Protein 7KMW (pdb70)

Nearest PDB structures (foldseek):
  7kmw-assembly2_B  TM=9.856E-01  e=1.569E-41  Mycobacterium avium subsp. paratuberculosis K-10
  7kmw-assembly4_D  TM=9.836E-01  e=2.776E-41  Mycobacterium avium subsp. paratuberculosis K-10
  7kmw-assembly3_C  TM=9.946E-01  e=1.606E-39  Mycobacterium avium subsp. paratuberculosis K-10
  2xwn-assembly1_A  TM=9.337E-01  e=5.860E-34  Mycobacterium tuberculosis H37Rv
  2xwm-assembly1_A  TM=9.159E-01  e=1.020E-29  Mycolicibacterium smegmatis MC2 155

Sequence (856 aa):
LAPETGSSGTVAAVVPAAIPKAFCEIDGASMLARAVAGLLDSKVVDHVVVAVPADRVDEAKRLLPGQATVVAGGADRTASVRLALAAVPGNPAFVLVHDAARALTPPALIARVVQALRDGHRAVVPALPLHDTVKAVDANGVVLGTPERDGLRAVQTPQGFATDLLLRAYAAGAGTAGFTDDASLVEHVGGQVQVVDGDPLAFKITTQLDLLLAETIVRRSSGTVAAVVPAAIPKAFCEIDGASMLARAVAGLLDSKVVDHVVVAVPADRVDEAKRLLPGQATVVAGGADRTASVRLALAAVPGNPAFV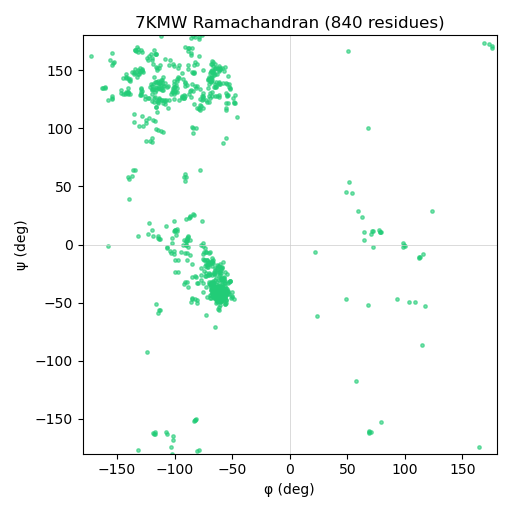LVHDAARALTPPALIARVVQALRDGHRAVVPALPLHDTVKAVDANGVVLGTPERDGLRAVQTPQGFATDLLLRAYAAGAGTAGFTDDASLVEHVGGQVQVVDGDPLAFKITTQLDLLLAETIVRRGTVAAVVPAAKAFCEIDGASMLARAVAGLLDSKKVVVVDHVVVAVPADRVDEAKRLLPGQATVVAGGADRTASVRLALAAVPGNPAFVLVHDAARALTPPALIARVVQALRDGHRAVVPALPLHDTVKAVDANGVVLGTPERDGLRAVQTPQGFATDLLLRAYAAGAGTFTDDASLVEHVGGQVQVVDGDPLAFKITTQLDLLLAETIVRRGSSGTVAAVVPAAGKAFCEIDGASMLARAVAGLLDSKVVDHVVVAVPADRVDEAKRLLPGQATVVAGGADRTASVRLALAAVPGNPAFVLVHDAARALTPPALIARVVQALRDGHRAVVPALPLHDTVKAVDANGVVLGTPERDGLRAVQTPQGFATDLLLRAYAAGAGTAGFTDDASLVEHVGGQQVQVVDGDPLAFKITTQLDLLLAETIVRR

Radius of gyration: 31.2 Å; Cα contacts (8 Å, |Δi|>4): 2086; chains: 4; bounding box: 100×60×70 Å

Organism: Mycolicibacterium paratuberculosis (strain ATCC BAA-968 / K-10) (NCBI:txid262316)

Secondary structure (DSSP, 8-state):
--TTTTTT--EEEEEE----GGG-EETTEEHHHHHHHHHHHTS--SEEEEEE-GGGHHHHHHHS-TT-EEEE--SSSHHHHHHHHHTSSS--SEEEE--TT-TT--HHHHHHHHHHHHTT-SEEEEEEE-SSEEEEE-TTSBEEE---GGGEEEE-S-EEEEHHHHHHHHHHHGGGTTTS-HHHHHHHTT---EEEE--GGG----SHHHHHHHHHHH--/----EEEEEE----GGG-EETTEEHHHHHHHHHHHTT--SEEEEEE-GGGHHHHHHTS-TT-EEEE--SSHHHHHHHHHHTSSS--SEEEE--TT-TT--HHHHHHHHHHHHTT-SEEEEEEE-SSEEEEE-TTSBEEE---GGGEEEE-S-EEEEHHHHHHHHHHTTT-S---SHHHHHHHTT---EEEE--GGG----SHHHHHHHHHHH--/--EEEEEE---TT-EETTEEHHHHHHHHHHHTT--SEEEEEE-GGGHHHHHHHS-TT-EEEE--SSHHHHHHHHHHTSSS--SEEEE--TT-TT--HHHHHHHHHHHHTT-SEEEEEE--SSEEEEE-TTSBEEE---GGGEEEE-S-EEEEHHHHHHHHHHTTT---SHHHHHHHHTPPPEEEE--GGG----SHHHHHHHHHHHH-/-TT--EEEEEE----TT-EETTEEHHHHHHHHHHHTS--SEEEEEE-GGGHHHHHHHS-TTEEEEE--SSHHHHHHHHHHTSSS--SEEEE--TT-TT--HHHHHHHHHHHHTT-SEEEEEEE-SS-EEEE-TTSBEEE---GGGEEEE-S-EEEEHHHHHHHHHHHTT--S---HHHHHHHTT---EEEE--GGG----SHHHHHHHHHHHH-

Solvent-accessible surface area: 33360 Å² total; per-residue (Å²): 133,64,138,120,44,21,76,55,31,35,0,0,0,0,0,26,12,70,63,99,44,15,31,63,68,2,63,75,36,25,6,4,12,50,2,0,30,10,0,44,97,9,93,55,17,77,52,2,1,0,0,0,35,80,122,55,36,102,71,7,105,173,124,16,47,55,155,2,61,27,27,52,24,22,112,25,66,0,28,2,0,85,85,0,26,90,47,8,87,51,58,9,18,28,0,0,3,1,38,3,9,10,6,26,6,22,56,61,0,0,29,82,0,5,100,10,2,118,97,54,70,100,0,0,0,0,4,40,88,28,88,24,8,4,0,0,5,37,111,120,13,30,16,39,11,32,14,132,70,102,17,5,64,14,3,4,20,0,4,0,0,7,8,39,8,0,65,110,0,0,26,4,5,6,18,32,4,82,97,34,28,4,0,2,2,0,22,24,28,30,13,122,1,25,22,25,102,7,38,56,56,0,34,75,3,79,62,139,45,27,57,35,13,0,37,38,36,48,149,124,121,64,31,39,0,0,0,0,0,24,11,92,105,29,77,10,30,83,61,5,73,70,39,11,11,0,13,53,1,0,34,9,0,32,97,12,89,58,15,76,61,2,2,0,0,1,39,75,122,71,35,95,72,0,95,191,61,19,39,72,130,1,61,24,29,42,22,23,109,68,78,24,30,1,0,95,84,0,21,93,46,8,88,58,105,11,33,28,0,0,4,1,38,8,13,7,4,22,6,24,54,62,0,0,34,86,0,4,99,8,2,115,98,56,76,118,0,0,0,0,3,28,88,13,120,23,21,6,0,8,11,54,113,125,15,31,15,71,5,15,4,63,96,124,4,1,62,11,4,7,12,0,4,0,0,10,16,92,12,0,49,129,0,2,64,64,7,69,83,86,104,59,40,41,13,6,0,18,9,0,43,135,56,68,18,127,1,24,21,22,101,8,35,60,55,0,34,63,14,82,42,151,32,20,31,67,21,0,44,42,42,43,130,147,72,53,0,0,0,0,0,22,22,71,112,17,63,67,51,0,86,69,40,6,6,0,13,51,1,0,32,9,0,29,100,13,93,49,16,75,58,4,2,0,0,0,55,78,141,16,32,108,81,0,100,178,84,18,46,68,145,1,59,24,24,44,22,23,116,72,92,24,29,2,0,98,86,0,22,90,47,8,85,65,140,12,37,26,0,0,5,0,40,4,11,10,5,24,6,24,56,60,0,0,34,83,0,0,97,9,3,107,103,56,74,116,0,0,0,0,4,41,90,22,84,27,14,4,0,9,7,50,114,119,14,39,6,76,6,13,2,66,75,111,3,1,65,18,4,5,21,0,4,0,0,6,18,83,4,0,56,131,1,3,68,64,16,91,88,74,117,49,18,8,0,4,10,0,40,117,26,63,15,127,1,25,19,26,102,8,32,56,59,0,34,69,10,82,56,149,37,25,36,51,14,0,60,39,43,38,66,128,62,101,56,30,28,0,0,0,0,0,17,13,19,94,114,9,56,60,109,0,72,52,36,8,6,0,20,48,1,0,44,10,0,39,101,10,92,61,18,77,56,2,1,0,0,0,62,80,109,18,24,118,94,0,119,97,80,16,60,82,141,13,55,16,28,46,22,23,93,53,46,2,23,1,0,82,81,0,24,88,34,10,69,56,86,10,21,27,0,0,0,1,14,8,17,7,6,22,6,23,53,63,0,0,29,85,0,7,102,7,3,122,97,58,72,100,0,0,0,0,6,46,98,24,100,28,11,3,0,0,9,30,112,121,14,28,16,14,10,33,16,79,84,130,28,7,66,15,3,5,10,0,5,0,0,7,16,80,2,0,84,110,1,0,22,4,8,5,15,29,91,71,77,30,24,3,0,16,10,0,22,20,15,21,8,127,2,25,22,24,103,8,36,71,56,0,29,68,10,88,37,93,32,18,54,71,21,0,32,26,18,48,156,196

Foldseek 3Di:
DDPQAQVVAAEEEEAEAAPDQLQDDQPRAGLQQLQQVLQVVLVRHDAYEYAYAPVCQVVCCVRHDPRYHYDHADDLSVRRVVVRCVVPPGRRQKYWYAYSQLSQFHSVQSNQQVVVVVVPAFKEWEWDQDPDFDFDADPVRHTDGTPDSRVDIDTFDRIMGGPVLLVVLCVVPSVCCVVPPSVVSSVVVPHDYYYDHGDPSSDGQDDPVSSVVVSVVVVD/DAQAEEEEEEFAVGQQQPDQPHGGLQQLQQVLQVVLVRHQAYEYEYAPVCQVVSCVRHDVRYHYDHADPDDLRRQVVRCVVDPDQHQKYWYAYSLLSQFHSVQVNQQVVVVVVPAFKEWEWAQDPDFDFPADPVGHTPGGDDSVVDIHTFDRIMGRVVLLVVLCVVCPPPPDPPDSVVSSVVVPGDYYYDHGDPSRDRQDDPVSSVVSSVVVDD/DAEAEEAEALLQQVDQVRAGLQALQQVLQVVLVGHDAYEYEHAPVCQVVSVVRHDPRYHYDHADDDRVRRVVVRVVVDPDQHQKYWYAHSLLSQFHSVQVVQQVVVVVVPAFKEWEWAQDPDFDFDADPVRHTPGGDDRVPDTHTFDRIMGRPVLLVVLCVVQVPHDDDSVRSSVVVPGDYYYDHGDPSRDRQDDVVSSVVSNVVVPD/DVVQAEEEEEEEAQQQQDDFPHAGLQALQVVLQVVLVRHQAYEYEYAPVCQVVVCVRHDPRYHYDHADDHRLRRRVRRVVPDPDDHQKYWYAYSQLSQFHSVQSVQQVVVVVVPAFKEWEWAQDDDFDFDADPVRHTPGTPDSVVDTHTFDRIMGGPVLLVVLCVPPVPDPDDDDSVVSSVVVPRDYYYDHGDPSSDRQDDPVSSVVSSVVVVD

InterPro domains:
  IPR001228 2-C-methyl-D-erythritol 4-phosphate cytidylyltransferase [MF_00108] (16-233)
  IPR001228 2-C-methyl-D-erythritol 4-phosphate cytidylyltransferase [TIGR00453] (19-232)
  IPR018294 4-diphosphocytidyl-2C-methyl-D-erythritol synthase, conserved site [PS01295] (110-117)
  IPR029044 Nucleotide-diphospho-sugar transferases [G3DSA:3.90.550.10] (12-235)
  IPR029044 Nucleotide-diphospho-sugar transferases [SSF53448] (17-233)
  IPR034683 Cytidylyltransferase IspD/TarI [PF01128] (17-235)
  IPR034683 Cytidylyltransferase IspD/TarI [cd02516] (17-229)
  IPR050088 IspD/TarI cytidylyltransferase, baterial-type [PTHR32125] (15-233)

B-factor: mean 50.29, std 16.53, range [22.35, 136.45]

Structure (mmCIF, N/CA/C/O backbone):
data_7KMW
#
_entry.id   7KMW
#
_cell.length_a   194.130
_cell.length_b   45.620
_cell.length_c   121.560
_cell.angle_alpha   90.000
_cell.angle_beta   126.750
_cell.angle_gamma   90.000
#
_symmetry.space_group_name_H-M   'C 1 2 1'
#
loop_
_entity.id
_entity.type
_entity.pdbx_description
1 polymer '2-C-methyl-D-erythritol 4-phosphate cytidylyltransferase'
2 non-polymer 1,2-ETHANEDIOL
3 water water
#
loop_
_atom_site.group_PDB
_atom_site.id
_atom_site.type_symbol
_atom_site.label_atom_id
_atom_site.label_alt_id
_atom_site.label_comp_id
_atom_site.label_asym_id
_atom_site.label_entity_id
_atom_site.label_seq_id
_atom_site.pdbx_PDB_ins_code
_atom_site.Cartn_x
_atom_site.Cartn_y
_atom_site.Cartn_z
_atom_site.occupancy
_atom_site.B_iso_or_equiv
_atom_site.auth_seq_id
_atom_site.auth_comp_id
_atom_site.auth_asym_id
_atom_site.auth_atom_id
_atom_site.pdbx_PDB_model_num
ATOM 1 N N . LEU A 1 29 ? -42.325 1.694 25.715 1.00 66.78 21 LEU A N 1
ATOM 2 C CA . LEU A 1 29 ? -42.070 2.130 27.085 1.00 65.97 21 LEU A CA 1
ATOM 3 C C . LEU A 1 29 ? -42.840 3.407 27.447 1.00 68.50 21 LEU A C 1
ATOM 4 O O . LEU A 1 29 ? -43.245 4.172 26.565 1.00 72.06 21 LEU A O 1
ATOM 6 N N . ALA A 1 30 ? -43.009 3.634 28.754 1.00 68.29 22 ALA A N 1
ATOM 7 C CA . ALA A 1 30 ? -43.944 4.651 29.247 1.00 70.69 22 ALA A CA 1
ATOM 8 C C . ALA A 1 30 ? -43.474 6.060 28.900 1.00 65.99 22 ALA A C 1
ATOM 9 O O . ALA A 1 30 ? -42.309 6.400 29.147 1.00 59.90 22 ALA A O 1
ATOM 11 N N . PRO A 1 31 ? -44.345 6.910 28.347 1.00 67.22 23 PRO A N 1
ATOM 12 C CA . PRO A 1 31 ? -43.944 8.304 28.093 1.00 65.93 23 PRO A CA 1
ATOM 13 C C . PRO A 1 31 ? -43.517 9.057 29.346 1.00 62.50 23 PRO A C 1
ATOM 14 O O . PRO A 1 31 ? -42.808 10.064 29.227 1.00 63.29 23 PRO A O 1
ATOM 18 N N . GLU A 1 32 ? -43.901 8.592 30.540 1.00 63.40 24 GLU A N 1
ATOM 19 C CA . GLU A 1 32 ? -43.517 9.269 31.777 1.00 58.14 24 GLU A CA 1
ATOM 20 C C . GLU A 1 32 ? -42.056 9.036 32.156 1.00 54.05 24 GLU A C 1
ATOM 21 O O . GLU A 1 32 ? -41.568 9.684 33.089 1.00 46.87 24 GLU A O 1
ATOM 27 N N . THR A 1 33 ? -41.349 8.145 31.457 1.00 55.04 25 THR A N 1
ATOM 28 C CA . THR A 1 33 ? -39.972 7.821 31.823 1.00 55.29 25 THR A CA 1
ATOM 29 C C . THR A 1 33 ? -39.079 9.053 31.668 1.00 48.52 25 THR A C 1
ATOM 30 O O . THR A 1 33 ? -39.189 9.805 30.691 1.00 46.63 25 THR A O 1
ATOM 34 N N . GLY A 1 34 ? -38.226 9.283 32.667 1.00 44.27 26 GLY A N 1
ATOM 35 C CA . GLY A 1 34 ? -37.375 10.461 32.676 1.00 42.93 26 GLY A CA 1
ATOM 36 C C . GLY A 1 34 ? -38.074 11.786 32.912 1.00 42.82 26 GLY A C 1
ATOM 37 O O . GLY A 1 34 ? -37.436 12.835 32.780 1.00 42.74 26 GLY A O 1
ATOM 38 N N . SER A 1 35 ? -39.357 11.781 33.281 1.00 42.67 27 SER A N 1
ATOM 39 C CA . SER A 1 35 ? -40.132 13.017 33.247 1.00 45.63 27 SER A CA 1
ATOM 40 C C . SER A 1 35 ? -39.712 14.005 34.332 1.00 45.29 27 SER A C 1
ATOM 41 O O . SER A 1 35 ? -39.875 15.222 34.148 1.00 48.00 27 SER A O 1
ATOM 44 N N . SER A 1 36 ? -39.148 13.520 35.447 1.00 42.58 28 SER A N 1
ATOM 45 C CA . SER A 1 36 ? -38.802 14.404 36.560 1.00 49.34 28 SER A CA 1
ATOM 46 C C . SER A 1 36 ? -37.531 15.231 36.333 1.00 49.58 28 SER A C 1
ATOM 47 O O . SER A 1 36 ? -37.335 16.236 37.029 1.00 48.83 28 SER A O 1
ATOM 50 N N . GLY A 1 37 ? -36.655 14.817 35.411 1.00 48.89 29 GLY A N 1
ATOM 51 C CA . GLY A 1 37 ? -35.399 15.496 35.127 1.00 45.02 29 GLY A CA 1
ATOM 52 C C . GLY A 1 37 ? -34.307 15.364 36.168 1.00 44.78 29 GLY A C 1
ATOM 53 O O . GLY A 1 37 ? -33.317 16.104 36.094 1.00 41.88 29 GLY A O 1
ATOM 54 N N . THR A 1 38 ? -34.456 14.469 37.143 1.00 38.24 30 THR A N 1
ATOM 55 C CA . THR A 1 38 ? -33.499 14.319 38.232 1.00 40.91 30 THR A CA 1
ATOM 56 C C . THR A 1 38 ? -32.412 13.288 37.904 1.00 40.17 30 THR A C 1
ATOM 57 O O . THR A 1 38 ? -32.506 12.522 36.942 1.00 39.76 30 THR A O 1
ATOM 61 N N . VAL A 1 39 ? -31.384 13.240 38.751 1.00 41.44 31 VAL A N 1
ATOM 62 C CA . VAL A 1 39 ? -30.263 12.317 38.575 1.00 39.25 31 VAL A CA 1
ATOM 63 C C . VAL A 1 39 ? -30.254 11.320 39.720 1.00 36.65 31 VAL A C 1
ATOM 64 O O . VAL A 1 39 ? -30.178 11.705 40.891 1.00 39.79 31 VAL A O 1
ATOM 68 N N . ALA A 1 40 ? -30.291 10.043 39.382 1.00 36.04 32 ALA A N 1
ATOM 69 C CA . ALA A 1 40 ? -30.233 8.977 40.369 1.00 34.72 32 ALA A CA 1
ATOM 70 C C . ALA A 1 40 ? -28.942 8.196 40.197 1.00 34.31 32 ALA A C 1
ATOM 71 O O . ALA A 1 40 ? -28.550 7.860 39.074 1.00 33.28 32 ALA A O 1
ATOM 73 N N . ALA A 1 41 ? -28.308 7.863 41.312 1.00 35.96 33 ALA A N 1
ATOM 74 C CA . ALA A 1 41 ? -27.121 7.023 41.292 1.00 36.03 33 ALA A CA 1
ATOM 75 C C . ALA A 1 41 ? -27.421 5.758 42.075 1.00 35.59 33 ALA A C 1
ATOM 76 O O . ALA A 1 41 ? -28.018 5.819 43.154 1.00 37.97 33 ALA A O 1
ATOM 78 N N . VAL A 1 42 ? -27.049 4.619 41.508 1.00 32.88 34 VAL A N 1
ATOM 79 C CA . VAL A 1 42 ? -27.249 3.321 42.134 1.00 38.02 34 VAL A CA 1
ATOM 80 C C . VAL A 1 42 ? -25.881 2.702 42.400 1.00 40.03 34 VAL A C 1
ATOM 81 O O . VAL A 1 42 ? -25.010 2.693 41.519 1.00 35.16 34 VAL A O 1
ATOM 85 N N . VAL A 1 43 ? -25.691 2.191 43.608 1.00 38.72 35 VAL A N 1
ATOM 86 C CA . VAL A 1 43 ? -24.491 1.421 43.880 1.00 39.95 35 VAL A CA 1
ATOM 87 C C . VAL A 1 43 ? -24.930 -0.018 44.088 1.00 45.36 35 VAL A C 1
ATOM 88 O O . VAL A 1 43 ? -25.402 -0.377 45.175 1.00 46.60 35 VAL A O 1
ATOM 92 N N . PRO A 1 44 ? -24.831 -0.861 43.061 1.00 43.32 36 PRO A N 1
ATOM 93 C CA . PRO A 1 44 ? -25.174 -2.277 43.235 1.00 47.33 36 PRO A CA 1
ATOM 94 C C . PRO A 1 44 ? -24.016 -2.990 43.914 1.00 43.19 36 PRO A C 1
ATOM 95 O O . PRO A 1 44 ? -22.900 -3.043 43.394 1.00 46.26 36 PRO A O 1
ATOM 99 N N . ALA A 1 45 ? -24.275 -3.491 45.106 1.00 49.68 37 ALA A N 1
ATOM 100 C CA . ALA A 1 45 ? -23.265 -4.141 45.918 1.00 54.17 37 ALA A CA 1
ATOM 101 C C . ALA A 1 45 ? -23.914 -5.344 46.593 1.00 55.41 37 ALA A C 1
ATOM 102 O O . ALA A 1 45 ? -23.916 -5.466 47.810 1.00 62.58 37 ALA A O 1
ATOM 104 N N . ALA A 1 46 ? -24.459 -6.252 45.789 1.00 52.95 38 ALA A N 1
ATOM 105 C CA . ALA A 1 46 ? -25.260 -7.340 46.344 1.00 62.39 38 ALA A CA 1
ATOM 106 C C . ALA A 1 46 ? -24.959 -8.725 45.753 1.00 63.24 38 ALA A C 1
ATOM 107 O O . ALA A 1 46 ? -23.801 -9.101 45.570 1.00 60.65 38 ALA A O 1
ATOM 109 N N . ILE A 1 56 ? -21.602 -10.101 51.909 1.00 90.18 48 ILE A N 1
ATOM 110 C CA . ILE A 1 56 ? -20.759 -9.810 50.749 1.00 107.90 48 ILE A CA 1
ATOM 111 C C . ILE A 1 56 ? -19.329 -9.498 51.230 1.00 118.60 48 ILE A C 1
ATOM 112 O O . ILE A 1 56 ? -19.024 -9.692 52.414 1.00 114.64 48 ILE A O 1
ATOM 114 N N . PRO A 1 57 ? -18.420 -9.081 50.314 1.00 134.34 49 PRO A N 1
ATOM 115 C CA . PRO A 1 57 ? -17.108 -8.614 50.777 1.00 132.49 49 PRO A CA 1
ATOM 116 C C . PRO A 1 57 ? -16.734 -7.201 50.338 1.00 126.88 49 PRO A C 1
ATOM 117 O O . PRO A 1 57 ? -17.106 -6.224 50.998 1.00 127.13 49 PRO A O 1
ATOM 121 N N . LYS A 1 58 ? -16.037 -7.101 49.195 1.00 114.04 50 LYS A N 1
ATOM 122 C CA . LYS A 1 58 ? -15.148 -5.970 48.910 1.00 100.07 50 LYS A CA 1
ATOM 123 C C . LYS A 1 58 ? -15.809 -4.616 49.145 1.00 89.93 50 LYS A C 1
ATOM 124 O O . LYS A 1 58 ? -15.184 -3.704 49.701 1.00 81.42 50 LYS A O 1
ATOM 126 N N . ALA A 1 59 ? -17.080 -4.471 48.763 1.00 89.19 51 ALA A N 1
ATOM 127 C CA . ALA A 1 59 ? -17.741 -3.185 48.948 1.00 81.38 51 ALA A CA 1
ATOM 128 C C . ALA A 1 59 ? -17.796 -2.787 50.419 1.00 76.11 51 ALA A C 1
ATOM 129 O O . ALA A 1 59 ? -17.828 -1.592 50.741 1.00 69.81 51 ALA A O 1
ATOM 131 N N . PHE A 1 60 ? -17.772 -3.766 51.323 1.00 81.36 52 PHE A N 1
ATOM 132 C CA . PHE A 1 60 ? -17.899 -3.505 52.749 1.00 77.43 52 PHE A CA 1
ATOM 133 C C . PHE A 1 60 ? -16.570 -3.433 53.486 1.00 73.61 52 PHE A C 1
ATOM 134 O O . PHE A 1 60 ? -16.546 -2.960 54.625 1.00 72.30 52 PHE A O 1
ATOM 142 N N . CYS A 1 61 ? -15.475 -3.865 52.860 1.00 74.00 53 CYS A N 1
ATOM 143 C CA . CYS A 1 61 ? -14.158 -3.758 53.467 1.00 75.32 53 CYS A CA 1
ATOM 144 C C . CYS A 1 61 ? -13.867 -2.320 53.861 1.00 79.11 53 CYS A C 1
ATOM 145 O O . CYS A 1 61 ? -14.196 -1.378 53.138 1.00 74.58 53 CYS A O 1
ATOM 148 N N . GLU A 1 62 ? -13.262 -2.154 55.029 1.00 82.57 54 GLU A N 1
ATOM 149 C CA . GLU A 1 62 ? -13.026 -0.828 55.568 1.00 80.16 54 GLU A CA 1
ATOM 150 C C . GLU A 1 62 ? -11.685 -0.285 55.095 1.00 81.23 54 GLU A C 1
ATOM 151 O O . GLU A 1 62 ? -10.681 -0.999 55.070 1.00 85.30 54 GLU A O 1
ATOM 153 N N . ILE A 1 63 ? -11.685 0.990 54.725 1.00 76.73 55 ILE A N 1
ATOM 154 C CA . ILE A 1 63 ? -10.487 1.731 54.369 1.00 79.12 55 ILE A CA 1
ATOM 155 C C . ILE A 1 63 ? -10.375 2.841 55.391 1.00 77.27 55 ILE A C 1
ATOM 156 O O . ILE A 1 63 ? -11.135 3.817 55.337 1.00 80.52 55 ILE A O 1
ATOM 161 N N . ASP A 1 64 ? -9.434 2.707 56.312 1.00 81.80 56 ASP A N 1
ATOM 162 C CA . ASP A 1 64 ? -9.241 3.698 57.358 1.00 85.67 56 ASP A CA 1
ATOM 163 C C . ASP A 1 64 ? -10.551 4.013 58.076 1.00 76.86 56 ASP A C 1
ATOM 164 O O . ASP A 1 64 ? -10.976 5.166 58.175 1.00 79.26 56 ASP A O 1
ATOM 169 N N . GLY A 1 65 ? -11.201 2.959 58.566 1.00 75.92 57 GLY A N 1
ATOM 170 C CA . GLY A 1 65 ? -12.439 3.122 59.311 1.00 76.33 57 GLY A CA 1
ATOM 171 C C . GLY A 1 65 ? -13.703 3.013 58.477 1.00 75.88 57 GLY A C 1
ATOM 172 O O . GLY A 1 65 ? -14.669 2.362 58.889 1.00 74.29 57 GLY A O 1
ATOM 173 N N . ALA A 1 66 ? -13.738 3.689 57.333 1.00 66.60 58 ALA A N 1
ATOM 174 C CA . ALA A 1 66 ? -14.958 3.761 56.543 1.00 69.98 58 ALA A CA 1
ATOM 175 C C . ALA A 1 66 ? -14.945 2.696 55.453 1.00 72.35 58 ALA A C 1
ATOM 176 O O . ALA A 1 66 ? -13.900 2.398 54.868 1.00 76.62 58 ALA A O 1
ATOM 178 N N . SER A 1 67 ? -16.115 2.126 55.183 1.00 67.09 59 SER A N 1
ATOM 179 C CA . SER A 1 67 ? -16.243 1.131 54.127 1.00 67.69 59 SER A CA 1
ATOM 180 C C . SER A 1 67 ? -16.034 1.763 52.755 1.00 61.64 59 SER A C 1
ATOM 181 O O . SER A 1 67 ? -16.130 2.981 52.572 1.00 61.33 59 SER A O 1
ATOM 184 N N . MET A 1 68 ? -15.684 0.916 51.790 1.00 62.71 60 MET A N 1
ATOM 185 C CA . MET A 1 68 ? -15.642 1.382 50.413 1.00 59.93 60 MET A CA 1
ATOM 186 C C . MET A 1 68 ? -17.010 1.900 49.989 1.00 56.34 60 MET A C 1
ATOM 187 O O . MET A 1 68 ? -17.125 2.986 49.412 1.00 58.29 60 MET A O 1
ATOM 192 N N . LEU A 1 69 ? -18.064 1.164 50.330 1.00 57.75 61 LEU A N 1
ATOM 193 C CA . LEU A 1 69 ? -19.412 1.599 49.994 1.00 55.33 61 LEU A CA 1
ATOM 194 C C . LEU A 1 69 ? -19.693 2.993 50.531 1.00 58.00 61 LEU A C 1
ATOM 195 O O . LEU A 1 69 ? -20.189 3.864 49.805 1.00 54.68 61 LEU A O 1
ATOM 200 N N . ALA A 1 70 ? -19.364 3.228 51.805 1.00 56.52 62 ALA A N 1
ATOM 201 C CA . ALA A 1 70 ? -19.640 4.528 52.411 1.00 57.72 62 ALA A CA 1
ATOM 202 C C . ALA A 1 70 ? -18.886 5.640 51.692 1.00 59.98 62 ALA A C 1
ATOM 203 O O . ALA A 1 70 ? -19.445 6.715 51.444 1.00 49.26 62 ALA A O 1
ATOM 205 N N . ARG A 1 71 ? -17.600 5.413 51.380 1.00 60.52 63 ARG A N 1
ATOM 206 C CA . ARG A 1 71 ? -16.826 6.435 50.684 1.00 53.97 63 ARG A CA 1
ATOM 207 C C . ARG A 1 71 ? -17.364 6.650 49.278 1.00 55.04 63 ARG A C 1
ATOM 208 O O . ARG A 1 71 ? -17.433 7.786 48.797 1.00 52.02 63 ARG A O 1
ATOM 216 N N . ALA A 1 72 ? -17.773 5.567 48.615 1.00 60.03 64 ALA A N 1
ATOM 217 C CA . ALA A 1 72 ? -18.334 5.685 47.271 1.00 59.84 64 ALA A CA 1
ATOM 218 C C . ALA A 1 72 ? -19.634 6.486 47.280 1.00 58.99 64 ALA A C 1
ATOM 219 O O . ALA A 1 72 ? -19.875 7.311 46.388 1.00 57.82 64 ALA A O 1
ATOM 221 N N . VAL A 1 73 ? -20.493 6.246 48.272 1.00 54.38 65 VAL A N 1
ATOM 222 C CA . VAL A 1 73 ? -21.729 7.012 48.373 1.00 50.64 65 VAL A CA 1
ATOM 223 C C . VAL A 1 73 ? -21.432 8.470 48.688 1.00 50.42 65 VAL A C 1
ATOM 224 O O . VAL A 1 73 ? -22.062 9.383 48.140 1.00 49.94 65 VAL A O 1
ATOM 228 N N . ALA A 1 74 ? -20.494 8.710 49.603 1.00 53.79 66 ALA A N 1
ATOM 229 C CA . ALA A 1 74 ? -20.114 10.078 49.944 1.00 51.91 66 ALA A CA 1
ATOM 230 C C . ALA A 1 74 ? -19.601 10.835 48.719 1.00 50.34 66 ALA A C 1
ATOM 231 O O . ALA A 1 74 ? -19.932 12.009 48.522 1.00 49.31 66 ALA A O 1
ATOM 233 N N . GLY A 1 75 ? -18.801 10.180 47.878 1.00 47.27 67 GLY A N 1
ATOM 234 C CA . GLY A 1 75 ? -18.371 10.825 46.648 1.00 46.66 67 GLY A CA 1
ATOM 235 C C . GLY A 1 75 ? -19.546 11.233 45.776 1.00 49.71 67 GLY A C 1
ATOM 236 O O . GLY A 1 75 ? -19.590 12.351 45.256 1.00 50.51 67 GLY A O 1
ATOM 237 N N . LEU A 1 76 ? -20.523 10.332 45.613 1.00 47.72 68 LEU A N 1
ATOM 238 C CA . LEU A 1 76 ? -21.708 10.664 44.825 1.00 49.80 68 LEU A CA 1
ATOM 239 C C . LEU A 1 76 ? -22.459 11.854 45.414 1.00 48.37 68 LEU A C 1
ATOM 240 O O . LEU A 1 76 ? -22.897 12.749 44.683 1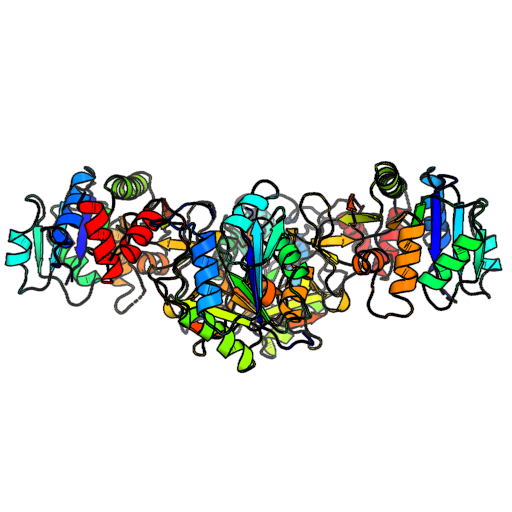.00 50.20 68 LEU A O 1
ATOM 245 N N . LEU A 1 77 ? -22.623 11.878 46.734 1.00 47.15 69 LEU A N 1
ATOM 246 C CA . LEU A 1 77 ? -23.329 12.982 47.375 1.00 52.11 69 LEU A CA 1
ATOM 247 C C . LEU A 1 77 ? -22.539 14.272 47.246 1.00 53.15 69 LEU A C 1
ATOM 248 O O . LEU A 1 77 ? -23.089 15.316 46.876 1.00 51.58 69 LEU A O 1
ATOM 253 N N . ASP A 1 78 ? -21.234 14.198 47.506 1.00 50.80 70 ASP A N 1
ATOM 254 C CA . ASP A 1 78 ? -20.342 15.343 47.469 1.00 49.47 70 ASP A CA 1
ATOM 255 C C . ASP A 1 78 ? -20.146 15.917 46.074 1.00 50.24 70 ASP A C 1
ATOM 256 O O . ASP A 1 78 ? -19.652 17.042 45.960 1.00 50.40 70 ASP A O 1
ATOM 261 N N . SER A 1 79 ? -20.527 15.197 45.017 1.00 50.50 71 SER A N 1
ATOM 262 C CA . SER A 1 79 ? -20.52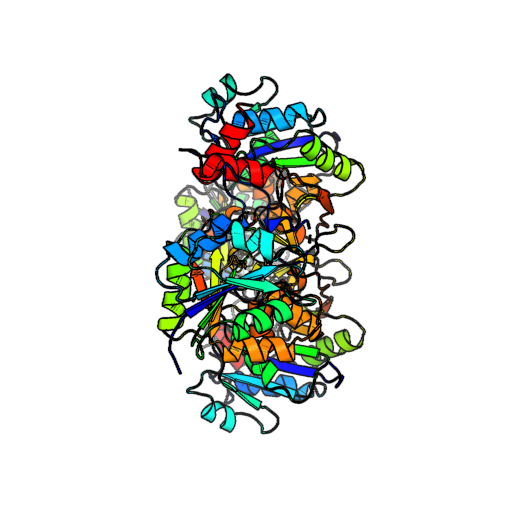2 15.809 43.693 1.00 50.55 71 SER A CA 1
ATOM 263 C C . SER A 1 79 ? -21.497 16.970 43.611 1.00 49.42 71 SER A C 1
ATOM 264 O O . SER A 1 79 ? -21.415 17.766 42.672 1.00 48.87 71 SER A O 1
ATOM 267 N N . LYS A 1 80 ? -22.437 17.049 44.552 1.00 45.86 72 LYS A N 1
ATOM 268 C CA . LYS A 1 80 ? -23.486 18.058 44.629 1.00 49.15 72 LYS A CA 1
ATOM 269 C C . LYS A 1 80 ? -24.464 18.001 43.453 1.00 50.23 72 LYS A C 1
ATOM 270 O O . LYS A 1 80 ? -25.362 18.850 43.373 1.00 54.82 72 LYS A O 1
ATOM 272 N N . VAL A 1 81 ? -24.334 17.034 42.533 1.00 46.49 73 VAL A N 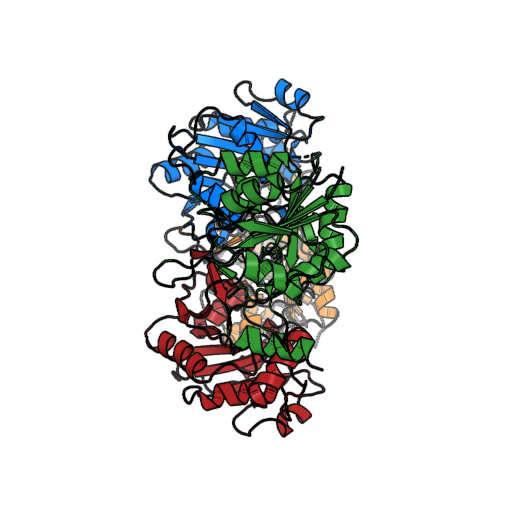1
ATOM 273 C CA . VAL A 1 81 ? -25.184 17.015 41.344 1.00 46.09 73 VAL A CA 1
ATOM 274 C C . VAL A 1 81 ? -25.979 15.715 41.203 1.00 42.65 73 VAL A C 1
ATOM 275 O O . VAL A 1 81 ? -26.485 15.426 40.121 1.00 42.20 73 VAL A O 1
ATOM 279 N N . VAL A 1 82 ? -26.132 14.938 42.275 1.00 43.58 74 VAL A N 1
ATOM 280 C CA . VAL A 1 82 ? -26.909 13.695 42.247 1.00 37.69 74 VAL A CA 1
ATOM 281 C C . VAL A 1 82 ? -28.077 13.829 43.215 1.00 39.31 74 VAL A C 1
ATOM 282 O O . VAL A 1 82 ? -27.874 14.054 44.412 1.00 44.99 74 VAL A O 1
ATOM 286 N N . ASP A 1 83 ? -29.299 13.664 42.712 1.00 39.87 75 ASP A N 1
ATOM 287 C CA . ASP A 1 83 ? -30.465 13.950 43.543 1.00 36.73 75 ASP A CA 1
ATOM 288 C C . ASP A 1 83 ? -30.813 12.791 44.474 1.00 37.88 75 ASP A C 1
ATOM 289 O O . ASP A 1 83 ? -31.379 13.012 45.545 1.00 37.78 75 ASP A O 1
ATOM 294 N N . HIS A 1 84 ? -30.494 11.559 44.090 1.00 39.73 76 HIS A N 1
ATOM 295 C CA . HIS A 1 84 ? -30.849 10.388 44.881 1.00 37.92 76 HIS A CA 1
ATOM 296 C C . HIS A 1 84 ? -29.728 9.368 44.754 1.00 38.51 76 HIS A C 1
ATOM 297 O O . HIS A 1 84 ? -29.282 9.070 43.640 1.00 39.47 76 HIS A O 1
ATOM 304 N N . VAL A 1 85 ? -29.248 8.864 45.889 1.00 39.32 77 VAL A N 1
ATOM 305 C CA . VAL A 1 85 ? -28.255 7.802 45.919 1.00 39.31 77 VAL A CA 1
ATOM 306 C C . VAL A 1 85 ? -28.914 6.610 46.571 1.00 37.63 77 VAL A C 1
ATOM 307 O O . VAL A 1 85 ? -29.300 6.680 47.743 1.00 41.92 77 VAL A O 1
ATOM 311 N N . VAL A 1 86 ? -29.030 5.513 45.830 1.00 36.53 78 VAL A N 1
ATOM 312 C CA . VAL A 1 86 ? -29.552 4.268 46.373 1.00 41.04 78 VAL A CA 1
ATOM 313 C C . VAL A 1 86 ? -28.494 3.190 46.248 1.00 40.98 78 VAL A C 1
ATOM 314 O O . VAL A 1 86 ? -27.845 3.035 45.205 1.00 38.75 78 VAL A O 1
ATOM 318 N N . VAL A 1 87 ? -28.362 2.423 47.319 1.00 41.61 79 VAL A N 1
ATOM 319 C CA . VAL A 1 87 ? -27.429 1.320 47.424 1.00 43.74 79 VAL A CA 1
ATOM 320 C C . VAL A 1 87 ? -28.251 0.045 47.495 1.00 46.56 79 VAL A C 1
ATOM 321 O O . VAL A 1 87 ? -29.242 -0.019 48.232 1.00 45.26 79 VAL A O 1
ATOM 325 N N . ALA A 1 88 ? -27.870 -0.957 46.719 1.00 49.26 80 ALA A N 1
ATOM 326 C CA . ALA A 1 88 ? -28.490 -2.269 46.826 1.00 58.23 80 ALA A CA 1
ATOM 327 C C . ALA A 1 88 ? -27.451 -3.168 47.469 1.00 57.97 80 ALA A C 1
ATOM 328 O O . ALA A 1 88 ? -26.345 -3.313 46.937 1.00 59.12 80 ALA A O 1
ATOM 330 N N . VAL A 1 89 ? -27.794 -3.739 48.620 1.00 60.11 81 VAL A N 1
ATOM 331 C CA . VAL A 1 89 ? -26.883 -4.608 49.363 1.00 62.60 81 VAL A CA 1
ATOM 332 C C . VAL A 1 89 ? -27.603 -5.904 49.696 1.00 63.77 81 VAL A C 1
ATOM 333 O O . VAL A 1 89 ? -28.833 -5.989 49.537 1.00 63.94 81 VAL A O 1
ATOM 337 N N . PRO A 1 90 ? -26.878 -6.934 50.139 1.00 63.36 82 PRO A N 1
ATOM 338 C CA . PRO A 1 90 ? -27.546 -8.140 50.632 1.00 69.15 82 PRO A CA 1
ATOM 339 C C . PRO A 1 90 ? -28.427 -7.822 51.834 1.00 70.85 82 PRO A C 1
ATOM 340 O O . PRO A 1 90 ? -28.190 -6.861 52.572 1.00 67.14 82 PRO A O 1
ATOM 344 N N . ALA A 1 91 ? -29.460 -8.648 52.014 1.00 74.00 83 ALA A N 1
ATOM 345 C CA . ALA A 1 91 ? -30.434 -8.429 53.078 1.00 75.92 83 ALA A CA 1
ATOM 346 C C . ALA A 1 91 ? -29.764 -8.156 54.420 1.00 73.81 83 ALA A C 1
ATOM 347 O O . ALA A 1 91 ? -30.113 -7.187 55.108 1.00 72.67 83 ALA A O 1
ATOM 349 N N . ASP A 1 92 ? -28.756 -8.969 54.780 1.00 78.01 84 ASP A N 1
ATOM 350 C CA . ASP A 1 92 ? -28.130 -8.926 56.104 1.00 81.43 84 ASP A CA 1
ATOM 351 C C . ASP A 1 92 ? -27.195 -7.736 56.304 1.00 78.39 84 ASP A C 1
ATOM 352 O O . ASP A 1 92 ? -26.598 -7.614 57.383 1.00 81.29 84 ASP A O 1
ATOM 357 N N . ARG A 1 93 ? -27.009 -6.888 55.299 1.00 73.24 85 ARG A N 1
ATOM 358 C CA . ARG A 1 93 ? -26.244 -5.662 55.472 1.00 73.58 85 ARG A CA 1
ATOM 359 C C . ARG A 1 93 ? -27.121 -4.430 55.320 1.00 65.82 85 ARG A C 1
ATOM 360 O O . ARG A 1 93 ? -26.616 -3.304 55.386 1.00 63.39 85 ARG A O 1
ATOM 368 N N . VAL A 1 94 ? -28.432 -4.625 55.153 1.00 65.09 86 VAL A N 1
ATOM 369 C CA . VAL A 1 94 ? -29.335 -3.506 54.906 1.00 62.35 86 VAL A CA 1
ATOM 370 C C . VAL A 1 94 ? -29.308 -2.535 56.075 1.00 64.98 86 VAL A C 1
ATOM 371 O O . VAL A 1 94 ? -29.016 -1.342 55.915 1.00 59.44 86 VAL A O 1
ATOM 375 N N . ASP A 1 95 ? -29.603 -3.038 57.276 1.00 65.55 87 ASP A N 1
ATOM 376 C CA . ASP A 1 95 ? -29.643 -2.164 58.443 1.00 68.24 87 ASP A CA 1
ATOM 377 C C . ASP A 1 95 ? -28.274 -1.560 58.707 1.00 66.51 87 ASP A C 1
ATOM 378 O O . ASP A 1 95 ? -28.149 -0.356 58.966 1.00 64.76 87 ASP A O 1
ATOM 383 N N . GLU A 1 96 ? -27.225 -2.368 58.582 1.00 69.63 88 GLU A N 1
ATOM 384 C CA . GLU A 1 96 ? -25.898 -1.849 58.861 1.00 70.25 88 GLU A CA 1
ATOM 385 C C . GLU A 1 96 ? -25.553 -0.755 57.861 1.00 65.19 88 GLU A C 1
ATOM 386 O O . GLU A 1 96 ? -25.119 0.340 58.242 1.00 64.00 88 GLU A O 1
ATOM 392 N N . ALA A 1 97 ? -25.818 -1.009 56.576 1.00 61.73 89 ALA A N 1
ATOM 393 C CA . ALA A 1 97 ? -25.590 0.009 55.561 1.00 57.36 89 ALA A CA 1
ATOM 394 C C . ALA A 1 97 ? -26.288 1.313 55.917 1.00 70.28 89 ALA A C 1
ATOM 395 O O . ALA A 1 97 ? -25.697 2.390 55.810 1.00 64.81 89 ALA A O 1
ATOM 397 N N . LYS A 1 98 ? -27.529 1.230 56.402 1.00 60.17 90 LYS A N 1
ATOM 398 C CA . LYS A 1 98 ? -28.279 2.445 56.676 1.00 59.38 90 LYS A CA 1
ATOM 399 C C . LYS A 1 98 ? -27.669 3.220 57.842 1.00 63.52 90 LYS A C 1
ATOM 400 O O . LYS A 1 98 ? -27.627 4.455 57.815 1.00 63.88 90 LYS A O 1
ATOM 406 N N . ARG A 1 99 ? -27.188 2.523 58.875 1.00 62.45 91 ARG A N 1
ATOM 407 C CA . ARG A 1 99 ? -26.632 3.249 60.016 1.00 71.59 91 ARG A CA 1
ATOM 408 C C . ARG A 1 99 ? -25.259 3.856 59.737 1.00 73.31 91 ARG A C 1
ATOM 409 O O . ARG A 1 99 ? -24.884 4.823 60.409 1.00 76.30 91 ARG A O 1
ATOM 417 N N . LEU A 1 100 ? -24.505 3.340 58.765 1.00 69.01 92 LEU A N 1
ATOM 418 C CA . LEU A 1 100 ? -23.158 3.842 58.527 1.00 72.78 92 LEU A CA 1
ATOM 419 C C . LEU A 1 100 ? -23.011 4.698 57.277 1.00 76.32 92 LEU A C 1
ATOM 420 O O . LEU A 1 100 ? -21.923 5.241 57.052 1.00 76.06 92 LEU A O 1
ATOM 425 N N . LEU A 1 101 ? -24.062 4.892 56.501 1.00 69.04 93 LEU A N 1
ATOM 426 C CA . LEU A 1 101 ? -23.892 5.641 55.270 1.00 67.08 93 LEU A CA 1
ATOM 427 C C . LEU A 1 101 ? -24.280 7.089 55.504 1.00 71.32 93 LEU A C 1
ATOM 428 O O . LEU A 1 101 ? -25.039 7.396 56.432 1.00 67.19 93 LEU A O 1
ATOM 433 N N . PRO A 1 102 ? -23.736 8.020 54.716 1.00 71.74 94 PRO A N 1
ATOM 434 C CA . PRO A 1 102 ? -24.178 9.412 54.837 1.00 67.81 94 PRO A CA 1
ATOM 435 C C . PRO A 1 102 ? -25.696 9.472 54.732 1.00 71.51 94 PRO A C 1
ATOM 436 O O . PRO A 1 102 ? -26.310 8.793 53.903 1.00 68.10 94 PRO A O 1
ATOM 440 N N . GLY A 1 103 ? -26.294 10.306 55.590 1.00 75.83 95 GLY A N 1
ATOM 441 C CA . GLY A 1 103 ? -27.712 10.166 55.893 1.00 74.93 95 GLY A CA 1
ATOM 442 C C . GLY A 1 103 ? -28.658 10.294 54.716 1.00 75.11 95 GLY A C 1
ATOM 443 O O . GLY A 1 103 ? -29.717 9.655 54.695 1.00 66.46 95 GLY A O 1
ATOM 444 N N . GLN A 1 104 ? -28.299 11.090 53.715 1.00 66.89 96 GLN A N 1
ATOM 445 C CA . GLN A 1 104 ? -29.251 11.316 52.637 1.00 61.78 96 GLN A CA 1
ATOM 446 C C . GLN A 1 104 ? -29.396 10.137 51.680 1.00 55.18 96 GLN A C 1
ATOM 447 O O . GLN A 1 104 ? -30.358 10.118 50.911 1.00 66.13 96 GLN A O 1
ATOM 453 N N . ALA A 1 105 ? -28.512 9.143 51.726 1.00 58.32 97 ALA A N 1
ATOM 454 C CA . ALA A 1 105 ? -28.615 8.015 50.805 1.00 55.40 97 ALA A CA 1
ATOM 455 C C . ALA A 1 105 ? -29.636 6.993 51.312 1.00 53.56 97 ALA A C 1
ATOM 456 O O . ALA A 1 105 ? -29.962 6.942 52.496 1.00 49.81 97 ALA A O 1
ATOM 458 N N . THR A 1 106 ? -30.175 6.196 50.388 1.00 46.88 98 THR A N 1
ATOM 459 C CA . THR A 1 106 ? -31.164 5.186 50.741 1.00 44.24 98 THR A CA 1
ATOM 460 C C . THR A 1 106 ? -30.672 3.788 50.391 1.00 43.63 98 THR A C 1
ATOM 461 O O . THR A 1 106 ? -29.743 3.603 49.598 1.00 42.28 98 THR A O 1
ATOM 465 N N . VAL A 1 107 ? -31.289 2.797 51.024 1.00 43.35 99 VAL A N 1
ATOM 466 C CA . VAL A 1 107 ? -30.851 1.410 50.935 1.00 42.54 99 VAL A CA 1
ATOM 467 C C . VAL A 1 107 ? -32.038 0.526 50.583 1.00 44.13 99 VAL A C 1
ATOM 468 O O . VAL A 1 107 ? -33.098 0.636 51.200 1.00 43.73 99 VAL A O 1
ATOM 472 N N . VAL A 1 108 ? -31.867 -0.345 49.596 1.00 46.04 100 VAL A N 1
ATOM 473 C CA . VAL A 1 108 ? -32.835 -1.398 49.340 1.00 41.25 100 VAL A CA 1
ATOM 474 C C . VAL A 1 108 ? -32.082 -2.708 49.412 1.00 51.05 100 VAL A C 1
ATOM 475 O O . VAL A 1 108 ? -30.855 -2.745 49.302 1.00 53.08 100 VAL A O 1
ATOM 479 N N . ALA A 1 109 ? -32.824 -3.788 49.646 1.00 57.01 101 ALA A N 1
ATOM 480 C CA . ALA A 1 109 ? -32.257 -5.116 49.453 1.00 64.91 101 ALA A CA 1
ATOM 481 C C . ALA A 1 109 ? -32.258 -5.410 47.956 1.00 63.23 101 ALA A C 1
ATOM 482 O O . ALA A 1 109 ? -33.310 -5.362 47.306 1.00 57.54 101 ALA A O 1
ATOM 484 N N . GLY A 1 110 ? -31.084 -5.744 47.418 1.00 71.13 102 GLY A N 1
ATOM 485 C CA . GLY A 1 110 ? -30.916 -5.907 45.989 1.00 72.26 102 GLY A CA 1
ATOM 486 C C . GLY A 1 110 ? -31.323 -7.275 45.504 1.00 75.93 102 GLY A C 1
ATOM 487 O O . GLY A 1 110 ? -31.757 -8.140 46.265 1.00 77.84 102 GLY A O 1
ATOM 488 N N . GLY A 1 111 ? -31.201 -7.472 44.191 1.00 65.78 103 GLY A N 1
ATOM 489 C CA . GLY A 1 111 ? -31.529 -8.739 43.582 1.00 66.10 103 GLY A CA 1
ATOM 490 C C . GLY A 1 111 ? -30.293 -9.551 43.235 1.00 66.52 103 GLY A C 1
ATOM 491 O O . GLY A 1 111 ? -29.161 -9.211 43.584 1.00 64.39 103 GLY A O 1
ATOM 492 N N . ALA A 1 112 ? -30.535 -10.674 42.563 1.00 61.76 104 ALA A N 1
ATOM 493 C CA . ALA A 1 112 ? -29.470 -11.567 42.122 1.00 75.22 104 ALA A CA 1
ATOM 494 C C . ALA A 1 112 ? -28.871 -11.142 40.789 1.00 74.11 104 ALA A C 1
ATOM 495 O O . ALA A 1 112 ? -27.644 -11.049 40.660 1.00 75.11 104 ALA A O 1
ATOM 497 N N . ASP A 1 113 ? -29.741 -10.837 39.817 1.00 79.71 105 ASP A N 1
ATOM 498 C CA . ASP A 1 113 ? -29.401 -10.499 38.441 1.00 79.62 105 ASP A CA 1
ATOM 499 C C . ASP A 1 113 ? -28.858 -9.085 38.266 1.00 78.21 105 ASP A C 1
ATOM 500 O O . ASP A 1 113 ? -28.908 -8.571 37.138 1.00 72.76 105 ASP A O 1
ATOM 502 N N . ARG A 1 114 ? -28.363 -8.453 39.333 1.00 68.22 106 ARG A N 1
ATOM 503 C CA . ARG A 1 114 ? -27.756 -7.125 39.277 1.00 62.87 106 ARG A CA 1
ATOM 504 C C . ARG A 1 114 ? -28.575 -6.077 38.530 1.00 63.15 106 ARG A C 1
ATOM 505 O O . ARG A 1 114 ? -28.709 -4.941 39.002 1.00 60.33 106 ARG A O 1
ATOM 513 N N . THR A 1 115 ? -29.076 -6.411 37.338 1.00 65.67 107 THR A N 1
ATOM 514 C CA . THR A 1 115 ? -30.018 -5.511 36.683 1.00 60.28 107 THR A CA 1
ATOM 515 C C . THR A 1 115 ? -31.279 -5.425 37.526 1.00 60.64 107 THR A C 1
ATOM 516 O O . THR A 1 115 ? -31.897 -4.356 37.640 1.00 54.21 107 THR A O 1
ATOM 520 N N . ALA A 1 116 ? -31.650 -6.556 38.145 1.00 61.42 108 ALA A N 1
ATOM 521 C CA . ALA A 1 116 ? -32.724 -6.571 39.128 1.00 57.66 108 ALA A CA 1
ATOM 522 C C . ALA A 1 116 ? -32.416 -5.613 40.269 1.00 53.46 108 ALA A C 1
ATOM 523 O O . ALA A 1 116 ? -33.286 -4.842 40.686 1.00 52.59 108 ALA A O 1
ATOM 525 N N . SER A 1 117 ? -31.161 -5.597 40.742 1.00 55.20 109 SER A N 1
ATOM 526 C CA . SER A 1 117 ? -30.788 -4.650 41.790 1.00 51.85 109 SER A CA 1
ATOM 527 C C . SER A 1 117 ? -30.980 -3.213 41.327 1.00 50.97 109 SER A C 1
ATOM 528 O O . SER A 1 117 ? -31.477 -2.372 42.091 1.00 48.18 109 SER A O 1
ATOM 531 N N . VAL A 1 118 ? -30.602 -2.910 40.077 1.00 52.83 110 VAL A N 1
ATOM 532 C CA . VAL A 1 118 ? -30.766 -1.551 39.562 1.00 46.74 110 VAL A CA 1
ATOM 533 C C . VAL A 1 118 ? -32.242 -1.208 39.425 1.00 47.62 110 VAL A C 1
ATOM 534 O O . VAL A 1 118 ? -32.669 -0.090 39.742 1.00 44.92 110 VAL A O 1
ATOM 538 N N . ARG A 1 119 ? -33.036 -2.153 38.916 1.00 44.02 111 ARG A N 1
ATOM 539 C CA . ARG A 1 119 ? -34.473 -1.935 38.802 1.00 44.98 111 ARG A CA 1
ATOM 540 C C . ARG A 1 119 ? -35.109 -1.717 40.168 1.00 44.01 111 ARG A C 1
ATOM 541 O O . ARG A 1 119 ? -35.963 -0.834 40.324 1.00 40.28 111 ARG A O 1
ATOM 549 N N . LEU A 1 120 ? -34.739 -2.538 41.164 1.00 45.58 112 LEU A N 1
ATOM 550 C CA . LEU A 1 120 ? -35.280 -2.343 42.506 1.00 44.82 112 LEU A CA 1
ATOM 551 C C . LEU A 1 120 ? -34.862 -0.995 43.074 1.00 42.45 112 LEU A C 1
ATOM 552 O O . LEU A 1 120 ? -35.682 -0.279 43.657 1.00 43.57 112 LEU A O 1
ATOM 557 N N . ALA A 1 121 ? -33.596 -0.615 42.894 1.00 38.67 113 ALA A N 1
ATOM 558 C CA . ALA A 1 121 ? -33.152 0.675 43.415 1.00 43.20 113 ALA A CA 1
ATOM 559 C C . ALA A 1 121 ? -33.978 1.810 42.826 1.00 41.45 113 ALA A C 1
ATOM 560 O O . ALA A 1 121 ? -34.282 2.793 43.516 1.00 39.26 113 ALA A O 1
ATOM 562 N N . LEU A 1 122 ? -34.360 1.684 41.554 1.00 38.82 114 LEU A N 1
ATOM 563 C CA . LEU A 1 122 ? -35.112 2.741 40.901 1.00 38.80 114 LEU A CA 1
ATOM 564 C C . LEU A 1 122 ? -36.546 2.809 41.414 1.00 38.82 114 LEU A C 1
ATOM 565 O O . LEU A 1 122 ? -37.108 3.903 41.561 1.00 42.75 114 LEU A O 1
ATOM 570 N N . ALA A 1 123 ? -37.151 1.662 41.711 1.00 36.71 115 ALA A N 1
ATOM 571 C CA . ALA A 1 123 ? -38.498 1.694 42.275 1.00 44.66 115 ALA A CA 1
ATOM 572 C C . ALA A 1 123 ? -38.518 2.395 43.622 1.00 41.20 115 ALA A C 1
ATOM 573 O O . ALA A 1 123 ? -39.566 2.892 44.035 1.00 47.72 115 ALA A O 1
ATOM 575 N N . ALA A 1 124 ? -37.380 2.467 44.302 1.00 41.65 116 ALA A N 1
ATOM 576 C CA . ALA A 1 124 ? -37.262 3.197 45.558 1.00 41.00 116 ALA A CA 1
ATOM 577 C C . ALA A 1 124 ? -36.898 4.659 45.353 1.00 41.08 116 ALA A C 1
ATOM 578 O O . ALA A 1 124 ? -36.776 5.396 46.335 1.00 39.78 116 ALA A O 1
ATOM 580 N N . VAL A 1 125 ? -36.687 5.090 44.113 1.00 41.11 117 VAL A N 1
ATOM 581 C CA . VAL A 1 125 ? -36.383 6.493 43.845 1.00 40.56 117 VAL A CA 1
ATOM 582 C C . VAL A 1 125 ? -37.677 7.242 43.556 1.00 40.71 117 VAL A C 1
ATOM 583 O O . VAL A 1 125 ? -38.430 6.839 42.659 1.00 40.77 117 VAL A O 1
ATOM 587 N N . PRO A 1 126 ? -37.973 8.335 44.255 1.00 40.38 118 PRO A N 1
ATOM 588 C CA . PRO A 1 126 ? -39.196 9.079 43.943 1.00 43.63 118 PRO A CA 1
ATOM 589 C C . PRO A 1 126 ? -39.149 9.676 42.539 1.00 48.03 118 PRO A C 1
ATOM 590 O O . PRO A 1 126 ? -38.083 9.977 41.987 1.00 44.72 118 PRO A O 1
ATOM 594 N N . GLY A 1 127 ? -40.330 9.837 41.958 1.00 46.11 119 GLY A N 1
ATOM 595 C CA . GLY A 1 127 ? -40.422 10.433 40.656 1.00 42.49 119 GLY A CA 1
ATOM 596 C C . GLY A 1 127 ? -39.890 9.544 39.544 1.00 49.13 119 GLY A C 1
ATOM 597 O O . GLY A 1 127 ? -39.779 8.318 39.655 1.00 44.65 119 GLY A O 1
ATOM 598 N N . ASN A 1 128 ? -39.593 10.189 38.425 1.00 40.19 120 ASN A N 1
ATOM 599 C CA . ASN A 1 128 ? -39.089 9.483 37.262 1.00 40.77 120 ASN A CA 1
ATOM 600 C C . ASN A 1 128 ? -37.766 10.138 36.881 1.00 39.41 120 ASN A C 1
ATOM 601 O O . ASN A 1 128 ? -37.734 11.062 36.056 1.00 40.43 120 ASN A O 1
ATOM 606 N N . PRO A 1 129 ? -36.647 9.689 37.434 1.00 37.19 121 PRO A N 1
ATOM 607 C CA . PRO A 1 129 ? -35.370 10.351 37.122 1.00 42.49 121 PRO A CA 1
ATOM 608 C C . PRO A 1 129 ? -35.035 10.281 35.636 1.00 37.08 121 PRO A C 1
ATOM 609 O O . PRO A 1 129 ? -35.252 9.263 34.976 1.00 38.99 121 PRO A O 1
ATOM 613 N N . ALA A 1 130 ? -34.535 11.398 35.102 1.00 36.37 122 ALA A N 1
ATOM 614 C CA . ALA A 1 130 ? -34.083 11.415 33.715 1.00 36.21 122 ALA A CA 1
ATOM 615 C C . ALA A 1 130 ? -32.774 10.656 33.514 1.00 35.19 122 ALA A C 1
ATOM 616 O O . ALA A 1 130 ? -32.496 10.221 32.388 1.00 35.22 122 ALA A O 1
ATOM 618 N N . PHE A 1 131 ? -31.951 10.509 34.558 1.00 30.89 123 PHE A N 1
ATOM 619 C CA . PHE A 1 131 ? -30.627 9.929 34.403 1.00 30.68 123 PHE A CA 1
ATOM 620 C C . PHE A 1 131 ? -30.323 8.982 35.545 1.00 32.00 123 PHE A C 1
ATOM 621 O O . PHE A 1 131 ? -30.618 9.283 36.705 1.00 34.05 123 PHE A O 1
ATOM 629 N N . VAL A 1 132 ? -29.674 7.870 35.204 1.00 32.03 124 VAL A N 1
ATOM 630 C CA . VAL A 1 132 ? -29.231 6.854 36.152 1.00 31.90 124 VAL A CA 1
ATOM 631 C C . VAL A 1 132 ? -27.717 6.774 36.023 1.00 32.16 124 VAL A C 1
ATOM 632 O O . VAL A 1 132 ? -27.185 6.587 34.917 1.00 31.93 124 VAL A O 1
ATOM 636 N N . LEU A 1 133 ? -27.027 6.968 37.135 1.00 29.31 125 LEU A N 1
ATOM 637 C CA . LEU A 1 133 ? -25.598 6.719 37.220 1.00 34.56 125 LEU A CA 1
ATOM 638 C C . LEU A 1 133 ? -25.413 5.401 37.948 1.00 35.03 125 LEU A C 1
ATOM 639 O O . LEU A 1 133 ? -25.987 5.212 39.023 1.00 35.17 125 LEU A O 1
ATOM 644 N N . VAL A 1 134 ? -24.622 4.499 37.369 1.00 33.62 126 VAL A N 1
ATOM 645 C CA . VAL A 1 134 ? -24.314 3.216 37.991 1.00 35.28 126 VAL A CA 1
ATOM 646 C C . VAL A 1 134 ? -22.831 3.212 38.368 1.00 38.67 126 VAL A C 1
ATOM 647 O O . VAL A 1 134 ? -21.954 3.443 37.523 1.00 37.88 126 VAL A O 1
ATOM 651 N N . HIS A 1 135 ? -22.557 2.959 39.646 1.00 40.59 127 HIS A N 1
ATOM 652 C CA . HIS A 1 135 ? -21.255 3.229 40.246 1.00 42.59 127 HIS A CA 1
ATOM 653 C C . HIS A 1 135 ? -20.775 2.002 40.999 1.00 39.90 127 HIS A C 1
ATOM 654 O O . HIS A 1 135 ? -21.504 1.466 41.840 1.00 42.55 127 HIS A O 1
ATOM 661 N N . ASP A 1 136 ? -19.549 1.575 40.708 1.00 38.46 128 ASP A N 1
ATOM 662 C CA . ASP A 1 136 ? -18.928 0.452 41.408 1.00 47.26 128 ASP A CA 1
ATOM 663 C C . ASP A 1 136 ? -18.480 0.903 42.795 1.00 43.84 128 ASP A C 1
ATOM 664 O O . ASP A 1 136 ? -17.734 1.879 42.926 1.00 47.23 128 ASP A O 1
ATOM 669 N N . ALA A 1 137 ? -18.937 0.194 43.829 1.00 45.51 129 ALA A N 1
ATOM 670 C CA . ALA A 1 137 ? -18.522 0.522 45.190 1.00 48.26 129 ALA A CA 1
ATOM 671 C C . ALA A 1 137 ? -17.010 0.461 45.348 1.00 52.74 129 ALA A C 1
ATOM 672 O O . ALA A 1 137 ? -16.443 1.177 46.182 1.00 50.61 129 ALA A O 1
ATOM 674 N N . ALA A 1 138 ? -16.338 -0.373 44.557 1.00 47.18 130 ALA A N 1
ATOM 675 C CA . ALA A 1 138 ? -14.899 -0.522 44.709 1.00 50.06 130 ALA A CA 1
ATOM 676 C C . ALA A 1 138 ? -14.107 0.681 44.217 1.00 51.16 130 ALA A C 1
ATOM 677 O O . ALA A 1 138 ? -12.906 0.742 44.488 1.00 60.90 130 ALA A O 1
ATOM 679 N N . ARG A 1 139 ? -14.711 1.611 43.477 1.00 48.99 131 ARG A N 1
ATOM 680 C CA . ARG A 1 139 ? -14.009 2.841 43.092 1.00 51.27 131 ARG A CA 1
ATOM 681 C C . ARG A 1 139 ? -14.258 3.928 44.145 1.00 50.95 131 ARG A C 1
ATOM 682 O O . ARG A 1 139 ? -14.833 4.992 43.890 1.00 50.43 131 ARG A O 1
ATOM 690 N N . ALA A 1 140 ? -13.813 3.599 45.370 1.00 49.26 132 ALA A N 1
ATOM 691 C CA . ALA A 1 140 ? -14.198 4.334 46.576 1.00 51.70 132 ALA A CA 1
ATOM 692 C C . ALA A 1 140 ? -13.618 5.740 46.636 1.00 55.77 132 ALA A C 1
ATOM 693 O O . ALA A 1 140 ? -14.177 6.602 47.328 1.00 53.42 132 ALA A O 1
ATOM 695 N N . LEU A 1 141 ? -12.497 5.990 45.960 1.00 50.78 133 LEU A N 1
ATOM 696 C CA . LEU A 1 141 ? -11.844 7.291 46.016 1.00 50.77 133 LEU A CA 1
ATOM 697 C C . LEU A 1 141 ? -12.158 8.145 44.807 1.00 49.12 133 LEU A C 1
ATOM 698 O O . LEU A 1 141 ? -11.501 9.171 44.603 1.00 56.99 133 LEU A O 1
ATOM 703 N N . THR A 1 142 ? -13.143 7.745 44.012 1.00 45.92 134 THR A N 1
ATOM 704 C CA . THR A 1 142 ? -13.582 8.500 42.854 1.00 49.07 134 THR A CA 1
ATOM 705 C C . THR A 1 142 ? -13.767 9.967 43.227 1.00 50.94 134 THR A C 1
ATOM 706 O O . THR A 1 142 ? -14.567 10.274 44.123 1.00 50.67 134 THR A O 1
ATOM 710 N N . PRO A 1 143 ? -13.079 10.888 42.565 1.00 47.40 135 PRO A N 1
ATOM 711 C CA . PRO A 1 143 ? -13.185 12.292 42.937 1.00 45.19 135 PRO A CA 1
ATOM 712 C C . PRO A 1 143 ? -14.567 12.831 42.616 1.00 51.47 135 PRO A C 1
ATOM 713 O O . PRO A 1 143 ? -15.185 12.447 41.610 1.00 47.03 135 PRO A O 1
ATOM 717 N N . PRO A 1 144 ? -15.118 13.664 43.502 1.00 52.19 136 PRO A N 1
ATOM 718 C CA . PRO A 1 144 ? -16.448 14.238 43.249 1.00 47.16 136 PRO A CA 1
ATOM 719 C C . PRO A 1 144 ? -16.529 15.013 41.943 1.00 47.77 136 PRO A C 1
ATOM 720 O O . PRO A 1 144 ? -17.608 15.086 41.343 1.00 44.53 136 PRO A O 1
ATOM 724 N N . ALA A 1 145 ? -15.428 15.633 41.500 1.00 47.95 137 ALA A N 1
ATOM 725 C CA . ALA A 1 145 ? -15.462 16.372 40.239 1.00 48.09 137 ALA A CA 1
ATOM 726 C C . ALA A 1 145 ? -15.625 15.435 39.050 1.00 46.13 137 ALA A C 1
ATOM 727 O O . ALA A 1 145 ? -16.306 15.781 38.082 1.00 48.15 137 ALA A O 1
ATOM 729 N N . LEU A 1 146 ? -15.049 14.235 39.123 1.00 46.17 138 LEU A N 1
ATOM 730 C CA . LEU A 1 146 ? -15.251 13.249 38.068 1.00 44.53 138 LEU A CA 1
ATOM 731 C C . LEU A 1 146 ? -16.727 12.911 37.935 1.00 49.86 138 LEU A C 1
ATOM 732 O O . LEU A 1 146 ? -17.284 12.912 36.826 1.00 49.85 138 LEU A O 1
ATOM 737 N N . ILE A 1 147 ? -17.382 12.621 39.063 1.00 46.63 139 ILE A N 1
ATOM 738 C CA . ILE A 1 147 ? -18.809 12.329 39.021 1.00 46.01 139 ILE A CA 1
ATOM 739 C C . ILE A 1 147 ? -19.571 13.488 38.394 1.00 45.09 139 ILE A C 1
ATOM 740 O O . ILE A 1 147 ? -20.463 13.285 37.561 1.00 40.35 139 ILE A O 1
ATOM 745 N N . ALA A 1 148 ? -19.193 14.720 38.739 1.00 43.21 140 ALA A N 1
ATOM 746 C CA . ALA A 1 148 ? -19.865 15.881 38.170 1.00 44.38 140 ALA A CA 1
ATOM 747 C C . ALA A 1 148 ? -19.626 15.989 36.670 1.00 44.62 140 ALA A C 1
ATOM 748 O O . ALA A 1 148 ? -20.519 16.412 35.926 1.00 44.35 140 ALA A O 1
ATOM 750 N N . ARG A 1 149 ? -18.432 15.615 36.201 1.00 40.64 141 ARG A N 1
ATOM 751 C CA . ARG A 1 149 ? -18.183 15.647 34.764 1.00 44.10 141 ARG A CA 1
ATOM 752 C C . ARG A 1 149 ? -19.138 14.718 34.030 1.00 41.70 141 ARG A C 1
ATOM 753 O O . ARG A 1 149 ? -19.682 15.077 32.979 1.00 43.86 141 ARG A O 1
ATOM 761 N N . VAL A 1 150 ? -19.375 13.530 34.587 1.00 42.58 142 VAL A N 1
ATOM 762 C CA . VAL A 1 150 ? -20.302 12.579 33.977 1.00 42.69 142 VAL A CA 1
ATOM 763 C C . VAL A 1 150 ? -21.696 13.188 33.870 1.00 39.71 142 VAL A C 1
ATOM 764 O O . VAL A 1 150 ? -22.333 13.145 32.811 1.00 40.44 142 VAL A O 1
ATOM 768 N N . VAL A 1 151 ? -22.168 13.801 34.956 1.00 40.41 143 VAL A N 1
ATOM 769 C CA . VAL A 1 151 ? -23.490 14.413 34.970 1.00 39.76 143 VAL A CA 1
ATOM 770 C C . VAL A 1 151 ? -23.529 15.633 34.056 1.00 40.35 143 VAL A C 1
ATOM 771 O O . VAL A 1 151 ? -24.544 15.911 33.409 1.00 42.63 143 VAL A O 1
ATOM 775 N N . GLN A 1 152 ? -22.446 16.401 33.999 1.00 40.81 144 GLN A N 1
ATOM 776 C CA . GLN A 1 152 ? -22.466 17.563 33.120 1.00 43.40 144 GLN A CA 1
ATOM 777 C C . GLN A 1 152 ? -22.603 17.138 31.662 1.00 42.92 144 GLN A C 1
ATOM 778 O O . GLN A 1 152 ? -23.309 17.790 30.880 1.00 42.16 144 GLN A O 1
ATOM 784 N N . ALA A 1 153 ? -21.957 16.032 31.280 1.00 41.92 145 ALA A N 1
ATOM 785 C CA . ALA A 1 153 ? -22.039 15.605 29.887 1.00 40.92 145 ALA A CA 1
ATOM 786 C C . ALA A 1 153 ? -23.435 15.096 29.559 1.00 39.99 145 ALA A C 1
ATOM 787 O O . ALA A 1 153 ? -23.908 15.277 28.431 1.00 44.55 145 ALA A O 1
ATOM 789 N N . LEU A 1 154 ? -24.120 14.486 30.530 1.00 39.24 146 LEU A N 1
ATOM 790 C CA . LEU A 1 154 ? -25.524 14.133 30.326 1.00 39.13 146 LEU A CA 1
ATOM 791 C C . LEU A 1 154 ? -26.387 15.379 30.140 1.00 47.79 146 LEU A C 1
ATOM 792 O O . LEU A 1 154 ? -27.193 15.454 29.200 1.00 45.75 146 LEU A O 1
ATOM 797 N N . ARG A 1 155 ? -26.218 16.380 31.019 1.00 42.04 147 ARG A N 1
ATOM 798 C CA . ARG A 1 155 ? -26.966 17.632 30.880 1.00 47.24 147 ARG A CA 1
ATOM 799 C C . ARG A 1 155 ? -26.727 18.288 29.529 1.00 45.31 147 ARG A C 1
ATOM 800 O O . ARG A 1 155 ? -27.627 18.933 28.980 1.00 42.37 147 ARG A O 1
ATOM 808 N N . ASP A 1 156 ? -25.524 18.140 28.988 1.00 49.76 148 ASP A N 1
ATOM 809 C CA . ASP A 1 156 ? -25.189 18.693 27.687 1.00 50.97 148 ASP A CA 1
ATOM 810 C C . ASP A 1 156 ? -25.815 17.930 26.520 1.00 47.84 148 ASP A C 1
ATOM 811 O O . ASP A 1 156 ? -25.605 18.328 25.367 1.00 50.80 148 ASP A O 1
ATOM 816 N N . GLY A 1 157 ? -26.532 16.833 26.769 1.00 44.02 149 GLY A N 1
ATOM 817 C CA . GLY A 1 157 ? -27.230 16.121 25.716 1.00 41.37 149 GLY A CA 1
ATOM 818 C C . GLY A 1 157 ? -26.689 14.738 25.407 1.00 45.65 149 GLY A C 1
ATOM 819 O O . GLY A 1 157 ? -27.352 13.984 24.683 1.00 46.13 149 GLY A O 1
ATOM 820 N N . HIS A 1 158 ? -25.530 14.357 25.935 1.00 41.33 150 HIS A N 1
ATOM 821 C CA . HIS A 1 158 ? -25.093 12.981 25.757 1.00 40.65 150 HIS A CA 1
ATOM 822 C C . HIS A 1 158 ? -26.024 12.053 26.527 1.00 43.07 150 HIS A C 1
ATOM 823 O O . HIS A 1 158 ? -26.510 12.385 27.610 1.00 41.88 150 HIS A O 1
ATOM 830 N N . ARG A 1 159 ? -26.319 10.904 25.933 1.00 37.74 151 ARG A N 1
ATOM 831 C CA . ARG A 1 159 ? -27.304 10.008 2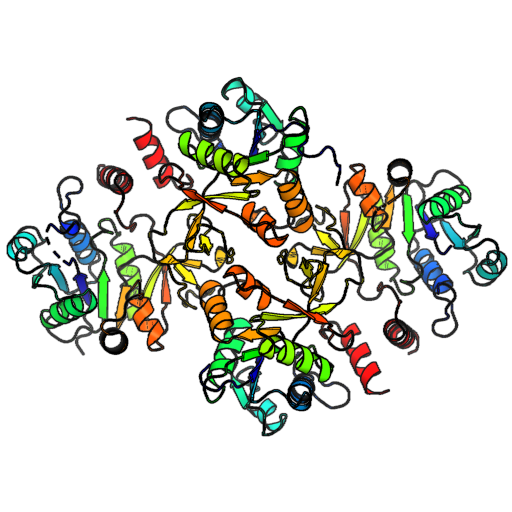6.506 1.00 39.09 151 ARG A CA 1
ATOM 832 C C . ARG A 1 159 ? -26.673 8.820 27.218 1.00 38.38 151 ARG A C 1
ATOM 833 O O . ARG A 1 159 ? -27.388 8.061 27.890 1.00 35.98 151 ARG A O 1
ATOM 841 N N . ALA A 1 160 ? -25.355 8.674 27.103 1.00 39.28 152 ALA A N 1
ATOM 842 C CA . ALA A 1 160 ? -24.568 7.629 27.742 1.00 36.73 152 ALA A CA 1
ATOM 843 C C . ALA A 1 160 ? -23.151 8.162 27.887 1.00 34.37 152 ALA A C 1
ATOM 844 O O . ALA A 1 160 ? -22.556 8.609 26.904 1.00 36.14 152 ALA A O 1
ATOM 846 N N . VAL A 1 161 ? -22.624 8.143 29.105 1.00 38.42 153 VAL A N 1
ATOM 847 C CA . VAL A 1 161 ? -21.358 8.796 29.422 1.00 32.02 153 VAL A CA 1
ATOM 848 C C . VAL A 1 161 ? -20.594 7.898 30.375 1.00 29.90 153 VAL A C 1
ATOM 849 O O . VAL A 1 161 ? -21.144 7.468 31.392 1.00 30.57 153 VAL A O 1
ATOM 853 N N . VAL A 1 162 ? -19.325 7.645 30.075 1.00 31.68 154 VAL A N 1
ATOM 854 C CA . VAL A 1 162 ? -18.459 6.898 30.985 1.00 33.40 154 VAL A CA 1
ATOM 855 C C . VAL A 1 162 ? -17.191 7.714 31.199 1.00 35.58 154 VAL A C 1
ATOM 856 O O . VAL A 1 162 ? -16.783 8.469 30.298 1.00 36.10 154 VAL A O 1
ATOM 860 N N . PRO A 1 163 ? -16.556 7.621 32.367 1.00 37.84 155 PRO A N 1
ATOM 861 C CA . PRO A 1 163 ? -15.223 8.216 32.552 1.00 39.93 155 PRO A CA 1
ATOM 862 C C . PRO A 1 163 ? -14.122 7.283 32.083 1.00 41.01 155 PRO A C 1
ATOM 863 O O . PRO A 1 163 ? -14.220 6.058 32.199 1.00 42.49 155 PRO A O 1
ATOM 867 N N . ALA A 1 164 ? -13.035 7.877 31.588 1.00 42.38 156 ALA A N 1
ATOM 868 C CA . ALA A 1 164 ? -12.018 7.048 30.957 1.00 42.23 156 ALA A CA 1
ATOM 869 C C . ALA A 1 164 ? -10.632 7.670 31.031 1.00 44.75 156 ALA A C 1
ATOM 870 O O . ALA A 1 164 ? -10.472 8.886 31.174 1.00 45.94 156 ALA A O 1
ATOM 872 N N . LEU A 1 165 ? -9.625 6.798 30.922 1.00 45.36 157 LEU A N 1
ATOM 873 C CA . LEU A 1 165 ? -8.212 7.136 30.974 1.00 47.91 157 LEU A CA 1
ATOM 874 C C . LEU A 1 165 ? -7.456 6.481 29.832 1.00 40.84 157 LEU A C 1
ATOM 875 O O . LEU A 1 165 ? -7.863 5.420 29.350 1.00 43.03 157 LEU A O 1
ATOM 880 N N . PRO A 1 166 ? -6.370 7.110 29.363 1.00 41.85 158 PRO A N 1
ATOM 881 C CA . PRO A 1 166 ? -5.458 6.432 28.431 1.00 48.78 158 PRO A CA 1
ATOM 882 C C . PRO A 1 166 ? -4.835 5.196 29.060 1.00 49.64 158 PRO A C 1
ATOM 883 O O . PRO A 1 166 ? -4.625 5.122 30.268 1.00 53.45 158 PRO A O 1
ATOM 887 N N . LEU A 1 167 ? -4.532 4.213 28.227 1.00 49.32 159 LEU A N 1
ATOM 888 C CA . LEU A 1 167 ? -3.925 2.999 28.744 1.00 49.02 159 LEU A CA 1
ATOM 889 C C . LEU A 1 167 ? -2.509 3.270 29.242 1.00 49.03 159 LEU A C 1
ATOM 890 O O . LEU A 1 167 ? -1.818 4.165 28.750 1.00 52.20 159 LEU A O 1
ATOM 895 N N . HIS A 1 168 ? -2.097 2.526 30.271 1.00 47.83 160 HIS A N 1
ATOM 896 C CA . HIS A 1 168 ? -0.686 2.525 30.667 1.00 53.94 160 HIS A CA 1
ATOM 897 C C . HIS A 1 168 ? 0.140 1.538 29.848 1.00 50.38 160 HIS A C 1
ATOM 898 O O . HIS A 1 168 ? 1.228 1.872 29.363 1.00 50.33 160 HIS A O 1
ATOM 905 N N . ASP A 1 169 ? -0.381 0.334 29.684 1.00 42.19 161 ASP A N 1
ATOM 906 C CA . ASP A 1 169 ? 0.272 -0.777 29.019 1.00 43.86 161 ASP A CA 1
ATOM 907 C C . ASP A 1 169 ? -0.263 -0.959 27.603 1.00 46.05 161 ASP A C 1
ATOM 908 O O . ASP A 1 169 ? -1.366 -0.529 27.260 1.00 47.11 161 ASP A O 1
ATOM 913 N N . THR A 1 170 ? 0.567 -1.564 26.764 1.00 44.81 162 THR A N 1
ATOM 914 C CA . THR A 1 170 ? 0.080 -2.075 25.500 1.00 43.01 162 THR A CA 1
ATOM 915 C C . THR A 1 170 ? -0.902 -3.192 25.797 1.00 40.28 162 THR A C 1
ATOM 916 O O . THR A 1 170 ? -0.691 -3.989 26.713 1.00 43.55 162 THR A O 1
ATOM 920 N N . VAL A 1 171 ? -2.005 -3.224 25.067 1.00 39.59 163 VAL A N 1
ATOM 921 C CA . VAL A 1 171 ? -3.019 -4.256 25.236 1.00 37.96 163 VAL A CA 1
ATOM 922 C C . VAL A 1 171 ? -2.958 -5.145 24.007 1.00 37.25 163 VAL A C 1
ATOM 923 O O . VAL A 1 171 ? -2.788 -4.644 22.893 1.00 41.66 163 VAL A O 1
ATOM 927 N N . LYS A 1 172 ? -3.028 -6.462 24.209 1.00 36.71 164 LYS A N 1
ATOM 928 C CA . LYS A 1 172 ? -2.946 -7.410 23.102 1.00 38.31 164 LYS A CA 1
ATOM 929 C C . LYS A 1 172 ? -4.080 -8.422 23.181 1.00 36.89 164 LYS A C 1
ATOM 930 O O . LYS A 1 172 ? -4.500 -8.822 24.269 1.00 40.25 164 LYS A O 1
ATOM 936 N N . ALA A 1 173 ? -4.549 -8.862 22.013 1.00 38.11 165 ALA A N 1
ATOM 937 C CA . ALA A 1 173 ? -5.470 -9.990 21.954 1.00 38.34 165 ALA A CA 1
ATOM 938 C C . ALA A 1 173 ? -4.665 -11.269 22.138 1.00 38.39 165 ALA A C 1
ATOM 939 O O . ALA A 1 173 ? -3.587 -11.425 21.551 1.00 36.37 165 ALA A O 1
ATOM 941 N N . VAL A 1 174 ? -5.158 -12.156 22.994 1.00 39.02 166 VAL A N 1
ATOM 942 C CA . VAL A 1 174 ? -4.404 -13.317 23.456 1.00 40.71 166 VAL A CA 1
ATOM 943 C C . VAL A 1 174 ? -5.353 -14.502 23.578 1.00 48.68 166 VAL A C 1
ATOM 944 O O . VAL A 1 174 ? -6.415 -14.386 24.201 1.00 50.48 166 VAL A O 1
ATOM 948 N N . ASP A 1 175 ? -4.975 -15.642 22.997 1.00 43.07 167 ASP A N 1
ATOM 949 C CA . ASP A 1 175 ? -5.821 -16.823 23.079 1.00 50.41 167 ASP A CA 1
ATOM 950 C C . ASP A 1 175 ? -5.639 -17.523 24.431 1.00 53.96 167 ASP A C 1
ATOM 951 O O . ASP A 1 175 ? -4.931 -17.038 25.317 1.00 54.86 167 ASP A O 1
ATOM 956 N N . ALA A 1 176 ? -6.329 -18.659 24.613 1.00 54.71 168 ALA A N 1
ATOM 957 C CA . ALA A 1 176 ? -6.303 -19.357 25.898 1.00 62.10 168 ALA A CA 1
ATOM 958 C C . ALA A 1 176 ? -4.977 -20.046 26.163 1.00 57.31 168 ALA A C 1
ATOM 959 O O . ALA A 1 176 ? -4.696 -20.399 27.308 1.00 61.53 168 ALA A O 1
ATOM 961 N N . ASN A 1 177 ? -4.160 -20.249 25.144 1.00 58.06 169 ASN A N 1
ATOM 962 C CA . ASN A 1 177 ? -2.844 -20.838 25.313 1.00 55.95 169 ASN A CA 1
ATOM 963 C C . ASN A 1 177 ? -1.744 -19.813 25.576 1.00 55.50 169 ASN A C 1
ATOM 964 O O . ASN A 1 177 ? -0.573 -20.194 25.625 1.00 50.24 169 ASN A O 1
ATOM 969 N N . GLY A 1 178 ? -2.084 -18.532 25.732 1.00 54.77 170 GLY A N 1
ATOM 970 C CA . GLY A 1 178 ? -1.072 -17.498 25.868 1.00 58.11 170 GLY A CA 1
ATOM 971 C C . GLY A 1 178 ? -0.411 -17.069 24.573 1.00 55.39 170 GLY A C 1
ATOM 972 O O . GLY A 1 178 ? 0.598 -16.347 24.621 1.00 47.57 170 GLY A O 1
ATOM 973 N N . VAL A 1 179 ? -0.939 -17.494 23.422 1.00 49.37 171 VAL A N 1
ATOM 974 C CA . VAL A 1 179 ? -0.405 -17.060 22.138 1.00 49.43 171 VAL A CA 1
ATOM 975 C C . VAL A 1 179 ? -1.052 -15.734 21.763 1.00 44.06 171 VAL A C 1
ATOM 976 O O . VAL A 1 179 ? -2.283 -15.616 21.726 1.00 42.30 171 VAL A O 1
ATOM 980 N N . VAL A 1 180 ? -0.209 -14.746 21.454 1.00 43.27 172 VAL A N 1
ATOM 981 C CA . VAL A 1 180 ? -0.661 -13.417 21.068 1.00 36.19 172 VAL A CA 1
ATOM 982 C C . VAL A 1 180 ? -1.315 -13.482 19.698 1.00 37.57 172 VAL A C 1
ATOM 983 O O . VAL A 1 180 ? -0.730 -13.988 18.736 1.00 34.16 172 VAL A O 1
ATOM 987 N N . LEU A 1 181 ? -2.541 -12.979 19.609 1.00 38.69 173 LEU A N 1
ATOM 988 C CA . LEU A 1 181 ? -3.283 -12.970 18.361 1.00 36.16 173 LEU A CA 1
ATOM 989 C C . LEU A 1 181 ? -3.246 -11.634 17.632 1.00 41.73 173 LEU A C 1
ATOM 990 O O . LEU A 1 181 ? -3.484 -11.607 16.421 1.00 39.87 173 LEU A O 1
ATOM 995 N N . GLY A 1 182 ? -3.006 -10.536 18.335 1.00 39.41 174 GLY A N 1
ATOM 996 C CA . GLY A 1 182 ? -2.907 -9.246 17.682 1.00 32.67 174 GLY A CA 1
ATOM 997 C C . GLY A 1 182 ? -2.728 -8.162 18.716 1.00 34.75 174 GLY A C 1
ATOM 998 O O . GLY A 1 182 ? -2.844 -8.395 19.925 1.00 33.65 174 GLY A O 1
ATOM 999 N N . THR A 1 183 ? -2.406 -6.971 18.218 1.00 34.32 175 THR A N 1
ATOM 1000 C CA . THR A 1 183 ? -2.184 -5.798 19.056 1.00 31.83 175 THR A CA 1
ATOM 1001 C C . THR A 1 183 ? -2.991 -4.649 18.475 1.00 33.39 175 THR A C 1
ATOM 1002 O O . THR A 1 183 ? -2.553 -4.016 17.500 1.00 33.30 175 THR A O 1
ATOM 1006 N N . PRO A 1 184 ? -4.137 -4.318 19.056 1.00 38.76 176 PRO A N 1
ATOM 1007 C CA . PRO A 1 184 ? -4.865 -3.128 18.602 1.00 36.59 176 PRO A CA 1
ATOM 1008 C C . PRO A 1 184 ? -4.074 -1.870 18.934 1.00 36.30 176 PRO A C 1
ATOM 1009 O O . PRO A 1 184 ? -3.201 -1.873 19.803 1.00 37.03 176 PRO A O 1
ATOM 1013 N N . GLU A 1 185 ? -4.304 -0.821 18.152 1.00 39.89 177 GLU A N 1
ATOM 1014 C CA . GLU A 1 185 ? -3.649 0.457 18.403 1.00 40.03 177 GLU A CA 1
ATOM 1015 C C . GLU A 1 185 ? -3.933 0.925 19.830 1.00 43.74 177 GLU A C 1
ATOM 1016 O O . GLU A 1 185 ? -5.089 1.178 20.188 1.00 37.77 177 GLU A O 1
ATOM 1022 N N . ARG A 1 186 ? -2.873 1.018 20.651 1.00 43.95 178 ARG A N 1
ATOM 1023 C CA . ARG A 1 186 ? -3.041 1.423 22.045 1.00 43.97 178 ARG A CA 1
ATOM 1024 C C . ARG A 1 186 ? -3.687 2.795 22.134 1.00 41.45 178 ARG A C 1
ATOM 1025 O O . ARG A 1 186 ? -4.557 3.030 22.974 1.00 44.57 178 ARG A O 1
ATOM 1033 N N . ASP A 1 187 ? -3.232 3.722 21.305 1.00 46.69 179 ASP A N 1
ATOM 1034 C CA . ASP A 1 187 ? -3.752 5.078 21.318 1.00 46.07 179 ASP A CA 1
ATOM 1035 C C . ASP A 1 187 ? -5.233 5.126 20.990 1.00 48.24 179 ASP A C 1
ATOM 1036 O O . ASP A 1 187 ? -5.873 6.146 21.259 1.00 48.18 179 ASP A O 1
ATOM 1041 N N . GLY A 1 188 ? -5.782 4.073 20.377 1.00 40.26 180 GLY A N 1
ATOM 1042 C CA . GLY A 1 188 ? -7.194 4.024 20.083 1.00 39.34 180 GLY A CA 1
ATOM 1043 C C . GLY A 1 188 ? -8.045 3.429 21.176 1.00 39.73 180 GLY A C 1
ATOM 1044 O O . GLY A 1 188 ? -9.264 3.351 21.023 1.00 40.82 180 GLY A O 1
ATOM 1045 N N . LEU A 1 189 ? -7.449 3.064 22.305 1.00 40.80 181 LEU A N 1
ATOM 1046 C CA . LEU A 1 189 ? -8.130 2.396 23.396 1.00 36.21 181 LEU A CA 1
ATOM 1047 C C . LEU A 1 189 ? -8.198 3.301 24.620 1.00 41.86 181 LEU A C 1
ATOM 1048 O O . LEU A 1 189 ? -7.428 4.253 24.762 1.00 38.36 181 LEU A O 1
ATOM 1053 N N . ARG A 1 190 ? -9.199 3.049 25.464 1.00 39.44 182 ARG A N 1
ATOM 1054 C CA . ARG A 1 190 ? -9.318 3.737 26.740 1.00 37.77 182 ARG A CA 1
ATOM 1055 C C . ARG A 1 190 ? -9.706 2.748 27.821 1.00 34.92 182 ARG A C 1
ATOM 1056 O O . ARG A 1 190 ? -10.433 1.787 27.571 1.00 40.98 182 ARG A O 1
ATOM 1064 N N . ALA A 1 191 ? -9.233 3.022 29.029 1.00 38.50 183 ALA A N 1
ATOM 1065 C CA . ALA A 1 191 ? -9.642 2.300 30.220 1.00 41.38 183 ALA A CA 1
ATOM 1066 C C . ALA A 1 191 ? -10.822 3.027 30.841 1.00 40.30 183 ALA A C 1
ATOM 1067 O O . ALA A 1 191 ? -10.739 4.230 31.100 1.00 46.60 183 ALA A O 1
ATOM 1069 N N . VAL A 1 192 ? -11.917 2.307 31.067 1.00 40.63 184 VAL A N 1
ATOM 1070 C CA . VAL A 1 192 ? -13.194 2.900 31.464 1.00 42.28 184 VAL A CA 1
ATOM 1071 C C . VAL A 1 192 ? -13.383 2.730 32.963 1.00 44.76 184 VAL A C 1
ATOM 1072 O O . VAL A 1 192 ? -13.035 1.687 33.528 1.00 47.85 184 VAL A O 1
ATOM 1076 N N . GLN A 1 193 ? -13.926 3.758 33.616 1.00 42.57 185 GLN A N 1
ATOM 1077 C CA . GLN A 1 193 ? -14.197 3.677 35.045 1.00 40.99 185 GLN A CA 1
ATOM 1078 C C . GLN A 1 193 ? -15.694 3.846 35.292 1.00 40.30 185 GLN A C 1
ATOM 1079 O O . GLN A 1 193 ? -16.493 3.671 34.374 1.00 38.47 185 GLN A O 1
ATOM 1085 N N . THR A 1 194 ? -16.093 4.165 36.513 1.00 38.38 186 THR A N 1
ATOM 1086 C CA . THR A 1 194 ? -17.465 4.516 36.847 1.00 45.18 186 THR A CA 1
ATOM 1087 C C . THR A 1 194 ? -17.428 5.766 37.715 1.00 45.29 186 THR A C 1
ATOM 1088 O O . THR A 1 194 ? -16.365 6.167 38.199 1.00 43.88 186 THR A O 1
ATOM 1092 N N . PRO A 1 195 ? -18.576 6.429 37.925 1.00 39.66 187 PRO A N 1
ATOM 1093 C CA . PRO A 1 195 ? -19.930 6.116 37.488 1.00 35.73 187 PRO A CA 1
ATOM 1094 C C . PRO A 1 195 ? -20.120 6.260 35.998 1.00 39.92 187 PRO A C 1
ATOM 1095 O O . PRO A 1 195 ? -19.584 7.180 35.366 1.00 37.93 187 PRO A O 1
ATOM 1099 N N . GLN A 1 196 ? -20.900 5.334 35.456 1.00 38.67 188 GLN A N 1
ATOM 1100 C CA . GLN A 1 196 ? -21.402 5.413 34.097 1.00 35.66 188 GLN A CA 1
ATOM 1101 C C . GLN A 1 196 ? -22.829 5.962 34.135 1.00 37.23 188 GLN A C 1
ATOM 1102 O O . GLN A 1 196 ? -23.652 5.519 34.948 1.00 35.77 188 GLN A O 1
ATOM 1108 N N . GLY A 1 197 ? -23.100 6.954 33.296 1.00 34.25 189 GLY A N 1
ATOM 1109 C CA . GLY A 1 197 ? -24.366 7.676 33.326 1.00 30.84 189 GLY A CA 1
ATOM 1110 C C . GLY A 1 197 ? -25.170 7.492 32.052 1.00 35.89 189 GLY A C 1
ATOM 1111 O O . GLY A 1 197 ? -24.615 7.515 30.941 1.00 37.03 189 GLY A O 1
ATOM 1112 N N . PHE A 1 198 ? -26.487 7.340 32.212 1.00 33.47 190 PHE A N 1
ATOM 1113 C CA . PHE A 1 198 ? -27.359 7.044 31.087 1.00 31.67 190 PHE A CA 1
ATOM 1114 C C . PHE A 1 198 ? -28.682 7.783 31.218 1.00 35.93 190 PHE A C 1
ATOM 1115 O O . PHE A 1 198 ? -29.212 7.945 32.323 1.00 36.26 190 PHE A O 1
ATOM 1123 N N . ALA A 1 199 ? -29.221 8.226 30.091 1.00 37.45 191 ALA A N 1
ATOM 1124 C CA . ALA A 1 199 ? -30.653 8.492 30.045 1.00 39.11 191 ALA A CA 1
ATOM 1125 C C . ALA A 1 199 ? -31.402 7.229 30.458 1.00 37.88 191 ALA A C 1
ATOM 1126 O O . ALA A 1 199 ? -31.120 6.128 29.967 1.00 36.49 191 ALA A O 1
ATOM 1128 N N . THR A 1 200 ? -32.338 7.390 31.391 1.00 35.40 192 THR A N 1
ATOM 1129 C CA . THR A 1 200 ? -32.981 6.243 32.026 1.00 37.18 192 THR A CA 1
ATOM 1130 C C . THR A 1 200 ? -33.607 5.299 31.000 1.00 38.28 192 THR A C 1
ATOM 1131 O O . THR A 1 200 ? -33.438 4.080 31.091 1.00 35.55 192 THR A O 1
ATOM 1135 N N . ASP A 1 201 ? -34.365 5.837 30.035 1.00 34.09 193 ASP A N 1
ATOM 1136 C CA . ASP A 1 201 ? -34.980 4.959 29.041 1.00 43.55 193 ASP A CA 1
ATOM 1137 C C . ASP A 1 201 ? -33.917 4.182 28.261 1.00 41.83 193 ASP A C 1
ATOM 1138 O O . ASP A 1 201 ? -34.081 2.977 28.008 1.00 41.03 193 ASP A O 1
ATOM 1143 N N . LEU A 1 202 ? -32.799 4.834 27.906 1.00 43.89 194 LEU A N 1
ATOM 1144 C CA . LEU A 1 202 ? -31.752 4.117 27.177 1.00 43.08 194 LEU A CA 1
ATOM 1145 C C . LEU A 1 202 ? -31.193 2.976 28.019 1.00 35.95 194 LEU A C 1
ATOM 1146 O O . LEU A 1 202 ? -31.112 1.835 27.555 1.00 36.78 194 LEU A O 1
ATOM 1151 N N . LEU A 1 203 ? -30.876 3.245 29.286 1.00 37.61 195 LEU A N 1
ATOM 1152 C CA . LEU A 1 203 ? -30.406 2.171 30.157 1.00 31.11 195 LEU A CA 1
ATOM 1153 C C . LEU A 1 203 ? -31.435 1.065 30.255 1.00 36.12 195 LEU A C 1
ATOM 1154 O O . LEU A 1 203 ? -31.082 -0.120 30.194 1.00 39.25 195 LEU A O 1
ATOM 1159 N N . LEU A 1 204 ? -32.719 1.412 30.388 1.00 32.94 196 LEU A N 1
ATOM 1160 C CA . LEU A 1 204 ? -33.704 0.337 30.496 1.00 36.12 196 LEU A CA 1
ATOM 1161 C C . LEU A 1 204 ? -33.790 -0.485 29.208 1.00 40.63 196 LEU A C 1
ATOM 1162 O O . LEU A 1 204 ? -33.891 -1.716 29.275 1.00 43.46 196 LEU A O 1
ATOM 1167 N N . ARG A 1 205 ? -33.755 0.156 28.030 1.00 37.54 197 ARG A N 1
ATOM 1168 C CA . ARG A 1 205 ? -33.750 -0.619 26.784 1.00 35.83 197 ARG A CA 1
ATOM 1169 C C . ARG A 1 205 ? -32.548 -1.554 26.714 1.00 38.75 197 ARG A C 1
ATOM 1170 O O . ARG A 1 205 ? -32.668 -2.691 26.239 1.00 41.72 197 ARG A O 1
ATOM 1178 N N . ALA A 1 206 ? -31.380 -1.098 27.174 1.00 31.07 198 ALA A N 1
ATOM 1179 C CA . ALA A 1 206 ? -30.201 -1.954 27.140 1.00 33.67 198 ALA A CA 1
ATOM 1180 C C . ALA A 1 206 ? -30.367 -3.132 28.074 1.00 41.47 198 ALA A C 1
ATOM 1181 O O . ALA A 1 206 ? -29.975 -4.251 27.735 1.00 42.67 198 ALA A O 1
ATOM 1183 N N . TYR A 1 207 ? -30.991 -2.916 29.236 1.00 40.22 199 TYR A N 1
ATOM 1184 C CA . TYR A 1 207 ? -31.203 -4.030 30.163 1.00 43.60 199 TYR A CA 1
ATOM 1185 C C . TYR A 1 207 ? -32.181 -5.056 29.603 1.00 41.68 199 TYR A C 1
ATOM 1186 O O . TYR A 1 207 ? -31.982 -6.256 29.781 1.00 53.51 199 TYR A O 1
ATOM 1195 N N . ALA A 1 208 ? -33.233 -4.625 28.910 1.00 38.54 200 ALA A N 1
ATOM 1196 C CA . ALA A 1 208 ? -34.183 -5.603 28.381 1.00 38.57 200 ALA A CA 1
ATOM 1197 C C . ALA A 1 208 ? -33.545 -6.504 27.338 1.00 39.44 200 ALA A C 1
ATOM 1198 O O . ALA A 1 208 ? -34.001 -7.638 27.145 1.00 45.88 200 ALA A O 1
ATOM 1200 N N . ALA A 1 209 ? -32.563 -5.997 26.592 1.00 38.52 201 ALA A N 1
ATOM 1201 C CA . ALA A 1 209 ? -31.921 -6.819 25.570 1.00 46.36 201 ALA A CA 1
ATOM 1202 C C . ALA A 1 209 ? -30.738 -7.630 26.082 1.00 44.44 201 ALA A C 1
ATOM 1203 O O . ALA A 1 209 ? -30.527 -8.755 25.618 1.00 40.63 201 ALA A O 1
ATOM 1205 N N . GLY A 1 210 ? -29.942 -7.078 26.995 1.00 48.15 202 GLY A N 1
ATOM 1206 C CA . GLY A 1 210 ? -28.701 -7.737 27.360 1.00 60.04 202 GLY A CA 1
ATOM 1207 C C . GLY A 1 210 ? -28.471 -8.090 28.811 1.00 71.55 202 GLY A C 1
ATOM 1208 O O . GLY A 1 210 ? -27.364 -8.487 29.175 1.00 80.81 202 GLY A O 1
ATOM 1209 N N . ALA A 1 211 ? -29.488 -7.942 29.655 1.00 102.32 203 ALA A N 1
ATOM 1210 C CA . ALA A 1 211 ? -29.288 -8.187 31.079 1.00 105.19 203 ALA A CA 1
ATOM 1211 C C . ALA A 1 211 ? -28.846 -9.615 31.377 1.00 108.71 203 ALA A C 1
ATOM 1212 O O . ALA A 1 211 ? -28.331 -9.870 32.472 1.00 110.11 203 ALA A O 1
ATOM 1214 N N . GLY A 1 212 ? -29.008 -10.546 30.432 1.00 93.24 204 GLY A N 1
ATOM 1215 C CA . GLY A 1 212 ? -28.690 -11.939 30.697 1.00 85.40 204 GLY A CA 1
ATOM 1216 C C . GLY A 1 212 ? -27.218 -12.252 30.530 1.00 98.54 204 GLY A C 1
ATOM 1217 O O . GLY A 1 212 ? -26.835 -13.394 30.257 1.00 92.38 204 GLY A O 1
ATOM 1218 N N . THR A 1 213 ? -26.384 -11.220 30.691 1.00 118.79 205 THR A N 1
ATOM 1219 C CA . THR A 1 213 ? -24.934 -11.326 30.576 1.00 120.05 205 THR A CA 1
ATOM 1220 C C . THR A 1 213 ? -24.252 -10.188 31.329 1.00 118.64 205 THR A C 1
ATOM 1221 O O . THR A 1 213 ? -23.020 -10.142 31.397 1.00 119.58 205 THR A O 1
ATOM 1225 N N . ALA A 1 214 ? -25.047 -9.292 31.930 1.00 100.17 206 ALA A N 1
ATOM 1226 C CA . ALA A 1 214 ? -24.538 -8.043 32.503 1.00 98.66 206 ALA A CA 1
ATOM 1227 C C . ALA A 1 214 ? -23.465 -8.235 33.581 1.00 102.24 206 ALA A C 1
ATOM 1228 O O . ALA A 1 214 ? -22.791 -7.264 33.950 1.00 96.06 206 ALA A O 1
ATOM 1230 N N . GLY A 1 215 ? -23.302 -9.451 34.114 1.00 105.33 207 GLY A N 1
ATOM 1231 C CA . GLY A 1 215 ? -22.290 -9.676 35.134 1.00 98.91 207 GLY A CA 1
ATOM 1232 C C . GLY A 1 215 ? -20.881 -9.662 34.582 1.00 95.01 207 GLY A C 1
ATOM 1233 O O . GLY A 1 215 ? -19.930 -9.351 35.306 1.00 88.31 207 GLY A O 1
ATOM 1234 N N . PHE A 1 216 ? -20.727 -10.007 33.301 1.00 101.28 208 PHE A N 1
ATOM 1235 C CA . PHE A 1 216 ? -19.456 -9.950 32.593 1.00 99.23 208 PHE A CA 1
ATOM 1236 C C . PHE A 1 216 ? -19.313 -8.703 31.721 1.00 97.67 208 PHE A C 1
ATOM 1237 O O . PHE A 1 216 ? -18.215 -8.442 31.219 1.00 96.77 208 PHE A O 1
ATOM 1239 N N . THR A 1 217 ? -20.400 -7.967 31.481 1.00 100.28 209 THR A N 1
ATOM 1240 C CA . THR A 1 217 ? -20.390 -6.754 30.670 1.00 98.32 209 THR A CA 1
ATOM 1241 C C . THR A 1 217 ? -20.610 -5.529 31.562 1.00 98.53 209 THR A C 1
ATOM 1242 O O . THR A 1 217 ? -21.364 -5.589 32.542 1.00 99.42 209 THR A O 1
ATOM 1246 N N . ASP A 1 218 ? -19.955 -4.414 31.228 1.00 72.60 210 ASP A N 1
ATOM 1247 C CA . ASP A 1 218 ? -20.250 -3.161 31.908 1.00 47.97 210 ASP A CA 1
ATOM 1248 C C . ASP A 1 218 ? -21.462 -2.519 31.254 1.00 42.25 210 ASP A C 1
ATOM 1249 O O . ASP A 1 218 ? -21.807 -2.823 30.110 1.00 43.30 210 ASP A O 1
ATOM 1254 N N . ASP A 1 219 ? -22.163 -1.693 32.033 1.00 40.40 211 ASP A N 1
ATOM 1255 C CA . ASP A 1 219 ? -23.450 -1.149 31.598 1.00 36.99 211 ASP A CA 1
ATOM 1256 C C . ASP A 1 219 ? -23.343 -0.447 30.256 1.00 36.13 211 ASP A C 1
ATOM 1257 O O . ASP A 1 219 ? -24.233 -0.587 29.402 1.00 32.16 211 ASP A O 1
ATOM 1262 N N . ALA A 1 220 ? -22.252 0.292 30.036 1.00 34.74 212 ALA A N 1
ATOM 1263 C CA . ALA A 1 220 ? -22.105 0.998 28.772 1.00 32.74 212 ALA A CA 1
ATOM 1264 C C . ALA A 1 220 ? -22.061 0.027 27.598 1.00 32.54 212 ALA A C 1
ATOM 1265 O O . ALA A 1 220 ? -22.573 0.339 26.523 1.00 34.01 212 ALA A O 1
ATOM 1267 N N . SER A 1 221 ? -21.443 -1.153 27.777 1.00 35.75 213 SER A N 1
ATOM 1268 C CA . SER A 1 221 ? -21.454 -2.162 26.711 1.00 37.92 213 SER A CA 1
ATOM 1269 C C . SER A 1 221 ? -22.864 -2.582 26.345 1.00 37.01 213 SER A C 1
ATOM 1270 O O . SER A 1 221 ? -23.167 -2.769 25.163 1.00 33.87 213 SER A O 1
ATOM 1273 N N . LEU A 1 222 ? -23.723 -2.788 27.353 1.00 37.75 214 LEU A N 1
ATOM 1274 C CA . LEU A 1 222 ? -25.106 -3.179 27.083 1.00 35.86 214 LEU A CA 1
ATOM 1275 C C . LEU A 1 222 ? -25.819 -2.097 26.292 1.00 34.99 214 LEU A C 1
ATOM 1276 O O . LEU A 1 222 ? -26.579 -2.393 25.356 1.00 33.98 214 LEU A O 1
ATOM 1281 N N . VAL A 1 223 ? -25.538 -0.830 26.625 1.00 33.98 215 VAL A N 1
ATOM 1282 C CA . VAL A 1 223 ? -26.133 0.284 25.907 1.00 27.52 215 VAL A CA 1
ATOM 1283 C C . VAL A 1 223 ? -25.617 0.333 24.475 1.00 34.90 215 VAL A C 1
ATOM 1284 O O . VAL A 1 223 ? -26.398 0.532 23.538 1.00 34.23 215 VAL A O 1
ATOM 1288 N N . GLU A 1 224 ? -24.302 0.155 24.270 1.00 29.00 216 GLU A N 1
ATOM 1289 C CA . GLU A 1 224 ? -23.786 0.131 22.905 1.00 32.46 216 GLU A CA 1
ATOM 1290 C C . GLU A 1 224 ? -24.508 -0.925 22.081 1.00 31.46 216 GLU A C 1
ATOM 1291 O O . GLU A 1 224 ? -24.809 -0.707 20.907 1.00 33.23 216 GLU A O 1
ATOM 1297 N N . HIS A 1 225 ? -24.819 -2.064 22.691 1.00 33.12 217 HIS A N 1
ATOM 1298 C CA . HIS A 1 225 ? -25.414 -3.167 21.946 1.00 34.30 217 HIS A CA 1
ATOM 1299 C C . HIS A 1 225 ? -26.802 -2.830 21.418 1.00 34.96 217 HIS A C 1
ATOM 1300 O O . HIS A 1 225 ? -27.244 -3.439 20.447 1.00 36.41 217 HIS A O 1
ATOM 1307 N N . VAL A 1 226 ? -27.521 -1.901 22.050 1.00 32.64 218 VAL A N 1
ATOM 1308 C CA . VAL A 1 226 ? -28.832 -1.483 21.550 1.00 34.65 218 VAL A CA 1
ATOM 1309 C C . VAL A 1 226 ? -28.749 -0.201 20.725 1.00 35.64 218 VAL A C 1
ATOM 1310 O O . VAL A 1 226 ? -29.781 0.429 20.463 1.00 35.71 218 VAL A O 1
ATOM 1314 N N . GLY A 1 227 ? -27.545 0.235 20.354 1.00 37.77 219 GLY A N 1
ATOM 1315 C CA . GLY A 1 227 ? -27.409 1.419 19.531 1.00 31.95 219 GLY A CA 1
ATOM 1316 C C . GLY A 1 227 ? -27.097 2.690 20.272 1.00 33.17 219 GLY A C 1
ATOM 1317 O O . GLY A 1 227 ? -26.985 3.753 19.634 1.00 36.78 219 GLY A O 1
ATOM 1318 N N . GLY A 1 228 ? -26.947 2.638 21.590 1.00 30.70 220 GLY A N 1
ATOM 1319 C CA . GLY A 1 228 ? -26.647 3.861 22.314 1.00 32.82 220 GLY A CA 1
ATOM 1320 C C . GLY A 1 228 ? -25.289 4.418 21.917 1.00 36.26 220 GLY A C 1
ATOM 1321 O O . GLY A 1 228 ? -24.310 3.687 21.775 1.00 37.19 220 GLY A O 1
ATOM 1322 N N . GLN A 1 229 ? -25.235 5.726 21.705 1.00 33.80 221 GLN A N 1
ATOM 1323 C CA . GLN A 1 229 ? -23.958 6.382 21.497 1.00 37.41 221 GLN A CA 1
ATOM 1324 C C . GLN A 1 229 ? -23.377 6.783 22.855 1.00 41.74 221 GLN A C 1
ATOM 1325 O O . GLN A 1 229 ? -24.064 7.401 23.678 1.00 42.08 221 GLN A O 1
ATOM 1331 N N . VAL A 1 230 ? -22.121 6.423 23.097 1.00 39.50 222 VAL A N 1
ATOM 1332 C CA . VAL A 1 230 ? -21.497 6.658 24.393 1.00 37.51 222 VAL A CA 1
ATOM 1333 C C . VAL A 1 230 ? -20.383 7.683 24.242 1.00 38.19 222 VAL A C 1
ATOM 1334 O O . VAL A 1 230 ? -19.549 7.596 23.336 1.00 40.77 222 VAL A O 1
ATOM 1338 N N . GLN A 1 231 ? -20.354 8.631 25.162 1.00 38.95 223 GLN A N 1
ATOM 1339 C CA . GLN A 1 231 ? -19.383 9.705 25.178 1.00 38.61 223 GLN A CA 1
ATOM 1340 C C . GLN A 1 231 ? -18.435 9.509 26.354 1.00 43.52 223 GLN A C 1
ATOM 1341 O O . GLN A 1 231 ? -18.847 9.068 27.434 1.00 40.07 223 GLN A O 1
ATOM 1347 N N . VAL A 1 232 ? -17.165 9.800 26.130 1.00 40.55 224 VAL A N 1
ATOM 1348 C CA . VAL A 1 232 ? -16.148 9.670 27.157 1.00 41.93 224 VAL A CA 1
ATOM 1349 C C . VAL A 1 232 ? -15.875 11.046 27.736 1.00 43.46 224 VAL A C 1
ATOM 1350 O O . VAL A 1 232 ? -15.823 12.034 26.997 1.00 44.92 224 VAL A O 1
ATOM 1354 N N . VAL A 1 233 ? -15.782 11.124 29.066 1.00 43.73 225 VAL A N 1
ATOM 1355 C CA . VAL A 1 233 ? -15.221 12.280 29.752 1.00 42.57 225 VAL A CA 1
ATOM 1356 C C . VAL A 1 233 ? -13.976 11.817 30.495 1.00 38.71 225 VAL A C 1
ATOM 1357 O O . VAL A 1 233 ? -13.743 10.621 30.699 1.00 42.11 225 VAL A O 1
ATOM 1361 N N . ASP A 1 234 ? -13.168 12.784 30.896 1.00 40.44 226 ASP A N 1
ATOM 1362 C CA . ASP A 1 234 ? -11.934 12.458 31.596 1.00 46.95 226 ASP A CA 1
ATOM 1363 C C . ASP A 1 234 ? -12.227 11.776 32.920 1.00 45.78 226 ASP A C 1
ATOM 1364 O O . ASP A 1 234 ? -13.033 12.260 33.723 1.00 41.23 226 ASP A O 1
ATOM 1369 N N . GLY A 1 235 ? -11.601 10.622 33.124 1.00 46.53 227 GLY A N 1
ATOM 1370 C CA . GLY A 1 235 ? -11.642 9.947 34.403 1.00 46.04 227 GLY A CA 1
ATOM 1371 C C . GLY A 1 235 ? -10.605 10.532 35.331 1.00 54.51 227 GLY A C 1
ATOM 1372 O O . GLY A 1 235 ? -10.194 11.694 35.197 1.00 55.44 227 GLY A O 1
ATOM 1373 N N . ASP A 1 236 ? -10.135 9.711 36.253 1.00 52.72 228 ASP A N 1
ATOM 1374 C CA . ASP A 1 236 ? -9.143 10.197 37.201 1.00 56.88 228 ASP A CA 1
ATOM 1375 C C . ASP A 1 236 ? -8.458 8.971 37.779 1.00 57.24 228 ASP A C 1
ATOM 1376 O O . ASP A 1 236 ? -9.146 8.001 38.137 1.00 53.25 228 ASP A O 1
ATOM 1381 N N . PRO A 1 237 ? -7.120 8.969 37.875 1.00 55.65 229 PRO A N 1
ATOM 1382 C CA . PRO A 1 237 ? -6.429 7.827 38.496 1.00 58.51 229 PRO A CA 1
ATOM 1383 C C . PRO A 1 237 ? -6.978 7.462 39.864 1.00 58.40 229 PRO A C 1
ATOM 1384 O O . PRO A 1 237 ? -6.995 6.273 40.219 1.00 51.74 229 PRO A O 1
ATOM 1388 N N . LEU A 1 238 ? -7.485 8.440 40.623 1.00 57.22 230 LEU A N 1
ATOM 1389 C CA . LEU A 1 238 ? -7.993 8.150 41.958 1.00 55.87 230 LEU A CA 1
ATOM 1390 C C . LEU A 1 238 ? -9.235 7.270 41.935 1.00 57.96 230 LEU A C 1
ATOM 1391 O O . LEU A 1 238 ? -9.578 6.692 42.972 1.00 57.50 230 LEU A O 1
ATOM 1396 N N . ALA A 1 239 ? -9.895 7.130 40.780 1.00 53.78 231 ALA A N 1
ATOM 1397 C CA . ALA A 1 239 ? -11.097 6.316 40.654 1.00 50.02 231 ALA A CA 1
ATOM 1398 C C . ALA A 1 239 ? -10.788 4.853 40.356 1.00 50.61 231 ALA A C 1
ATOM 1399 O O . ALA A 1 239 ? -11.640 4.149 39.802 1.00 50.45 231 ALA A O 1
ATOM 1401 N N . PHE A 1 240 ? -9.594 4.388 40.701 1.00 54.65 232 PHE A N 1
ATOM 1402 C CA . PHE A 1 240 ? -9.214 3.011 40.429 1.00 54.04 232 PHE A CA 1
ATOM 1403 C C . PHE A 1 240 ? -10.060 2.043 41.254 1.00 50.31 232 PHE A C 1
ATOM 1404 O O . PHE A 1 240 ? -10.505 2.350 42.360 1.00 49.88 232 PHE A O 1
ATOM 1412 N N . LYS A 1 241 ? -10.314 0.877 40.667 1.00 53.90 233 LYS A N 1
ATOM 1413 C CA . LYS A 1 241 ? -11.087 -0.188 41.294 1.00 50.19 233 LYS A CA 1
ATOM 1414 C C . LYS A 1 241 ? -10.212 -0.929 42.297 1.00 53.53 233 LYS A C 1
ATOM 1415 O O . LYS A 1 241 ? -9.145 -1.441 41.943 1.00 60.69 233 LYS A O 1
ATOM 1421 N N . ILE A 1 242 ? -10.627 -0.920 43.562 1.00 56.77 234 ILE A N 1
ATOM 1422 C CA . ILE A 1 242 ? -9.857 -1.504 44.660 1.00 62.19 234 ILE A CA 1
ATOM 1423 C C . ILE A 1 242 ? -10.172 -2.995 44.728 1.00 60.87 234 ILE A C 1
ATOM 1424 O O . ILE A 1 242 ? -11.209 -3.403 45.254 1.00 63.26 234 ILE A O 1
ATOM 1429 N N . THR A 1 243 ? -9.272 -3.816 44.196 1.00 64.07 235 THR A N 1
ATOM 1430 C CA . THR A 1 243 ? -9.467 -5.259 44.149 1.00 68.74 235 THR A CA 1
ATOM 1431 C C . THR A 1 243 ? -8.469 -6.009 45.026 1.00 67.95 235 THR A C 1
ATOM 1432 O O . THR A 1 243 ? -8.879 -6.793 45.886 1.00 69.52 235 THR A O 1
ATOM 1436 N N . THR A 1 244 ? -7.169 -5.818 44.815 1.00 69.64 236 THR A N 1
ATOM 1437 C CA . THR A 1 244 ? -6.134 -6.562 45.531 1.00 78.62 236 THR A CA 1
ATOM 1438 C C . THR A 1 244 ? -5.716 -5.889 46.844 1.00 78.58 236 THR A C 1
ATOM 1439 O O . THR A 1 244 ? -6.020 -4.721 47.105 1.00 79.25 236 THR A O 1
ATOM 1443 N N . GLN A 1 245 ? -4.985 -6.657 47.672 1.00 82.27 237 GLN A N 1
ATOM 1444 C CA . GLN A 1 245 ? -4.367 -6.118 48.888 1.00 85.08 237 GLN A CA 1
ATOM 1445 C C . GLN A 1 245 ? -3.438 -4.946 48.585 1.00 82.60 237 GLN A C 1
ATOM 1446 O O . GLN A 1 245 ? -3.203 -4.100 49.457 1.00 79.62 237 GLN A O 1
ATOM 1452 N N . LEU A 1 246 ? -2.840 -4.921 47.390 1.00 77.72 238 LEU A N 1
ATOM 1453 C CA . LEU A 1 246 ? -2.035 -3.768 46.999 1.00 78.65 238 LEU A CA 1
ATOM 1454 C C . LEU A 1 246 ? -2.893 -2.532 46.779 1.00 78.69 238 LEU A C 1
ATOM 1455 O O . LEU A 1 246 ? -2.534 -1.431 47.215 1.00 80.05 238 LEU A O 1
ATOM 1460 N N . ASP A 1 247 ? -4.031 -2.696 46.106 1.00 79.05 239 ASP A N 1
ATOM 1461 C CA . ASP A 1 247 ? -4.909 -1.559 45.854 1.00 78.00 239 ASP A CA 1
ATOM 1462 C C . ASP A 1 247 ? -5.369 -0.908 47.156 1.00 73.91 239 ASP A C 1
ATOM 1463 O O . ASP A 1 247 ? -5.340 0.321 47.288 1.00 74.01 239 ASP A O 1
ATOM 1468 N N . LEU A 1 248 ? -5.779 -1.712 48.141 1.00 73.62 240 LEU A N 1
ATOM 1469 C CA . LEU A 1 248 ? -6.258 -1.119 49.389 1.00 79.99 240 LEU A CA 1
ATOM 1470 C C . LEU A 1 248 ? -5.150 -0.367 50.106 1.00 79.38 240 LEU A C 1
ATOM 1471 O O . LEU A 1 248 ? -5.401 0.683 50.712 1.00 76.92 240 LEU A O 1
ATOM 1476 N N . LEU A 1 249 ? -3.927 -0.907 50.085 1.00 80.20 241 LEU A N 1
ATOM 1477 C CA . LEU A 1 249 ? -2.815 -0.202 50.712 1.00 81.91 241 LEU A CA 1
ATOM 1478 C C . LEU A 1 249 ? -2.640 1.181 50.098 1.00 78.93 241 LEU A C 1
ATOM 1479 O O . LEU A 1 249 ? -2.467 2.171 50.825 1.00 78.88 241 LEU A O 1
ATOM 1481 N N . LEU A 1 250 ? -2.712 1.275 48.764 1.00 69.96 242 LEU A N 1
ATOM 1482 C CA . LEU A 1 250 ? -2.639 2.582 48.115 1.00 73.34 242 LEU A CA 1
ATOM 1483 C C . LEU A 1 250 ? -3.787 3.478 48.569 1.00 75.24 242 LEU A C 1
ATOM 1484 O O . LEU A 1 250 ? -3.573 4.636 48.952 1.00 72.80 242 LEU A O 1
ATOM 1489 N N . ALA A 1 251 ? -5.014 2.951 48.546 1.00 71.33 243 ALA A N 1
ATOM 1490 C CA . ALA A 1 251 ? -6.166 3.722 49.006 1.00 74.49 243 ALA A CA 1
ATOM 1491 C C . ALA A 1 251 ? -5.993 4.150 50.464 1.00 74.41 243 ALA A C 1
ATOM 1492 O O . ALA A 1 251 ? -6.237 5.311 50.814 1.00 74.32 243 ALA A O 1
ATOM 1494 N N . GLU A 1 252 ? -5.567 3.227 51.333 1.00 73.64 244 GLU A N 1
ATOM 1495 C CA . GLU A 1 252 ? -5.301 3.614 52.714 1.00 77.63 244 GLU A CA 1
ATOM 1496 C C . GLU A 1 252 ? -4.214 4.675 52.782 1.00 80.11 244 GLU A C 1
ATOM 1497 O O . GLU A 1 252 ? -4.274 5.582 53.622 1.00 82.50 244 GLU A O 1
ATOM 1503 N N . THR A 1 253 ? -3.208 4.573 51.908 1.00 78.21 245 THR A N 1
ATOM 1504 C CA . THR A 1 253 ? -2.148 5.577 51.886 1.00 76.39 245 THR A CA 1
ATOM 1505 C C . THR A 1 253 ? -2.687 6.920 51.408 1.00 82.54 245 THR A C 1
ATOM 1506 O O . THR A 1 253 ? -2.321 7.971 51.948 1.00 79.32 245 THR A O 1
ATOM 1510 N N . ILE A 1 254 ? -3.538 6.905 50.375 1.00 75.39 246 ILE A N 1
ATOM 1511 C CA . ILE A 1 254 ? -4.111 8.150 49.872 1.00 74.29 246 ILE A CA 1
ATOM 1512 C C . ILE A 1 254 ? -4.929 8.836 50.958 1.00 79.25 246 ILE A C 1
ATOM 1513 O O . ILE A 1 254 ? -4.855 10.058 51.133 1.00 84.59 246 ILE A O 1
ATOM 1518 N N . VAL A 1 255 ? -5.721 8.067 51.706 1.00 79.95 247 VAL A N 1
ATOM 1519 C CA . VAL A 1 255 ? -6.657 8.684 52.639 1.00 84.13 247 VAL A CA 1
ATOM 1520 C C . VAL A 1 255 ? -5.934 9.207 53.878 1.00 94.07 247 VAL A C 1
ATOM 1521 O O . VAL A 1 255 ? -6.237 10.302 54.367 1.00 97.13 247 VAL A O 1
ATOM 1525 N N . ARG A 1 256 ? -4.966 8.451 54.403 1.00 98.76 248 ARG A N 1
ATOM 1526 C CA . ARG A 1 256 ? -4.191 8.880 55.571 1.00 100.37 248 ARG A CA 1
ATOM 1527 C C . ARG A 1 256 ? -3.136 9.907 55.146 1.00 108.46 248 ARG A C 1
ATOM 1528 O O . ARG A 1 256 ? -1.930 9.695 55.277 1.00 119.19 248 ARG A O 1
ATOM 1536 N N . ARG A 1 257 ? -3.601 11.053 54.657 1.00 106.26 249 ARG A N 1
ATOM 1537 C CA . ARG A 1 257 ? -2.668 12.032 54.096 1.00 109.50 249 ARG A CA 1
ATOM 1538 C C . ARG A 1 257 ? -3.219 13.454 54.030 1.00 104.22 249 ARG A C 1
ATOM 1539 O O . ARG A 1 257 ? -2.452 14.417 53.919 1.00 99.02 249 ARG A O 1
ATOM 1541 N N . SER B 1 35 ? 27.429 -18.847 19.190 1.00 93.82 27 SER B N 1
ATOM 1542 C CA . SER B 1 35 ? 26.187 -19.318 19.801 1.00 97.99 27 SER B CA 1
ATOM 1543 C C . SER B 1 35 ? 25.964 -18.687 21.181 1.00 91.37 27 SER B C 1
ATOM 1544 O O . SER B 1 35 ? 24.949 -18.011 21.405 1.00 86.49 27 SER B O 1
ATOM 1546 N N . SER B 1 36 ? 26.917 -18.933 22.091 1.00 92.28 28 SER B N 1
ATOM 1547 C CA . SER B 1 36 ? 26.993 -18.370 23.445 1.00 90.37 28 SER B CA 1
ATOM 1548 C C . SER B 1 36 ? 25.897 -18.861 24.390 1.00 84.28 28 SER B C 1
ATOM 1549 O O . SER B 1 36 ? 26.203 -19.310 25.501 1.00 85.07 28 SER B O 1
ATOM 1552 N N . GLY B 1 37 ? 24.628 -18.766 23.987 1.00 74.13 29 GLY B N 1
ATOM 1553 C CA . GLY B 1 37 ? 23.556 -19.223 24.857 1.00 62.78 29 GLY B CA 1
ATOM 1554 C C . GLY B 1 37 ? 23.303 -18.355 26.069 1.00 51.59 29 GLY B C 1
ATOM 1555 O O . GLY B 1 37 ? 22.579 -18.774 26.975 1.00 50.45 29 GLY B O 1
ATOM 1556 N N . THR B 1 38 ? 23.888 -17.165 26.122 1.00 52.70 30 THR B N 1
ATOM 1557 C CA . THR B 1 38 ? 23.744 -16.273 27.259 1.00 48.51 30 THR B CA 1
ATOM 1558 C C . THR B 1 38 ? 22.520 -15.379 27.074 1.00 41.58 30 THR B C 1
ATOM 1559 O O . THR B 1 38 ? 21.902 -15.335 26.009 1.00 39.00 30 THR B O 1
ATOM 1563 N N . VAL B 1 39 ? 22.157 -14.677 28.138 1.00 38.04 31 VAL B N 1
ATOM 1564 C CA . VAL B 1 39 ? 21.017 -13.767 28.139 1.00 39.89 31 VAL B CA 1
ATOM 1565 C C . VAL B 1 39 ? 21.498 -12.347 28.419 1.00 41.43 31 VAL B C 1
ATOM 1566 O O . VAL B 1 39 ? 22.150 -12.099 29.444 1.00 41.69 31 VAL B O 1
ATOM 1570 N N . ALA B 1 40 ? 21.146 -11.416 27.534 1.00 32.87 32 ALA B N 1
ATOM 1571 C CA . ALA B 1 40 ? 21.434 -10.003 27.724 1.00 37.74 32 ALA B CA 1
ATOM 1572 C C . ALA B 1 40 ? 20.141 -9.216 27.960 1.00 37.66 32 ALA B C 1
ATOM 1573 O O . ALA B 1 40 ? 19.092 -9.529 27.388 1.00 35.91 32 ALA B O 1
ATOM 1575 N N . ALA B 1 41 ? 20.198 -8.233 28.851 1.00 33.60 33 ALA B N 1
ATOM 1576 C CA . ALA B 1 41 ? 19.087 -7.320 29.082 1.00 34.24 33 ALA B CA 1
ATOM 1577 C C . ALA B 1 41 ? 19.528 -5.884 28.822 1.00 39.35 33 ALA B C 1
ATOM 1578 O O . ALA B 1 41 ? 20.608 -5.460 29.261 1.00 38.13 33 ALA B O 1
ATOM 1580 N N . VAL B 1 42 ? 18.685 -5.141 28.113 1.00 29.79 34 VAL B N 1
ATOM 1581 C CA . VAL B 1 42 ? 18.940 -3.755 27.747 1.00 38.92 34 VAL B CA 1
ATOM 1582 C C . VAL B 1 42 ? 17.881 -2.888 28.421 1.00 38.30 34 VAL B C 1
ATOM 1583 O O . VAL B 1 42 ? 16.700 -3.251 28.428 1.00 35.68 34 VAL B O 1
ATOM 1587 N N . VAL B 1 43 ? 18.302 -1.770 29.017 1.00 37.93 35 VAL B N 1
ATOM 1588 C CA . VAL B 1 43 ? 17.359 -0.763 29.512 1.00 36.35 35 VAL B CA 1
ATOM 1589 C C . VAL B 1 43 ? 17.533 0.515 28.696 1.00 42.17 35 VAL B C 1
ATOM 1590 O O . VAL B 1 43 ? 18.470 1.285 28.938 1.00 40.93 35 VAL B O 1
ATOM 1594 N N . PRO B 1 44 ? 16.687 0.755 27.689 1.00 40.67 36 PRO B N 1
ATOM 1595 C CA . PRO B 1 44 ? 16.770 1.977 26.867 1.00 44.57 36 PRO B CA 1
ATOM 1596 C C . PRO B 1 44 ? 16.068 3.141 27.550 1.00 42.22 36 PRO B C 1
ATOM 1597 O O . PRO B 1 44 ? 14.863 3.083 27.798 1.00 45.82 36 PRO B O 1
ATOM 1601 N N . ALA B 1 45 ? 16.812 4.225 27.815 1.00 51.12 37 ALA B N 1
ATOM 1602 C CA . ALA B 1 45 ? 16.290 5.363 28.567 1.00 51.19 37 ALA B CA 1
ATOM 1603 C C . ALA B 1 45 ? 16.702 6.673 27.895 1.00 67.45 37 ALA B C 1
ATOM 1604 O O . ALA B 1 45 ? 17.470 7.467 28.432 1.00 70.51 37 ALA B O 1
ATOM 1606 N N . ALA B 1 46 ? 16.215 6.890 26.676 1.00 96.67 38 ALA B N 1
ATOM 1607 C CA . ALA B 1 46 ? 16.567 8.094 25.918 1.00 98.46 38 ALA B CA 1
ATOM 1608 C C . ALA B 1 46 ? 15.324 8.714 25.273 1.00 98.31 38 ALA B C 1
ATOM 1609 O O . ALA B 1 46 ? 15.367 9.831 24.753 1.00 97.33 38 ALA B O 1
ATOM 1611 N N . ILE B 1 56 ? 16.547 16.092 31.244 1.00 90.66 48 ILE B N 1
ATOM 1612 C CA . ILE B 1 56 ? 16.970 14.927 32.017 1.00 97.11 48 ILE B CA 1
ATOM 1613 C C . ILE B 1 56 ? 15.948 13.801 31.897 1.00 105.71 48 ILE B C 1
ATOM 1614 O O . ILE B 1 56 ? 14.757 14.031 32.115 1.00 107.11 48 ILE B O 1
ATOM 1616 N N . PRO B 1 57 ? 16.407 12.593 31.549 1.00 114.81 49 PRO B N 1
ATOM 1617 C CA . PRO B 1 57 ? 15.490 11.443 31.489 1.00 113.07 49 PRO B CA 1
ATOM 1618 C C . PRO B 1 57 ? 14.796 11.187 32.825 1.00 108.05 49 PRO B C 1
ATOM 1619 O O . PRO B 1 57 ? 15.407 11.274 33.894 1.00 107.65 49 PRO B O 1
ATOM 1623 N N . LYS B 1 58 ? 13.495 10.869 32.746 1.00 92.08 50 LYS B N 1
ATOM 1624 C CA . LYS B 1 58 ? 12.713 10.510 33.928 1.00 81.18 50 LYS B CA 1
ATOM 1625 C C . LYS B 1 58 ? 13.237 9.243 34.600 1.00 78.58 50 LYS B C 1
ATOM 1626 O O . LYS B 1 58 ? 12.904 8.987 35.765 1.00 73.24 50 LYS B O 1
ATOM 1628 N N . ALA B 1 59 ? 14.022 8.435 33.879 1.00 72.40 51 ALA B N 1
ATOM 1629 C CA . ALA B 1 59 ? 14.593 7.219 34.439 1.00 68.01 51 ALA B CA 1
ATOM 1630 C C . ALA B 1 59 ? 15.469 7.505 35.652 1.00 72.62 51 ALA B C 1
ATOM 1631 O O . ALA B 1 59 ? 15.706 6.602 36.461 1.00 69.85 51 ALA B O 1
ATOM 1633 N N . PHE B 1 60 ? 15.949 8.735 35.809 1.00 68.21 52 PHE B N 1
ATOM 1634 C CA . PHE B 1 60 ? 16.779 9.073 36.954 1.00 73.17 52 PHE B CA 1
ATOM 1635 C C . PHE B 1 60 ? 15.972 9.483 38.171 1.00 75.64 52 PHE B C 1
ATOM 1636 O O . PHE B 1 60 ? 16.553 9.617 39.253 1.00 74.58 52 PHE B O 1
ATOM 1644 N N . CYS B 1 61 ? 14.660 9.675 38.031 1.00 79.26 53 CYS B N 1
ATOM 1645 C CA . CYS B 1 61 ? 13.835 10.034 39.179 1.00 79.68 53 CYS B CA 1
ATOM 1646 C C . CYS B 1 61 ? 14.049 9.038 40.313 1.00 73.60 53 CYS B C 1
ATOM 1647 O O . CYS B 1 61 ? 14.105 7.824 40.095 1.00 74.51 53 CYS B O 1
ATOM 1650 N N . GLU B 1 62 ? 14.193 9.556 41.527 1.00 74.65 54 GLU B N 1
ATOM 1651 C CA . GLU B 1 62 ? 14.514 8.711 42.663 1.00 75.63 54 GLU B CA 1
ATOM 1652 C C . GLU B 1 62 ? 13.241 8.220 43.344 1.00 77.84 54 GLU B C 1
ATOM 1653 O O . GLU B 1 62 ? 12.309 8.988 43.599 1.00 82.71 54 GLU B O 1
ATOM 1655 N N . ILE B 1 63 ? 13.240 6.935 43.676 1.00 76.49 55 ILE B N 1
ATOM 1656 C CA . ILE B 1 63 ? 12.192 6.280 44.443 1.00 69.37 55 ILE B CA 1
ATOM 1657 C C . ILE B 1 63 ? 12.858 5.847 45.728 1.00 77.63 55 ILE B C 1
ATOM 1658 O O . ILE B 1 63 ? 13.754 4.990 45.707 1.00 77.91 55 ILE B O 1
ATOM 1663 N N . ASP B 1 64 ? 12.438 6.449 46.837 1.00 82.69 56 ASP B N 1
ATOM 1664 C CA . ASP B 1 64 ? 13.082 6.271 48.139 1.00 84.47 56 ASP B CA 1
ATOM 1665 C C . ASP B 1 64 ? 14.533 6.696 47.924 1.00 78.85 56 ASP B C 1
ATOM 1666 O O . ASP B 1 64 ? 14.758 7.856 47.534 1.00 80.68 56 ASP B O 1
ATOM 1671 N N . GLY B 1 65 ? 15.522 5.829 48.087 1.00 77.21 57 GLY B N 1
ATOM 1672 C CA . GLY B 1 65 ? 16.890 6.254 47.839 1.00 77.73 57 GLY B CA 1
ATOM 1673 C C . GLY B 1 65 ? 17.336 6.234 46.384 1.00 81.49 57 GLY B C 1
ATOM 1674 O O . GLY B 1 65 ? 17.915 7.201 45.875 1.00 77.52 57 GLY B O 1
ATOM 1675 N N . ALA B 1 66 ? 17.039 5.138 45.696 1.00 79.60 58 ALA B N 1
ATOM 1676 C CA . ALA B 1 66 ? 17.604 4.838 44.390 1.00 70.44 58 ALA B CA 1
ATOM 1677 C C . ALA B 1 66 ? 16.724 5.311 43.237 1.00 71.81 58 ALA B C 1
ATOM 1678 O O . ALA B 1 66 ? 15.492 5.337 43.331 1.00 71.34 58 ALA B O 1
ATOM 1680 N N . SER B 1 67 ? 17.385 5.691 42.142 1.00 67.65 59 SER B N 1
ATOM 1681 C CA . SER B 1 67 ? 16.703 6.056 40.907 1.00 67.41 59 SER B CA 1
ATOM 1682 C C . SER B 1 67 ? 15.981 4.845 40.326 1.00 66.83 59 SER B C 1
ATOM 1683 O O . SER B 1 67 ? 16.376 3.693 40.548 1.00 60.94 59 SER B O 1
ATOM 1686 N N . MET B 1 68 ? 14.944 5.118 39.526 1.00 63.05 60 MET B N 1
ATOM 1687 C CA . MET B 1 68 ? 14.234 4.033 38.857 1.00 61.50 60 MET B CA 1
ATOM 1688 C C . MET B 1 68 ? 15.203 3.190 38.036 1.00 53.11 60 MET B C 1
ATOM 1689 O O . MET B 1 68 ? 15.145 1.956 38.059 1.00 52.84 60 MET B O 1
ATOM 1694 N N . LEU B 1 69 ? 16.123 3.847 37.330 1.00 56.34 61 LEU B N 1
ATOM 1695 C CA . LEU B 1 69 ? 17.082 3.127 36.504 1.00 53.01 61 LEU B CA 1
ATOM 1696 C C . LEU B 1 69 ? 17.857 2.114 37.339 1.00 56.11 61 LEU B C 1
ATOM 1697 O O . LEU B 1 69 ? 18.004 0.948 36.950 1.00 47.75 61 LEU B O 1
ATOM 1702 N N . ALA B 1 70 ? 18.329 2.536 38.518 1.00 56.51 62 ALA B N 1
ATOM 1703 C CA . ALA B 1 70 ? 19.076 1.631 39.387 1.00 53.86 62 ALA B CA 1
ATOM 1704 C C . ALA B 1 70 ? 18.220 0.436 39.802 1.00 55.57 62 ALA B C 1
ATOM 1705 O O . ALA B 1 70 ? 18.652 -0.715 39.678 1.00 49.82 62 ALA B O 1
ATOM 1707 N N . ARG B 1 71 ? 16.974 0.687 40.237 1.00 54.34 63 ARG B N 1
ATOM 1708 C CA . ARG B 1 71 ? 16.114 -0.407 40.699 1.00 50.96 63 ARG B CA 1
ATOM 1709 C C . ARG B 1 71 ? 15.776 -1.381 39.577 1.00 49.38 63 ARG B C 1
ATOM 1710 O O . ARG B 1 71 ? 15.752 -2.599 39.795 1.00 46.34 63 ARG B O 1
ATOM 1718 N N . ALA B 1 72 ? 15.524 -0.876 38.366 1.00 47.43 64 ALA B N 1
ATOM 1719 C CA . ALA B 1 72 ? 15.236 -1.789 37.262 1.00 47.18 64 ALA B CA 1
ATOM 1720 C C . ALA B 1 72 ? 16.439 -2.672 36.974 1.00 48.59 64 ALA B C 1
ATOM 1721 O O . ALA B 1 72 ? 16.297 -3.888 36.798 1.00 45.94 64 ALA B O 1
ATOM 1723 N N . VAL B 1 73 ? 17.641 -2.084 36.988 1.00 47.71 65 VAL B N 1
ATOM 1724 C CA . VAL B 1 73 ? 18.851 -2.871 36.775 1.00 46.89 65 VAL B CA 1
ATOM 1725 C C . VAL B 1 73 ? 19.021 -3.888 37.888 1.00 46.78 65 VAL B C 1
ATOM 1726 O O . VAL B 1 73 ? 19.310 -5.063 37.636 1.00 49.36 65 VAL B O 1
ATOM 1730 N N . ALA B 1 74 ? 18.819 -3.465 39.132 1.00 45.42 66 ALA B N 1
ATOM 1731 C CA . ALA B 1 74 ? 18.925 -4.403 40.238 1.00 51.78 66 ALA B CA 1
ATOM 1732 C C . ALA B 1 74 ? 17.957 -5.564 40.059 1.00 51.75 66 ALA B C 1
ATOM 1733 O O . ALA B 1 74 ? 18.332 -6.725 40.268 1.00 50.69 66 ALA B O 1
ATOM 1735 N N . GLY B 1 75 ? 16.731 -5.276 39.606 1.00 45.37 67 GLY B N 1
ATOM 1736 C CA . GLY B 1 75 ? 15.776 -6.345 39.381 1.00 43.23 67 GLY B CA 1
ATOM 1737 C C . GLY B 1 75 ? 16.270 -7.368 38.379 1.00 49.56 67 GLY B C 1
ATOM 1738 O O . GLY B 1 75 ? 16.226 -8.573 38.636 1.00 51.08 67 GLY B O 1
ATOM 1739 N N . LEU B 1 76 ? 16.780 -6.897 37.234 1.00 46.31 68 LEU B N 1
ATOM 1740 C CA . LEU B 1 76 ? 17.326 -7.801 36.226 1.00 46.25 68 LEU B CA 1
ATOM 1741 C C . LEU B 1 76 ? 18.491 -8.612 36.789 1.00 50.98 68 LEU B C 1
ATOM 1742 O O . LEU B 1 76 ? 18.556 -9.835 36.612 1.00 49.15 68 LEU B O 1
ATOM 1747 N N . LEU B 1 77 ? 19.392 -7.955 37.520 1.00 47.58 69 LEU B N 1
ATOM 1748 C CA . LEU B 1 77 ? 20.524 -8.662 38.104 1.00 50.37 69 LEU B CA 1
ATOM 1749 C C . LEU B 1 77 ? 20.052 -9.669 39.141 1.00 53.12 69 LEU B C 1
ATOM 1750 O O . LEU B 1 77 ? 20.516 -10.814 39.164 1.00 54.73 69 LEU B O 1
ATOM 1755 N N . ASP B 1 78 ? 19.126 -9.261 40.004 1.00 51.36 70 ASP B N 1
ATOM 1756 C CA . ASP B 1 78 ? 18.652 -10.158 41.043 1.00 53.44 70 ASP B CA 1
ATOM 1757 C C . ASP B 1 78 ? 17.856 -11.339 40.483 1.00 52.40 70 ASP B C 1
ATOM 1758 O O . ASP B 1 78 ? 17.667 -12.330 41.194 1.00 52.34 70 ASP B O 1
ATOM 1763 N N . SER B 1 79 ? 17.420 -11.294 39.223 1.00 49.91 71 SER B N 1
ATOM 1764 C CA . SER B 1 79 ? 16.815 -12.490 38.648 1.00 51.74 71 SER B CA 1
ATOM 1765 C C . SER B 1 79 ? 17.804 -13.646 38.621 1.00 51.49 71 SER B C 1
ATOM 1766 O O . SER B 1 79 ? 17.398 -14.811 38.672 1.00 49.08 71 SER B O 1
ATOM 1769 N N . LYS B 1 80 ? 19.096 -13.342 38.560 1.00 47.32 72 LYS B N 1
ATOM 1770 C CA . LYS B 1 80 ? 20.153 -14.339 38.506 1.00 50.91 72 LYS B CA 1
ATOM 1771 C C . LYS B 1 80 ? 20.060 -15.207 37.251 1.00 53.90 72 LYS B C 1
ATOM 1772 O O . LYS B 1 80 ? 20.571 -16.331 37.240 1.00 54.87 72 LYS B O 1
ATOM 1774 N N . VAL B 1 81 ? 19.417 -14.710 36.185 1.00 50.60 73 VAL B N 1
ATOM 1775 C CA . VAL B 1 81 ? 19.387 -15.418 34.906 1.00 45.07 73 VAL B CA 1
ATOM 1776 C C . VAL B 1 81 ? 19.728 -14.484 33.747 1.00 46.77 73 VAL B C 1
ATOM 1777 O O . VAL B 1 81 ? 19.648 -14.884 32.582 1.00 45.74 73 VAL B O 1
ATOM 1781 N N . VAL B 1 82 ? 20.138 -13.253 34.048 1.00 47.01 74 VAL B N 1
ATOM 1782 C CA . VAL B 1 82 ? 20.632 -12.314 33.040 1.00 44.04 74 VAL B CA 1
ATOM 1783 C C . VAL B 1 82 ? 22.147 -12.220 33.154 1.00 44.38 74 VAL B C 1
ATOM 1784 O O . VAL B 1 82 ? 22.672 -11.872 34.213 1.00 42.20 74 VAL B O 1
ATOM 1788 N N . ASP B 1 83 ? 22.851 -12.477 32.056 1.00 42.05 75 ASP B N 1
ATOM 1789 C CA . ASP B 1 83 ? 24.308 -12.463 32.116 1.00 43.09 75 ASP B CA 1
ATOM 1790 C C . ASP B 1 83 ? 24.888 -11.060 31.945 1.00 43.73 75 ASP B C 1
ATOM 1791 O O . ASP B 1 83 ? 25.985 -10.792 32.443 1.00 45.89 75 ASP B O 1
ATOM 1796 N N . HIS B 1 84 ? 24.202 -10.165 31.232 1.00 38.18 76 HIS B N 1
ATOM 1797 C CA . HIS B 1 84 ? 24.727 -8.818 31.012 1.00 43.59 76 HIS B CA 1
ATOM 1798 C C . HIS B 1 84 ? 23.579 -7.817 30.958 1.00 41.08 76 HIS B C 1
ATOM 1799 O O . HIS B 1 84 ? 22.624 -8.014 30.201 1.00 43.80 76 HIS B O 1
ATOM 1806 N N . VAL B 1 85 ? 23.691 -6.729 31.714 1.00 40.67 77 VAL B N 1
ATOM 1807 C CA . VAL B 1 85 ? 22.719 -5.638 31.679 1.00 40.31 77 VAL B CA 1
ATOM 1808 C C . VAL B 1 85 ? 23.426 -4.404 31.136 1.00 41.31 77 VAL B C 1
ATOM 1809 O O . VAL B 1 85 ? 24.459 -3.978 31.670 1.00 41.55 77 VAL B O 1
ATOM 1813 N N . VAL B 1 86 ? 22.901 -3.857 30.047 1.00 40.54 78 VAL B N 1
ATOM 1814 C CA . VAL B 1 86 ? 23.418 -2.625 29.469 1.00 38.95 78 VAL B CA 1
ATOM 1815 C C . VAL B 1 86 ? 22.314 -1.577 29.489 1.00 38.42 78 VAL B C 1
ATOM 1816 O O . VAL B 1 86 ? 21.155 -1.865 29.168 1.00 39.49 78 VAL B O 1
ATOM 1820 N N . VAL B 1 87 ? 22.688 -0.354 29.845 1.00 37.46 79 VAL B N 1
ATOM 1821 C CA . VAL B 1 87 ? 21.777 0.774 29.923 1.00 38.69 79 VAL B CA 1
ATOM 1822 C C . VAL B 1 87 ? 22.149 1.730 28.805 1.00 37.81 79 VAL B C 1
ATOM 1823 O O . VAL B 1 87 ? 23.327 2.037 28.617 1.00 41.73 79 VAL B O 1
ATOM 1827 N N . ALA B 1 88 ? 21.159 2.195 28.064 1.00 33.88 80 ALA B N 1
ATOM 1828 C CA . ALA B 1 88 ? 21.369 3.204 27.038 1.00 38.44 80 ALA B CA 1
ATOM 1829 C C . ALA B 1 88 ? 20.749 4.502 27.525 1.00 42.14 80 ALA B C 1
ATOM 1830 O O . ALA B 1 88 ? 19.580 4.525 27.921 1.00 43.96 80 ALA B O 1
ATOM 1832 N N . VAL B 1 89 ? 21.551 5.554 27.573 1.00 41.25 81 VAL B N 1
ATOM 1833 C CA . VAL B 1 89 ? 21.079 6.863 28.010 1.00 45.34 81 VAL B CA 1
ATOM 1834 C C . VAL B 1 89 ? 21.580 7.889 27.006 1.00 50.36 81 VAL B C 1
ATOM 1835 O O . VAL B 1 89 ? 22.388 7.539 26.133 1.00 48.20 81 VAL B O 1
ATOM 1839 N N . PRO B 1 90 ? 21.123 9.142 27.058 1.00 55.08 82 PRO B N 1
ATOM 1840 C CA . PRO B 1 90 ? 21.733 10.169 26.205 1.00 50.39 82 PRO B CA 1
ATOM 1841 C C . PRO B 1 90 ? 23.209 10.349 26.548 1.00 51.52 82 PRO B C 1
ATOM 1842 O O . PRO B 1 90 ? 23.626 10.196 27.700 1.00 50.70 82 PRO B O 1
ATOM 1846 N N . ALA B 1 91 ? 23.992 10.722 25.530 1.00 49.30 83 ALA B N 1
ATOM 1847 C CA . ALA B 1 91 ? 25.450 10.783 25.661 1.00 55.58 83 ALA B CA 1
ATOM 1848 C C . ALA B 1 91 ? 25.897 11.579 26.886 1.00 63.00 83 ALA B C 1
ATOM 1849 O O . ALA B 1 91 ? 26.780 11.143 27.632 1.00 60.23 83 ALA B O 1
ATOM 1851 N N . ASP B 1 92 ? 25.299 12.747 27.110 1.00 61.89 84 ASP B N 1
ATOM 1852 C CA . ASP B 1 92 ? 25.719 13.632 28.194 1.00 64.35 84 ASP B CA 1
ATOM 1853 C C . ASP B 1 92 ? 25.262 13.163 29.576 1.00 67.25 84 ASP B C 1
ATOM 1854 O O . ASP B 1 92 ? 25.478 13.882 30.559 1.00 69.25 84 ASP B O 1
ATOM 1859 N N . ARG B 1 93 ? 24.577 12.025 29.671 1.00 63.20 85 ARG B N 1
ATOM 1860 C CA . ARG B 1 93 ? 24.208 11.443 30.952 1.00 64.21 85 ARG B CA 1
ATOM 1861 C C . ARG B 1 93 ? 24.934 10.135 31.219 1.00 54.70 85 ARG B C 1
ATOM 1862 O O . ARG B 1 93 ? 24.663 9.484 32.229 1.00 55.03 85 ARG B O 1
ATOM 1870 N N . VAL B 1 94 ? 25.855 9.742 30.344 1.00 55.06 86 VAL B N 1
ATOM 1871 C CA . VAL B 1 94 ? 26.487 8.427 30.445 1.00 54.81 86 VAL B CA 1
ATOM 1872 C C . VAL B 1 94 ? 27.242 8.278 31.767 1.00 59.97 86 VAL B C 1
ATOM 1873 O O . VAL B 1 94 ? 27.026 7.315 32.512 1.00 59.58 86 VAL B O 1
ATOM 1877 N N . ASP B 1 95 ? 28.145 9.213 32.082 1.00 58.25 87 ASP B N 1
ATOM 1878 C CA . ASP B 1 95 ? 28.918 9.065 33.315 1.00 63.46 87 ASP B CA 1
ATOM 1879 C C . ASP B 1 95 ? 28.028 9.068 34.545 1.00 66.55 87 ASP B C 1
ATOM 1880 O O . ASP B 1 95 ? 28.270 8.308 35.489 1.00 66.27 87 ASP B O 1
ATOM 1885 N N . GLU B 1 96 ? 26.998 9.912 34.558 1.00 67.75 88 GLU B N 1
ATOM 1886 C CA . GLU B 1 96 ? 26.097 9.948 35.704 1.00 65.79 88 GLU B CA 1
ATOM 1887 C C . GLU B 1 96 ? 25.367 8.615 35.859 1.00 63.54 88 GLU B C 1
ATOM 1888 O O . GLU B 1 96 ? 25.330 8.031 36.950 1.00 62.48 88 GLU B O 1
ATOM 1894 N N . ALA B 1 97 ? 24.789 8.109 34.766 1.00 65.40 89 ALA B N 1
ATOM 1895 C CA . ALA B 1 97 ? 24.158 6.794 34.805 1.00 61.47 89 ALA B CA 1
ATOM 1896 C C . ALA B 1 97 ? 25.142 5.725 35.266 1.00 57.83 89 ALA B C 1
ATOM 1897 O O . ALA B 1 97 ? 24.793 4.854 36.067 1.00 62.11 89 ALA B O 1
ATOM 1899 N N . LYS B 1 98 ? 26.387 5.796 34.795 1.00 58.85 90 LYS B N 1
ATOM 1900 C CA . LYS B 1 98 ? 27.360 4.765 35.134 1.00 59.47 90 LYS B CA 1
ATOM 1901 C C . LYS B 1 98 ? 27.720 4.783 36.610 1.00 62.02 90 LYS B C 1
ATOM 1902 O O . LYS B 1 98 ? 27.826 3.721 37.231 1.00 64.59 90 LYS B O 1
ATOM 1908 N N . ARG B 1 99 ? 27.911 5.963 37.199 1.00 65.52 91 ARG B N 1
ATOM 1909 C CA . ARG B 1 99 ? 28.309 5.972 38.602 1.00 64.98 91 ARG B CA 1
ATOM 1910 C C . ARG B 1 99 ? 27.162 5.634 39.548 1.00 66.75 91 ARG B C 1
ATOM 1911 O O . ARG B 1 99 ? 27.418 5.395 40.734 1.00 72.27 91 ARG B O 1
ATOM 1919 N N . LEU B 1 100 ? 25.914 5.627 39.082 1.00 64.53 92 LEU B N 1
ATOM 1920 C CA . LEU B 1 100 ? 24.796 5.307 39.956 1.00 63.38 92 LEU B CA 1
ATOM 1921 C C . LEU B 1 100 ? 24.262 3.887 39.769 1.00 63.59 92 LEU B C 1
ATOM 1922 O O . LEU B 1 100 ? 23.233 3.549 40.357 1.00 66.50 92 LEU B O 1
ATOM 1927 N N . LEU B 1 101 ? 24.891 3.078 38.956 1.00 61.59 93 LEU B N 1
ATOM 1928 C CA . LEU B 1 101 ? 24.393 1.733 38.666 1.00 64.26 93 LEU B CA 1
ATOM 1929 C C . LEU B 1 101 ? 25.119 0.653 39.465 1.00 65.04 93 LEU B C 1
ATOM 1930 O O . LEU B 1 101 ? 26.286 0.823 39.833 1.00 72.15 93 LEU B O 1
ATOM 1935 N N . PRO B 1 102 ? 24.448 -0.481 39.721 1.00 63.48 94 PRO B N 1
ATOM 1936 C CA . PRO B 1 102 ? 25.143 -1.640 40.305 1.00 68.05 94 PRO B CA 1
ATOM 1937 C C . PRO B 1 102 ? 26.366 -1.999 39.471 1.00 71.53 94 PRO B C 1
ATOM 1938 O O . PRO B 1 102 ? 26.349 -1.900 38.245 1.00 72.05 94 PRO B O 1
ATOM 1942 N N . GLY B 1 103 ? 27.423 -2.450 40.150 1.00 70.28 95 GLY B N 1
ATOM 1943 C CA . GLY B 1 103 ? 28.715 -2.598 39.500 1.00 68.96 95 GLY B CA 1
ATOM 1944 C C . GLY B 1 103 ? 28.721 -3.503 38.283 1.00 73.86 95 GLY B C 1
ATOM 1945 O O . GLY B 1 103 ? 29.529 -3.307 37.364 1.00 78.06 95 GLY B O 1
ATOM 1946 N N . GLN B 1 104 ? 27.811 -4.479 38.233 1.00 65.76 96 GLN B N 1
ATOM 1947 C CA . GLN B 1 104 ? 27.811 -5.414 37.116 1.00 58.39 96 GLN B CA 1
ATOM 1948 C C . GLN B 1 104 ? 27.320 -4.771 35.808 1.00 55.93 96 GLN B C 1
ATOM 1949 O O . GLN B 1 104 ? 27.636 -5.275 34.727 1.00 50.51 96 GLN B O 1
ATOM 1955 N N . ALA B 1 105 ? 26.608 -3.649 35.869 1.00 54.33 97 ALA B N 1
ATOM 1956 C CA . ALA B 1 105 ? 26.004 -3.060 34.678 1.00 53.22 97 ALA B CA 1
ATOM 1957 C C . ALA B 1 105 ? 26.935 -2.100 33.939 1.00 49.11 97 ALA B C 1
ATOM 1958 O O . ALA B 1 105 ? 27.789 -1.437 34.537 1.00 52.43 97 ALA B O 1
ATOM 1960 N N . THR B 1 106 ? 26.728 -2.006 32.624 1.00 41.85 98 THR B N 1
ATOM 1961 C CA . THR B 1 106 ? 27.481 -1.118 31.748 1.00 48.21 98 THR B CA 1
ATOM 1962 C C . THR B 1 106 ? 26.534 -0.166 31.032 1.00 40.70 98 THR B C 1
ATOM 1963 O O . THR B 1 106 ? 25.326 -0.384 30.992 1.00 40.41 98 THR B O 1
ATOM 1967 N N . VAL B 1 107 ? 27.097 0.918 30.497 1.00 41.13 99 VAL B N 1
ATOM 1968 C CA . VAL B 1 107 ? 26.336 2.019 29.917 1.00 39.27 99 VAL B CA 1
ATOM 1969 C C . VAL B 1 107 ? 26.850 2.360 28.518 1.00 43.58 99 VAL B C 1
ATOM 1970 O O . VAL B 1 107 ? 28.061 2.517 28.315 1.00 41.67 99 VAL B O 1
ATOM 1974 N N . VAL B 1 108 ? 25.930 2.519 27.566 1.00 37.55 100 VAL B N 1
ATOM 1975 C CA . VAL B 1 108 ? 26.250 3.099 26.268 1.00 39.27 100 VAL B CA 1
ATOM 1976 C C . VAL B 1 108 ? 25.423 4.356 26.070 1.00 38.45 100 VAL B C 1
ATOM 1977 O O . VAL B 1 108 ? 24.400 4.573 26.719 1.00 42.84 100 VAL B O 1
ATOM 1981 N N . ALA B 1 109 ? 25.900 5.208 25.178 1.00 37.94 101 ALA B N 1
ATOM 1982 C CA . ALA B 1 109 ? 25.092 6.320 24.705 1.00 43.51 101 ALA B CA 1
ATOM 1983 C C . ALA B 1 109 ? 24.061 5.775 23.731 1.00 40.92 101 ALA B C 1
ATOM 1984 O O . ALA B 1 109 ? 24.410 5.064 22.783 1.00 39.89 101 ALA B O 1
ATOM 1986 N N . GLY B 1 110 ? 22.794 6.140 23.936 1.00 40.08 102 GLY B N 1
ATOM 1987 C CA . GLY B 1 110 ? 21.735 5.563 23.145 1.00 42.47 102 GLY B CA 1
ATOM 1988 C C . GLY B 1 110 ? 21.652 6.199 21.770 1.00 45.44 102 GLY B C 1
ATOM 1989 O O . GLY B 1 110 ? 22.370 7.142 21.427 1.00 40.93 102 GLY B O 1
ATOM 1990 N N . GLY B 1 111 ? 20.735 5.663 20.967 1.00 45.57 103 GLY B N 1
ATOM 1991 C CA . GLY B 1 111 ? 20.532 6.114 19.611 1.00 44.53 103 GLY B CA 1
ATOM 1992 C C . GLY B 1 111 ? 19.327 7.023 19.502 1.00 48.03 103 GLY B C 1
ATOM 1993 O O . GLY B 1 111 ? 18.773 7.492 20.499 1.00 48.58 103 GLY B O 1
ATOM 1994 N N . ALA B 1 112 ? 18.888 7.228 18.252 1.00 50.47 104 ALA B N 1
ATOM 1995 C CA . ALA B 1 112 ? 17.784 8.147 17.989 1.00 48.83 104 ALA B CA 1
ATOM 1996 C C . ALA B 1 112 ? 16.463 7.623 18.541 1.00 53.08 104 ALA B C 1
ATOM 1997 O O . ALA B 1 112 ? 15.610 8.420 18.954 1.00 48.04 104 ALA B O 1
ATOM 1999 N N . ASP B 1 113 ? 16.234 6.312 18.481 1.00 50.00 105 ASP B N 1
ATOM 2000 C CA . ASP B 1 113 ? 15.010 5.722 19.004 1.00 49.58 105 ASP B CA 1
ATOM 2001 C C . ASP B 1 113 ? 15.354 4.527 19.885 1.00 46.83 105 ASP B C 1
ATOM 2002 O O . ASP B 1 113 ? 16.526 4.184 20.078 1.00 49.28 105 ASP B O 1
ATOM 2007 N N . ARG B 1 114 ? 14.308 3.861 20.380 1.00 43.84 106 ARG B N 1
ATOM 2008 C CA . ARG B 1 114 ? 14.497 2.719 21.266 1.00 42.73 106 ARG B CA 1
ATOM 2009 C C . ARG B 1 114 ? 15.263 1.590 20.580 1.00 41.57 106 ARG B C 1
ATOM 2010 O O . ARG B 1 114 ? 16.205 1.032 21.156 1.00 36.20 106 ARG B O 1
ATOM 2018 N N . THR B 1 115 ? 14.894 1.254 19.337 1.00 39.09 107 THR B N 1
ATOM 2019 C CA . THR B 1 115 ? 15.539 0.114 18.673 1.00 46.09 107 THR B CA 1
ATOM 2020 C C . THR B 1 115 ? 17.014 0.390 18.375 1.00 41.72 107 THR B C 1
ATOM 2021 O O . THR B 1 115 ? 17.851 -0.519 18.469 1.00 35.13 107 THR B O 1
ATOM 2025 N N . ALA B 1 116 ? 17.341 1.632 17.994 1.00 42.97 108 ALA B N 1
ATOM 2026 C CA . ALA B 1 116 ? 18.736 2.018 17.792 1.00 40.27 108 ALA B CA 1
ATOM 2027 C C . ALA B 1 116 ? 19.542 1.903 19.082 1.00 37.76 108 ALA B C 1
ATOM 2028 O O . ALA B 1 116 ? 20.708 1.494 19.057 1.00 38.69 108 ALA B O 1
ATOM 2030 N N . SER B 1 117 ? 18.961 2.319 20.211 1.00 37.80 109 SER B N 1
ATOM 2031 C CA . SER B 1 117 ? 19.648 2.179 21.493 1.00 38.08 109 SER B CA 1
ATOM 2032 C C . SER B 1 117 ? 19.866 0.707 21.851 1.00 36.21 109 SER B C 1
ATOM 2033 O O . SER B 1 117 ? 20.928 0.341 22.370 1.00 37.97 109 SER B O 1
ATOM 2036 N N . VAL B 1 118 ? 18.880 -0.152 21.578 1.00 35.19 110 VAL B N 1
ATOM 2037 C CA . VAL B 1 118 ? 19.039 -1.573 21.886 1.00 37.06 110 VAL B CA 1
ATOM 2038 C C . VAL B 1 118 ? 20.158 -2.182 21.036 1.00 36.08 110 VAL B C 1
ATOM 2039 O O . VAL B 1 118 ? 20.975 -2.959 21.544 1.00 33.72 110 VAL B O 1
ATOM 2043 N N . ARG B 1 119 ? 20.238 -1.823 19.740 1.00 36.51 111 ARG B N 1
ATOM 2044 C CA . ARG B 1 119 ? 21.317 -2.351 18.898 1.00 37.29 111 ARG B CA 1
ATOM 2045 C C . ARG B 1 119 ? 22.681 -1.935 19.432 1.00 36.47 111 ARG B C 1
ATOM 2046 O O . ARG B 1 119 ? 23.597 -2.758 19.531 1.00 32.17 111 ARG B O 1
ATOM 2054 N N . LEU B 1 120 ? 22.834 -0.647 19.766 1.00 33.05 112 LEU B N 1
ATOM 2055 C CA . LEU B 1 120 ? 24.096 -0.165 20.301 1.00 31.45 112 LEU B CA 1
ATOM 2056 C C . LEU B 1 120 ? 24.439 -0.891 21.587 1.00 35.91 112 LEU B C 1
ATOM 2057 O O . LEU B 1 120 ? 25.583 -1.324 21.789 1.00 38.09 112 LEU B O 1
ATOM 2062 N N . ALA B 1 121 ? 23.445 -1.079 22.448 1.00 32.43 113 ALA B N 1
ATOM 2063 C CA . ALA B 1 121 ? 23.702 -1.786 23.691 1.00 31.68 113 ALA B CA 1
ATOM 2064 C C . ALA B 1 121 ? 24.180 -3.205 23.413 1.00 37.74 113 ALA B C 1
ATOM 2065 O O . ALA B 1 121 ? 25.037 -3.734 24.146 1.00 34.20 113 ALA B O 1
ATOM 2067 N N . LEU B 1 122 ? 23.644 -3.838 22.349 1.00 32.08 114 LEU B N 1
ATOM 2068 C CA . LEU B 1 122 ? 24.016 -5.223 22.042 1.00 35.85 114 LEU B CA 1
ATOM 2069 C C . LEU B 1 122 ? 25.446 -5.332 21.535 1.00 33.70 114 LEU B C 1
ATOM 2070 O O . LEU B 1 122 ? 26.110 -6.337 21.785 1.00 37.34 114 LEU B O 1
ATOM 2075 N N . ALA B 1 123 ? 25.928 -4.332 20.808 1.00 33.06 115 ALA B N 1
ATOM 2076 C CA . ALA B 1 123 ? 27.322 -4.318 20.396 1.00 35.15 115 ALA B CA 1
ATOM 2077 C C . ALA B 1 123 ? 28.267 -4.203 21.592 1.00 38.82 115 ALA B C 1
ATOM 2078 O O . ALA B 1 123 ? 29.460 -4.502 21.457 1.00 38.22 115 ALA B O 1
ATOM 2080 N N . ALA B 1 124 ? 27.775 -3.729 22.741 1.00 38.59 116 ALA B N 1
ATOM 2081 C CA . ALA B 1 124 ? 28.559 -3.669 23.972 1.00 34.13 116 ALA B CA 1
ATOM 2082 C C . ALA B 1 124 ? 28.442 -4.933 24.822 1.00 36.19 116 ALA B C 1
ATOM 2083 O O . ALA B 1 124 ? 29.010 -4.979 25.913 1.00 36.14 116 ALA B O 1
ATOM 2085 N N . VAL B 1 125 ? 27.666 -5.925 24.394 1.00 38.89 117 VAL B N 1
ATOM 2086 C CA . VAL B 1 125 ? 27.580 -7.202 25.099 1.00 37.63 117 VAL B CA 1
ATOM 2087 C C . VAL B 1 125 ? 28.587 -8.175 24.493 1.00 38.26 117 VAL B C 1
ATOM 2088 O O . VAL B 1 125 ? 28.569 -8.392 23.272 1.00 41.98 117 VAL B O 1
ATOM 2092 N N . PRO B 1 126 ? 29.460 -8.793 25.286 1.00 39.49 118 PRO B N 1
ATOM 2093 C CA . PRO B 1 126 ? 30.403 -9.774 24.720 1.00 45.28 118 PRO B CA 1
ATOM 2094 C C . PRO B 1 126 ? 29.700 -11.006 24.167 1.00 44.45 118 PRO B C 1
ATOM 2095 O O . PRO B 1 126 ? 28.645 -11.416 24.647 1.00 44.84 118 PRO B O 1
ATOM 2099 N N . GLY B 1 127 ? 30.325 -11.616 23.159 1.00 45.98 119 GLY B N 1
ATOM 2100 C CA . GLY B 1 127 ? 29.793 -12.798 22.520 1.00 47.24 119 GLY B CA 1
ATOM 2101 C C . GLY B 1 127 ? 28.528 -12.487 21.724 1.00 51.82 119 GLY B C 1
ATOM 2102 O O . GLY B 1 127 ? 28.230 -11.339 21.384 1.00 46.48 119 GLY B O 1
ATOM 2103 N N . ASN B 1 128 ? 27.776 -13.552 21.433 1.00 49.20 120 ASN B N 1
ATOM 2104 C CA . ASN B 1 128 ? 26.483 -13.471 20.753 1.00 53.00 120 ASN B CA 1
ATOM 2105 C C . ASN B 1 128 ? 25.432 -14.049 21.696 1.00 49.95 120 ASN B C 1
ATOM 2106 O O . ASN B 1 128 ? 25.188 -15.265 21.693 1.00 55.28 120 ASN B O 1
ATOM 2111 N N . PRO B 1 129 ? 24.788 -13.225 22.522 1.00 46.80 121 PRO B N 1
ATOM 2112 C CA . PRO B 1 129 ? 23.775 -13.762 23.444 1.00 44.16 121 PRO B CA 1
ATOM 2113 C C . PRO B 1 129 ? 22.641 -14.430 22.675 1.00 44.25 121 PRO B C 1
ATOM 2114 O O . PRO B 1 129 ? 22.167 -13.922 21.656 1.00 44.23 121 PRO B O 1
ATOM 2118 N N . ALA B 1 130 ? 22.192 -15.576 23.175 1.00 42.66 122 ALA B N 1
ATOM 2119 C CA . ALA B 1 130 ? 21.074 -16.233 22.517 1.00 36.68 122 ALA B CA 1
ATOM 2120 C C . ALA B 1 130 ? 19.776 -15.472 22.709 1.00 35.77 122 ALA B C 1
ATOM 2121 O O . ALA B 1 130 ? 18.877 -15.601 21.875 1.00 39.18 122 ALA B O 1
ATOM 2123 N N . PHE B 1 131 ? 19.661 -14.677 23.774 1.00 35.66 123 PHE B N 1
ATOM 2124 C CA . PHE B 1 131 ? 18.407 -14.023 24.111 1.00 36.37 123 PHE B CA 1
ATOM 2125 C C . PHE B 1 131 ? 18.668 -12.608 24.596 1.00 36.34 123 PHE B C 1
ATOM 2126 O O . PHE B 1 131 ? 19.676 -12.348 25.256 1.00 36.57 123 PHE B O 1
ATOM 2134 N N . VAL B 1 132 ? 17.767 -11.699 24.232 1.00 33.00 124 VAL B N 1
ATOM 2135 C CA . VAL B 1 132 ? 17.797 -10.303 24.646 1.00 29.67 124 VAL B CA 1
ATOM 2136 C C . VAL B 1 132 ? 16.473 -9.978 25.331 1.00 36.50 124 VAL B C 1
ATOM 2137 O O . VAL B 1 132 ? 15.398 -10.185 24.746 1.00 30.89 124 VAL B O 1
ATOM 2141 N N . LEU B 1 133 ? 16.549 -9.445 26.551 1.00 31.50 125 LEU B N 1
ATOM 2142 C CA . LEU B 1 133 ? 15.390 -8.886 27.241 1.00 33.57 125 LEU B CA 1
ATOM 2143 C C . LEU B 1 133 ? 15.449 -7.365 27.126 1.00 35.12 125 LEU B C 1
ATOM 2144 O O . LEU B 1 133 ? 16.521 -6.779 27.309 1.00 35.03 125 LEU B O 1
ATOM 2149 N N . VAL B 1 134 ? 14.328 -6.729 26.767 1.00 34.13 126 VAL B N 1
ATOM 2150 C CA . VAL B 1 134 ? 14.236 -5.265 26.696 1.00 34.95 126 VAL B CA 1
ATOM 2151 C C . VAL B 1 134 ? 13.265 -4.778 27.768 1.00 37.51 126 VAL B C 1
ATOM 2152 O O . VAL B 1 134 ? 12.098 -5.189 27.797 1.00 32.85 126 VAL B O 1
ATOM 2156 N N . HIS B 1 135 ? 13.724 -3.861 28.619 1.00 39.63 127 HIS B N 1
ATOM 2157 C CA . HIS B 1 135 ? 13.038 -3.581 29.878 1.00 37.42 127 HIS B CA 1
ATOM 2158 C C . HIS B 1 135 ? 12.794 -2.089 30.065 1.00 38.41 127 HIS B C 1
ATOM 2159 O O . HIS B 1 135 ? 13.678 -1.270 29.796 1.00 40.23 127 HIS B O 1
ATOM 2166 N N . ASP B 1 136 ? 11.577 -1.743 30.486 1.00 42.37 128 ASP B N 1
ATOM 2167 C CA . ASP B 1 136 ? 11.233 -0.364 30.814 1.00 43.27 128 ASP B CA 1
ATOM 2168 C C . ASP B 1 136 ? 11.900 0.043 32.126 1.00 42.90 128 ASP B C 1
ATOM 2169 O O . ASP B 1 136 ? 11.730 -0.630 33.155 1.00 39.22 128 ASP B O 1
ATOM 2174 N N . ALA B 1 137 ? 12.669 1.133 32.097 1.00 42.28 129 ALA B N 1
ATOM 2175 C CA . ALA B 1 137 ? 13.187 1.671 33.351 1.00 44.40 129 ALA B CA 1
ATOM 2176 C C . ALA B 1 137 ? 12.049 2.108 34.275 1.00 44.83 129 ALA B C 1
ATOM 2177 O O . ALA B 1 137 ? 12.178 2.024 35.502 1.00 43.28 129 ALA B O 1
ATOM 2179 N N . ALA B 1 138 ? 10.916 2.540 33.711 1.00 41.12 130 ALA B N 1
ATOM 2180 C CA . ALA B 1 138 ? 9.809 2.998 34.542 1.00 48.23 130 ALA B CA 1
ATOM 2181 C C . ALA B 1 138 ? 9.102 1.860 35.271 1.00 47.62 130 ALA B C 1
ATOM 2182 O O . ALA B 1 138 ? 8.317 2.134 36.185 1.00 48.54 130 ALA B O 1
ATOM 2184 N N . ARG B 1 139 ? 9.348 0.604 34.892 1.00 41.25 131 ARG B N 1
ATOM 2185 C CA . ARG B 1 139 ? 8.844 -0.540 35.652 1.00 41.47 131 ARG B CA 1
ATOM 2186 C C . ARG B 1 139 ? 9.882 -0.978 36.695 1.00 46.88 131 ARG B C 1
ATOM 2187 O O . ARG B 1 139 ? 10.349 -2.117 36.736 1.00 47.53 131 ARG B O 1
ATOM 2195 N N . ALA B 1 140 ? 10.233 -0.030 37.569 1.00 44.61 132 ALA B N 1
ATOM 2196 C CA . ALA B 1 140 ? 11.405 -0.193 38.427 1.00 46.71 132 ALA B CA 1
ATOM 2197 C C . ALA B 1 140 ? 11.230 -1.299 39.459 1.00 49.44 132 ALA B C 1
ATOM 2198 O O . ALA B 1 140 ? 12.220 -1.907 39.883 1.00 52.98 132 ALA B O 1
ATOM 2200 N N . LEU B 1 141 ? 9.998 -1.602 39.851 1.00 48.52 133 LEU B N 1
ATOM 2201 C CA . LEU B 1 141 ? 9.736 -2.569 40.905 1.00 46.93 133 LEU B CA 1
ATOM 2202 C C . LEU B 1 141 ? 9.384 -3.948 40.360 1.00 47.61 133 LEU B C 1
ATOM 2203 O O . LEU B 1 141 ? 8.868 -4.780 41.108 1.00 50.48 133 LEU B O 1
ATOM 2208 N N . THR B 1 142 ? 9.609 -4.195 39.076 1.00 46.88 134 THR B N 1
ATOM 2209 C CA . THR B 1 142 ? 9.401 -5.512 38.497 1.00 47.53 134 THR B CA 1
ATOM 2210 C C . THR B 1 142 ? 10.063 -6.593 39.353 1.00 48.73 134 THR B C 1
ATOM 2211 O O . THR B 1 142 ? 11.280 -6.528 39.592 1.00 51.03 134 THR B O 1
ATOM 2215 N N . PRO B 1 143 ? 9.316 -7.584 39.827 1.00 44.88 135 PRO B N 1
ATOM 2216 C CA . PRO B 1 143 ? 9.905 -8.617 40.695 1.00 49.17 135 PRO B CA 1
ATOM 2217 C C . PRO B 1 143 ? 10.833 -9.536 39.916 1.00 50.94 135 PRO B C 1
ATOM 2218 O O . PRO B 1 143 ? 10.579 -9.860 38.745 1.00 49.64 135 PRO B O 1
ATOM 2222 N N . PRO B 1 144 ? 11.946 -9.945 40.530 1.00 52.96 136 PRO B N 1
ATOM 2223 C CA . PRO B 1 144 ? 12.901 -10.832 39.840 1.00 48.82 136 PRO B CA 1
ATOM 2224 C C . PRO B 1 144 ? 12.294 -12.127 39.335 1.00 46.06 136 PRO B C 1
ATOM 2225 O O . PRO B 1 144 ? 12.763 -12.665 38.323 1.00 48.81 136 PRO B O 1
ATOM 2229 N N . ALA B 1 145 ? 11.279 -12.654 40.018 1.00 47.32 137 ALA B N 1
ATOM 2230 C CA . ALA B 1 145 ? 10.669 -13.906 39.592 1.00 47.61 137 ALA B CA 1
ATOM 2231 C C . ALA B 1 145 ? 9.945 -13.752 38.267 1.00 51.11 137 ALA B C 1
ATOM 2232 O O . ALA B 1 145 ? 9.890 -14.708 37.485 1.00 51.99 137 ALA B O 1
ATOM 2234 N N . LEU B 1 146 ? 9.372 -12.568 38.011 1.00 50.18 138 LEU B N 1
ATOM 2235 C CA . LEU B 1 146 ? 8.766 -12.286 36.713 1.00 45.70 138 LEU B CA 1
ATOM 2236 C C . LEU B 1 146 ? 9.813 -12.317 35.608 1.00 48.08 138 LEU B C 1
ATOM 2237 O O . LEU B 1 146 ? 9.601 -12.913 34.545 1.00 45.99 138 LEU B O 1
ATOM 2242 N N . ILE B 1 147 ? 10.931 -11.628 35.817 1.00 47.00 139 ILE B N 1
ATOM 2243 C CA . ILE B 1 147 ? 12.002 -11.672 34.833 1.00 42.89 139 ILE B CA 1
ATOM 2244 C C . ILE B 1 147 ? 12.432 -13.116 34.612 1.00 46.00 139 ILE B C 1
ATOM 2245 O O . ILE B 1 147 ? 12.699 -13.538 33.479 1.00 41.31 139 ILE B O 1
ATOM 2250 N N . ALA B 1 148 ? 12.448 -13.910 35.689 1.00 46.04 140 ALA B N 1
ATOM 2251 C CA . ALA B 1 148 ? 12.850 -15.309 35.590 1.00 45.72 140 ALA B CA 1
ATOM 2252 C C . ALA B 1 148 ? 11.872 -16.121 34.746 1.00 44.80 140 ALA B C 1
ATOM 2253 O O . ALA B 1 148 ? 12.290 -17.020 34.009 1.00 45.57 140 ALA B O 1
ATOM 2255 N N . ARG B 1 149 ? 10.570 -15.826 34.834 1.00 44.23 141 ARG B N 1
ATOM 2256 C CA . ARG B 1 149 ? 9.596 -16.519 33.990 1.00 45.81 141 ARG B CA 1
ATOM 2257 C C . ARG B 1 149 ? 9.829 -16.248 32.500 1.00 44.21 141 ARG B C 1
ATOM 2258 O O . ARG B 1 149 ? 9.760 -17.171 31.675 1.00 41.92 141 ARG B O 1
ATOM 2266 N N . VAL B 1 150 ? 10.117 -14.990 32.140 1.00 41.89 142 VAL B N 1
ATOM 2267 C CA . VAL B 1 150 ? 10.374 -14.639 30.743 1.00 38.49 142 VAL B CA 1
ATOM 2268 C C . VAL B 1 150 ? 11.557 -15.431 30.204 1.00 41.72 142 VAL B C 1
ATOM 2269 O O . VAL B 1 150 ? 11.501 -16.001 29.107 1.00 41.27 142 VAL B O 1
ATOM 2273 N N . VAL B 1 151 ? 12.642 -15.490 30.971 1.00 36.69 143 VAL B N 1
ATOM 2274 C CA . VAL B 1 151 ? 13.813 -16.209 30.495 1.00 39.23 143 VAL B CA 1
ATOM 2275 C C . VAL B 1 151 ? 13.513 -17.698 30.394 1.00 42.58 143 VAL B C 1
ATOM 2276 O O . VAL B 1 151 ? 13.905 -18.359 29.424 1.00 40.45 143 VAL B O 1
ATOM 2280 N N . GLN B 1 152 ? 12.747 -18.234 31.349 1.00 42.91 144 GLN B N 1
ATOM 2281 C CA . GLN B 1 152 ? 12.435 -19.661 31.318 1.00 42.71 144 GLN B CA 1
ATOM 2282 C C . GLN B 1 152 ? 11.658 -20.027 30.068 1.00 41.87 144 GLN B C 1
ATOM 2283 O O . GLN B 1 152 ? 11.950 -21.040 29.433 1.00 43.94 144 GLN B O 1
ATOM 2289 N N . ALA B 1 153 ? 10.728 -19.169 29.650 1.00 44.76 145 ALA B N 1
ATOM 2290 C CA . ALA B 1 153 ? 9.932 -19.476 28.468 1.00 44.53 145 ALA B CA 1
ATOM 2291 C C . ALA B 1 153 ? 10.781 -19.447 27.210 1.00 39.95 145 ALA B C 1
ATOM 2292 O O . ALA B 1 153 ? 10.518 -20.200 26.269 1.00 45.24 145 ALA B O 1
ATOM 2294 N N . LEU B 1 154 ? 11.788 -18.577 27.163 1.00 43.68 146 LEU B N 1
ATOM 2295 C CA . LEU B 1 154 ? 12.727 -18.606 26.046 1.00 42.91 146 LEU B CA 1
ATOM 2296 C C . LEU B 1 154 ? 13.532 -19.901 26.058 1.00 41.23 146 LEU B C 1
ATOM 2297 O O . LEU B 1 154 ? 13.701 -20.551 25.019 1.00 38.37 146 LEU B O 1
ATOM 2302 N N . ARG B 1 155 ? 14.039 -20.290 27.230 1.00 38.49 147 ARG B N 1
ATOM 2303 C CA . ARG B 1 155 ? 14.749 -21.557 27.329 1.00 44.14 147 ARG B CA 1
ATOM 2304 C C . ARG B 1 155 ? 13.866 -22.703 26.862 1.00 43.62 147 ARG B C 1
ATOM 2305 O O . ARG B 1 155 ? 14.332 -23.611 26.165 1.00 45.44 147 ARG B O 1
ATOM 2313 N N . ASP B 1 156 ? 12.567 -22.620 27.149 1.00 43.15 148 ASP B N 1
ATOM 2314 C CA . ASP B 1 156 ? 11.622 -23.667 26.781 1.00 49.10 148 ASP B CA 1
ATOM 2315 C C . ASP B 1 156 ? 11.381 -23.752 25.286 1.00 46.40 148 ASP B C 1
ATOM 2316 O O . ASP B 1 156 ? 10.694 -24.683 24.847 1.00 47.15 148 ASP B O 1
ATOM 2321 N N . GLY B 1 157 ? 11.914 -22.816 24.499 1.00 46.56 149 GLY B N 1
ATOM 2322 C CA . GLY B 1 157 ? 11.788 -22.870 23.055 1.00 43.64 149 GLY B CA 1
ATOM 2323 C C . GLY B 1 157 ? 10.949 -21.779 22.440 1.00 42.53 149 GLY B C 1
ATOM 2324 O O . GLY B 1 157 ? 10.983 -21.628 21.215 1.00 44.00 149 GLY B O 1
ATOM 2325 N N . HIS B 1 158 ? 10.212 -20.998 23.230 1.00 41.26 150 HIS B N 1
ATOM 2326 C CA . HIS B 1 158 ? 9.535 -19.831 22.671 1.00 42.74 150 HIS B CA 1
ATOM 2327 C C . HIS B 1 158 ? 10.572 -18.794 22.253 1.00 44.27 150 HIS B C 1
ATOM 2328 O O . HIS B 1 158 ? 11.580 -18.589 22.937 1.00 44.38 150 HIS B O 1
ATOM 2335 N N . ARG B 1 159 ? 10.330 -18.140 21.122 1.00 49.17 151 ARG B N 1
ATOM 2336 C CA . ARG B 1 159 ? 11.305 -17.210 20.575 1.00 47.94 151 ARG B CA 1
ATOM 2337 C C . ARG B 1 159 ? 10.958 -15.763 20.874 1.00 44.74 151 ARG B C 1
ATOM 2338 O O . ARG B 1 159 ? 11.789 -14.880 20.635 1.00 42.00 151 ARG B O 1
ATOM 2346 N N . ALA B 1 160 ? 9.777 -15.506 21.428 1.00 39.74 152 ALA B N 1
ATOM 2347 C CA . ALA B 1 160 ? 9.392 -14.148 21.783 1.00 37.89 152 ALA B CA 1
ATOM 2348 C C . ALA B 1 160 ? 8.367 -14.246 22.906 1.00 42.93 152 ALA B C 1
ATOM 2349 O O . ALA B 1 160 ? 7.369 -14.969 22.777 1.00 40.48 152 ALA B O 1
ATOM 2351 N N . VAL B 1 161 ? 8.633 -13.551 24.017 1.00 39.44 153 VAL B N 1
ATOM 2352 C CA . VAL B 1 161 ? 7.898 -13.747 25.257 1.00 34.81 153 VAL B CA 1
ATOM 2353 C C . VAL B 1 161 ? 7.673 -12.401 25.918 1.00 33.60 153 VAL B C 1
ATOM 2354 O O . VAL B 1 161 ? 8.625 -11.635 26.094 1.00 32.35 153 VAL B O 1
ATOM 2358 N N . VAL B 1 162 ? 6.435 -12.137 26.331 1.00 32.36 154 VAL B N 1
ATOM 2359 C CA . VAL B 1 162 ? 6.123 -10.948 27.124 1.00 37.08 154 VAL B CA 1
ATOM 2360 C C . VAL B 1 162 ? 5.357 -11.369 28.371 1.00 37.42 154 VAL B C 1
ATOM 2361 O O . VAL B 1 162 ? 4.655 -12.392 28.363 1.00 40.72 154 VAL B O 1
ATOM 2365 N N . PRO B 1 163 ? 5.492 -10.633 29.463 1.00 34.47 155 PRO B N 1
ATOM 2366 C CA . PRO B 1 163 ? 4.618 -10.846 30.616 1.00 41.11 155 PRO B CA 1
ATOM 2367 C C . PRO B 1 163 ? 3.314 -10.098 30.422 1.00 39.88 155 PRO B C 1
ATOM 2368 O O . PRO B 1 163 ? 3.270 -9.042 29.792 1.00 41.12 155 PRO B O 1
ATOM 2372 N N . ALA B 1 164 ? 2.237 -10.657 30.965 1.00 39.28 156 ALA B N 1
ATOM 2373 C CA . ALA B 1 164 ? 0.931 -10.055 30.730 1.00 43.91 156 ALA B CA 1
ATOM 2374 C C . ALA B 1 164 ? -0.020 -10.394 31.859 1.00 44.53 156 ALA B C 1
ATOM 2375 O O . ALA B 1 164 ? 0.137 -11.414 32.540 1.00 45.99 156 ALA B O 1
ATOM 2377 N N . LEU B 1 165 ? -1.008 -9.521 32.039 1.00 39.42 157 LEU B N 1
ATOM 2378 C CA . LEU B 1 165 ? -2.035 -9.629 33.055 1.00 43.56 157 LEU B CA 1
ATOM 2379 C C . LEU B 1 165 ? -3.397 -9.346 32.444 1.00 47.54 157 LEU B C 1
ATOM 2380 O O . LEU B 1 165 ? -3.512 -8.574 31.479 1.00 41.92 157 LEU B O 1
ATOM 2385 N N . PRO B 1 166 ? -4.449 -9.941 33.005 1.00 48.10 158 PRO B N 1
ATOM 2386 C CA . PRO B 1 166 ? -5.809 -9.548 32.628 1.00 48.53 158 PRO B CA 1
ATOM 2387 C C . PRO B 1 166 ? -6.020 -8.058 32.850 1.00 50.28 158 PRO B C 1
ATOM 2388 O O . PRO B 1 166 ? -5.401 -7.443 33.718 1.00 52.67 158 PRO B O 1
ATOM 2392 N N . LEU B 1 167 ? -6.923 -7.483 32.066 1.00 53.52 159 LEU B N 1
ATOM 2393 C CA . LEU B 1 167 ? -7.151 -6.047 32.114 1.00 59.11 159 LEU B CA 1
ATOM 2394 C C . LEU B 1 167 ? -7.662 -5.649 33.491 1.00 61.28 159 LEU B C 1
ATOM 2395 O O . LEU B 1 167 ? -8.418 -6.391 34.113 1.00 62.32 159 LEU B O 1
ATOM 2400 N N . HIS B 1 168 ? -7.289 -4.451 33.952 1.00 90.59 160 HIS B N 1
ATOM 2401 C CA . HIS B 1 168 ? -7.804 -3.978 35.237 1.00 97.45 160 HIS B CA 1
ATOM 2402 C C . HIS B 1 168 ? -9.208 -3.415 35.069 1.00 94.45 160 HIS B C 1
ATOM 2403 O O . HIS B 1 168 ? -10.131 -3.774 35.805 1.00 96.86 160 HIS B O 1
ATOM 2410 N N . ASP B 1 169 ? -9.367 -2.529 34.098 1.00 69.48 161 ASP B N 1
ATOM 2411 C CA . ASP B 1 169 ? -10.602 -1.861 33.741 1.00 58.22 161 ASP B CA 1
ATOM 2412 C C . ASP B 1 169 ? -11.120 -2.407 32.412 1.00 60.24 161 ASP B C 1
ATOM 2413 O O . ASP B 1 169 ? -10.371 -2.989 31.618 1.00 58.13 161 ASP B O 1
ATOM 2418 N N . THR B 1 170 ? -12.415 -2.220 32.165 1.00 56.53 162 THR B N 1
ATOM 2419 C CA . THR B 1 170 ? -12.926 -2.454 30.822 1.00 47.57 162 THR B CA 1
ATOM 2420 C C . THR B 1 170 ? -12.229 -1.493 29.883 1.00 42.04 162 THR B C 1
ATOM 2421 O O . THR B 1 170 ? -11.919 -0.361 30.253 1.00 47.27 162 THR B O 1
ATOM 2425 N N . VAL B 1 171 ? -11.883 -1.992 28.710 1.00 35.98 163 VAL B N 1
ATOM 2426 C CA . VAL B 1 171 ? -11.198 -1.232 27.681 1.00 39.18 163 VAL B CA 1
ATOM 2427 C C . VAL B 1 171 ? -12.151 -1.035 26.506 1.00 39.34 163 VAL B C 1
ATOM 2428 O O . VAL B 1 171 ? -12.897 -1.954 26.142 1.00 38.24 163 VAL B O 1
ATOM 2432 N N . LYS B 1 172 ? -12.164 0.177 25.946 1.00 34.26 164 LYS B N 1
ATOM 2433 C CA . LYS B 1 172 ? -13.029 0.511 24.823 1.00 32.35 164 LYS B CA 1
ATOM 2434 C C . LYS B 1 172 ? -12.235 1.217 23.722 1.00 36.24 164 LYS B C 1
ATOM 2435 O O . LYS B 1 172 ? -11.291 1.963 23.998 1.00 38.35 164 LYS B O 1
ATOM 2441 N N . ALA B 1 173 ? -12.624 0.983 22.465 1.00 36.26 165 ALA B N 1
ATOM 2442 C CA . ALA B 1 173 ? -12.135 1.789 21.353 1.00 30.87 165 ALA B CA 1
ATOM 2443 C C . ALA B 1 173 ? -12.923 3.086 21.296 1.00 34.13 165 ALA B C 1
ATOM 2444 O O . ALA B 1 173 ? -14.147 3.094 21.468 1.00 31.32 165 ALA B O 1
ATOM 2446 N N . VAL B 1 174 ? -12.207 4.188 21.087 1.00 32.22 166 VAL B N 1
ATOM 2447 C CA . VAL B 1 174 ? -12.727 5.544 21.258 1.00 37.58 166 VAL B CA 1
ATOM 2448 C C . VAL B 1 174 ? -12.169 6.405 20.133 1.00 42.80 166 VAL B C 1
ATOM 2449 O O . VAL B 1 174 ? -10.966 6.371 19.864 1.00 38.75 166 VAL B O 1
ATOM 2453 N N . ASP B 1 175 ? -13.028 7.147 19.441 1.00 47.16 167 ASP B N 1
ATOM 2454 C CA . ASP B 1 175 ? -12.448 7.986 18.405 1.00 44.28 167 ASP B CA 1
ATOM 2455 C C . ASP B 1 175 ? -11.833 9.238 19.042 1.00 49.01 167 ASP B C 1
ATOM 2456 O O . ASP B 1 175 ? -11.920 9.463 20.252 1.00 47.75 167 ASP B O 1
ATOM 2461 N N . ALA B 1 176 ? -11.228 10.087 18.211 1.00 53.89 168 ALA B N 1
ATOM 2462 C CA . ALA B 1 176 ? -10.502 11.242 18.720 1.00 52.60 168 ALA B CA 1
ATOM 2463 C C . ALA B 1 176 ? -11.421 12.303 19.301 1.00 53.88 168 ALA B C 1
ATOM 2464 O O . ALA B 1 176 ? -10.927 13.204 19.982 1.00 68.64 168 ALA B O 1
ATOM 2466 N N . ASN B 1 177 ? -12.724 12.246 19.031 1.00 49.35 169 ASN B N 1
ATOM 2467 C CA . ASN B 1 177 ? -13.682 13.141 19.663 1.00 52.50 169 ASN B CA 1
ATOM 2468 C C . ASN B 1 177 ? -14.231 12.600 20.983 1.00 49.16 169 ASN B C 1
ATOM 2469 O O . ASN B 1 177 ? -15.168 13.180 21.538 1.00 45.85 169 ASN B O 1
ATOM 2474 N N . GLY B 1 178 ? -13.696 11.493 21.476 1.00 46.43 170 GLY B N 1
ATOM 2475 C CA . GLY B 1 178 ? -14.190 10.888 22.693 1.00 49.23 170 GLY B CA 1
ATOM 2476 C C . GLY B 1 178 ? -15.449 10.060 22.569 1.00 45.04 170 GLY B C 1
ATOM 2477 O O . GLY B 1 178 ? -16.032 9.695 23.594 1.00 52.15 170 GLY B O 1
ATOM 2478 N N . VAL B 1 179 ? -15.899 9.760 21.371 1.00 42.49 171 VAL B N 1
ATOM 2479 C CA . VAL B 1 179 ? -17.051 8.895 21.192 1.00 40.51 171 VAL B CA 1
ATOM 2480 C C . VAL B 1 179 ? -16.569 7.447 21.197 1.00 44.11 171 VAL B C 1
ATOM 2481 O O . VAL B 1 179 ? -15.560 7.114 20.558 1.00 40.00 171 VAL B O 1
ATOM 2485 N N . VAL B 1 180 ? -17.262 6.595 21.957 1.00 34.74 172 VAL B N 1
ATOM 2486 C CA . VAL B 1 180 ? -16.942 5.175 21.996 1.00 33.37 172 VAL B CA 1
ATOM 2487 C C . VAL B 1 180 ? -17.300 4.530 20.663 1.00 37.48 172 VAL B C 1
ATOM 2488 O O . VAL B 1 180 ? -18.418 4.680 20.152 1.00 39.12 172 VAL B O 1
ATOM 2492 N N . LEU B 1 181 ? -16.358 3.783 20.108 1.00 34.66 173 LEU B N 1
ATOM 2493 C CA . LEU B 1 181 ? -16.598 3.024 18.895 1.00 36.45 173 LEU B CA 1
ATOM 2494 C C . LEU B 1 181 ? -17.086 1.604 19.195 1.00 33.79 173 LEU B C 1
ATOM 2495 O O . LEU B 1 181 ? -17.882 1.055 18.432 1.00 29.44 173 LEU B O 1
ATOM 2500 N N . GLY B 1 182 ? -16.648 1.013 20.304 1.00 31.99 174 GLY B N 1
ATOM 2501 C CA . GLY B 1 182 ? -17.092 -0.314 20.685 1.00 32.94 174 GLY B CA 1
ATOM 2502 C C . GLY B 1 182 ? -16.247 -0.841 21.822 1.00 33.66 174 GLY B C 1
ATOM 2503 O O . GLY B 1 182 ? -15.219 -0.262 22.189 1.00 32.17 174 GLY B O 1
ATOM 2504 N N . THR B 1 183 ? -16.666 -1.996 22.331 1.00 32.89 175 THR B N 1
ATOM 2505 C CA . THR B 1 183 ? -16.016 -2.655 23.466 1.00 36.44 175 THR B CA 1
ATOM 2506 C C . THR B 1 183 ? -15.625 -4.079 23.105 1.00 37.31 175 THR B C 1
ATOM 2507 O O . THR B 1 183 ? -16.485 -4.976 23.075 1.00 36.74 175 THR B O 1
ATOM 2511 N N . PRO B 1 184 ? -14.355 -4.354 22.857 1.00 36.83 176 PRO B N 1
ATOM 2512 C CA . PRO B 1 184 ? -13.946 -5.747 22.650 1.00 37.04 176 PRO B CA 1
ATOM 2513 C C . PRO B 1 184 ? -14.101 -6.539 23.940 1.00 41.47 176 PRO B C 1
ATOM 2514 O O . PRO B 1 184 ? -13.996 -5.982 25.036 1.00 40.64 176 PRO B O 1
ATOM 2518 N N . GLU B 1 185 ? -14.389 -7.844 23.801 1.00 39.37 177 GLU B N 1
ATOM 2519 C CA . GLU B 1 185 ? -14.536 -8.726 24.959 1.00 40.64 177 GLU B CA 1
ATOM 2520 C C . GLU B 1 185 ? -13.295 -8.631 25.837 1.00 47.28 177 GLU B C 1
ATOM 2521 O O . GLU B 1 185 ? -12.170 -8.816 25.369 1.00 41.70 177 GLU B O 1
ATOM 2527 N N . ARG B 1 186 ? -13.500 -8.253 27.097 1.00 52.62 178 ARG B N 1
ATOM 2528 C CA . ARG B 1 186 ? -12.382 -8.026 28.010 1.00 45.49 178 ARG B CA 1
ATOM 2529 C C . ARG B 1 186 ? -11.508 -9.275 28.176 1.00 42.58 178 ARG B C 1
ATOM 2530 O O . ARG B 1 186 ? -10.277 -9.180 28.180 1.00 49.95 178 ARG B O 1
ATOM 2538 N N . ASP B 1 187 ? -12.124 -10.450 28.297 1.00 40.86 179 ASP B N 1
ATOM 2539 C CA . ASP B 1 187 ? -11.393 -11.692 28.529 1.00 45.96 179 ASP B CA 1
ATOM 2540 C C . ASP B 1 187 ? -10.396 -12.030 27.429 1.00 49.72 179 ASP B C 1
ATOM 2541 O O . ASP B 1 187 ? -9.476 -12.822 27.665 1.00 47.91 179 ASP B O 1
ATOM 2546 N N . GLY B 1 188 ? -10.569 -11.493 26.232 1.00 51.14 180 GLY B N 1
ATOM 2547 C CA . GLY B 1 188 ? -9.650 -11.797 25.165 1.00 46.64 180 GLY B CA 1
ATOM 2548 C C . GLY B 1 188 ? -8.469 -10.865 25.107 1.00 42.78 180 GLY B C 1
ATOM 2549 O O . GLY B 1 188 ? -7.679 -10.928 24.162 1.00 40.61 180 GLY B O 1
ATOM 2550 N N . LEU B 1 189 ? -8.351 -9.964 26.071 1.00 43.64 181 LEU B N 1
ATOM 2551 C CA . LEU B 1 189 ? -7.284 -8.982 26.099 1.00 39.56 181 LEU B CA 1
ATOM 2552 C C . LEU B 1 189 ? -6.390 -9.207 27.307 1.00 45.14 181 LEU B C 1
ATOM 2553 O O . LEU B 1 189 ? -6.829 -9.731 28.339 1.00 43.85 181 LEU B O 1
ATOM 2558 N N . ARG B 1 190 ? -5.127 -8.804 27.160 1.00 41.40 182 ARG B N 1
ATOM 2559 C CA . ARG B 1 190 ? -4.172 -8.784 28.251 1.00 37.22 182 ARG B CA 1
ATOM 2560 C C . ARG B 1 190 ? -3.418 -7.467 28.218 1.00 37.49 182 ARG B C 1
ATOM 2561 O O . ARG B 1 190 ? -3.179 -6.897 27.149 1.00 37.60 182 ARG B O 1
ATOM 2569 N N . ALA B 1 191 ? -3.039 -6.998 29.403 1.00 35.95 183 ALA B N 1
ATOM 2570 C CA . ALA B 1 191 ? -2.153 -5.854 29.528 1.00 42.59 183 ALA B CA 1
ATOM 2571 C C . ALA B 1 191 ? -0.706 -6.343 29.641 1.00 43.92 183 ALA B C 1
ATOM 2572 O O . ALA B 1 191 ? -0.391 -7.198 30.476 1.00 42.35 183 ALA B O 1
ATOM 2574 N N . VAL B 1 192 ? 0.161 -5.823 28.776 1.00 39.17 184 VAL B N 1
ATOM 2575 C CA . VAL B 1 192 ? 1.508 -6.349 28.583 1.00 36.87 184 VAL B CA 1
ATOM 2576 C C . VAL B 1 192 ? 2.500 -5.481 29.345 1.00 40.16 184 VAL B C 1
ATOM 2577 O O . VAL B 1 192 ? 2.428 -4.245 29.308 1.00 41.18 184 VAL B O 1
ATOM 2581 N N . GLN B 1 193 ? 3.463 -6.120 29.998 1.00 38.28 185 GLN B N 1
ATOM 2582 C CA . GLN B 1 193 ? 4.483 -5.375 30.727 1.00 41.21 185 GLN B CA 1
ATOM 2583 C C . GLN B 1 193 ? 5.842 -5.670 30.102 1.00 36.72 185 GLN B C 1
ATOM 2584 O O . GLN B 1 193 ? 5.888 -6.146 28.967 1.00 40.38 185 GLN B O 1
ATOM 2590 N N . THR B 1 194 ? 6.934 -5.387 30.799 1.00 39.73 186 THR B N 1
ATOM 2591 C CA . THR B 1 194 ? 8.287 -5.753 30.386 1.00 39.88 186 THR B CA 1
ATOM 2592 C C . THR B 1 194 ? 8.961 -6.399 31.586 1.00 43.70 186 THR B C 1
ATOM 2593 O O . THR B 1 194 ? 8.477 -6.281 32.717 1.00 40.02 186 THR B O 1
ATOM 2597 N N . PRO B 1 195 ? 10.115 -7.092 31.385 1.00 39.06 187 PRO B N 1
ATOM 2598 C CA . PRO B 1 195 ? 10.952 -7.289 30.193 1.00 38.63 187 PRO B CA 1
ATOM 2599 C C . PRO B 1 195 ? 10.274 -8.139 29.153 1.00 36.17 187 PRO B C 1
ATOM 2600 O O . PRO B 1 195 ? 9.596 -9.109 29.516 1.00 36.32 187 PRO B O 1
ATOM 2604 N N . GLN B 1 196 ? 10.447 -7.774 27.886 1.00 32.58 188 GLN B N 1
ATOM 2605 C CA . GLN B 1 196 ? 10.049 -8.617 26.769 1.00 38.16 188 GLN B CA 1
ATOM 2606 C C . GLN B 1 196 ? 11.305 -9.328 26.260 1.00 33.24 188 GLN B C 1
ATOM 2607 O O . GLN B 1 196 ? 12.355 -8.699 26.095 1.00 31.56 188 GLN B O 1
ATOM 2613 N N . GLY B 1 197 ? 11.205 -10.636 26.058 1.00 31.99 189 GLY B N 1
ATOM 2614 C CA . GLY B 1 197 ? 12.356 -11.476 25.771 1.00 31.42 189 GLY B CA 1
ATOM 2615 C C . GLY B 1 197 ? 12.259 -12.049 24.367 1.00 35.76 189 GLY B C 1
ATOM 2616 O O . GLY B 1 197 ? 11.161 -12.391 23.906 1.00 36.17 189 GLY B O 1
ATOM 2617 N N . PHE B 1 198 ? 13.412 -12.109 23.691 1.00 34.70 190 PHE B N 1
ATOM 2618 C CA . PHE B 1 198 ? 13.480 -12.528 22.299 1.00 33.74 190 PHE B CA 1
ATOM 2619 C C . PHE B 1 198 ? 14.755 -13.304 22.017 1.00 32.71 190 PHE B C 1
ATOM 2620 O O . PHE B 1 198 ? 15.819 -12.997 22.570 1.00 32.95 190 PHE B O 1
ATOM 2628 N N . ALA B 1 199 ? 14.642 -14.313 21.155 1.00 37.10 191 ALA B N 1
ATOM 2629 C CA . ALA B 1 199 ? 15.810 -14.772 20.428 1.00 37.39 191 ALA B CA 1
ATOM 2630 C C . ALA B 1 199 ? 16.385 -13.554 19.725 1.00 31.56 191 ALA B C 1
ATOM 2631 O O . ALA B 1 199 ? 15.660 -12.812 19.056 1.00 31.91 191 ALA B O 1
ATOM 2633 N N . THR B 1 200 ? 17.682 -13.341 19.916 1.00 31.95 192 THR B N 1
ATOM 2634 C CA . THR B 1 200 ? 18.332 -12.094 19.515 1.00 32.59 192 THR B CA 1
ATOM 2635 C C . THR B 1 200 ? 18.123 -11.791 18.026 1.00 34.98 192 THR B C 1
ATOM 2636 O O . THR B 1 200 ? 17.649 -10.709 17.660 1.00 36.79 192 THR B O 1
ATOM 2640 N N . ASP B 1 201 ? 18.416 -12.757 17.155 1.00 33.30 193 ASP B N 1
ATOM 2641 C CA . ASP B 1 201 ? 18.271 -12.536 15.715 1.00 37.02 193 ASP B CA 1
ATOM 2642 C C . ASP B 1 201 ? 16.838 -12.164 15.314 1.00 34.01 193 ASP B C 1
ATOM 2643 O O . ASP B 1 201 ? 16.628 -11.359 14.396 1.00 31.19 193 ASP B O 1
ATOM 2648 N N . LEU B 1 202 ? 15.842 -12.772 15.947 1.00 34.98 194 LEU B N 1
ATOM 2649 C CA . LEU B 1 202 ? 14.464 -12.450 15.599 1.00 36.73 194 LEU B CA 1
ATOM 2650 C C . LEU B 1 202 ? 14.167 -10.986 15.889 1.00 29.60 194 LEU B C 1
ATOM 2651 O O . LEU B 1 202 ? 13.630 -10.270 15.039 1.00 28.42 194 LEU B O 1
ATOM 2656 N N . LEU B 1 203 ? 14.560 -10.514 17.074 1.00 32.11 195 LEU B N 1
ATOM 2657 C CA . LEU B 1 203 ? 14.350 -9.110 17.417 1.00 29.87 195 LEU B CA 1
ATOM 2658 C C . LEU B 1 203 ? 15.074 -8.202 16.442 1.00 30.57 195 LEU B C 1
ATOM 2659 O O . LEU B 1 203 ? 14.525 -7.188 16.006 1.00 33.41 195 LEU B O 1
ATOM 2664 N N . LEU B 1 204 ? 16.312 -8.553 16.082 1.00 28.92 196 LEU B N 1
ATOM 2665 C CA . LEU B 1 204 ? 17.073 -7.700 15.182 1.00 29.68 196 LEU B CA 1
ATOM 2666 C C . LEU B 1 204 ? 16.445 -7.619 13.804 1.00 31.97 196 LEU B C 1
ATOM 2667 O O . LEU B 1 204 ? 16.445 -6.539 13.190 1.00 34.77 196 LEU B O 1
ATOM 2672 N N . ARG B 1 205 ? 15.963 -8.759 13.280 1.00 25.71 197 ARG B N 1
ATOM 2673 C CA . ARG B 1 205 ? 15.200 -8.753 12.031 1.00 32.83 197 ARG B CA 1
ATOM 2674 C C . ARG B 1 205 ? 13.937 -7.902 12.171 1.00 33.63 197 ARG B C 1
ATOM 2675 O O . ARG B 1 205 ? 13.563 -7.167 11.247 1.00 28.77 197 ARG B O 1
ATOM 2683 N N . ALA B 1 206 ? 13.259 -7.999 13.321 1.00 29.27 198 ALA B N 1
ATOM 2684 C CA . ALA B 1 206 ? 12.064 -7.191 13.529 1.00 28.93 198 ALA B CA 1
ATOM 2685 C C . ALA B 1 206 ? 12.402 -5.703 13.557 1.00 32.17 198 ALA B C 1
ATOM 2686 O O . ALA B 1 206 ? 11.646 -4.880 13.032 1.00 36.77 198 ALA B O 1
ATOM 2688 N N . TYR B 1 207 ? 13.552 -5.338 14.138 1.00 29.66 199 TYR B N 1
ATOM 2689 C CA . TYR B 1 207 ? 13.930 -3.931 14.168 1.00 34.46 199 TYR B CA 1
ATOM 2690 C C . TYR B 1 207 ? 14.258 -3.416 12.780 1.00 35.11 199 TYR B C 1
ATOM 2691 O O . TYR B 1 207 ? 13.998 -2.253 12.468 1.00 35.39 199 TYR B O 1
ATOM 2700 N N . ALA B 1 208 ? 14.919 -4.234 11.967 1.00 35.56 200 ALA B N 1
ATOM 2701 C CA . ALA B 1 208 ? 15.276 -3.777 10.636 1.00 35.31 200 ALA B CA 1
ATOM 2702 C C . ALA B 1 208 ? 14.037 -3.610 9.771 1.00 40.67 200 ALA B C 1
ATOM 2703 O O . ALA B 1 208 ? 13.939 -2.635 9.016 1.00 36.35 200 ALA B O 1
ATOM 2705 N N . ALA B 1 209 ? 13.032 -4.470 9.972 1.00 36.71 201 ALA B N 1
ATOM 2706 C CA . ALA B 1 209 ? 11.834 -4.413 9.147 1.00 41.18 201 ALA B CA 1
ATOM 2707 C C . ALA B 1 209 ? 10.916 -3.274 9.564 1.00 41.17 201 ALA B C 1
ATOM 2708 O O . ALA B 1 209 ? 10.155 -2.766 8.731 1.00 43.98 201 ALA B O 1
ATOM 2710 N N . GLY B 1 210 ? 10.969 -2.858 10.822 1.00 39.85 202 GLY B N 1
ATOM 2711 C CA . GLY B 1 210 ? 10.040 -1.843 11.282 1.00 50.47 202 GLY B CA 1
ATOM 2712 C C . GLY B 1 210 ? 10.722 -0.506 11.493 1.00 49.19 202 GLY B C 1
ATOM 2713 O O . GLY B 1 210 ? 10.158 0.405 12.102 1.00 58.01 202 GLY B O 1
ATOM 2714 N N . ALA B 1 211 ? 11.919 -0.380 10.925 1.00 53.39 203 ALA B N 1
ATOM 2715 C CA . ALA B 1 211 ? 12.809 0.744 11.185 1.00 53.49 203 ALA B CA 1
ATOM 2716 C C . ALA B 1 211 ? 12.150 2.097 10.957 1.00 70.56 203 ALA B C 1
ATOM 2717 O O . ALA B 1 211 ? 11.553 2.350 9.906 1.00 63.75 203 ALA B O 1
ATOM 2719 N N . GLY B 1 212 ? 12.274 2.960 11.969 1.00 92.27 204 GLY B N 1
ATOM 2720 C CA . GLY B 1 212 ? 11.730 4.303 11.913 1.00 94.94 204 GLY B CA 1
ATOM 2721 C C . GLY B 1 212 ? 10.240 4.378 11.699 1.00 99.45 204 GLY B C 1
ATOM 2722 O O . GLY B 1 212 ? 9.757 5.353 11.116 1.00 103.68 204 GLY B O 1
ATOM 2723 N N . THR B 1 213 ? 9.492 3.375 12.141 1.00 94.11 205 THR B N 1
ATOM 2724 C CA . THR B 1 213 ? 8.054 3.326 11.910 1.00 91.88 205 THR B CA 1
ATOM 2725 C C . THR B 1 213 ? 7.329 3.654 13.205 1.00 92.26 205 THR B C 1
ATOM 2726 O O . THR B 1 213 ? 7.474 2.943 14.212 1.00 90.48 205 THR B O 1
ATOM 2730 N N . ALA B 1 214 ? 6.570 4.746 13.169 1.00 86.79 206 ALA B N 1
ATOM 2731 C CA . ALA B 1 214 ? 5.809 5.194 14.321 1.00 80.71 206 ALA B CA 1
ATOM 2732 C C . ALA B 1 214 ? 4.584 4.314 14.520 1.00 66.00 206 ALA B C 1
ATOM 2733 O O . ALA B 1 214 ? 4.013 3.778 13.567 1.00 65.27 206 ALA B O 1
ATOM 2735 N N . GLY B 1 215 ? 4.176 4.181 15.774 1.00 56.05 207 GLY B N 1
ATOM 2736 C CA . GLY B 1 215 ? 2.972 3.447 16.073 1.00 52.97 207 GLY B CA 1
ATOM 2737 C C . GLY B 1 215 ? 3.278 2.240 16.924 1.00 60.15 207 GLY B C 1
ATOM 2738 O O . GLY B 1 215 ? 2.667 2.064 17.987 1.00 61.66 207 GLY B O 1
ATOM 2739 N N . PHE B 1 216 ? 4.224 1.409 16.470 1.00 57.54 208 PHE B N 1
ATOM 2740 C CA . PHE B 1 216 ? 4.665 0.252 17.241 1.00 53.69 208 PHE B CA 1
ATOM 2741 C C . PHE B 1 216 ? 4.889 0.675 18.694 1.00 54.05 208 PHE B C 1
ATOM 2742 O O . PHE B 1 216 ? 5.778 1.478 18.995 1.00 55.21 208 PHE B O 1
ATOM 2744 N N . THR B 1 217 ? 4.015 0.210 19.587 1.00 56.47 209 THR B N 1
ATOM 2745 C CA . THR B 1 217 ? 4.055 0.596 20.991 1.00 51.60 209 THR B CA 1
ATOM 2746 C C . THR B 1 217 ? 4.932 -0.323 21.830 1.00 50.38 209 THR B C 1
ATOM 2747 O O . THR B 1 217 ? 5.256 0.030 22.973 1.00 52.40 209 THR B O 1
ATOM 2751 N N . ASP B 1 218 ? 5.325 -1.482 21.308 1.00 47.47 210 ASP B N 1
ATOM 2752 C CA . ASP B 1 218 ? 6.283 -2.294 22.040 1.00 42.80 210 ASP B CA 1
ATOM 2753 C C . ASP B 1 218 ? 7.061 -3.197 21.095 1.00 36.67 210 ASP B C 1
ATOM 2754 O O . ASP B 1 218 ? 6.744 -3.327 19.909 1.00 36.54 210 ASP B O 1
ATOM 2759 N N . ASP B 1 219 ? 8.160 -3.723 21.628 1.00 37.75 211 ASP B N 1
ATOM 2760 C CA . ASP B 1 219 ? 9.047 -4.581 20.856 1.00 37.65 211 ASP B CA 1
ATOM 2761 C C . ASP B 1 219 ? 8.326 -5.794 20.290 1.00 35.98 211 ASP B C 1
ATOM 2762 O O . ASP B 1 219 ? 8.597 -6.212 19.152 1.00 32.99 211 ASP B O 1
ATOM 2767 N N . ALA B 1 220 ? 7.419 -6.387 21.079 1.00 36.60 212 ALA B N 1
ATOM 2768 C CA . ALA B 1 220 ? 6.698 -7.573 20.622 1.00 35.02 212 ALA B CA 1
ATOM 2769 C C . ALA B 1 220 ? 5.875 -7.268 19.380 1.00 32.04 212 ALA B C 1
ATOM 2770 O O . ALA B 1 220 ? 5.778 -8.103 18.477 1.00 32.12 212 ALA B O 1
ATOM 2772 N N . SER B 1 221 ? 5.297 -6.064 19.306 1.00 32.35 213 SER B N 1
ATOM 2773 C CA . SER B 1 221 ? 4.579 -5.664 18.102 1.00 35.42 213 SER B CA 1
ATOM 2774 C C . SER B 1 221 ? 5.484 -5.748 16.879 1.00 33.69 213 SER B C 1
ATOM 2775 O O . SER B 1 221 ? 5.061 -6.217 15.821 1.00 33.63 213 SER B O 1
ATOM 2778 N N . LEU B 1 222 ? 6.732 -5.300 17.004 1.00 33.28 214 LEU B N 1
ATOM 2779 C CA . LEU B 1 222 ? 7.651 -5.403 15.876 1.00 35.19 214 LEU B CA 1
ATOM 2780 C C . LEU B 1 222 ? 7.859 -6.859 15.482 1.00 34.40 214 LEU B C 1
ATOM 2781 O O . LEU B 1 222 ? 7.871 -7.199 14.298 1.00 31.78 214 LEU B O 1
ATOM 2786 N N . VAL B 1 223 ? 7.968 -7.743 16.464 1.00 34.74 215 VAL B N 1
ATOM 2787 C CA . VAL B 1 223 ? 8.140 -9.152 16.141 1.00 33.93 215 VAL B CA 1
ATOM 2788 C C . VAL B 1 223 ? 6.881 -9.695 15.464 1.00 37.68 215 VAL B C 1
ATOM 2789 O O . VAL B 1 223 ? 6.959 -10.411 14.456 1.00 36.07 215 VAL B O 1
ATOM 2793 N N . GLU B 1 224 ? 5.701 -9.337 15.986 1.00 34.74 216 GLU B N 1
ATOM 2794 C CA . GLU B 1 224 ? 4.457 -9.736 15.338 1.00 34.69 216 GLU B CA 1
ATOM 2795 C C . GLU B 1 224 ? 4.420 -9.261 13.889 1.00 38.60 216 GLU B C 1
ATOM 2796 O O . GLU B 1 224 ? 3.958 -9.983 13.001 1.00 33.18 216 GLU B O 1
ATOM 2802 N N . HIS B 1 225 ? 4.924 -8.051 13.637 1.00 38.96 217 HIS B N 1
ATOM 2803 C CA . HIS B 1 225 ? 4.849 -7.449 12.310 1.00 36.92 217 HIS B CA 1
ATOM 2804 C C . HIS B 1 225 ? 5.667 -8.232 11.274 1.00 40.09 217 HIS B C 1
ATOM 2805 O O . HIS B 1 225 ? 5.336 -8.184 10.078 1.00 40.52 217 HIS B O 1
ATOM 2812 N N . VAL B 1 226 ? 6.711 -8.968 11.695 1.00 37.99 218 VAL B N 1
ATOM 2813 C CA . VAL B 1 226 ? 7.520 -9.775 10.766 1.00 31.86 218 VAL B CA 1
ATOM 2814 C C . VAL B 1 226 ? 7.110 -11.248 10.764 1.00 38.29 218 VAL B C 1
ATOM 2815 O O . VAL B 1 226 ? 7.822 -12.080 10.193 1.00 41.49 218 VAL B O 1
ATOM 2819 N N . GLY B 1 227 ? 6.014 -11.603 11.430 1.00 35.73 219 GLY B N 1
ATOM 2820 C CA . GLY B 1 227 ? 5.529 -12.966 11.417 1.00 30.11 219 GLY B CA 1
ATOM 2821 C C . GLY B 1 227 ? 5.919 -13.804 12.619 1.00 40.66 219 GLY B C 1
ATOM 2822 O O . GLY B 1 227 ? 5.523 -14.978 12.687 1.00 41.78 219 GLY B O 1
ATOM 2823 N N . GLY B 1 228 ? 6.689 -13.253 13.555 1.00 34.50 220 GLY B N 1
ATOM 2824 C CA . GLY B 1 228 ? 7.072 -14.010 14.740 1.00 37.54 220 GLY B CA 1
ATOM 2825 C C . GLY B 1 228 ? 5.899 -14.247 15.677 1.00 38.66 220 GLY B C 1
ATOM 2826 O O . GLY B 1 228 ? 5.036 -13.387 15.854 1.00 40.05 220 GLY B O 1
ATOM 2827 N N . GLN B 1 229 ? 5.888 -15.423 16.301 1.00 35.57 221 GLN B N 1
ATOM 2828 C CA . GLN B 1 229 ? 4.846 -15.808 17.239 1.00 35.47 221 GLN B CA 1
ATOM 2829 C C . GLN B 1 229 ? 5.254 -15.409 18.649 1.00 39.82 221 GLN B C 1
ATOM 2830 O O . GLN B 1 229 ? 6.352 -15.763 19.099 1.00 38.00 221 GLN B O 1
ATOM 2836 N N . VAL B 1 230 ? 4.377 -14.679 19.347 1.00 36.35 222 VAL B N 1
ATOM 2837 C CA . VAL B 1 230 ? 4.666 -14.177 20.689 1.00 38.01 222 VAL B CA 1
ATOM 2838 C C . VAL B 1 230 ? 3.892 -14.987 21.723 1.00 37.88 222 VAL B C 1
ATOM 2839 O O . VAL B 1 230 ? 2.706 -15.302 21.536 1.00 41.28 222 VAL B O 1
ATOM 2843 N N . GLN B 1 231 ? 4.580 -15.340 22.806 1.00 35.83 223 GLN B N 1
ATOM 2844 C CA . GLN B 1 231 ? 4.030 -16.118 23.914 1.00 39.70 223 GLN B CA 1
ATOM 2845 C C . GLN B 1 231 ? 3.935 -15.263 25.176 1.00 44.46 223 GLN B C 1
ATOM 2846 O O . GLN B 1 231 ? 4.861 -14.510 25.511 1.00 38.21 223 GLN B O 1
ATOM 2852 N N . VAL B 1 232 ? 2.853 -15.436 25.907 1.00 41.99 224 VAL B N 1
ATOM 2853 C CA . VAL B 1 232 ? 2.604 -14.694 27.133 1.00 42.10 224 VAL B CA 1
ATOM 2854 C C . VAL B 1 232 ? 2.990 -15.551 28.325 1.00 44.51 224 VAL B C 1
ATOM 2855 O O . VAL B 1 232 ? 2.720 -16.758 28.347 1.00 44.80 224 VAL B O 1
ATOM 2859 N N . VAL B 1 233 ? 3.660 -14.933 29.302 1.00 39.79 225 VAL B N 1
ATOM 2860 C CA . VAL B 1 233 ? 3.795 -15.489 30.645 1.00 43.44 225 VAL B CA 1
ATOM 2861 C C . VAL B 1 233 ? 3.097 -14.537 31.611 1.00 43.04 225 VAL B C 1
ATOM 2862 O O . VAL B 1 233 ? 2.808 -13.381 31.288 1.00 43.29 225 VAL B O 1
ATOM 2866 N N . ASP B 1 234 ? 2.828 -15.033 32.811 1.00 42.74 226 ASP B N 1
ATOM 2867 C CA . ASP B 1 234 ? 2.149 -14.225 33.815 1.00 45.48 226 ASP B CA 1
ATOM 2868 C C . ASP B 1 234 ? 2.996 -13.039 34.253 1.00 45.17 226 ASP B C 1
ATOM 2869 O O . ASP B 1 234 ? 4.145 -13.208 34.661 1.00 50.54 226 ASP B O 1
ATOM 2874 N N . GLY B 1 235 ? 2.421 -11.843 34.207 1.00 45.80 227 GLY B N 1
ATOM 2875 C CA . GLY B 1 235 ? 3.072 -10.664 34.746 1.00 42.18 227 GLY B CA 1
ATOM 2876 C C . GLY B 1 235 ? 2.905 -10.535 36.247 1.00 48.60 227 GLY B C 1
ATOM 2877 O O . GLY B 1 235 ? 2.773 -11.527 36.980 1.00 44.19 227 GLY B O 1
ATOM 2878 N N . ASP B 1 236 ? 2.894 -9.286 36.718 1.00 43.10 228 ASP B N 1
ATOM 2879 C CA . ASP B 1 236 ? 2.766 -9.024 38.146 1.00 49.41 228 ASP B CA 1
ATOM 2880 C C . ASP B 1 236 ? 2.338 -7.579 38.341 1.00 43.38 228 ASP B C 1
ATOM 2881 O O . ASP B 1 236 ? 2.903 -6.695 37.681 1.00 43.93 228 ASP B O 1
ATOM 2886 N N . PRO B 1 237 ? 1.364 -7.296 39.214 1.00 45.40 229 PRO B N 1
ATOM 2887 C CA . PRO B 1 237 ? 1.024 -5.889 39.495 1.00 51.12 229 PRO B CA 1
ATOM 2888 C C . PRO B 1 237 ? 2.240 -5.042 39.884 1.00 52.38 229 PRO B C 1
ATOM 2889 O O . PRO B 1 237 ? 2.289 -3.843 39.575 1.00 52.71 229 PRO B O 1
ATOM 2893 N N . LEU B 1 238 ? 3.241 -5.636 40.528 1.00 49.11 230 LEU B N 1
ATOM 2894 C CA . LEU B 1 238 ? 4.405 -4.867 40.934 1.00 50.89 230 LEU B CA 1
ATOM 2895 C C . LEU B 1 238 ? 5.218 -4.351 39.755 1.00 50.46 230 LEU B C 1
ATOM 2896 O O . LEU B 1 238 ? 6.093 -3.506 39.959 1.00 52.93 230 LEU B O 1
ATOM 2901 N N . ALA B 1 239 ? 4.984 -4.849 38.541 1.00 51.08 231 ALA B N 1
ATOM 2902 C CA . ALA B 1 239 ? 5.723 -4.399 37.370 1.00 47.02 231 ALA B CA 1
ATOM 2903 C C . ALA B 1 239 ? 5.062 -3.209 36.664 1.00 46.59 231 ALA B C 1
ATOM 2904 O O . ALA B 1 239 ? 5.361 -2.958 35.488 1.00 43.52 231 ALA B O 1
ATOM 2906 N N . PHE B 1 240 ? 4.217 -2.448 37.362 1.00 45.41 232 PHE B N 1
ATOM 2907 C CA . PHE B 1 240 ? 3.533 -1.327 36.727 1.00 45.68 232 PHE B CA 1
ATOM 2908 C C . PHE B 1 240 ? 4.530 -0.249 36.297 1.00 49.59 232 PHE B C 1
ATOM 2909 O O . PHE B 1 240 ? 5.587 -0.057 36.910 1.00 48.88 232 PHE B O 1
ATOM 2917 N N . LYS B 1 241 ? 4.206 0.417 35.190 1.00 45.95 233 LYS B N 1
ATOM 2918 C CA . LYS B 1 241 ? 5.034 1.493 34.663 1.00 45.48 233 LYS B CA 1
ATOM 2919 C C . LYS B 1 241 ? 4.757 2.742 35.489 1.00 54.97 233 LYS B C 1
ATOM 2920 O O . LYS B 1 241 ? 3.627 3.240 35.504 1.00 59.28 233 LYS B O 1
ATOM 2926 N N . ILE B 1 242 ? 5.779 3.251 36.169 1.00 52.86 234 ILE B N 1
ATOM 2927 C CA . ILE B 1 242 ? 5.596 4.365 37.091 1.00 55.02 234 ILE B CA 1
ATOM 2928 C C . ILE B 1 242 ? 5.630 5.679 36.319 1.00 59.08 234 ILE B C 1
ATOM 2929 O O . ILE B 1 242 ? 6.702 6.241 36.065 1.00 58.66 234 ILE B O 1
ATOM 2934 N N . THR B 1 243 ? 4.452 6.187 35.961 1.00 62.80 235 THR B N 1
ATOM 2935 C CA . THR B 1 243 ? 4.322 7.406 35.173 1.00 64.96 235 THR B CA 1
ATOM 2936 C C . THR B 1 243 ? 3.630 8.522 35.937 1.00 71.39 235 THR B C 1
ATOM 2937 O O . THR B 1 243 ? 4.163 9.637 36.005 1.00 75.51 235 THR B O 1
ATOM 2941 N N . THR B 1 244 ? 2.466 8.258 36.530 1.00 72.36 236 THR B N 1
ATOM 2942 C CA . THR B 1 244 ? 1.737 9.339 37.169 1.00 76.53 236 THR B CA 1
ATOM 2943 C C . THR B 1 244 ? 2.347 9.648 38.527 1.00 79.55 236 THR B C 1
ATOM 2944 O O . THR B 1 244 ? 3.108 8.858 39.096 1.00 75.54 236 THR B O 1
ATOM 2948 N N . GLN B 1 245 ? 2.014 10.834 39.036 1.00 90.96 237 GLN B N 1
ATOM 2949 C CA . GLN B 1 245 ? 2.404 11.188 40.394 1.00 95.64 237 GLN B CA 1
ATOM 2950 C C . GLN B 1 245 ? 1.837 10.207 41.411 1.00 96.66 237 GLN B C 1
ATOM 2951 O O . GLN B 1 245 ? 2.502 9.889 42.402 1.00 98.69 237 GLN B O 1
ATOM 2957 N N . LEU B 1 246 ? 0.639 9.677 41.157 1.00 83.22 238 LEU B N 1
ATOM 2958 C CA . LEU B 1 246 ? 0.086 8.660 42.044 1.00 79.20 238 LEU B CA 1
ATOM 2959 C C . LEU B 1 246 ? 0.920 7.389 41.988 1.00 75.71 238 LEU B C 1
ATOM 2960 O O . LEU B 1 246 ? 1.115 6.724 43.014 1.00 72.84 238 LEU B O 1
ATOM 2965 N N . ASP B 1 247 ? 1.412 7.034 40.793 1.00 72.59 239 ASP B N 1
ATOM 2966 C CA . ASP B 1 247 ? 2.292 5.878 40.666 1.00 70.57 239 ASP B CA 1
ATOM 2967 C C . ASP B 1 247 ? 3.502 6.012 41.580 1.00 72.21 239 ASP B C 1
ATOM 2968 O O . ASP B 1 247 ? 3.901 5.044 42.241 1.00 68.45 239 ASP B O 1
ATOM 2973 N N . LEU B 1 248 ? 4.104 7.205 41.627 1.00 69.40 240 LEU B N 1
ATOM 2974 C CA . LEU B 1 248 ? 5.260 7.390 42.490 1.00 66.09 240 LEU B CA 1
ATOM 2975 C C . LEU B 1 248 ? 4.865 7.152 43.936 1.00 71.26 240 LEU B C 1
ATOM 2976 O O . LEU B 1 248 ? 5.573 6.460 44.674 1.00 74.60 240 LEU B O 1
ATOM 2978 N N . LEU B 1 249 ? 3.699 7.664 44.335 1.00 72.70 241 LEU B N 1
ATOM 2979 C CA . LEU B 1 249 ? 3.205 7.452 45.689 1.00 70.29 241 LEU B CA 1
ATOM 2980 C C . LEU B 1 249 ? 3.035 5.973 45.994 1.00 67.93 241 LEU B C 1
ATOM 2981 O O . LEU B 1 249 ? 3.441 5.494 47.058 1.00 70.47 241 LEU B O 1
ATOM 2986 N N . LEU B 1 250 ? 2.428 5.229 45.077 1.00 66.28 242 LEU B N 1
ATOM 2987 C CA . LEU B 1 250 ? 2.319 3.794 45.284 1.00 66.33 242 LEU B CA 1
ATOM 2988 C C . LEU B 1 250 ? 3.701 3.162 45.391 1.00 69.37 242 LEU B C 1
ATOM 2989 O O . LEU B 1 250 ? 3.986 2.430 46.346 1.00 67.22 242 LEU B O 1
ATOM 2994 N N . ALA B 1 251 ? 4.588 3.478 44.441 1.00 63.57 243 ALA B N 1
ATOM 2995 C CA . ALA B 1 251 ? 5.932 2.908 44.447 1.00 69.30 243 ALA B CA 1
ATOM 2996 C C . ALA B 1 251 ? 6.676 3.252 45.732 1.00 74.46 243 ALA B C 1
ATOM 2997 O O . ALA B 1 251 ? 7.274 2.374 46.366 1.00 70.61 243 ALA B O 1
ATOM 2999 N N . GLU B 1 252 ? 6.616 4.524 46.153 1.00 72.31 244 GLU B N 1
ATOM 3000 C CA . GLU B 1 252 ? 7.309 4.932 47.372 1.00 72.68 244 GLU B CA 1
ATOM 3001 C C . GLU B 1 252 ? 6.796 4.136 48.561 1.00 74.93 244 GLU B C 1
ATOM 3002 O O . GLU B 1 252 ? 7.565 3.766 49.453 1.00 79.73 244 GLU B O 1
ATOM 3008 N N . THR B 1 253 ? 5.499 3.841 48.569 1.00 74.73 245 THR B N 1
ATOM 3009 C CA . THR B 1 253 ? 4.903 3.046 49.635 1.00 73.57 245 THR B CA 1
ATOM 3010 C C . THR B 1 253 ? 5.361 1.590 49.584 1.00 74.76 245 THR B C 1
ATOM 3011 O O . THR B 1 253 ? 5.701 1.007 50.622 1.00 80.42 245 THR B O 1
ATOM 3015 N N . ILE B 1 254 ? 5.407 1.001 48.383 1.00 73.63 246 ILE B N 1
ATOM 3016 C CA . ILE B 1 254 ? 5.739 -0.418 48.236 1.00 72.82 246 ILE B CA 1
ATOM 3017 C C . ILE B 1 254 ? 7.112 -0.737 48.820 1.00 80.55 246 ILE B C 1
ATOM 3018 O O . ILE B 1 254 ? 7.282 -1.735 49.531 1.00 85.28 246 ILE B O 1
ATOM 3023 N N . VAL B 1 255 ? 8.116 0.088 48.526 1.00 80.43 247 VAL B N 1
ATOM 3024 C CA . VAL B 1 255 ? 9.471 -0.315 48.897 1.00 79.39 247 VAL B CA 1
ATOM 3025 C C . VAL B 1 255 ? 9.702 -0.150 50.394 1.00 82.99 247 VAL B C 1
ATOM 3026 O O . VAL B 1 255 ? 10.441 -0.934 50.998 1.00 85.53 247 VAL B O 1
ATOM 3030 N N . ARG B 1 256 ? 9.080 0.846 51.020 1.00 87.46 248 ARG B N 1
ATOM 3031 C CA . ARG B 1 256 ? 9.266 1.079 52.449 1.00 89.08 248 ARG B CA 1
ATOM 3032 C C . ARG B 1 256 ? 8.558 -0.000 53.260 1.00 92.98 248 ARG B C 1
ATOM 3033 O O . ARG B 1 256 ? 7.343 -0.190 53.124 1.00 94.27 248 ARG B O 1
ATOM 3041 N N . ARG B 1 257 ? 9.324 -0.691 54.108 1.00 98.44 249 ARG B N 1
ATOM 3042 C CA . ARG B 1 257 ? 8.857 -1.814 54.924 1.00 99.30 249 ARG B CA 1
ATOM 3043 C C . ARG B 1 257 ? 8.307 -2.954 54.055 1.00 98.99 249 ARG B C 1
ATOM 3044 O O . ARG B 1 257 ? 7.199 -2.883 53.516 1.00 101.27 249 ARG B O 1
ATOM 3046 N N . GLY C 1 37 ? -57.316 -26.864 40.764 1.00 81.61 29 GLY C N 1
ATOM 3047 C CA . GLY C 1 37 ? -55.943 -27.326 40.577 1.00 74.42 29 GLY C CA 1
ATOM 3048 C C . GLY C 1 37 ? -55.658 -27.922 39.205 1.00 69.99 29 GLY C C 1
ATOM 3049 O O . GLY C 1 37 ? -54.620 -28.542 38.965 1.00 72.95 29 GLY C O 1
ATOM 3050 N N . THR C 1 38 ? -56.596 -27.725 38.292 1.00 55.16 30 THR C N 1
ATOM 3051 C CA . THR C 1 38 ? -56.530 -28.302 36.962 1.00 53.38 30 THR C CA 1
ATOM 3052 C C . THR C 1 38 ? -55.757 -27.396 36.001 1.00 48.26 30 THR C C 1
ATOM 3053 O O . THR C 1 38 ? -55.450 -26.240 36.303 1.00 46.61 30 THR C O 1
ATOM 3057 N N . VAL C 1 39 ? -55.454 -27.943 34.821 1.00 46.26 31 VAL C N 1
ATOM 3058 C CA . VAL C 1 39 ? -54.715 -27.257 33.766 1.00 39.08 31 VAL C CA 1
ATOM 3059 C C . VAL C 1 39 ? -55.613 -27.118 32.542 1.00 45.73 31 VAL C C 1
ATOM 3060 O O . VAL C 1 39 ? -56.167 -28.109 32.049 1.00 41.25 31 VAL C O 1
ATOM 3064 N N . ALA C 1 40 ? -55.748 -25.901 32.042 1.00 38.04 32 ALA C N 1
ATOM 3065 C CA . ALA C 1 40 ? -56.482 -25.656 30.810 1.00 39.98 32 ALA C CA 1
ATOM 3066 C C . ALA C 1 40 ? -55.540 -25.168 29.709 1.00 42.63 32 ALA C C 1
ATOM 3067 O O . ALA C 1 40 ? -54.646 -24.348 29.962 1.00 42.32 32 ALA C O 1
ATOM 3069 N N . ALA C 1 41 ? -55.741 -25.654 28.482 1.00 33.81 33 ALA C N 1
ATOM 3070 C CA . ALA C 1 41 ? -54.996 -25.151 27.335 1.00 36.54 33 ALA C CA 1
ATOM 3071 C C . ALA C 1 41 ? -55.960 -24.569 26.305 1.00 38.86 33 ALA C C 1
ATOM 3072 O O . ALA C 1 41 ? -56.983 -25.182 25.975 1.00 36.48 33 ALA C O 1
ATOM 3074 N N . VAL C 1 42 ? -55.626 -23.378 25.815 1.00 37.23 34 VAL C N 1
ATOM 3075 C CA . VAL C 1 42 ? -56.430 -22.640 24.856 1.00 30.08 34 VAL C CA 1
ATOM 3076 C C . VAL C 1 42 ? -55.621 -22.482 23.579 1.00 35.86 34 VAL C C 1
ATOM 3077 O O . VAL C 1 42 ? -54.466 -22.033 23.622 1.00 35.11 34 VAL C O 1
ATOM 3081 N N . VAL C 1 43 ? -56.244 -22.798 22.446 1.00 34.65 35 VAL C N 1
ATOM 3082 C CA . VAL C 1 43 ? -55.670 -22.561 21.125 1.00 34.24 35 VAL C CA 1
ATOM 3083 C C . VAL C 1 43 ? -56.484 -21.450 20.482 1.00 38.04 35 VAL C C 1
ATOM 3084 O O . VAL C 1 43 ? -57.557 -21.710 19.924 1.00 39.89 35 VAL C O 1
ATOM 3088 N N . PRO C 1 44 ? -56.031 -20.197 20.556 1.00 39.23 36 PRO C N 1
ATOM 3089 C CA . PRO C 1 44 ? -56.762 -19.097 19.917 1.00 41.46 36 PRO C CA 1
ATOM 3090 C C . PRO C 1 44 ? -56.449 -19.050 18.430 1.00 41.27 36 PRO C C 1
ATOM 3091 O O . PRO C 1 44 ? -55.299 -18.873 18.029 1.00 44.87 36 PRO C O 1
ATOM 3095 N N . ALA C 1 45 ? -57.471 -19.252 17.611 1.00 46.00 37 ALA C N 1
ATOM 3096 C CA . ALA C 1 45 ? -57.311 -19.257 16.168 1.00 48.52 37 ALA C CA 1
ATOM 3097 C C . ALA C 1 45 ? -58.509 -18.529 15.553 1.00 52.91 37 ALA C C 1
ATOM 3098 O O . ALA C 1 45 ? -59.206 -19.047 14.692 1.00 53.77 37 ALA C O 1
ATOM 3100 N N . ALA C 1 46 ? -58.731 -17.282 15.975 1.00 60.65 38 ALA C N 1
ATOM 3101 C CA . ALA C 1 46 ? -59.929 -16.533 15.575 1.00 60.24 38 ALA C CA 1
ATOM 3102 C C . ALA C 1 46 ? -59.590 -15.104 15.150 1.00 60.28 38 ALA C C 1
ATOM 3103 O O . ALA C 1 46 ? -58.965 -14.894 14.108 1.00 65.21 38 ALA C O 1
ATOM 3105 N N . LYS C 1 58 ? -55.020 -19.864 8.460 1.00 79.76 50 LYS C N 1
ATOM 3106 C CA . LYS C 1 58 ? -54.203 -20.997 8.047 1.00 68.92 50 LYS C CA 1
ATOM 3107 C C . LYS C 1 58 ? -54.343 -22.148 9.037 1.00 66.15 50 LYS C C 1
ATOM 3108 O O . LYS C 1 58 ? -53.843 -23.242 8.789 1.00 65.00 50 LYS C O 1
ATOM 3110 N N . ALA C 1 59 ? -55.042 -21.913 10.151 1.00 67.49 51 ALA C N 1
ATOM 3111 C CA . ALA C 1 59 ? -55.161 -22.953 11.174 1.00 64.61 51 ALA C CA 1
ATOM 3112 C C . ALA C 1 59 ? -55.826 -24.228 10.652 1.00 60.95 51 ALA C C 1
ATOM 3113 O O . ALA C 1 59 ? -55.592 -25.310 11.202 1.00 56.15 51 ALA C O 1
ATOM 3115 N N . PHE C 1 60 ? -56.630 -24.134 9.599 1.00 58.20 52 PHE C N 1
ATOM 3116 C CA . PHE C 1 60 ? -57.289 -25.308 9.043 1.00 61.75 52 PHE C CA 1
ATOM 3117 C C . PHE C 1 60 ? -56.475 -25.971 7.949 1.00 68.19 52 PHE C C 1
ATOM 3118 O O . PHE C 1 60 ? -56.858 -27.053 7.480 1.00 69.32 52 PHE C O 1
ATOM 3126 N N . CYS C 1 61 ? -55.374 -25.349 7.537 1.00 63.86 53 CYS C N 1
ATOM 3127 C CA . CYS C 1 61 ? -54.502 -25.968 6.562 1.00 71.13 53 CYS C CA 1
ATOM 3128 C C . CYS C 1 61 ? -54.159 -27.372 7.029 1.00 73.44 53 CYS C C 1
ATOM 3129 O O . CYS C 1 61 ? -53.864 -27.593 8.208 1.00 65.57 53 CYS C O 1
ATOM 3132 N N . GLU C 1 62 ? -54.233 -28.322 6.096 1.00 76.20 54 GLU C N 1
ATOM 3133 C CA . GLU C 1 62 ? -54.029 -29.736 6.389 1.00 76.70 54 GLU C CA 1
ATOM 3134 C C . GLU C 1 62 ? -52.562 -30.117 6.214 1.00 87.16 54 GLU C C 1
ATOM 3135 O O . GLU C 1 62 ? -51.895 -29.667 5.277 1.00 92.17 54 GLU C O 1
ATOM 3137 N N . ILE C 1 63 ? -52.062 -30.945 7.125 1.00 80.39 55 ILE C N 1
ATOM 3138 C CA . ILE C 1 63 ? -50.716 -31.500 7.037 1.00 80.24 55 ILE C CA 1
ATOM 3139 C C . ILE C 1 63 ? -50.843 -33.014 6.958 1.00 79.67 55 ILE C C 1
ATOM 3140 O O . ILE C 1 63 ? -51.137 -33.670 7.966 1.00 78.78 55 ILE C O 1
ATOM 3145 N N . ASP C 1 64 ? -50.594 -33.577 5.775 1.00 85.68 56 ASP C N 1
ATOM 3146 C CA . ASP C 1 64 ? -50.747 -35.016 5.566 1.00 88.77 56 ASP C CA 1
ATOM 3147 C C . ASP C 1 64 ? -52.147 -35.466 5.986 1.00 87.70 56 ASP C C 1
ATOM 3148 O O . ASP C 1 64 ? -52.330 -36.472 6.678 1.00 89.29 56 ASP C O 1
ATOM 3153 N N . GLY C 1 65 ? -53.148 -34.687 5.576 1.00 79.50 57 GLY C N 1
ATOM 3154 C CA . GLY C 1 65 ? -54.541 -34.985 5.853 1.00 81.59 57 GLY C CA 1
ATOM 3155 C C . GLY C 1 65 ? -55.142 -34.139 6.955 1.00 77.74 57 GLY C C 1
ATOM 3156 O O . GLY C 1 65 ? -56.180 -33.503 6.752 1.00 78.05 57 GLY C O 1
ATOM 3157 N N . ALA C 1 66 ? -54.452 -34.064 8.093 1.00 75.81 58 ALA C N 1
ATOM 3158 C CA . ALA C 1 66 ? -54.999 -33.462 9.297 1.00 70.25 58 ALA C CA 1
ATOM 3159 C C . ALA C 1 66 ? -54.619 -31.994 9.378 1.00 70.55 58 ALA C C 1
ATOM 3160 O O . ALA C 1 66 ? -53.495 -31.604 9.044 1.00 71.71 58 ALA C O 1
ATOM 3162 N N . SER C 1 67 ? -55.562 -31.193 9.858 1.00 64.60 59 SER C N 1
ATOM 3163 C CA . SER C 1 67 ? -55.348 -29.769 10.004 1.00 61.07 59 SER C CA 1
ATOM 3164 C C . SER C 1 67 ? -54.330 -29.484 11.099 1.00 59.98 59 SER C C 1
ATOM 3165 O O . SER C 1 67 ? -54.115 -30.289 12.011 1.00 55.29 59 SER C O 1
ATOM 3168 N N . MET C 1 68 ? -53.691 -28.313 10.986 1.00 60.01 60 MET C N 1
ATOM 3169 C CA . MET C 1 68 ? -52.782 -27.857 12.029 1.00 54.05 60 MET C CA 1
ATOM 3170 C C . MET C 1 68 ? -53.509 -27.773 13.361 1.00 51.32 60 MET C C 1
ATOM 3171 O O . MET C 1 68 ? -52.963 -28.145 14.408 1.00 47.53 60 MET C O 1
ATOM 3176 N N . LEU C 1 69 ? -54.745 -27.270 13.334 1.00 53.77 61 LEU C N 1
ATOM 3177 C CA . LEU C 1 69 ? -55.547 -27.178 14.546 1.00 49.26 61 LEU C CA 1
ATOM 3178 C C . LEU C 1 69 ? -55.703 -28.546 15.199 1.00 49.07 61 LEU C C 1
ATOM 3179 O O . LEU C 1 69 ? -55.513 -28.696 16.417 1.00 45.41 61 LEU C O 1
ATOM 3184 N N . ALA C 1 70 ? -56.019 -29.562 14.395 1.00 46.25 62 ALA C N 1
ATOM 3185 C CA . ALA C 1 70 ? -56.205 -30.905 14.933 1.00 44.98 62 ALA C CA 1
ATOM 3186 C C . ALA C 1 70 ? -54.926 -31.435 15.570 1.00 49.36 62 ALA C C 1
ATOM 3187 O O . ALA C 1 70 ? -54.943 -31.941 16.699 1.00 47.63 62 ALA C O 1
ATOM 3189 N N . ARG C 1 71 ? -53.797 -31.292 14.870 1.00 46.39 63 ARG C N 1
ATOM 3190 C CA . ARG C 1 71 ? -52.538 -31.849 15.350 1.00 41.39 63 ARG C CA 1
ATOM 3191 C C . ARG C 1 71 ? -52.083 -31.173 16.632 1.00 45.51 63 ARG C C 1
ATOM 3192 O O . ARG C 1 71 ? -51.494 -31.821 17.507 1.00 42.55 63 ARG C O 1
ATOM 3200 N N . ALA C 1 72 ? -52.300 -29.855 16.726 1.00 44.73 64 ALA C N 1
ATOM 3201 C CA . ALA C 1 72 ? -51.925 -29.106 17.919 1.00 41.55 64 ALA C CA 1
ATOM 3202 C C . ALA C 1 72 ? -52.739 -29.547 19.130 1.00 41.00 64 ALA C C 1
ATOM 3203 O O . ALA C 1 72 ? -52.204 -29.659 20.241 1.00 40.64 64 ALA C O 1
ATOM 3205 N N . VAL C 1 73 ? -54.040 -29.785 18.938 1.00 43.54 65 VAL C N 1
ATOM 3206 C CA . VAL C 1 73 ? -54.884 -30.278 20.024 1.00 43.14 65 VAL C CA 1
ATOM 3207 C C . VAL C 1 73 ? -54.431 -31.673 20.451 1.00 41.01 65 VAL C C 1
ATOM 3208 O O . VAL C 1 73 ? -54.329 -31.979 21.648 1.00 38.05 65 VAL C O 1
ATOM 3212 N N . ALA C 1 74 ? -54.148 -32.537 19.477 1.00 42.11 66 ALA C N 1
ATOM 3213 C CA . ALA C 1 74 ? -53.644 -33.872 19.790 1.00 42.59 66 ALA C CA 1
ATOM 3214 C C . ALA C 1 74 ? -52.359 -33.796 20.605 1.00 47.60 66 ALA C C 1
ATOM 3215 O O . ALA C 1 74 ? -52.135 -34.620 21.498 1.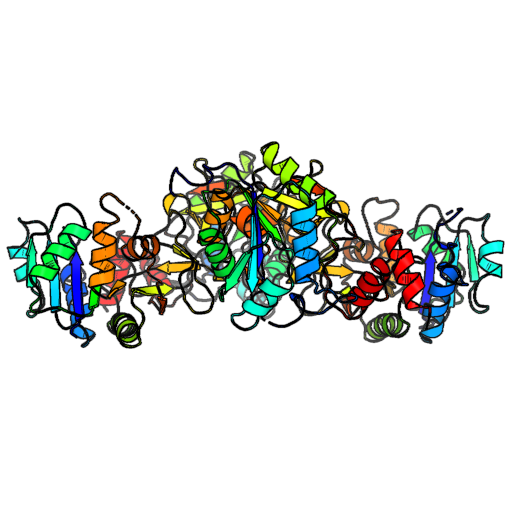00 46.33 66 ALA C O 1
ATOM 3217 N N . GLY C 1 75 ? -51.484 -32.838 20.274 1.00 40.53 67 GLY C N 1
ATOM 3218 C CA . GLY C 1 75 ? -50.271 -32.628 21.051 1.00 39.84 67 GLY C CA 1
ATOM 3219 C C . GLY C 1 75 ? -50.548 -32.251 22.496 1.00 41.66 67 GLY C C 1
ATOM 3220 O O . GLY C 1 75 ? -49.864 -32.707 23.417 1.00 41.98 67 GLY C O 1
ATOM 3221 N N . LEU C 1 76 ? -51.490 -31.331 22.705 1.00 42.67 68 LEU C N 1
ATOM 3222 C CA . LEU C 1 76 ? -51.868 -30.950 24.063 1.00 40.52 68 LEU C CA 1
ATOM 3223 C C . LEU C 1 76 ? -52.475 -32.132 24.821 1.00 43.20 68 LEU C C 1
ATOM 3224 O O . LEU C 1 76 ? -52.207 -32.329 26.015 1.00 42.34 68 LEU C O 1
ATOM 3229 N N . LEU C 1 77 ? -53.326 -32.909 24.158 1.00 39.28 69 LEU C N 1
ATOM 3230 C CA . LEU C 1 77 ? -53.945 -34.033 24.845 1.00 42.87 69 LEU C CA 1
ATOM 3231 C C . LEU C 1 77 ? -52.924 -35.114 25.161 1.00 50.82 69 LEU C C 1
ATOM 3232 O O . LEU C 1 77 ? -52.853 -35.600 26.295 1.00 46.99 69 LEU C O 1
ATOM 3237 N N . ASP C 1 78 ? -52.085 -35.465 24.182 1.00 47.53 70 ASP C N 1
ATOM 3238 C CA . ASP C 1 78 ? -51.149 -36.565 24.350 1.00 41.60 70 ASP C CA 1
ATOM 3239 C C . ASP C 1 78 ? -50.076 -36.270 25.382 1.00 46.35 70 ASP C C 1
ATOM 3240 O O . ASP C 1 78 ? -49.423 -37.213 25.849 1.00 46.76 70 ASP C O 1
ATOM 3245 N N . SER C 1 79 ? -49.906 -35.001 25.775 1.00 43.80 71 SER C N 1
ATOM 3246 C CA . SER C 1 79 ? -49.036 -34.658 26.897 1.00 44.57 71 SER C CA 1
ATOM 3247 C C . SER C 1 79 ? -49.525 -35.266 28.203 1.00 47.19 71 SER C C 1
ATOM 3248 O O . SER C 1 79 ? -48.767 -35.287 29.176 1.00 49.11 71 SER C O 1
ATOM 3251 N N A LYS C 1 80 ? -50.798 -35.666 28.258 0.65 48.25 72 LYS C N 1
ATOM 3252 N N B LYS C 1 80 ? -50.749 -35.801 28.233 0.35 48.06 72 LYS C N 1
ATOM 3253 C CA A LYS C 1 80 ? -51.398 -36.355 29.405 0.65 49.13 72 LYS C CA 1
ATOM 3254 C CA B LYS C 1 80 ? -51.294 -36.560 29.360 0.35 48.66 72 LYS C CA 1
ATOM 3255 C C A LYS C 1 80 ? -51.329 -35.519 30.685 0.65 45.65 72 LYS C C 1
ATOM 3256 C C B LYS C 1 80 ? -51.568 -35.650 30.554 0.35 46.61 72 LYS C C 1
ATOM 3257 O O A LYS C 1 80 ? -51.337 -36.053 31.791 0.65 46.09 72 LYS C O 1
ATOM 3258 O O B LYS C 1 80 ? -52.490 -35.896 31.335 0.35 46.54 72 LYS C O 1
ATOM 3261 N N A VAL C 1 81 ? -51.289 -34.196 30.560 0.62 46.87 73 VAL C N 1
ATOM 3262 N N B VAL C 1 81 ? -50.782 -34.590 30.702 0.38 46.16 73 VAL C N 1
ATOM 3263 C CA A VAL C 1 81 ? -51.091 -33.358 31.735 0.62 44.98 73 VAL C CA 1
ATOM 3264 C CA B VAL C 1 81 ? -51.210 -33.463 31.515 0.38 44.76 73 VAL C CA 1
ATOM 3265 C C A VAL C 1 81 ? -51.930 -32.090 31.602 0.62 43.23 73 VAL C C 1
ATOM 3266 C C B VAL C 1 81 ? -52.202 -32.677 30.666 0.38 44.58 73 VAL C C 1
ATOM 3267 O O A VAL C 1 81 ? -51.859 -31.180 32.439 0.62 42.03 73 VAL C O 1
ATOM 3268 O O B VAL C 1 81 ? -52.604 -33.133 29.586 0.38 43.77 73 VAL C O 1
ATOM 3275 N N A VAL C 1 82 ? -52.750 -32.036 30.554 0.65 45.83 74 VAL C N 1
ATOM 3276 N N B VAL C 1 82 ? -52.603 -31.499 31.147 0.35 44.91 74 VAL C N 1
ATOM 3277 C CA A VAL C 1 82 ? -53.694 -30.947 30.322 0.65 43.20 74 VAL C CA 1
ATOM 3278 C CA B VAL C 1 82 ? -53.629 -30.679 30.505 0.35 43.15 74 VAL C CA 1
ATOM 3279 C C A VAL C 1 82 ? -55.093 -31.490 30.550 0.65 41.76 74 VAL C C 1
ATOM 3280 C C B VAL C 1 82 ? -54.975 -31.388 30.599 0.35 41.86 74 VAL C C 1
ATOM 3281 O O A VAL C 1 82 ? -55.475 -32.503 29.952 0.65 40.79 74 VAL C O 1
ATOM 3282 O O B VAL C 1 82 ? -55.210 -32.416 29.953 0.35 41.20 74 VAL C O 1
ATOM 3289 N N . ASP C 1 83 ? -55.860 -30.821 31.409 1.00 42.10 75 ASP C N 1
ATOM 3290 C CA . ASP C 1 83 ? -57.175 -31.346 31.738 1.00 40.87 75 ASP C CA 1
ATOM 3291 C C . ASP C 1 83 ? -58.254 -30.911 30.747 1.00 38.52 75 ASP C C 1
ATOM 3292 O O . ASP C 1 83 ? -59.202 -31.665 30.502 1.00 37.91 75 ASP C O 1
ATOM 3297 N N . HIS C 1 84 ? -58.113 -29.735 30.141 1.00 36.99 76 HIS C N 1
ATOM 3298 C CA . HIS C 1 84 ? -59.102 -29.211 29.202 1.00 41.95 76 HIS C CA 1
ATOM 3299 C C . HIS C 1 84 ? -58.421 -28.460 28.070 1.00 38.74 76 HIS C C 1
ATOM 3300 O O . HIS C 1 84 ? -57.580 -27.585 28.309 1.00 37.83 76 HIS C O 1
ATOM 3307 N N . VAL C 1 85 ? -58.795 -28.816 26.843 1.00 32.79 77 VAL C N 1
ATOM 3308 C CA . VAL C 1 85 ? -58.323 -28.159 25.637 1.00 40.26 77 VAL C CA 1
ATOM 3309 C C . VAL C 1 85 ? -59.533 -27.513 24.973 1.00 37.45 77 VAL C C 1
ATOM 3310 O O . VAL C 1 85 ? -60.481 -28.207 24.593 1.00 35.42 77 VAL C O 1
ATOM 3314 N N . VAL C 1 86 ? -59.505 -26.189 24.850 1.00 32.52 78 VAL C N 1
ATOM 3315 C CA . VAL C 1 86 ? -60.555 -25.426 24.190 1.00 36.68 78 VAL C CA 1
ATOM 3316 C C . VAL C 1 86 ? -59.948 -24.656 23.027 1.00 38.47 78 VAL C C 1
ATOM 3317 O O . VAL C 1 86 ? -58.875 -24.065 23.156 1.00 34.22 78 VAL C O 1
ATOM 3321 N N . VAL C 1 87 ? -60.653 -24.642 21.902 1.00 36.53 79 VAL C N 1
ATOM 3322 C CA . VAL C 1 87 ? -60.224 -23.968 20.687 1.00 34.06 79 VAL C CA 1
ATOM 3323 C C . VAL C 1 87 ? -61.146 -22.776 20.440 1.00 38.80 79 VAL C C 1
ATOM 3324 O O . VAL C 1 87 ? -62.369 -22.895 20.585 1.00 37.17 79 VAL C O 1
ATOM 3328 N N . ALA C 1 88 ? -60.563 -21.622 20.097 1.00 36.24 80 ALA C N 1
ATOM 3329 C CA . ALA C 1 88 ? -61.322 -20.439 19.690 1.00 41.01 80 ALA C CA 1
ATOM 3330 C C . ALA C 1 88 ? -61.137 -20.212 18.195 1.00 45.15 80 ALA C C 1
ATOM 3331 O O . ALA C 1 88 ? -60.006 -20.086 17.718 1.00 44.65 80 ALA C O 1
ATOM 3333 N N . VAL C 1 89 ? -62.242 -20.172 17.464 1.00 44.72 81 VAL C N 1
ATOM 3334 C CA . VAL C 1 89 ? -62.230 -19.969 16.021 1.00 44.09 81 VAL C CA 1
ATOM 3335 C C . VAL C 1 89 ? -63.252 -18.886 15.694 1.00 48.34 81 VAL C C 1
ATOM 3336 O O . VAL C 1 89 ? -64.046 -18.514 16.570 1.00 48.54 81 VAL C O 1
ATOM 3340 N N . PRO C 1 90 ? -63.280 -18.348 14.474 1.00 45.02 82 PRO C N 1
ATOM 3341 C CA . PRO C 1 90 ? -64.344 -17.402 14.123 1.00 47.48 82 PRO C CA 1
ATOM 3342 C C . PRO C 1 90 ? -65.712 -18.061 14.243 1.00 48.27 82 PRO C C 1
ATOM 3343 O O . PRO C 1 90 ? -65.848 -19.274 14.085 1.00 49.86 82 PRO C O 1
ATOM 3347 N N . ALA C 1 91 ? -66.727 -17.238 14.534 1.00 47.54 83 ALA C N 1
ATOM 3348 C CA . ALA C 1 91 ? -68.090 -17.732 14.747 1.00 49.81 83 ALA C CA 1
ATOM 3349 C C . ALA C 1 91 ? -68.549 -18.658 13.623 1.00 53.98 83 ALA C C 1
ATOM 3350 O O . ALA C 1 91 ? -69.175 -19.696 13.880 1.00 49.62 83 ALA C O 1
ATOM 3352 N N . ASP C 1 92 ? -68.286 -18.278 12.368 1.00 51.49 84 ASP C N 1
ATOM 3353 C CA . ASP C 1 92 ? -68.743 -19.047 11.213 1.00 53.55 84 ASP C CA 1
ATOM 3354 C C . ASP C 1 92 ? -67.909 -20.298 10.948 1.00 50.87 84 ASP C C 1
ATOM 3355 O O . ASP C 1 92 ? -68.181 -21.011 9.972 1.00 51.95 84 ASP C O 1
ATOM 3360 N N . ARG C 1 93 ? -66.877 -20.567 11.746 1.00 52.79 85 ARG C N 1
ATOM 3361 C CA . ARG C 1 93 ? -66.095 -21.790 11.602 1.00 54.25 85 ARG C CA 1
ATOM 3362 C C . ARG C 1 93 ? -66.212 -22.729 12.807 1.00 51.26 85 ARG C C 1
ATOM 3363 O O . ARG C 1 93 ? -65.519 -23.748 12.850 1.00 49.79 85 ARG C O 1
ATOM 3365 N N . VAL C 1 94 ? -67.078 -22.413 13.777 1.00 50.39 86 VAL C N 1
ATOM 3366 C CA . VAL C 1 94 ? -67.161 -23.185 15.021 1.00 48.34 86 VAL C CA 1
ATOM 3367 C C . VAL C 1 94 ? -67.571 -24.631 14.752 1.00 55.84 86 VAL C C 1
ATOM 3368 O O . VAL C 1 94 ? -66.885 -25.577 15.164 1.00 50.61 86 VAL C O 1
ATOM 3372 N N . ASP C 1 95 ? -68.710 -24.827 14.080 1.00 53.75 87 ASP C N 1
ATOM 3373 C CA . ASP C 1 95 ? -69.190 -26.191 13.874 1.00 56.03 87 ASP C CA 1
ATOM 3374 C C . ASP C 1 95 ? -68.191 -27.011 13.065 1.00 55.65 87 ASP C C 1
ATOM 3375 O O . ASP C 1 95 ? -67.990 -28.200 13.339 1.00 56.89 87 ASP C O 1
ATOM 3380 N N . GLU C 1 96 ? -67.551 -26.398 12.067 1.00 57.33 88 GLU C N 1
ATOM 3381 C CA . GLU C 1 96 ? -66.556 -27.126 11.282 1.00 59.93 88 GLU C CA 1
ATOM 3382 C C . GLU C 1 96 ? -65.353 -27.513 12.132 1.00 57.30 88 GLU C C 1
ATOM 3383 O O . GLU C 1 96 ? -64.857 -28.646 12.045 1.00 52.63 88 GLU C O 1
ATOM 3389 N N . ALA C 1 97 ? -64.840 -26.560 12.925 1.00 59.10 89 ALA C N 1
ATOM 3390 C CA . ALA C 1 97 ? -63.744 -26.848 13.848 1.00 55.70 89 ALA C CA 1
ATOM 3391 C C . ALA C 1 97 ? -64.090 -28.018 14.746 1.00 55.10 89 ALA C C 1
ATOM 3392 O O . ALA C 1 97 ? -63.238 -28.864 15.043 1.00 49.11 89 ALA C O 1
ATOM 3394 N N . LYS C 1 98 ? -65.344 -28.077 15.193 1.00 50.24 90 LYS C N 1
ATOM 3395 C CA . LYS C 1 98 ? -65.749 -29.145 16.091 1.00 50.61 90 LYS C CA 1
ATOM 3396 C C . LYS C 1 98 ? -65.678 -30.494 15.394 1.00 58.48 90 LYS C C 1
ATOM 3397 O O . LYS C 1 98 ? -65.247 -31.481 16.002 1.00 56.37 90 LYS C O 1
ATOM 3403 N N . ARG C 1 99 ? -66.033 -30.546 14.101 1.00 52.78 91 ARG C N 1
ATOM 3404 C CA . ARG C 1 99 ? -66.005 -31.825 13.401 1.00 60.08 91 ARG C CA 1
ATOM 3405 C C . ARG C 1 99 ? -64.582 -32.345 13.235 1.00 62.23 91 ARG C C 1
ATOM 3406 O O . ARG C 1 99 ? -64.387 -33.549 13.046 1.00 57.76 91 ARG C O 1
ATOM 3414 N N . LEU C 1 100 ? -63.577 -31.493 13.358 1.00 55.27 92 LEU C N 1
ATOM 3415 C CA . LEU C 1 100 ? -62.225 -31.969 13.160 1.00 60.59 92 LEU C CA 1
ATOM 3416 C C . LEU C 1 100 ? -61.480 -32.198 14.463 1.00 61.59 92 LEU C C 1
ATOM 3417 O O . LEU C 1 100 ? -60.342 -32.675 14.418 1.00 62.44 92 LEU C O 1
ATOM 3422 N N . LEU C 1 101 ? -62.147 -31.958 15.674 1.00 56.95 93 LEU C N 1
ATOM 3423 C CA . LEU C 1 101 ? -61.162 -32.041 16.745 1.00 59.66 93 LEU C CA 1
ATOM 3424 C C . LEU C 1 101 ? -61.153 -33.411 17.419 1.00 59.82 93 LEU C C 1
ATOM 3425 O O . LEU C 1 101 ? -62.167 -34.113 17.432 1.00 71.66 93 LEU C O 1
ATOM 3430 N N . PRO C 1 102 ? -59.973 -33.803 17.959 1.00 64.64 94 PRO C N 1
ATOM 3431 C CA . PRO C 1 102 ? -59.853 -35.058 18.725 1.00 69.88 94 PRO C CA 1
ATOM 3432 C C . PRO C 1 102 ? -60.763 -35.204 19.939 1.00 71.21 94 PRO C C 1
ATOM 3433 O O . PRO C 1 102 ? -60.348 -34.899 21.063 1.00 65.57 94 PRO C O 1
ATOM 3437 N N . GLY C 1 103 ? -61.980 -35.710 19.720 1.00 68.64 95 GLY C N 1
ATOM 3438 C CA . GLY C 1 103 ? -63.023 -35.868 20.723 1.00 56.30 95 GLY C CA 1
ATOM 3439 C C . GLY C 1 103 ? -63.086 -35.032 21.993 1.00 56.70 95 GLY C C 1
ATOM 3440 O O . GLY C 1 103 ? -64.067 -34.304 22.186 1.00 52.55 95 GLY C O 1
ATOM 3441 N N . GLN C 1 104 ? -62.081 -35.101 22.874 1.00 55.83 96 GLN C N 1
ATOM 3442 C CA . GLN C 1 104 ? -62.243 -34.414 24.152 1.00 53.00 96 GLN C CA 1
ATOM 3443 C C . GLN C 1 104 ? -62.183 -32.887 24.059 1.00 51.65 96 GLN C C 1
ATOM 3444 O O . GLN C 1 104 ? -62.686 -32.216 24.965 1.00 51.71 96 GLN C O 1
ATOM 3450 N N . ALA C 1 105 ? -61.658 -32.306 22.989 1.00 51.35 97 ALA C N 1
ATOM 3451 C CA . ALA C 1 105 ? -61.548 -30.852 22.987 1.00 45.66 97 ALA C CA 1
ATOM 3452 C C . ALA C 1 105 ? -62.884 -30.224 22.631 1.00 43.75 97 ALA C C 1
ATOM 3453 O O . ALA C 1 105 ? -63.745 -30.855 22.022 1.00 44.02 97 ALA C O 1
ATOM 3455 N N . THR C 1 106 ? -63.069 -28.988 23.082 1.00 41.95 98 THR C N 1
ATOM 3456 C CA . THR C 1 106 ? -64.271 -28.203 22.836 1.00 39.45 98 THR C CA 1
ATOM 3457 C C . THR C 1 106 ? -63.927 -26.914 22.098 1.00 36.09 98 THR C C 1
ATOM 3458 O O . THR C 1 106 ? -62.761 -26.521 22.015 1.00 36.50 98 THR C O 1
ATOM 3462 N N . VAL C 1 107 ? -64.955 -26.275 21.534 1.00 38.20 99 VAL C N 1
ATOM 3463 C CA . VAL C 1 107 ? -64.805 -25.127 20.636 1.00 37.94 99 VAL C CA 1
ATOM 3464 C C . VAL C 1 107 ? -65.685 -23.965 21.101 1.00 35.67 99 VAL C C 1
ATOM 3465 O O . VAL C 1 107 ? -66.886 -24.155 21.335 1.00 35.48 99 VAL C O 1
ATOM 3469 N N . VAL C 1 108 ? -65.108 -22.750 21.168 1.00 29.82 100 VAL C N 1
ATOM 3470 C CA . VAL C 1 108 ? -65.907 -21.541 21.357 1.00 33.28 100 VAL C CA 1
ATOM 3471 C C . VAL C 1 108 ? -65.723 -20.607 20.164 1.00 37.71 100 VAL C C 1
ATOM 3472 O O . VAL C 1 108 ? -64.699 -20.616 19.478 1.00 41.47 100 VAL C O 1
ATOM 3476 N N . ALA C 1 109 ? -66.722 -19.761 19.940 1.00 37.41 101 ALA C N 1
ATOM 3477 C CA . ALA C 1 109 ? -66.546 -18.669 18.998 1.00 37.92 101 ALA C CA 1
ATOM 3478 C C . ALA C 1 109 ? -65.682 -17.619 19.671 1.00 42.11 101 ALA C C 1
ATOM 3479 O O . ALA C 1 109 ? -65.977 -17.188 20.789 1.00 36.25 101 ALA C O 1
ATOM 3481 N N . GLY C 1 110 ? -64.616 -17.211 18.985 1.00 42.84 102 GLY C N 1
ATOM 3482 C CA . GLY C 1 110 ? -63.618 -16.358 19.574 1.00 42.64 102 GLY C CA 1
ATOM 3483 C C . GLY C 1 110 ? -64.002 -14.902 19.550 1.00 47.66 102 GLY C C 1
ATOM 3484 O O . GLY C 1 110 ? -65.040 -14.500 19.024 1.00 48.70 102 GLY C O 1
ATOM 3485 N N . GLY C 1 111 ? -63.117 -14.088 20.123 1.00 48.55 103 GLY C N 1
ATOM 3486 C CA . GLY C 1 111 ? -63.332 -12.662 20.230 1.00 53.73 103 GLY C CA 1
ATOM 3487 C C . GLY C 1 111 ? -62.554 -11.879 19.190 1.00 57.55 103 GLY C C 1
ATOM 3488 O O . GLY C 1 111 ? -61.952 -12.430 18.266 1.00 56.70 103 GLY C O 1
ATOM 3489 N N . ALA C 1 112 ? -62.520 -10.563 19.390 1.00 58.78 104 ALA C N 1
ATOM 3490 C CA . ALA C 1 112 ? -61.887 -9.691 18.408 1.00 58.31 104 ALA C CA 1
ATOM 3491 C C . ALA C 1 112 ? -60.369 -9.838 18.429 1.00 60.84 104 ALA C C 1
ATOM 3492 O O . ALA C 1 112 ? -59.734 -9.904 17.369 1.00 66.18 104 ALA C O 1
ATOM 3494 N N . ASP C 1 113 ? -59.763 -9.854 19.608 1.00 55.99 105 ASP C N 1
ATOM 3495 C CA . ASP C 1 113 ? -58.324 -10.069 19.717 1.00 57.69 105 ASP C CA 1
ATOM 3496 C C . ASP C 1 113 ? -58.050 -11.423 20.364 1.00 48.48 105 ASP C C 1
ATOM 3497 O O . ASP C 1 113 ? -58.968 -12.142 20.761 1.00 45.24 105 ASP C O 1
ATOM 3502 N N . ARG C 1 114 ? -56.752 -11.732 20.498 1.00 51.34 106 ARG C N 1
ATOM 3503 C CA . ARG C 1 114 ? -56.319 -13.012 21.052 1.00 47.60 106 ARG C CA 1
ATOM 3504 C C . ARG C 1 114 ? -56.706 -13.163 22.525 1.00 49.05 106 ARG C C 1
ATOM 3505 O O . ARG C 1 114 ? -57.145 -14.241 22.946 1.00 49.56 106 ARG C O 1
ATOM 3513 N N . THR C 1 115 ? -56.507 -12.115 23.338 1.00 51.04 107 THR C N 1
ATOM 3514 C CA . THR C 1 115 ? -56.838 -12.216 24.764 1.00 51.18 107 THR C CA 1
ATOM 3515 C C . THR C 1 115 ? -58.348 -12.359 24.986 1.00 44.38 107 THR C C 1
ATOM 3516 O O . THR C 1 115 ? -58.784 -13.119 25.856 1.00 42.82 107 THR C O 1
ATOM 3520 N N . ALA C 1 116 ? -59.165 -11.671 24.194 1.00 42.40 108 ALA C N 1
ATOM 3521 C CA . ALA C 1 116 ? -60.606 -11.874 24.305 1.00 46.84 108 ALA C CA 1
ATOM 3522 C C . ALA C 1 116 ? -60.985 -13.326 24.026 1.00 46.70 108 ALA C C 1
ATOM 3523 O O . ALA C 1 116 ? -61.822 -13.902 24.729 1.00 45.00 108 ALA C O 1
ATOM 3525 N N . SER C 1 117 ? -60.373 -13.940 23.009 1.00 42.25 109 SER C N 1
ATOM 3526 C CA . SER C 1 117 ? -60.654 -15.343 22.731 1.00 40.89 109 SER C CA 1
ATOM 3527 C C . SER C 1 117 ? -60.267 -16.234 23.908 1.00 42.79 109 SER C C 1
ATOM 3528 O O . SER C 1 117 ? -60.986 -17.189 24.231 1.00 42.92 109 SER C O 1
ATOM 3531 N N . VAL C 1 118 ? -59.132 -15.949 24.560 1.00 42.55 110 VAL C N 1
ATOM 3532 C CA . VAL C 1 118 ? -58.719 -16.772 25.698 1.00 40.96 110 VAL C CA 1
ATOM 3533 C C . VAL C 1 118 ? -59.704 -16.622 26.853 1.00 40.64 110 VAL C C 1
ATOM 3534 O O . VAL C 1 118 ? -60.116 -17.617 27.468 1.00 36.73 110 VAL C O 1
ATOM 3538 N N . ARG C 1 119 ? -60.117 -15.380 27.148 1.00 40.29 111 ARG C N 1
ATOM 3539 C CA . ARG C 1 119 ? -61.095 -15.160 28.208 1.00 41.06 111 ARG C CA 1
ATOM 3540 C C . ARG C 1 119 ? -62.377 -15.921 27.908 1.00 40.29 111 ARG C C 1
ATOM 3541 O O . ARG C 1 119 ? -62.959 -16.549 28.798 1.00 41.07 111 ARG C O 1
ATOM 3549 N N . LEU C 1 120 ? -62.843 -15.864 26.660 1.00 36.73 112 LEU C N 1
ATOM 3550 C CA . LEU C 1 120 ? -64.033 -16.623 26.297 1.00 37.89 112 LEU C CA 1
ATOM 3551 C C . LEU C 1 120 ? -63.819 -18.122 26.461 1.00 36.04 112 LEU C C 1
ATOM 3552 O O . LEU C 1 120 ? -64.704 -18.822 26.965 1.00 39.24 112 LEU C O 1
ATOM 3557 N N . ALA C 1 121 ? -62.658 -18.631 26.036 1.00 34.35 113 ALA C N 1
ATOM 3558 C CA . ALA C 1 121 ? -62.390 -20.063 26.141 1.00 36.90 113 ALA C CA 1
ATOM 3559 C C . ALA C 1 121 ? -62.386 -20.530 27.592 1.00 41.14 113 ALA C C 1
ATOM 3560 O O . ALA C 1 121 ? -62.837 -21.648 27.890 1.00 35.99 113 ALA C O 1
ATOM 3562 N N . LEU C 1 122 ? -61.878 -19.687 28.509 1.00 35.23 114 LEU C N 1
ATOM 3563 C CA . LEU C 1 122 ? -61.811 -20.070 29.916 1.00 38.40 114 LEU C CA 1
ATOM 3564 C C . LEU C 1 122 ? -63.192 -20.190 30.521 1.00 42.50 114 LEU C C 1
ATOM 3565 O O . LEU C 1 122 ? -63.411 -21.025 31.407 1.00 43.33 114 LEU C O 1
ATOM 3570 N N . ALA C 1 123 ? -64.131 -19.363 30.057 1.00 44.67 115 ALA C N 1
ATOM 3571 C CA . ALA C 1 123 ? -65.515 -19.476 30.494 1.00 43.87 115 ALA C CA 1
ATOM 3572 C C . ALA C 1 123 ? -66.119 -20.814 30.111 1.00 44.95 115 ALA C C 1
ATOM 3573 O O . ALA C 1 123 ? -67.086 -21.256 30.752 1.00 49.51 115 ALA C O 1
ATOM 3575 N N . ALA C 1 124 ? -65.575 -21.470 29.087 1.00 41.15 116 ALA C N 1
ATOM 3576 C CA . ALA C 1 124 ? -66.060 -22.782 28.680 1.00 36.68 116 ALA C CA 1
ATOM 3577 C C . ALA C 1 124 ? -65.343 -23.919 29.385 1.00 42.03 116 ALA C C 1
ATOM 3578 O O . ALA C 1 124 ? -65.625 -25.084 29.090 1.00 41.89 116 ALA C O 1
ATOM 3580 N N . VAL C 1 125 ? -64.379 -23.613 30.249 1.00 39.19 117 VAL C N 1
ATOM 3581 C CA . VAL C 1 125 ? -63.718 -24.620 31.073 1.00 40.08 117 VAL C CA 1
ATOM 3582 C C . VAL C 1 125 ? -64.449 -24.731 32.408 1.00 46.33 117 VAL C C 1
ATOM 3583 O O . VAL C 1 125 ? -64.699 -23.703 33.063 1.00 46.40 117 VAL C O 1
ATOM 3587 N N . PRO C 1 126 ? -64.839 -25.933 32.838 1.00 43.97 118 PRO C N 1
ATOM 3588 C CA . PRO C 1 126 ? -65.486 -26.069 34.148 1.00 46.00 118 PRO C CA 1
ATOM 3589 C C . PRO C 1 126 ? -64.542 -25.717 35.290 1.00 50.21 118 PRO C C 1
ATOM 3590 O O . PRO C 1 126 ? -63.323 -25.863 35.195 1.00 51.44 118 PRO C O 1
ATOM 3594 N N . GLY C 1 127 ? -65.128 -25.249 36.382 1.00 52.46 119 GLY C N 1
ATOM 3595 C CA . GLY C 1 127 ? -64.346 -24.966 37.559 1.00 50.97 119 GLY C CA 1
ATOM 3596 C C . GLY C 1 127 ? -63.411 -23.785 37.386 1.00 53.70 119 GLY C C 1
ATOM 3597 O O . GLY C 1 127 ? -63.569 -22.939 36.498 1.00 55.16 119 GLY C O 1
ATOM 3598 N N . ASN C 1 128 ? -62.412 -23.743 38.271 1.00 55.27 120 ASN C N 1
ATOM 3599 C CA . ASN C 1 128 ? -61.370 -22.717 38.270 1.00 55.10 120 ASN C CA 1
ATOM 3600 C C . ASN C 1 128 ? -60.007 -23.363 38.093 1.00 46.18 120 ASN C C 1
ATOM 3601 O O . ASN C 1 128 ? -59.330 -23.705 39.077 1.00 49.99 120 ASN C O 1
ATOM 3606 N N . PRO C 1 129 ? -59.572 -23.548 36.854 1.00 48.40 121 PRO C N 1
ATOM 3607 C CA . PRO C 1 129 ? -58.261 -24.157 36.624 1.00 48.07 121 PRO C CA 1
ATOM 3608 C C . PRO C 1 129 ? -57.174 -23.293 37.235 1.00 47.02 121 PRO C C 1
ATOM 3609 O O . PRO C 1 129 ? -57.209 -22.066 37.150 1.00 49.59 121 PRO C O 1
ATOM 3613 N N . ALA C 1 130 ? -56.204 -23.949 37.862 1.00 48.34 122 ALA C N 1
ATOM 3614 C CA . ALA C 1 130 ? -55.080 -23.221 38.427 1.00 48.64 122 ALA C CA 1
ATOM 3615 C C . ALA C 1 130 ? -54.170 -22.650 37.344 1.00 46.13 122 ALA C C 1
ATOM 3616 O O . ALA C 1 130 ? -53.527 -21.620 37.566 1.00 45.36 122 ALA C O 1
ATOM 3618 N N . PHE C 1 131 ? -54.137 -23.259 36.161 1.00 43.89 123 PHE C N 1
ATOM 3619 C CA . PHE C 1 131 ? -53.159 -22.878 35.155 1.00 43.02 123 PHE C CA 1
ATOM 3620 C C . PHE C 1 131 ? -53.785 -22.846 33.774 1.00 43.81 123 PHE C C 1
ATOM 3621 O O . PHE C 1 131 ? -54.612 -23.697 33.443 1.00 40.79 123 PHE C O 1
ATOM 3629 N N . VAL C 1 132 ? -53.365 -21.867 32.972 1.00 43.77 124 VAL C N 1
ATOM 3630 C CA . VAL C 1 132 ? -53.797 -21.718 31.588 1.00 40.87 124 VAL C CA 1
ATOM 3631 C C . VAL C 1 132 ? -52.573 -21.744 30.684 1.00 42.56 124 VAL C C 1
ATOM 3632 O O . VAL C 1 132 ? -51.618 -20.983 30.892 1.00 44.32 124 VAL C O 1
ATOM 3636 N N . LEU C 1 133 ? -52.606 -22.632 29.699 1.00 36.96 125 LEU C N 1
ATOM 3637 C CA . LEU C 1 133 ? -51.639 -22.691 28.613 1.00 35.49 125 LEU C CA 1
ATOM 3638 C C . LEU C 1 133 ? -52.266 -22.065 27.373 1.00 40.82 125 LEU C C 1
ATOM 3639 O O . LEU C 1 133 ? -53.412 -22.387 27.023 1.00 43.13 125 LEU C O 1
ATOM 3644 N N . VAL C 1 134 ? -51.544 -21.166 26.719 1.00 32.39 126 VAL C N 1
ATOM 3645 C CA . VAL C 1 134 ? -52.010 -20.582 25.466 1.00 33.47 126 VAL C CA 1
ATOM 3646 C C . VAL C 1 134 ? -51.074 -21.057 24.362 1.00 42.16 126 VAL C C 1
ATOM 3647 O O . VAL C 1 134 ? -49.849 -20.892 24.461 1.00 38.88 126 VAL C O 1
ATOM 3651 N N . HIS C 1 135 ? -51.647 -21.651 23.310 1.00 43.56 127 HIS C N 1
ATOM 3652 C CA . HIS C 1 135 ? -50.878 -22.423 22.341 1.00 37.80 127 HIS C CA 1
ATOM 3653 C C . HIS C 1 135 ? -51.196 -21.965 20.930 1.00 37.85 127 HIS C C 1
ATOM 3654 O O . HIS C 1 135 ? -52.370 -21.901 20.552 1.00 37.08 127 HIS C O 1
ATOM 3661 N N . ASP C 1 136 ? -50.155 -21.664 20.155 1.00 36.41 128 ASP C N 1
ATOM 3662 C CA . ASP C 1 136 ? -50.311 -21.290 18.749 1.00 38.76 128 ASP C CA 1
ATOM 3663 C C . ASP C 1 136 ? -50.591 -22.538 17.923 1.00 36.87 128 ASP C C 1
ATOM 3664 O O . ASP C 1 136 ? -49.799 -23.482 17.939 1.00 40.81 128 ASP C O 1
ATOM 3669 N N . ALA C 1 137 ? -51.702 -22.534 17.179 1.00 43.44 129 ALA C N 1
ATOM 3670 C CA . ALA C 1 137 ? -52.040 -23.683 16.338 1.00 44.24 129 ALA C CA 1
ATOM 3671 C C . ALA C 1 137 ? -50.968 -23.970 15.293 1.00 41.78 129 ALA C C 1
ATOM 3672 O O . ALA C 1 137 ? -50.788 -25.126 14.898 1.00 39.34 129 ALA C O 1
ATOM 3674 N N . ALA C 1 138 ? -50.231 -22.947 14.855 1.00 41.24 130 ALA C N 1
ATOM 3675 C CA . ALA C 1 138 ? -49.260 -23.155 13.793 1.00 45.84 130 ALA C CA 1
ATOM 3676 C C . ALA C 1 138 ? -48.081 -24.000 14.240 1.00 44.93 130 ALA C C 1
ATOM 3677 O O . ALA C 1 138 ? -47.349 -24.511 13.388 1.00 48.05 130 ALA C O 1
ATOM 3679 N N . ARG C 1 139 ? -47.892 -24.179 15.545 1.00 40.15 131 ARG C N 1
ATOM 3680 C CA . ARG C 1 139 ? -46.846 -25.063 16.065 1.00 40.43 131 ARG C CA 1
ATOM 3681 C C . ARG C 1 139 ? -47.397 -26.480 16.228 1.00 44.17 131 ARG C C 1
ATOM 3682 O O . ARG C 1 139 ? -47.379 -27.077 17.310 1.00 42.10 131 ARG C O 1
ATOM 3690 N N . ALA C 1 140 ? -47.876 -27.021 15.099 1.00 39.32 132 ALA C N 1
ATOM 3691 C CA . ALA C 1 140 ? -48.691 -28.226 15.126 1.00 41.59 132 ALA C CA 1
ATOM 3692 C C . ALA C 1 140 ? -47.922 -29.447 15.608 1.00 41.44 132 ALA C C 1
ATOM 3693 O O . ALA C 1 140 ? -48.546 -30.385 16.120 1.00 45.34 132 ALA C O 1
ATOM 3695 N N . LEU C 1 141 ? -46.594 -29.454 15.465 1.00 42.06 133 LEU C N 1
ATOM 3696 C CA . LEU C 1 141 ? -45.771 -30.616 15.788 1.00 42.00 133 LEU C CA 1
ATOM 3697 C C . LEU C 1 141 ? -45.068 -30.514 17.146 1.00 38.49 133 LEU C C 1
ATOM 3698 O O . LEU C 1 141 ? -44.188 -31.329 17.433 1.00 38.57 133 LEU C O 1
ATOM 3703 N N . THR C 1 142 ? -45.439 -29.551 17.986 1.00 39.00 134 THR C N 1
ATOM 3704 C CA . THR C 1 142 ? -44.905 -29.447 19.341 1.00 37.98 134 THR C CA 1
ATOM 3705 C C . THR C 1 142 ? -44.967 -30.810 20.053 1.00 42.01 134 THR C C 1
ATOM 3706 O O . THR C 1 142 ? -46.059 -31.391 20.173 1.00 34.27 134 THR C O 1
ATOM 3710 N N . PRO C 1 143 ? -43.841 -31.346 20.519 1.00 35.32 135 PRO C N 1
ATOM 3711 C CA . PRO C 1 143 ? -43.849 -32.658 21.160 1.00 40.95 135 PRO C CA 1
ATOM 3712 C C . PRO C 1 143 ? -44.514 -32.619 22.526 1.00 38.27 135 PRO C C 1
ATOM 3713 O O . PRO C 1 143 ? -44.362 -31.655 23.291 1.00 34.12 135 PRO C O 1
ATOM 3717 N N . PRO C 1 144 ? -45.253 -33.677 22.868 1.00 36.81 136 PRO C N 1
ATOM 3718 C CA . PRO C 1 144 ? -45.944 -33.734 24.170 1.00 40.59 136 PRO C CA 1
ATOM 3719 C C . PRO C 1 144 ? -45.040 -33.502 25.373 1.00 38.72 136 PRO C C 1
ATOM 3720 O O . PRO C 1 144 ? -45.501 -32.956 26.383 1.00 38.03 136 PRO C O 1
ATOM 3724 N N . ALA C 1 145 ? -43.776 -33.920 25.310 1.00 37.79 137 ALA C N 1
ATOM 3725 C CA . ALA C 1 145 ? -42.884 -33.715 26.441 1.00 40.31 137 ALA C CA 1
ATOM 3726 C C . ALA C 1 145 ? -42.563 -32.241 26.649 1.00 39.96 137 ALA C C 1
ATOM 3727 O O . ALA C 1 145 ? -42.366 -31.818 27.791 1.00 39.96 137 ALA C O 1
ATOM 3729 N N . LEU C 1 146 ? -42.503 -31.443 25.580 1.00 37.92 138 LEU C N 1
ATOM 3730 C CA . LEU C 1 146 ? -42.308 -30.003 25.768 1.00 37.44 138 LEU C CA 1
ATOM 3731 C C . LEU C 1 146 ? -43.464 -29.419 26.563 1.00 39.25 138 LEU C C 1
ATOM 3732 O O . LEU C 1 146 ? -43.257 -28.674 27.531 1.00 37.58 138 LEU C O 1
ATOM 3737 N N . ILE C 1 147 ? -44.694 -29.756 26.169 1.00 36.88 139 ILE C N 1
ATOM 3738 C CA . ILE C 1 147 ? -45.865 -29.293 26.911 1.00 38.36 139 ILE C CA 1
ATOM 3739 C C . ILE C 1 147 ? -45.772 -29.739 28.365 1.00 40.88 139 ILE C C 1
ATOM 3740 O O . ILE C 1 147 ? -46.086 -28.977 29.291 1.00 38.59 139 ILE C O 1
ATOM 3745 N N . ALA C 1 148 ? -45.309 -30.970 28.592 1.00 37.63 140 ALA C N 1
ATOM 3746 C CA . ALA C 1 148 ? -45.198 -31.442 29.964 1.00 40.98 140 ALA C CA 1
ATOM 3747 C C . ALA C 1 148 ? -44.161 -30.632 30.737 1.00 41.74 140 ALA C C 1
ATOM 3748 O O . ALA C 1 148 ? -44.352 -30.349 31.926 1.00 41.47 140 ALA C O 1
ATOM 3750 N N . ARG C 1 149 ? -43.069 -30.229 30.080 1.00 37.57 141 ARG C N 1
ATOM 3751 C CA . ARG C 1 149 ? -42.082 -29.401 30.767 1.00 38.62 141 ARG C CA 1
ATOM 3752 C C . ARG C 1 149 ? -42.699 -28.084 31.223 1.00 36.88 141 ARG C C 1
ATOM 3753 O O . ARG C 1 149 ? -42.425 -27.611 32.330 1.00 35.20 141 ARG C O 1
ATOM 3761 N N . VAL C 1 150 ? -43.532 -27.480 30.378 1.00 36.60 142 VAL C N 1
ATOM 3762 C CA . VAL C 1 150 ? -44.206 -26.238 30.745 1.00 37.46 142 VAL C CA 1
ATOM 3763 C C . VAL C 1 150 ? -45.134 -26.457 31.933 1.00 38.82 142 VAL C C 1
ATOM 3764 O O . VAL C 1 150 ? -45.144 -25.672 32.890 1.00 40.66 142 VAL C O 1
ATOM 3768 N N . VAL C 1 151 ? -45.923 -27.530 31.901 1.00 39.39 143 VAL C N 1
ATOM 3769 C CA . VAL C 1 151 ? -46.878 -27.731 32.986 1.00 41.76 143 VAL C CA 1
ATOM 3770 C C . VAL C 1 151 ? -46.150 -28.061 34.282 1.00 44.15 143 VAL C C 1
ATOM 3771 O O . VAL C 1 151 ? -46.520 -27.575 35.362 1.00 45.05 143 VAL C O 1
ATOM 3775 N N . GLN C 1 152 ? -45.082 -28.861 34.198 1.00 41.35 144 GLN C N 1
ATOM 3776 C CA . GLN C 1 152 ? -44.369 -29.252 35.405 1.00 40.95 144 GLN C CA 1
ATOM 3777 C C . GLN C 1 152 ? -43.739 -28.046 36.086 1.00 43.30 144 GLN C C 1
ATOM 3778 O O . GLN C 1 152 ? -43.625 -28.020 37.315 1.00 48.00 144 GLN C O 1
ATOM 3784 N N . ALA C 1 153 ? -43.290 -27.059 35.308 1.00 42.36 145 ALA C N 1
ATOM 3785 C CA . ALA C 1 153 ? -42.713 -25.857 35.901 1.00 42.46 145 ALA C CA 1
ATOM 3786 C C . ALA C 1 153 ? -43.771 -25.048 36.644 1.00 48.04 145 ALA C C 1
ATOM 3787 O O . ALA C 1 153 ? -43.489 -24.454 37.694 1.00 45.87 145 ALA C O 1
ATOM 3789 N N . LEU C 1 154 ? -45.002 -25.035 36.129 1.00 45.59 146 LEU C N 1
ATOM 3790 C CA . LEU C 1 154 ? -46.102 -24.421 36.860 1.00 48.43 146 LEU C CA 1
ATOM 3791 C C . LEU C 1 154 ? -46.361 -25.159 38.172 1.00 47.74 146 LEU C C 1
ATOM 3792 O O . LEU C 1 154 ? -46.533 -24.533 39.223 1.00 45.56 146 LEU C O 1
ATOM 3797 N N . ARG C 1 155 ? -46.401 -26.498 38.122 1.00 46.15 147 ARG C N 1
ATOM 3798 C CA . ARG C 1 155 ? -46.543 -27.294 39.342 1.00 49.70 147 ARG C CA 1
ATOM 3799 C C . ARG C 1 155 ? -45.403 -27.013 40.319 1.00 54.83 147 ARG C C 1
ATOM 3800 O O . ARG C 1 155 ? -45.607 -27.000 41.539 1.00 54.25 147 ARG C O 1
ATOM 3808 N N . ASP C 1 156 ? -44.192 -26.774 39.805 1.00 53.25 148 ASP C N 1
ATOM 3809 C CA . ASP C 1 156 ? -43.072 -26.502 40.698 1.00 52.50 148 ASP C CA 1
ATOM 3810 C C . ASP C 1 156 ? -43.132 -25.122 41.341 1.00 54.14 148 ASP C C 1
ATOM 3811 O O . ASP C 1 156 ? -42.318 -24.849 42.233 1.00 56.93 148 ASP C O 1
ATOM 3816 N N . GLY C 1 157 ? -44.077 -24.266 40.955 1.00 49.81 149 GLY C N 1
ATOM 3817 C CA . GLY C 1 157 ? -44.246 -22.979 41.608 1.00 44.89 149 GLY C CA 1
ATOM 3818 C C . GLY C 1 157 ? -43.999 -21.754 40.757 1.00 51.58 149 GLY C C 1
ATOM 3819 O O . GLY C 1 157 ? -44.211 -20.639 41.254 1.00 53.28 149 GLY C O 1
ATOM 3820 N N . HIS C 1 158 ? -43.492 -21.879 39.533 1.00 49.44 150 HIS C N 1
ATOM 3821 C CA . HIS C 1 158 ? -43.414 -20.728 38.644 1.00 49.38 150 HIS C CA 1
ATOM 3822 C C . HIS C 1 158 ? -44.811 -20.338 38.190 1.00 47.11 150 HIS C C 1
ATOM 3823 O O . HIS C 1 158 ? -45.670 -21.195 37.980 1.00 51.69 150 HIS C O 1
ATOM 3830 N N . ARG C 1 159 ? -45.047 -19.031 38.069 1.00 46.92 151 ARG C N 1
ATOM 3831 C CA . ARG C 1 159 ? -46.360 -18.516 37.704 1.00 51.01 151 ARG C CA 1
ATOM 3832 C C . ARG C 1 159 ? -46.464 -18.122 36.236 1.00 46.75 151 ARG C C 1
ATOM 3833 O O . ARG C 1 159 ? -47.555 -17.754 35.788 1.00 42.11 151 ARG C O 1
ATOM 3841 N N . ALA C 1 160 ? -45.361 -18.173 35.493 1.00 43.02 152 ALA C N 1
ATOM 3842 C CA . ALA C 1 160 ? -45.362 -17.860 34.069 1.00 42.67 152 ALA C CA 1
ATOM 3843 C C . ALA C 1 160 ? -44.146 -18.539 33.456 1.00 42.27 152 ALA C C 1
ATOM 3844 O O . ALA C 1 160 ? -43.016 -18.302 33.901 1.00 41.73 152 ALA C O 1
ATOM 3846 N N . VAL C 1 161 ? -44.371 -19.360 32.431 1.00 41.43 153 VAL C N 1
ATOM 3847 C CA . VAL C 1 161 ? -43.361 -20.279 31.910 1.00 39.47 153 VAL C CA 1
ATOM 3848 C C . VAL C 1 161 ? -43.462 -20.291 30.393 1.00 39.59 153 VAL C C 1
ATOM 3849 O O . VAL C 1 161 ? -44.573 -20.338 29.855 1.00 36.99 153 VAL C O 1
ATOM 3853 N N . VAL C 1 162 ? -42.319 -20.205 29.704 1.00 35.15 154 VAL C N 1
ATOM 3854 C CA . VAL C 1 162 ? -42.330 -20.343 28.247 1.00 36.73 154 VAL C CA 1
ATOM 3855 C C . VAL C 1 162 ? -41.279 -21.354 27.808 1.00 37.81 154 VAL C C 1
ATOM 3856 O O . VAL C 1 162 ? -40.233 -21.480 28.456 1.00 40.66 154 VAL C O 1
ATOM 3860 N N . PRO C 1 163 ? -41.505 -22.091 26.723 1.00 39.96 155 PRO C N 1
ATOM 3861 C CA . PRO C 1 163 ? -40.433 -22.910 26.159 1.00 37.62 155 PRO C CA 1
ATOM 3862 C C . PRO C 1 163 ? -39.584 -22.051 25.242 1.00 40.30 155 PRO C C 1
ATOM 3863 O O . PRO C 1 163 ? -40.069 -21.104 24.618 1.00 37.62 155 PRO C O 1
ATOM 3867 N N . ALA C 1 164 ? -38.294 -22.368 25.187 1.00 36.93 156 ALA C N 1
ATOM 3868 C CA . ALA C 1 164 ? -37.394 -21.531 24.407 1.00 39.92 156 ALA C CA 1
ATOM 3869 C C . ALA C 1 164 ? -36.168 -22.330 23.990 1.00 41.21 156 ALA C C 1
ATOM 3870 O O . ALA C 1 164 ? -35.814 -23.333 24.614 1.00 40.31 156 ALA C O 1
ATOM 3872 N N . LEU C 1 165 ? -35.513 -21.847 22.935 1.00 38.67 157 LEU C N 1
ATOM 3873 C CA . LEU C 1 165 ? -34.340 -22.448 22.325 1.00 40.39 157 LEU C CA 1
ATOM 3874 C C . LEU C 1 165 ? -33.234 -21.424 22.115 1.00 44.24 157 LEU C C 1
ATOM 3875 O O . LEU C 1 165 ? -33.505 -20.239 21.855 1.00 39.10 157 LEU C O 1
ATOM 3880 N N . PRO C 1 166 ? -31.974 -21.870 22.175 1.00 39.37 158 PRO C N 1
ATOM 3881 C CA . PRO C 1 166 ? -30.862 -21.006 21.768 1.00 41.62 158 PRO C CA 1
ATOM 3882 C C . PRO C 1 166 ? -31.044 -20.570 20.325 1.00 42.48 158 PRO C C 1
ATOM 3883 O O . PRO C 1 166 ? -31.689 -21.247 19.524 1.00 50.61 158 PRO C O 1
ATOM 3887 N N . LEU C 1 167 ? -30.498 -19.404 20.010 1.00 46.08 159 LEU C N 1
ATOM 3888 C CA . LEU C 1 167 ? -30.623 -18.854 18.671 1.00 41.73 159 LEU C CA 1
ATOM 3889 C C . LEU C 1 167 ? -29.848 -19.672 17.650 1.00 49.09 159 LEU C C 1
ATOM 3890 O O . LEU C 1 167 ? -28.752 -20.160 17.927 1.00 47.87 159 LEU C O 1
ATOM 3895 N N . HIS C 1 168 ? -30.406 -19.780 16.443 1.00 55.96 160 HIS C N 1
ATOM 3896 C CA . HIS C 1 168 ? -29.672 -20.358 15.320 1.00 54.92 160 HIS C CA 1
ATOM 3897 C C . HIS C 1 168 ? -28.749 -19.304 14.737 1.00 48.64 160 HIS C C 1
ATOM 3898 O O . HIS C 1 168 ? -27.556 -19.533 14.534 1.00 58.65 160 HIS C O 1
ATOM 3905 N N . ASP C 1 169 ? -29.295 -18.121 14.520 1.00 47.89 161 ASP C N 1
ATOM 3906 C CA . ASP C 1 169 ? -28.616 -16.994 13.923 1.00 41.00 161 ASP C CA 1
ATOM 3907 C C . ASP C 1 169 ? -28.272 -15.967 14.983 1.00 41.69 161 ASP C C 1
ATOM 3908 O O . ASP C 1 169 ? -28.948 -15.846 16.004 1.00 43.63 161 ASP C O 1
ATOM 3913 N N . THR C 1 170 ? -27.233 -15.194 14.699 1.00 40.02 162 THR C N 1
ATOM 3914 C CA . THR C 1 170 ? -26.955 -14.002 15.474 1.00 39.44 162 THR C CA 1
ATOM 3915 C C . THR C 1 170 ? -28.082 -12.995 15.260 1.00 32.52 162 THR C C 1
ATOM 3916 O O . THR C 1 170 ? -28.549 -12.796 14.141 1.00 32.50 162 THR C O 1
ATOM 3920 N N . VAL C 1 171 ? -28.545 -12.386 16.337 1.00 29.45 163 VAL C N 1
ATOM 3921 C CA . VAL C 1 171 ? -29.613 -11.400 16.267 1.00 35.56 163 VAL C CA 1
ATOM 3922 C C . VAL C 1 171 ? -28.999 -10.052 16.584 1.00 28.90 163 VAL C C 1
ATOM 3923 O O . VAL C 1 171 ? -28.294 -9.911 17.586 1.00 29.07 163 VAL C O 1
ATOM 3927 N N . LYS C 1 172 ? -29.313 -9.060 15.772 1.00 32.73 164 LYS C N 1
ATOM 3928 C CA . LYS C 1 172 ? -28.767 -7.721 15.908 1.00 34.00 164 LYS C CA 1
ATOM 3929 C C . LYS C 1 172 ? -29.917 -6.739 15.949 1.00 34.66 164 LYS C C 1
ATOM 3930 O O . LYS C 1 172 ? -30.990 -6.997 15.391 1.00 35.17 164 LYS C O 1
ATOM 3936 N N . ALA C 1 173 ? -29.703 -5.649 16.675 1.00 36.23 165 ALA C N 1
ATOM 3937 C CA . ALA C 1 173 ? -30.593 -4.504 16.607 1.00 38.24 165 ALA C CA 1
ATOM 3938 C C . ALA C 1 173 ? -30.228 -3.675 15.382 1.00 35.80 165 ALA C C 1
ATOM 3939 O O . ALA C 1 173 ? -29.045 -3.418 15.128 1.00 32.09 165 ALA C O 1
ATOM 3941 N N . VAL C 1 174 ? -31.252 -3.264 14.628 1.00 37.68 166 VAL C N 1
ATOM 3942 C CA . VAL C 1 174 ? -31.128 -2.674 13.292 1.00 40.80 166 VAL C CA 1
ATOM 3943 C C . VAL C 1 174 ? -32.141 -1.526 13.177 1.00 42.85 166 VAL C C 1
ATOM 3944 O O . VAL C 1 174 ? -33.330 -1.710 13.456 1.00 40.81 166 VAL C O 1
ATOM 3948 N N . ASP C 1 175 ? -31.680 -0.348 12.749 1.00 47.56 167 ASP C N 1
ATOM 3949 C CA . ASP C 1 175 ? -32.547 0.822 12.612 1.00 40.41 167 ASP C CA 1
ATOM 3950 C C . ASP C 1 175 ? -33.386 0.745 11.333 1.00 44.76 167 ASP C C 1
ATOM 3951 O O . ASP C 1 175 ? -33.345 -0.235 10.582 1.00 43.15 167 ASP C O 1
ATOM 3956 N N . ALA C 1 176 ? -34.164 1.802 11.076 1.00 47.33 168 ALA C N 1
ATOM 3957 C CA . ALA C 1 176 ? -35.093 1.773 9.951 1.00 48.66 168 ALA C CA 1
ATOM 3958 C C . ALA C 1 176 ? -34.386 1.836 8.605 1.00 49.73 168 ALA C C 1
ATOM 3959 O O . ALA C 1 176 ? -34.967 1.423 7.595 1.00 47.74 168 ALA C O 1
ATOM 3961 N N . ASN C 1 177 ? -33.135 2.284 8.573 1.00 47.30 169 ASN C N 1
ATOM 3962 C CA . ASN C 1 177 ? -32.330 2.288 7.362 1.00 42.65 169 ASN C CA 1
ATOM 3963 C C . ASN C 1 177 ? -31.593 0.974 7.134 1.00 44.10 169 ASN C C 1
ATOM 3964 O O . ASN C 1 177 ? -30.822 0.879 6.179 1.00 42.60 169 ASN C O 1
ATOM 3969 N N . GLY C 1 178 ? -31.798 -0.034 7.972 1.00 36.70 170 GLY C N 1
ATOM 3970 C CA . GLY C 1 178 ? -30.986 -1.221 7.840 1.00 46.94 170 GLY C CA 1
ATOM 3971 C C . GLY C 1 178 ? -29.586 -1.101 8.406 1.00 39.85 170 GLY C C 1
ATOM 3972 O O . GLY C 1 178 ? -28.730 -1.919 8.072 1.00 34.50 170 GLY C O 1
ATOM 3973 N N . VAL C 1 179 ? -29.298 -0.063 9.180 1.00 40.27 171 VAL C N 1
ATOM 3974 C CA . VAL C 1 179 ? -27.994 0.077 9.814 1.00 41.54 171 VAL C CA 1
ATOM 3975 C C . VAL C 1 179 ? -27.993 -0.670 11.136 1.00 37.49 171 VAL C C 1
ATOM 3976 O O . VAL C 1 179 ? -28.920 -0.521 11.943 1.00 37.86 171 VAL C O 1
ATOM 3980 N N . VAL C 1 180 ? -26.947 -1.468 11.357 1.00 36.35 172 VAL C N 1
ATOM 3981 C CA . VAL C 1 180 ? -26.813 -2.201 12.606 1.00 36.45 172 VAL C CA 1
ATOM 3982 C C . VAL C 1 180 ? -26.565 -1.223 13.743 1.00 31.98 172 VAL C C 1
ATOM 3983 O O . VAL C 1 180 ? -25.653 -0.389 13.692 1.00 38.68 172 VAL C O 1
ATOM 3987 N N . LEU C 1 181 ? -27.364 -1.337 14.785 1.00 32.17 173 LEU C N 1
ATOM 3988 C CA . LEU C 1 181 ? -27.162 -0.499 15.949 1.00 36.93 173 LEU C CA 1
ATOM 3989 C C . LEU C 1 181 ? -26.269 -1.169 16.972 1.00 32.33 173 LEU C C 1
ATOM 3990 O O . LEU C 1 181 ? -25.436 -0.495 17.584 1.00 40.59 173 LEU C O 1
ATOM 3995 N N . GLY C 1 182 ? -26.348 -2.484 17.082 1.00 31.24 174 GLY C N 1
ATOM 3996 C CA . GLY C 1 182 ? -25.493 -3.232 17.982 1.00 33.90 174 GLY C CA 1
ATOM 3997 C C . GLY C 1 182 ? -25.934 -4.676 18.005 1.00 32.60 174 GLY C C 1
ATOM 3998 O O . GLY C 1 182 ? -26.980 -5.033 17.472 1.00 34.61 174 GLY C O 1
ATOM 3999 N N . THR C 1 183 ? -25.137 -5.502 18.671 1.00 30.75 175 THR C N 1
ATOM 4000 C CA . THR C 1 183 ? -25.410 -6.935 18.784 1.00 32.95 175 THR C CA 1
ATOM 4001 C C . THR C 1 183 ? -25.455 -7.346 20.252 1.00 37.97 175 THR C C 1
ATOM 4002 O O . THR C 1 183 ? -24.400 -7.357 20.923 1.00 31.56 175 THR C O 1
ATOM 4006 N N . PRO C 1 184 ? -26.632 -7.642 20.806 1.00 37.57 176 PRO C N 1
ATOM 4007 C CA . PRO C 1 184 ? -26.666 -8.219 22.146 1.00 30.96 176 PRO C CA 1
ATOM 4008 C C . PRO C 1 184 ? -26.057 -9.602 22.076 1.00 35.38 176 PRO C C 1
ATOM 4009 O O . PRO C 1 184 ? -26.141 -10.284 21.057 1.00 39.82 176 PRO C O 1
ATOM 4013 N N . GLU C 1 185 ? -25.423 -9.995 23.173 1.00 36.94 177 GLU C N 1
ATOM 4014 C CA . GLU C 1 185 ? -24.759 -11.281 23.303 1.00 39.52 177 GLU C CA 1
ATOM 4015 C C . GLU C 1 185 ? -25.719 -12.422 23.000 1.00 44.98 177 GLU C C 1
ATOM 4016 O O . GLU C 1 185 ? -26.770 -12.561 23.636 1.00 44.80 177 GLU C O 1
ATOM 4022 N N . ARG C 1 186 ? -25.376 -13.245 22.021 1.00 53.76 178 ARG C N 1
ATOM 4023 C CA . ARG C 1 186 ? -26.296 -14.308 21.637 1.00 53.11 178 ARG C CA 1
ATOM 4024 C C . ARG C 1 186 ? -26.624 -15.249 22.804 1.00 51.39 178 ARG C C 1
ATOM 4025 O O . ARG C 1 186 ? -27.783 -15.630 22.988 1.00 51.23 178 ARG C O 1
ATOM 4033 N N . ASP C 1 187 ? -25.624 -15.644 23.601 1.00 48.43 179 ASP C N 1
ATOM 4034 C CA . ASP C 1 187 ? -25.856 -16.611 24.679 1.00 50.25 179 ASP C CA 1
ATOM 4035 C C . ASP C 1 187 ? -26.876 -16.138 25.700 1.00 46.81 179 ASP C C 1
ATOM 4036 O O . ASP C 1 187 ? -27.392 -16.960 26.464 1.00 44.13 179 ASP C O 1
ATOM 4041 N N . GLY C 1 188 ? -27.134 -14.835 25.772 1.00 45.01 180 GLY C N 1
ATOM 4042 C CA . GLY C 1 188 ? -28.128 -14.266 26.655 1.00 43.45 180 GLY C CA 1
ATOM 4043 C C . GLY C 1 188 ? -29.509 -14.152 26.046 1.00 45.21 180 GLY C C 1
ATOM 4044 O O . GLY C 1 188 ? -30.423 -13.632 26.695 1.00 43.49 180 GLY C O 1
ATOM 4045 N N . LEU C 1 189 ? -29.697 -14.622 24.815 1.00 39.80 181 LEU C N 1
ATOM 4046 C CA . LEU C 1 189 ? -30.989 -14.546 24.153 1.00 41.24 181 LEU C CA 1
ATOM 4047 C C . LEU C 1 189 ? -31.574 -15.942 23.938 1.00 44.16 181 LEU C C 1
ATOM 4048 O O . LEU C 1 189 ? -30.846 -16.939 23.826 1.00 39.40 181 LEU C O 1
ATOM 4053 N N . ARG C 1 190 ? -32.909 -16.001 23.906 1.00 40.84 182 ARG C N 1
ATOM 4054 C CA . ARG C 1 190 ? -33.630 -17.222 23.589 1.00 37.40 182 ARG C CA 1
ATOM 4055 C C . ARG C 1 190 ? -34.751 -16.904 22.616 1.00 39.53 182 ARG C C 1
ATOM 4056 O O . ARG C 1 190 ? -35.319 -15.807 22.638 1.00 38.70 182 ARG C O 1
ATOM 4064 N N . ALA C 1 191 ? -35.038 -17.869 21.741 1.00 38.48 183 ALA C N 1
ATOM 4065 C CA . ALA C 1 191 ? -36.183 -17.817 20.841 1.00 39.51 183 ALA C CA 1
ATOM 4066 C C . ALA C 1 191 ? -37.338 -18.588 21.463 1.00 41.78 183 ALA C C 1
ATOM 4067 O O . ALA C 1 191 ? -37.211 -19.787 21.729 1.00 37.65 183 ALA C O 1
ATOM 4069 N N . VAL C 1 192 ? -38.477 -17.928 21.605 1.00 37.37 184 VAL C N 1
ATOM 4070 C CA . VAL C 1 192 ? -39.578 -18.419 22.421 1.00 38.43 184 VAL C CA 1
ATOM 4071 C C . VAL C 1 192 ? -40.612 -19.115 21.553 1.00 39.96 184 VAL C C 1
ATOM 4072 O O . VAL C 1 192 ? -40.897 -18.682 20.428 1.00 37.83 184 VAL C O 1
ATOM 4076 N N . GLN C 1 193 ? -41.161 -20.218 22.073 1.00 41.29 185 GLN C N 1
ATOM 4077 C CA . GLN C 1 193 ? -42.224 -20.964 21.401 1.00 39.06 185 GLN C CA 1
ATOM 4078 C C . GLN C 1 193 ? -43.492 -20.961 22.252 1.00 39.71 185 GLN C C 1
ATOM 4079 O O . GLN C 1 193 ? -43.652 -20.118 23.145 1.00 37.47 185 GLN C O 1
ATOM 4085 N N . THR C 1 194 ? -44.415 -21.862 21.967 1.00 38.93 186 THR C N 1
ATOM 4086 C CA . THR C 1 194 ? -45.610 -22.073 22.774 1.00 37.09 186 THR C CA 1
ATOM 4087 C C . THR C 1 194 ? -45.783 -23.568 22.976 1.00 36.39 186 THR C C 1
ATOM 4088 O O . THR C 1 194 ? -45.097 -24.369 22.336 1.00 35.86 186 THR C O 1
ATOM 4092 N N . PRO C 1 195 ? -46.668 -23.994 23.899 1.00 33.00 187 PRO C N 1
ATOM 4093 C CA . PRO C 1 195 ? -47.593 -23.259 24.761 1.00 35.80 187 PRO C CA 1
ATOM 4094 C C . PRO C 1 195 ? -46.865 -22.448 25.821 1.00 37.13 187 PRO C C 1
ATOM 4095 O O . PRO C 1 195 ? -45.824 -22.882 26.339 1.00 38.92 187 PRO C O 1
ATOM 4099 N N . GLN C 1 196 ? -47.407 -21.275 26.118 1.00 31.19 188 GLN C N 1
ATOM 4100 C CA . GLN C 1 196 ? -46.989 -20.480 27.258 1.00 35.66 188 GLN C CA 1
ATOM 4101 C C . GLN C 1 196 ? -47.988 -20.715 28.391 1.00 36.70 188 GLN C C 1
ATOM 4102 O O . GLN C 1 196 ? -49.204 -20.654 28.181 1.00 37.92 188 GLN C O 1
ATOM 4108 N N . GLY C 1 197 ? -47.476 -21.000 29.578 1.00 36.67 189 GLY C N 1
ATOM 4109 C CA . GLY C 1 197 ? -48.299 -21.440 30.695 1.00 36.42 189 GLY C CA 1
ATOM 4110 C C . GLY C 1 197 ? -48.271 -20.435 31.827 1.00 41.33 189 GLY C C 1
ATOM 4111 O O . GLY C 1 197 ? -47.217 -19.884 32.154 1.00 38.02 189 GLY C O 1
ATOM 4112 N N . PHE C 1 198 ? -49.434 -20.226 32.445 1.00 43.00 190 PHE C N 1
ATOM 4113 C CA . PHE C 1 198 ? -49.589 -19.193 33.454 1.00 41.95 190 PHE C CA 1
ATOM 4114 C C . PHE C 1 198 ? -50.493 -19.656 34.587 1.00 42.80 190 PHE C C 1
ATOM 4115 O O . PHE C 1 198 ? -51.431 -20.433 34.383 1.00 46.99 190 PHE C O 1
ATOM 4123 N N . ALA C 1 199 ? -50.188 -19.183 35.791 1.00 44.70 191 ALA C N 1
ATOM 4124 C CA . ALA C 1 199 ? -51.223 -19.075 36.805 1.00 46.22 191 ALA C CA 1
ATOM 4125 C C . ALA C 1 199 ? -52.361 -18.250 36.221 1.00 49.33 191 ALA C C 1
ATOM 4126 O O . ALA C 1 199 ? -52.146 -17.146 35.710 1.00 49.78 191 ALA C O 1
ATOM 4128 N N . THR C 1 200 ? -53.573 -18.792 36.300 1.00 48.92 192 THR C N 1
ATOM 4129 C CA . THR C 1 200 ? -54.700 -18.231 35.559 1.00 51.78 192 THR C CA 1
ATOM 4130 C C . THR C 1 200 ? -54.919 -16.758 35.889 1.00 49.95 192 THR C C 1
ATOM 4131 O O . THR C 1 200 ? -55.014 -15.911 34.992 1.00 51.23 192 THR C O 1
ATOM 4135 N N . ASP C 1 201 ? -54.993 -16.435 37.176 1.00 44.63 193 ASP C N 1
ATOM 4136 C CA . ASP C 1 201 ? -55.228 -15.057 37.595 1.00 53.43 193 ASP C CA 1
ATOM 4137 C C . ASP C 1 201 ? -54.139 -14.113 37.088 1.00 56.19 193 ASP C C 1
ATOM 4138 O O . ASP C 1 201 ? -54.425 -12.966 36.714 1.00 52.01 193 ASP C O 1
ATOM 4143 N N . LEU C 1 202 ? -52.881 -14.567 37.082 1.00 57.19 194 LEU C N 1
ATOM 4144 C CA . LEU C 1 202 ? -51.802 -13.708 36.606 1.00 52.74 194 LEU C CA 1
ATOM 4145 C C . LEU C 1 202 ? -52.010 -13.345 35.146 1.00 50.33 194 LEU C C 1
ATOM 4146 O O . LEU C 1 202 ? -51.884 -12.174 34.764 1.00 48.35 194 LEU C O 1
ATOM 4151 N N . LEU C 1 203 ? -52.350 -14.334 34.314 1.00 50.61 195 LEU C N 1
ATOM 4152 C CA . LEU C 1 203 ? -52.629 -14.040 32.909 1.00 51.72 195 LEU C CA 1
ATOM 4153 C C . LEU C 1 203 ? -53.792 -13.067 32.777 1.00 50.76 195 LEU C C 1
ATOM 4154 O O . LEU C 1 203 ? -53.690 -12.056 32.075 1.00 52.12 195 LEU C O 1
ATOM 4159 N N . LEU C 1 204 ? -54.883 -13.324 33.502 1.00 49.41 196 LEU C N 1
ATOM 4160 C CA . LEU C 1 204 ? -56.058 -12.457 33.430 1.00 51.28 196 LEU C CA 1
ATOM 4161 C C . LEU C 1 204 ? -55.746 -11.067 33.971 1.00 53.86 196 LEU C C 1
ATOM 4162 O O . LEU C 1 204 ? -56.185 -10.055 33.409 1.00 58.12 196 LEU C O 1
ATOM 4167 N N . ARG C 1 205 ? -54.985 -11.002 35.063 1.00 54.39 197 ARG C N 1
ATOM 4168 C CA . ARG C 1 205 ? -54.518 -9.715 35.562 1.00 50.39 197 ARG C CA 1
ATOM 4169 C C . ARG C 1 205 ? -53.747 -8.953 34.482 1.00 54.23 197 ARG C C 1
ATOM 4170 O O . ARG C 1 205 ? -53.974 -7.756 34.270 1.00 61.38 197 ARG C O 1
ATOM 4178 N N . ALA C 1 206 ? -52.859 -9.641 33.765 1.00 53.27 198 ALA C N 1
ATOM 4179 C CA . ALA C 1 206 ? -52.110 -9.016 32.680 1.00 52.53 198 ALA C CA 1
ATOM 4180 C C . ALA C 1 206 ? -53.001 -8.669 31.489 1.00 59.14 198 ALA C C 1
ATOM 4181 O O . ALA C 1 206 ? -52.730 -7.693 30.781 1.00 59.69 198 ALA C O 1
ATOM 4183 N N . TYR C 1 207 ? -54.032 -9.479 31.216 1.00 58.94 199 TYR C N 1
ATOM 4184 C CA . TYR C 1 207 ? -54.930 -9.168 30.106 1.00 57.75 199 TYR C CA 1
ATOM 4185 C C . TYR C 1 207 ? -55.691 -7.879 30.368 1.00 61.79 199 TYR C C 1
ATOM 4186 O O . TYR C 1 207 ? -55.842 -7.045 29.469 1.00 68.18 199 TYR C O 1
ATOM 4195 N N . ALA C 1 208 ? -56.130 -7.677 31.611 1.00 62.61 200 ALA C N 1
ATOM 4196 C CA . ALA C 1 208 ? -56.856 -6.466 31.973 1.00 63.53 200 ALA C CA 1
ATOM 4197 C C . ALA C 1 208 ? -55.977 -5.218 31.898 1.00 70.50 200 ALA C C 1
ATOM 4198 O O . ALA C 1 208 ? -56.469 -4.133 31.564 1.00 68.79 200 ALA C O 1
ATOM 4200 N N . ALA C 1 209 ? -54.678 -5.355 32.176 1.00 69.77 201 ALA C N 1
ATOM 4201 C CA . ALA C 1 209 ? -53.776 -4.208 32.193 1.00 64.81 201 ALA C CA 1
ATOM 4202 C C . ALA C 1 209 ? -53.299 -3.825 30.802 1.00 70.67 201 ALA C C 1
ATOM 4203 O O . ALA C 1 209 ? -53.013 -2.649 30.554 1.00 71.70 201 ALA C O 1
ATOM 4205 N N . GLY C 1 210 ? -53.251 -4.781 29.878 1.00 71.75 202 GLY C N 1
ATOM 4206 C CA . GLY C 1 210 ? -52.633 -4.579 28.582 1.00 70.65 202 GLY C CA 1
ATOM 4207 C C . GLY C 1 210 ? -53.637 -4.305 27.483 1.00 79.46 202 GLY C C 1
ATOM 4208 O O . GLY C 1 210 ? -53.346 -4.519 26.302 1.00 86.15 202 GLY C O 1
ATOM 4209 N N . ALA C 1 211 ? -54.843 -3.882 27.871 1.00 82.45 203 ALA C N 1
ATOM 4210 C CA . ALA C 1 211 ? -55.947 -3.651 26.944 1.00 84.41 203 ALA C CA 1
ATOM 4211 C C . ALA C 1 211 ? -55.581 -2.668 25.829 1.00 92.44 203 ALA C C 1
ATOM 4212 O O . ALA C 1 211 ? -55.744 -1.450 25.977 1.00 85.35 203 ALA C O 1
ATOM 4214 N N . GLY C 1 212 ? -55.089 -3.195 24.702 1.00 98.66 204 GLY C N 1
ATOM 4215 C CA . GLY C 1 212 ? -54.665 -2.368 23.583 1.00 98.34 204 GLY C CA 1
ATOM 4216 C C . GLY C 1 212 ? -53.230 -2.589 23.150 1.00 99.36 204 GLY C C 1
ATOM 4217 O O . GLY C 1 212 ? -52.584 -1.672 22.640 1.00 110.46 204 GLY C O 1
ATOM 4218 N N . THR C 1 213 ? -52.711 -3.791 23.353 1.00 91.20 205 THR C N 1
ATOM 4219 C CA . THR C 1 213 ? -51.319 -4.069 23.030 1.00 83.90 205 THR C CA 1
ATOM 4220 C C . THR C 1 213 ? -51.117 -4.953 21.790 1.00 84.77 205 THR C C 1
ATOM 4221 O O . THR C 1 213 ? -51.835 -5.936 21.571 1.00 86.71 205 THR C O 1
ATOM 4223 N N . PHE C 1 216 ? -48.109 -5.714 22.618 1.00 82.74 208 PHE C N 1
ATOM 4224 C CA . PHE C 1 216 ? -47.075 -6.676 22.975 1.00 79.43 208 PHE C CA 1
ATOM 4225 C C . PHE C 1 216 ? -47.051 -7.803 21.955 1.00 73.98 208 PHE C C 1
ATOM 4226 O O . PHE C 1 216 ? -47.966 -7.941 21.142 1.00 75.07 208 PHE C O 1
ATOM 4234 N N . THR C 1 217 ? -45.991 -8.603 21.996 1.00 71.44 209 THR C N 1
ATOM 4235 C CA . THR C 1 217 ? -45.746 -9.604 20.975 1.00 68.66 209 THR C CA 1
ATOM 4236 C C . THR C 1 217 ? -46.015 -11.036 21.431 1.00 69.41 209 THR C C 1
ATOM 4237 O O . THR C 1 217 ? -45.906 -11.953 20.611 1.00 65.43 209 THR C O 1
ATOM 4241 N N . ASP C 1 218 ? -46.378 -11.257 22.693 1.00 62.46 210 ASP C N 1
ATOM 4242 C CA . ASP C 1 218 ? -46.802 -12.576 23.155 1.00 52.96 210 ASP C CA 1
ATOM 4243 C C . ASP C 1 218 ? -47.329 -12.453 24.577 1.00 47.93 210 ASP C C 1
ATOM 4244 O O . ASP C 1 218 ? -47.116 -11.438 25.250 1.00 48.18 210 ASP C O 1
ATOM 4249 N N . ASP C 1 219 ? -48.087 -13.475 24.991 1.00 46.78 211 ASP C N 1
ATOM 4250 C CA . ASP C 1 219 ? -48.723 -13.474 26.303 1.00 42.97 211 ASP C CA 1
ATOM 4251 C C . ASP C 1 219 ? -47.710 -13.220 27.416 1.00 42.03 211 ASP C C 1
ATOM 4252 O O . ASP C 1 219 ? -47.973 -12.434 28.331 1.00 42.77 211 ASP C O 1
ATOM 4257 N N . ALA C 1 220 ? -46.530 -13.843 27.337 1.00 42.55 212 ALA C N 1
ATOM 4258 C CA . ALA C 1 220 ? -45.526 -13.642 28.380 1.00 42.24 212 ALA C CA 1
ATOM 4259 C C . ALA C 1 220 ? -45.116 -12.177 28.483 1.00 45.01 212 ALA C C 1
ATOM 4260 O O . ALA C 1 220 ? -44.835 -11.680 29.584 1.00 43.99 212 ALA C O 1
ATOM 4262 N N . SER C 1 221 ? -45.071 -11.473 27.349 1.00 41.45 213 SER C N 1
ATOM 4263 C CA . SER C 1 221 ? -44.761 -10.044 27.376 1.00 50.98 213 SER C CA 1
ATOM 4264 C C . SER C 1 221 ? -45.765 -9.267 28.220 1.00 49.17 213 SER C C 1
ATOM 4265 O O . SER C 1 221 ? -45.376 -8.389 29.001 1.00 52.49 213 SER C O 1
ATOM 4268 N N . LEU C 1 222 ? -47.062 -9.569 28.067 1.00 46.57 214 LEU C N 1
ATOM 4269 C CA . LEU C 1 222 ? -48.084 -8.910 28.872 1.00 47.73 214 LEU C CA 1
ATOM 4270 C C . LEU C 1 222 ? -47.873 -9.188 30.352 1.00 46.54 214 LEU C C 1
ATOM 4271 O O . LEU C 1 222 ? -48.063 -8.302 31.192 1.00 49.49 214 LEU C O 1
ATOM 4276 N N . VAL C 1 223 ? -47.475 -10.416 30.685 1.00 45.01 215 VAL C N 1
ATOM 4277 C CA . VAL C 1 223 ? -47.230 -10.782 32.076 1.00 47.57 215 VAL C CA 1
ATOM 4278 C C . VAL C 1 223 ? -45.990 -10.076 32.621 1.00 45.10 215 VAL C C 1
ATOM 4279 O O . VAL C 1 223 ? -46.004 -9.542 33.738 1.00 49.17 215 VAL C O 1
ATOM 4283 N N . GLU C 1 224 ? -44.895 -10.080 31.855 1.00 45.12 216 GLU C N 1
ATOM 4284 C CA . GLU C 1 224 ? -43.693 -9.359 32.274 1.00 46.49 216 GLU C CA 1
ATOM 4285 C C . GLU C 1 224 ? -44.002 -7.894 32.546 1.00 52.14 216 GLU C C 1
ATOM 4286 O O . GLU C 1 224 ? -43.542 -7.327 33.546 1.00 45.27 216 GLU C O 1
ATOM 4292 N N . HIS C 1 225 ? -44.807 -7.276 31.676 1.00 50.80 217 HIS C N 1
ATOM 4293 C CA . HIS C 1 225 ? -45.141 -5.868 31.839 1.00 52.86 217 HIS C CA 1
ATOM 4294 C C . HIS C 1 225 ? -45.928 -5.610 33.117 1.00 57.85 217 HIS C C 1
ATOM 4295 O O . HIS C 1 225 ? -45.797 -4.535 33.723 1.00 61.03 217 HIS C O 1
ATOM 4302 N N . VAL C 1 226 ? -46.699 -6.595 33.589 1.00 54.06 218 VAL C N 1
ATOM 4303 C CA . VAL C 1 226 ? -47.504 -6.375 34.782 1.00 57.00 218 VAL C CA 1
ATOM 4304 C C . VAL C 1 226 ? -46.757 -6.778 36.044 1.00 59.51 218 VAL C C 1
ATOM 4305 O O . VAL C 1 226 ? -47.286 -6.624 37.153 1.00 59.83 218 VAL C O 1
ATOM 4309 N N . GLY C 1 227 ? -45.495 -7.174 35.916 1.00 59.12 219 GLY C N 1
ATOM 4310 C CA . GLY C 1 227 ? -44.678 -7.534 37.048 1.00 54.19 219 GLY C CA 1
ATOM 4311 C C . GLY C 1 227 ? -44.530 -9.014 37.303 1.00 57.85 219 GLY C C 1
ATOM 4312 O O . GLY C 1 227 ? -43.848 -9.389 38.260 1.00 66.41 219 GLY C O 1
ATOM 4313 N N . GLY C 1 228 ? -45.163 -9.870 36.512 1.00 53.22 220 GLY C N 1
ATOM 4314 C CA . GLY C 1 228 ? -44.942 -11.289 36.671 1.00 50.78 220 GLY C CA 1
ATOM 4315 C C . GLY C 1 228 ? -43.537 -11.681 36.247 1.00 54.40 220 GLY C C 1
ATOM 4316 O O . GLY C 1 228 ? -42.935 -11.088 35.351 1.00 51.22 220 GLY C O 1
ATOM 4317 N N . GLN C 1 229 ? -42.995 -12.688 36.911 1.00 44.80 221 GLN C N 1
ATOM 4318 C CA . GLN C 1 229 ? -41.659 -13.166 36.601 1.00 53.01 221 GLN C CA 1
ATOM 4319 C C . GLN C 1 229 ? -41.804 -14.420 35.753 1.00 49.89 221 GLN C C 1
ATOM 4320 O O . GLN C 1 229 ? -42.485 -15.367 36.160 1.00 49.44 221 GLN C O 1
ATOM 4326 N N . VAL C 1 230 ? -41.169 -14.420 34.579 1.00 47.66 222 VAL C N 1
ATOM 4327 C CA . VAL C 1 230 ? -41.325 -15.484 33.592 1.00 47.54 222 VAL C CA 1
ATOM 4328 C C . VAL C 1 230 ? -40.118 -16.411 33.656 1.00 49.85 222 VAL C C 1
ATOM 4329 O O . VAL C 1 230 ? -38.967 -15.953 33.719 1.00 50.91 222 VAL C O 1
ATOM 4333 N N . GLN C 1 231 ? -40.381 -17.716 33.643 1.00 45.46 223 GLN C N 1
ATOM 4334 C CA . GLN C 1 231 ? -39.350 -18.744 33.667 1.00 46.99 223 GLN C CA 1
ATOM 4335 C C . GLN C 1 231 ? -39.313 -19.463 32.318 1.00 46.12 223 GLN C C 1
ATOM 4336 O O . GLN C 1 231 ? -40.356 -19.734 31.715 1.00 41.60 223 GLN C O 1
ATOM 4342 N N . VAL C 1 232 ? -38.116 -19.758 31.841 1.00 46.08 224 VAL C N 1
ATOM 4343 C CA . VAL C 1 232 ? -37.909 -20.448 30.574 1.00 40.65 224 VAL C CA 1
ATOM 4344 C C . VAL C 1 232 ? -37.611 -21.916 30.849 1.00 41.22 224 VAL C C 1
ATOM 4345 O O . VAL C 1 232 ? -36.840 -22.235 31.760 1.00 48.90 224 VAL C O 1
ATOM 4349 N N . VAL C 1 233 ? -38.230 -22.816 30.083 1.00 39.74 225 VAL C N 1
ATOM 4350 C CA . VAL C 1 233 ? -37.835 -24.224 30.037 1.00 42.19 225 VAL C CA 1
ATOM 4351 C C . VAL C 1 233 ? -37.386 -24.555 28.611 1.00 41.49 225 VAL C C 1
ATOM 4352 O O . VAL C 1 233 ? -37.589 -23.783 27.676 1.00 42.84 225 VAL C O 1
ATOM 4356 N N . ASP C 1 234 ? -36.761 -25.717 28.461 1.00 43.47 226 ASP C N 1
ATOM 4357 C CA . ASP C 1 234 ? -36.253 -26.132 27.156 1.00 44.76 226 ASP C CA 1
ATOM 4358 C C . ASP C 1 234 ? -37.393 -26.264 26.168 1.00 39.38 226 ASP C C 1
ATOM 4359 O O . ASP C 1 234 ? -38.363 -26.976 26.431 1.00 35.43 226 ASP C O 1
ATOM 4364 N N . GLY C 1 235 ? -37.262 -25.598 25.014 1.00 40.89 227 GLY C N 1
ATOM 4365 C CA . GLY C 1 235 ? -38.167 -25.804 23.898 1.00 35.08 227 GLY C CA 1
ATOM 4366 C C . GLY C 1 235 ? -37.773 -27.025 23.080 1.00 42.68 227 GLY C C 1
ATOM 4367 O O . GLY C 1 235 ? -37.128 -27.963 23.574 1.00 39.66 227 GLY C O 1
ATOM 4368 N N . ASP C 1 236 ? -38.103 -26.986 21.784 1.00 42.00 228 ASP C N 1
ATOM 4369 C CA . ASP C 1 236 ? -37.811 -28.098 20.892 1.00 37.88 228 ASP C CA 1
ATOM 4370 C C . ASP C 1 236 ? -37.840 -27.631 19.443 1.00 40.71 228 ASP C C 1
ATOM 4371 O O . ASP C 1 236 ? -38.763 -26.890 19.071 1.00 35.56 228 ASP C O 1
ATOM 4376 N N . PRO C 1 237 ? -36.871 -28.031 18.603 1.00 41.42 229 PRO C N 1
ATOM 4377 C CA . PRO C 1 237 ? -36.944 -27.666 17.179 1.00 41.10 229 PRO C CA 1
ATOM 4378 C C . PRO C 1 237 ? -38.257 -28.041 16.515 1.00 42.99 229 PRO C C 1
ATOM 4379 O O . PRO C 1 237 ? -38.724 -27.313 15.626 1.00 39.08 229 PRO C O 1
ATOM 4383 N N . LEU C 1 238 ? -38.884 -29.141 16.944 1.00 42.31 230 LEU C N 1
ATOM 4384 C CA . LEU C 1 238 ? -40.119 -29.597 16.323 1.00 40.14 230 LEU C CA 1
ATOM 4385 C C . LEU C 1 238 ? -41.305 -28.671 16.602 1.00 40.90 230 LEU C C 1
ATOM 4386 O O . LEU C 1 238 ? -42.324 -28.759 15.906 1.00 43.20 230 LEU C O 1
ATOM 4391 N N . ALA C 1 239 ? -41.205 -27.781 17.586 1.00 36.86 231 ALA C N 1
ATOM 4392 C CA . ALA C 1 239 ? -42.298 -26.871 17.908 1.00 39.35 231 ALA C CA 1
ATOM 4393 C C . ALA C 1 239 ? -42.268 -25.588 17.078 1.00 38.95 231 ALA C C 1
ATOM 4394 O O . ALA C 1 239 ? -42.763 -24.544 17.540 1.00 34.13 231 ALA C O 1
ATOM 4396 N N . PHE C 1 240 ? -41.643 -25.620 15.904 1.00 38.57 232 PHE C N 1
ATOM 4397 C CA . PHE C 1 240 ? -41.538 -24.409 15.107 1.00 41.70 232 PHE C CA 1
ATOM 4398 C C . PHE C 1 240 ? -42.907 -23.979 14.593 1.00 41.74 232 PHE C C 1
ATOM 4399 O O . PHE C 1 240 ? -43.809 -24.793 14.384 1.00 42.47 232 PHE C O 1
ATOM 4407 N N . LYS C 1 241 ? -43.053 -22.672 14.419 1.00 42.48 233 LYS C N 1
ATOM 4408 C CA . LYS C 1 241 ? -44.268 -22.078 13.888 1.00 43.67 233 LYS C CA 1
ATOM 4409 C C . LYS C 1 241 ? -44.329 -22.318 12.381 1.00 47.12 233 LYS C C 1
ATOM 4410 O O . LYS C 1 241 ? -43.448 -21.872 11.645 1.00 53.07 233 LYS C O 1
ATOM 4416 N N . ILE C 1 242 ? -45.345 -23.051 11.927 1.00 48.54 234 ILE C N 1
ATOM 4417 C CA . ILE C 1 242 ? -45.473 -23.436 10.519 1.00 49.92 234 ILE C CA 1
ATOM 4418 C C . ILE C 1 242 ? -46.137 -22.274 9.786 1.00 54.00 234 ILE C C 1
ATOM 4419 O O . ILE C 1 242 ? -47.355 -22.111 9.843 1.00 59.78 234 ILE C O 1
ATOM 4424 N N . THR C 1 243 ? -45.337 -21.463 9.092 1.00 53.72 235 THR C N 1
ATOM 4425 C CA . THR C 1 243 ? -45.816 -20.254 8.433 1.00 58.89 235 THR C CA 1
ATOM 4426 C C . THR C 1 243 ? -45.711 -20.314 6.915 1.00 68.03 235 THR C C 1
ATOM 4427 O O . THR C 1 243 ? -46.726 -20.217 6.217 1.00 70.37 235 THR C O 1
ATOM 4431 N N . THR C 1 244 ? -44.505 -20.495 6.386 1.00 70.03 236 THR C N 1
ATOM 4432 C CA . THR C 1 244 ? -44.251 -20.456 4.956 1.00 63.81 236 THR C CA 1
ATOM 4433 C C . THR C 1 244 ? -44.510 -21.822 4.334 1.00 70.69 236 THR C C 1
ATOM 4434 O O . THR C 1 244 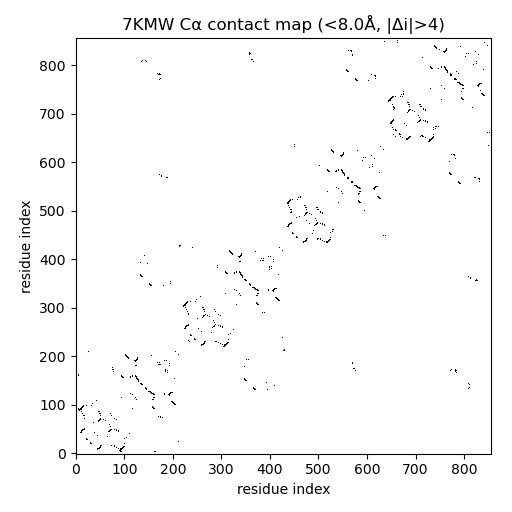? -44.618 -22.837 5.027 1.00 75.53 236 THR C O 1
ATOM 4438 N N . GLN C 1 245 ? -44.624 -21.838 3.004 1.00 80.88 237 GLN C N 1
ATOM 4439 C CA . GLN C 1 245 ? -44.686 -23.110 2.288 1.00 82.31 237 GLN C CA 1
ATOM 4440 C C . GLN C 1 245 ? -43.440 -23.951 2.542 1.00 82.17 237 GLN C C 1
ATOM 4441 O O . GLN C 1 245 ? -43.503 -25.186 2.492 1.00 80.09 237 GLN C O 1
ATOM 4447 N N . LEU C 1 246 ? -42.298 -23.302 2.798 1.00 72.93 238 LEU C N 1
ATOM 4448 C CA . LEU C 1 246 ? -41.105 -24.040 3.199 1.00 71.23 238 LEU C CA 1
ATOM 4449 C C . LEU C 1 246 ? -41.324 -24.699 4.559 1.00 74.63 238 LEU C C 1
ATOM 4450 O O . LEU C 1 246 ? -41.028 -25.890 4.737 1.00 69.91 238 LEU C O 1
ATOM 4455 N N . ASP C 1 247 ? -41.906 -23.953 5.508 1.00 70.29 239 ASP C N 1
ATOM 4456 C CA . ASP C 1 247 ? -42.294 -24.538 6.785 1.00 63.06 239 ASP C CA 1
ATOM 4457 C C . ASP C 1 247 ? -43.261 -25.698 6.570 1.00 64.75 239 ASP C C 1
ATOM 4458 O O . ASP C 1 247 ? -43.162 -26.733 7.235 1.00 62.97 239 ASP C O 1
ATOM 4463 N N . LEU C 1 248 ? -44.223 -25.532 5.662 1.00 63.06 240 LEU C N 1
ATOM 4464 C CA . LEU C 1 248 ? -45.198 -26.591 5.416 1.00 69.16 240 LEU C CA 1
ATOM 4465 C C . LEU C 1 248 ? -44.553 -27.841 4.818 1.00 69.13 240 LEU C C 1
ATOM 4466 O O . LEU C 1 248 ? -44.915 -28.970 5.185 1.00 69.59 240 LEU C O 1
ATOM 4471 N N . LEU C 1 249 ? -43.641 -27.663 3.855 1.00 71.16 241 LEU C N 1
ATOM 4472 C CA . LEU C 1 249 ? -42.972 -28.810 3.245 1.00 68.63 241 LEU C CA 1
ATOM 4473 C C . LEU C 1 249 ? -42.192 -29.612 4.279 1.00 67.44 241 LEU C C 1
ATOM 4474 O O . LEU C 1 249 ? -42.231 -30.851 4.276 1.00 60.47 241 LEU C O 1
ATOM 4479 N N . LEU C 1 250 ? -41.463 -28.917 5.161 1.00 62.35 242 LEU C N 1
ATOM 4480 C CA . LEU C 1 250 ? -40.769 -29.585 6.257 1.00 57.46 242 LEU C CA 1
ATOM 4481 C C . LEU C 1 250 ? -41.753 -30.302 7.166 1.00 61.18 242 LEU C C 1
ATOM 4482 O O . LEU C 1 250 ? -41.562 -31.474 7.517 1.00 61.17 242 LEU C O 1
ATOM 4487 N N . ALA C 1 251 ? -42.824 -29.607 7.549 1.00 60.21 243 ALA C N 1
ATOM 4488 C CA . ALA C 1 251 ? -43.823 -30.209 8.421 1.00 61.89 243 ALA C CA 1
ATOM 4489 C C . ALA C 1 251 ? -44.375 -31.496 7.826 1.00 62.77 243 ALA C C 1
ATOM 4490 O O . ALA C 1 251 ? -44.553 -32.486 8.543 1.00 59.23 243 ALA C O 1
ATOM 4492 N N . GLU C 1 252 ? -44.708 -31.483 6.530 1.00 56.16 244 GLU C N 1
ATOM 4493 C CA . GLU C 1 252 ? -45.217 -32.696 5.906 1.00 63.22 244 GLU C CA 1
ATOM 4494 C C . GLU C 1 252 ? -44.154 -33.786 5.828 1.00 60.15 244 GLU C C 1
ATOM 4495 O O . GLU C 1 252 ? -44.470 -34.967 5.993 1.00 67.50 244 GLU C O 1
ATOM 4501 N N . THR C 1 253 ? -42.892 -33.421 5.591 1.00 59.29 245 THR C N 1
ATOM 4502 C CA . THR C 1 253 ? -41.843 -34.440 5.519 1.00 57.94 245 THR C CA 1
ATOM 4503 C C . THR C 1 253 ? -41.617 -35.108 6.871 1.00 65.77 245 THR C C 1
ATOM 4504 O O . THR C 1 253 ? -41.454 -36.338 6.939 1.00 67.01 245 THR C O 1
ATOM 4508 N N . ILE C 1 254 ? -41.611 -34.322 7.955 1.00 55.68 246 ILE C N 1
ATOM 4509 C CA . ILE C 1 254 ? -41.465 -34.891 9.293 1.00 58.84 246 ILE C CA 1
ATOM 4510 C C . ILE C 1 254 ? -42.565 -35.915 9.527 1.00 67.55 246 ILE C C 1
ATOM 4511 O O . ILE C 1 254 ? -42.324 -37.033 9.999 1.00 70.36 246 ILE C O 1
ATOM 4516 N N . VAL C 1 255 ? -43.792 -35.543 9.169 1.00 63.24 247 VAL C N 1
ATOM 4517 C CA . VAL C 1 255 ? -44.971 -36.349 9.453 1.00 68.00 247 VAL C CA 1
ATOM 4518 C C . VAL C 1 255 ? -45.140 -37.508 8.461 1.00 73.23 247 VAL C C 1
ATOM 4519 O O . VAL C 1 255 ? -45.552 -38.606 8.855 1.00 73.62 247 VAL C O 1
ATOM 4523 N N . ARG C 1 256 ? -44.752 -37.331 7.196 1.00 69.40 248 ARG C N 1
ATOM 4524 C CA . ARG C 1 256 ? -45.108 -38.316 6.183 1.00 77.38 248 ARG C CA 1
ATOM 4525 C C . ARG C 1 256 ? -44.444 -39.653 6.467 1.00 86.46 248 ARG C C 1
ATOM 4526 O O . ARG C 1 256 ? -45.126 -40.609 6.852 1.00 90.11 248 ARG C O 1
ATOM 4528 N N . ARG C 1 257 ? -43.131 -39.743 6.297 1.00 95.10 249 ARG C N 1
ATOM 4529 C CA . ARG C 1 257 ? -42.450 -41.014 6.521 1.00 97.34 249 ARG C CA 1
ATOM 4530 C C . ARG C 1 257 ? -41.436 -40.868 7.656 1.00 94.63 249 ARG C C 1
ATOM 4531 O O . ARG C 1 257 ? -41.408 -39.851 8.352 1.00 91.14 249 ARG C O 1
ATOM 4533 N N . GLY D 1 34 ? -5.646 -3.705 0.150 1.00 53.63 26 GLY D N 1
ATOM 4534 C CA . GLY D 1 34 ? -6.712 -3.865 -0.832 1.00 47.49 26 GLY D CA 1
ATOM 4535 C C . GLY D 1 34 ? -6.380 -3.389 -2.243 1.00 51.04 26 GLY D C 1
ATOM 4536 O O . GLY D 1 34 ? -7.283 -3.088 -3.021 1.00 48.60 26 GLY D O 1
ATOM 4537 N N . SER D 1 35 ? -5.080 -3.344 -2.568 1.00 67.14 27 SER D N 1
ATOM 4538 C CA . SER D 1 35 ? -4.604 -2.772 -3.833 1.00 65.08 27 SER D CA 1
ATOM 4539 C C . SER D 1 35 ? -5.275 -3.393 -5.059 1.00 61.16 27 SER D C 1
ATOM 4540 O O . SER D 1 35 ? -5.356 -2.753 -6.116 1.00 67.19 27 SER D O 1
ATOM 4542 N N . SER D 1 36 ? -5.763 -4.625 -4.943 1.00 51.98 28 SER D N 1
ATOM 4543 C CA . SER D 1 36 ? -6.315 -5.332 -6.093 1.00 55.65 28 SER D CA 1
ATOM 4544 C C . SER D 1 36 ? -7.780 -5.004 -6.367 1.00 51.10 28 SER D C 1
ATOM 4545 O O . SER D 1 36 ? -8.262 -5.305 -7.467 1.00 52.09 28 SER D O 1
ATOM 4548 N N . GLY D 1 37 ? -8.502 -4.420 -5.408 1.00 48.25 29 GLY D N 1
ATOM 4549 C CA . GLY D 1 37 ? -9.919 -4.159 -5.592 1.00 38.25 29 GLY D CA 1
ATOM 4550 C C . GLY D 1 37 ? -10.727 -5.439 -5.722 1.00 41.77 29 GLY D C 1
ATOM 4551 O O . GLY D 1 37 ? -11.919 -5.386 -6.029 1.00 41.40 29 GLY D O 1
ATOM 4552 N N . THR D 1 38 ? -10.120 -6.592 -5.439 1.00 36.13 30 THR D N 1
ATOM 4553 C CA . THR D 1 38 ? -10.818 -7.853 -5.658 1.00 41.42 30 THR D CA 1
ATOM 4554 C C . THR D 1 38 ? -11.680 -8.203 -4.454 1.00 36.47 30 THR D C 1
ATOM 4555 O O . THR D 1 38 ? -11.616 -7.562 -3.392 1.00 34.86 30 THR D O 1
ATOM 4559 N N . VAL D 1 39 ? -12.526 -9.212 -4.654 1.00 34.10 31 VAL D N 1
ATOM 4560 C CA . VAL D 1 39 ? -13.433 -9.724 -3.629 1.00 30.97 31 VAL D CA 1
ATOM 4561 C C . VAL D 1 39 ? -12.980 -11.145 -3.329 1.00 31.72 31 VAL D C 1
ATOM 4562 O O . VAL D 1 39 ? -12.919 -11.988 -4.230 1.00 31.27 31 VAL D O 1
ATOM 4566 N N . ALA D 1 40 ? -12.651 -11.407 -2.070 1.00 28.77 32 ALA D N 1
ATOM 4567 C CA . ALA D 1 40 ? -12.241 -12.726 -1.615 1.00 29.16 32 ALA D CA 1
ATOM 4568 C C . ALA D 1 40 ? -13.303 -13.291 -0.671 1.00 31.59 32 ALA D C 1
ATOM 4569 O O . ALA D 1 40 ? -13.850 -12.570 0.178 1.00 28.83 32 ALA D O 1
ATOM 4571 N N . ALA D 1 41 ? -13.594 -14.580 -0.814 1.00 28.17 33 ALA D N 1
ATOM 4572 C CA . ALA D 1 41 ? -14.513 -15.262 0.085 1.00 32.46 33 ALA D CA 1
ATOM 4573 C C . ALA D 1 41 ? -13.791 -16.399 0.796 1.00 32.88 33 ALA D C 1
ATOM 4574 O O . ALA D 1 41 ? -13.210 -17.278 0.152 1.00 35.51 33 ALA D O 1
ATOM 4576 N N . VAL D 1 42 ? -13.920 -16.420 2.116 1.00 31.44 34 VAL D N 1
ATOM 4577 C CA . VAL D 1 42 ? -13.294 -17.400 2.989 1.00 30.16 34 VAL D CA 1
ATOM 4578 C C . VAL D 1 42 ? -14.384 -18.240 3.636 1.00 35.09 34 VAL D C 1
ATOM 4579 O O . VAL D 1 42 ? -15.420 -17.711 4.061 1.00 37.71 34 VAL D O 1
ATOM 4583 N N . VAL D 1 43 ? -14.180 -19.548 3.650 1.00 37.96 35 VAL D N 1
ATOM 4584 C CA . VAL D 1 43 ? -15.060 -20.486 4.329 1.00 37.97 35 VAL D CA 1
ATOM 4585 C C . VAL D 1 43 ? -14.270 -21.156 5.452 1.00 40.43 35 VAL D C 1
ATOM 4586 O O . VAL D 1 43 ? -13.486 -22.078 5.206 1.00 40.41 35 VAL D O 1
ATOM 4590 N N . PRO D 1 44 ? -14.426 -20.708 6.697 1.00 43.99 36 PRO D N 1
ATOM 4591 C CA . PRO D 1 44 ? -13.738 -21.396 7.805 1.00 38.77 36 PRO D CA 1
ATOM 4592 C C . PRO D 1 44 ? -14.497 -22.667 8.153 1.00 45.74 36 PRO D C 1
ATOM 4593 O O . PRO D 1 44 ? -15.636 -22.612 8.621 1.00 52.39 36 PRO D O 1
ATOM 4597 N N . ALA D 1 45 ? -13.861 -23.817 7.951 1.00 47.71 37 ALA D N 1
ATOM 4598 C CA . ALA D 1 45 ? -14.519 -25.091 8.174 1.00 57.58 37 ALA D CA 1
ATOM 4599 C C . ALA D 1 45 ? -13.572 -26.051 8.894 1.00 58.56 37 ALA D C 1
ATOM 4600 O O . ALA D 1 45 ? -13.230 -27.117 8.398 1.00 65.62 37 ALA D O 1
ATOM 4602 N N . ALA D 1 46 ? -13.108 -25.651 10.079 1.00 79.03 38 ALA D N 1
ATOM 4603 C CA . ALA D 1 46 ? -12.167 -26.461 10.857 1.00 88.49 38 ALA D CA 1
ATOM 4604 C C . ALA D 1 46 ? -12.511 -26.435 12.353 1.00 97.65 38 ALA D C 1
ATOM 4605 O O . ALA D 1 46 ? -11.623 -26.383 13.212 1.00 102.48 38 ALA D O 1
ATOM 4607 N N . GLY D 1 47 ? -13.800 -26.469 12.690 1.00 95.95 39 GLY D N 1
ATOM 4608 C CA . GLY D 1 47 ? -14.240 -26.393 14.078 1.00 89.95 39 GLY D CA 1
ATOM 4609 C C . GLY D 1 47 ? -14.003 -25.047 14.748 1.00 85.86 39 GLY D C 1
ATOM 4610 O O . GLY D 1 47 ? -14.408 -23.996 14.233 1.00 83.07 39 GLY D O 1
ATOM 4611 N N . LYS D 1 58 ? -19.016 -32.114 10.218 1.00 63.55 50 LYS D N 1
ATOM 4612 C CA . LYS D 1 58 ? -19.861 -30.959 9.894 1.00 66.39 50 LYS D CA 1
ATOM 4613 C C . LYS D 1 58 ? -19.882 -30.658 8.403 1.00 57.46 50 LYS D C 1
ATOM 4614 O O . LYS D 1 58 ? -20.743 -31.163 7.678 1.00 58.10 50 LYS D O 1
ATOM 4616 N N . ALA D 1 59 ? -18.892 -29.874 7.960 1.00 54.21 51 ALA D N 1
ATOM 4617 C CA . ALA D 1 59 ? -18.830 -29.376 6.585 1.00 58.19 51 ALA D CA 1
ATOM 4618 C C . ALA D 1 59 ? -18.738 -30.474 5.533 1.00 58.58 51 ALA D C 1
ATOM 4619 O O . ALA D 1 59 ? -19.107 -30.241 4.377 1.00 59.93 51 ALA D O 1
ATOM 4621 N N . PHE D 1 60 ? -18.262 -31.654 5.893 1.00 58.50 52 PHE D N 1
ATOM 4622 C CA . PHE D 1 60 ? -18.121 -32.738 4.932 1.00 64.18 52 PHE D CA 1
ATOM 4623 C C . PHE D 1 60 ? -19.373 -33.603 4.814 1.00 64.32 52 PHE D C 1
ATOM 4624 O O . PHE D 1 60 ? -19.413 -34.480 3.945 1.00 68.05 52 PHE D O 1
ATOM 4632 N N . CYS D 1 61 ? -20.380 -33.388 5.664 1.00 64.02 53 CYS D N 1
ATOM 4633 C CA . CYS D 1 61 ? -21.658 -34.080 5.516 1.00 67.32 53 CYS D CA 1
ATOM 4634 C C . CYS D 1 61 ? -22.233 -33.865 4.121 1.00 67.96 53 CYS D C 1
ATOM 4635 O O . CYS D 1 61 ? -22.198 -32.753 3.581 1.00 61.53 53 CYS D O 1
ATOM 4638 N N . GLU D 1 62 ? -22.774 -34.935 3.544 1.00 69.84 54 GLU D N 1
ATOM 4639 C CA . GLU D 1 62 ? -23.301 -34.892 2.188 1.00 73.07 54 GLU D CA 1
ATOM 4640 C C . GLU D 1 62 ? -24.788 -34.537 2.169 1.00 74.23 54 GLU D C 1
ATOM 4641 O O . GLU D 1 62 ? -25.566 -34.990 3.012 1.00 74.40 54 GLU D O 1
ATOM 4647 N N . ILE D 1 63 ? -25.173 -33.692 1.220 1.00 73.24 55 ILE D N 1
ATOM 4648 C CA . ILE D 1 63 ? -26.571 -33.356 0.976 1.00 73.90 55 ILE D CA 1
ATOM 4649 C C . ILE D 1 63 ? -26.882 -33.706 -0.475 1.00 74.59 55 ILE D C 1
ATOM 4650 O O . ILE D 1 63 ? -26.397 -33.031 -1.391 1.00 69.67 55 ILE D O 1
ATOM 4655 N N . ASP D 1 64 ? -27.668 -34.766 -0.687 1.00 75.92 56 ASP D N 1
ATOM 4656 C CA . ASP D 1 64 ? -28.045 -35.234 -2.030 1.00 77.14 56 ASP D CA 1
ATOM 4657 C C . ASP D 1 64 ? -26.823 -35.344 -2.944 1.00 76.38 56 ASP D C 1
ATOM 4658 O O . ASP D 1 64 ? -26.832 -34.890 -4.091 1.00 75.34 56 ASP D O 1
ATOM 4663 N N . GLY D 1 65 ? -25.750 -35.931 -2.416 1.00 79.51 57 GLY D N 1
ATOM 4664 C CA . GLY D 1 65 ? -24.552 -36.163 -3.192 1.00 79.72 57 GLY D CA 1
ATOM 4665 C C . GLY D 1 65 ? -23.366 -35.297 -2.828 1.00 83.65 57 GLY D C 1
ATOM 4666 O O . GLY D 1 65 ? -22.266 -35.823 -2.649 1.00 91.22 57 GLY D O 1
ATOM 4667 N N . ALA D 1 66 ? -23.554 -33.981 -2.732 1.00 72.31 58 ALA D N 1
ATOM 4668 C CA . ALA D 1 66 ? -22.446 -33.053 -2.552 1.00 70.36 58 ALA D CA 1
ATOM 4669 C C . ALA D 1 66 ? -22.259 -32.693 -1.083 1.00 63.14 58 ALA D C 1
ATOM 4670 O O . ALA D 1 66 ? -23.232 -32.558 -0.332 1.00 66.05 58 ALA D O 1
ATOM 4672 N N . SER D 1 67 ? -21.008 -32.528 -0.678 1.00 60.13 59 SER D N 1
ATOM 4673 C CA . SER D 1 67 ? -20.771 -32.087 0.683 1.00 60.89 59 SER D CA 1
ATOM 4674 C C . SER D 1 67 ? -21.272 -30.656 0.866 1.00 53.72 59 SER D C 1
ATOM 4675 O O . SER D 1 67 ? -21.411 -29.888 -0.093 1.00 51.42 59 SER D O 1
ATOM 4678 N N . MET D 1 68 ? -21.552 -30.303 2.123 1.00 53.77 60 MET D N 1
ATOM 4679 C CA . MET D 1 68 ? -21.893 -28.916 2.432 1.00 48.83 60 MET D CA 1
ATOM 4680 C C . MET D 1 68 ? -20.766 -27.981 2.022 1.00 49.56 60 MET D C 1
ATOM 4681 O O . MET D 1 68 ? -21.011 -26.861 1.544 1.00 43.81 60 MET D O 1
ATOM 4686 N N . LEU D 1 69 ? -19.520 -28.404 2.258 1.00 46.73 61 LEU D N 1
ATOM 4687 C CA . LEU D 1 69 ? -18.376 -27.605 1.852 1.00 50.24 61 LEU D CA 1
ATOM 4688 C C . LEU D 1 69 ? -18.416 -27.318 0.353 1.00 47.43 61 LEU D C 1
ATOM 4689 O O . LEU D 1 69 ? -18.212 -26.180 -0.083 1.00 40.73 61 LEU D O 1
ATOM 4694 N N . ALA D 1 70 ? -18.663 -28.350 -0.452 1.00 47.26 62 ALA D N 1
ATOM 4695 C CA . ALA D 1 70 ? -18.707 -28.178 -1.901 1.00 50.50 62 ALA D CA 1
ATOM 4696 C C . ALA D 1 70 ? -19.840 -27.247 -2.317 1.00 43.94 62 ALA D C 1
ATOM 4697 O O . ALA D 1 70 ? -19.656 -26.366 -3.164 1.00 41.95 62 ALA D O 1
ATOM 4699 N N . ARG D 1 71 ? -21.032 -27.450 -1.750 1.00 44.54 63 ARG D N 1
ATOM 4700 C CA . ARG D 1 71 ? -22.185 -26.639 -2.132 1.00 44.35 63 ARG D CA 1
ATOM 4701 C C . ARG D 1 71 ? -21.990 -25.197 -1.729 1.00 39.15 63 ARG D C 1
ATOM 4702 O O . ARG D 1 71 ? -22.422 -24.293 -2.444 1.00 40.73 63 ARG D O 1
ATOM 4710 N N . ALA D 1 72 ? -21.377 -24.969 -0.566 1.00 38.16 64 ALA D N 1
ATOM 4711 C CA . ALA D 1 72 ? -21.140 -23.607 -0.131 1.00 38.01 64 ALA D CA 1
ATOM 4712 C C . ALA D 1 72 ? -20.184 -22.925 -1.083 1.00 37.11 64 ALA D C 1
ATOM 4713 O O . ALA D 1 72 ? -20.403 -21.773 -1.469 1.00 34.16 64 ALA D O 1
ATOM 4715 N N . VAL D 1 73 ? -19.142 -23.643 -1.506 1.00 36.30 65 VAL D N 1
ATOM 4716 C CA . VAL D 1 73 ? -18.195 -23.074 -2.459 1.00 39.40 65 VAL D CA 1
ATOM 4717 C C . VAL D 1 73 ? -18.873 -22.839 -3.800 1.00 38.74 65 VAL D C 1
ATOM 4718 O O . VAL D 1 73 ? -18.701 -21.785 -4.427 1.00 38.42 65 VAL D O 1
ATOM 4722 N N . ALA D 1 74 ? -19.673 -23.802 -4.249 1.00 38.36 66 ALA D N 1
ATOM 4723 C CA . ALA D 1 74 ? -20.397 -23.625 -5.495 1.00 36.92 66 ALA D CA 1
ATOM 4724 C C . ALA D 1 74 ? -21.256 -22.374 -5.444 1.00 36.38 66 ALA D C 1
ATOM 4725 O O . ALA D 1 74 ? -21.321 -21.622 -6.420 1.00 39.20 66 ALA D O 1
ATOM 4727 N N . GLY D 1 75 ? -21.910 -22.127 -4.307 1.00 33.55 67 GLY D N 1
ATOM 4728 C CA . GLY D 1 75 ? -22.692 -20.912 -4.173 1.00 34.67 67 GLY D CA 1
ATOM 4729 C C . GLY D 1 75 ? -21.848 -19.655 -4.336 1.00 35.82 67 GLY D C 1
ATOM 4730 O O . GLY D 1 75 ? -22.210 -18.748 -5.083 1.00 32.11 67 GLY D O 1
ATOM 4731 N N . LEU D 1 76 ? -20.696 -19.597 -3.662 1.00 30.78 68 LEU D N 1
ATOM 4732 C CA . LEU D 1 76 ? -19.856 -18.409 -3.760 1.00 35.10 68 LEU D CA 1
ATOM 4733 C C . LEU D 1 76 ? -19.417 -18.161 -5.196 1.00 34.06 68 LEU D C 1
ATOM 4734 O O . LEU D 1 76 ? -19.547 -17.045 -5.709 1.00 36.29 68 LEU D O 1
ATOM 4739 N N . LEU D 1 77 ? -18.980 -19.210 -5.890 1.00 36.75 69 LEU D N 1
ATOM 4740 C CA . LEU D 1 77 ? -18.543 -19.054 -7.274 1.00 39.43 69 LEU D CA 1
ATOM 4741 C C . LEU D 1 77 ? -19.706 -18.680 -8.191 1.00 37.87 69 LEU D C 1
ATOM 4742 O O . LEU D 1 77 ? -19.562 -17.815 -9.065 1.00 34.12 69 LEU D O 1
ATOM 4747 N N . ASP D 1 78 ? -20.858 -19.342 -8.033 1.00 34.99 70 ASP D N 1
ATOM 4748 C CA . ASP D 1 78 ? -21.995 -19.060 -8.903 1.00 35.40 70 ASP D CA 1
ATOM 4749 C C . ASP D 1 78 ? -22.576 -17.660 -8.698 1.00 38.39 70 ASP D C 1
ATOM 4750 O O . ASP D 1 78 ? -23.395 -17.238 -9.523 1.00 35.07 70 ASP D O 1
ATOM 4755 N N . SER D 1 79 ? -22.191 -16.933 -7.632 1.00 31.69 71 SER D N 1
ATOM 4756 C CA . SER D 1 79 ? -22.598 -15.540 -7.539 1.00 32.04 71 SER D CA 1
ATOM 4757 C C . SER D 1 79 ? -22.011 -14.697 -8.672 1.00 36.42 71 SER D C 1
ATOM 4758 O O . SER D 1 79 ? -22.510 -13.598 -8.927 1.00 37.14 71 SER D O 1
ATOM 4761 N N . LYS D 1 80 ? -20.941 -15.167 -9.321 1.00 31.60 72 LYS D N 1
ATOM 4762 C CA . LYS D 1 80 ? -20.255 -14.544 -10.451 1.00 39.82 72 LYS D CA 1
ATOM 4763 C C . LYS D 1 80 ? -19.452 -13.312 -10.055 1.00 36.81 72 LYS D C 1
ATOM 4764 O O . LYS D 1 80 ? -18.766 -12.740 -10.914 1.00 36.52 72 LYS D O 1
ATOM 4766 N N . VAL D 1 81 ? -19.484 -12.899 -8.785 1.00 37.05 73 VAL D N 1
ATOM 4767 C CA . VAL D 1 81 ? -18.877 -11.646 -8.359 1.00 37.28 73 VAL D CA 1
ATOM 4768 C C . VAL D 1 81 ? -17.779 -11.849 -7.323 1.00 36.98 73 VAL D C 1
ATOM 4769 O O . VAL D 1 81 ? -17.309 -10.874 -6.728 1.00 37.27 73 VAL D O 1
ATOM 4773 N N . VAL D 1 82 ? -17.332 -13.088 -7.118 1.00 32.00 74 VAL D N 1
ATOM 4774 C CA . VAL D 1 82 ? -16.252 -13.402 -6.179 1.00 37.84 74 VAL D CA 1
ATOM 4775 C C . VAL D 1 82 ? -15.003 -13.749 -6.984 1.00 34.78 74 VAL D C 1
ATOM 4776 O O . VAL D 1 82 ? -15.045 -14.638 -7.841 1.00 37.79 74 VAL D O 1
ATOM 4780 N N . ASP D 1 83 ? -13.892 -13.043 -6.719 1.00 34.53 75 ASP D N 1
ATOM 4781 C CA . ASP D 1 83 ? -12.647 -13.290 -7.449 1.00 34.51 75 ASP D CA 1
ATOM 4782 C C . ASP D 1 83 ? -11.871 -14.492 -6.935 1.00 38.78 75 ASP D C 1
ATOM 4783 O O . ASP D 1 83 ? -11.236 -15.191 -7.733 1.00 37.16 75 ASP D O 1
ATOM 4788 N N . HIS D 1 84 ? -11.925 -14.764 -5.634 1.00 35.72 76 HIS D N 1
ATOM 4789 C CA . HIS D 1 84 ? -11.158 -15.857 -5.056 1.00 38.06 76 HIS D CA 1
ATOM 4790 C C . HIS D 1 84 ? -11.901 -16.501 -3.894 1.00 35.83 76 HIS D C 1
ATOM 4791 O O . HIS D 1 84 ? -12.430 -15.796 -3.031 1.00 35.79 76 HIS D O 1
ATOM 4798 N N . VAL D 1 85 ? -11.954 -17.833 -3.876 1.00 35.63 77 VAL D N 1
ATOM 4799 C CA . VAL D 1 85 ? -12.511 -18.566 -2.745 1.00 36.69 77 VAL D CA 1
ATOM 4800 C C . VAL D 1 85 ? -11.395 -19.374 -2.103 1.00 38.79 77 VAL D C 1
ATOM 4801 O O . VAL D 1 85 ? -10.728 -20.167 -2.782 1.00 41.92 77 VAL D O 1
ATOM 4805 N N . VAL D 1 86 ? -11.176 -19.148 -0.803 1.00 32.71 78 VAL D N 1
ATOM 4806 C CA . VAL D 1 86 ? -10.229 -19.916 0.002 1.00 36.52 78 VAL D CA 1
ATOM 4807 C C . VAL D 1 86 ? -11.016 -20.648 1.089 1.00 41.85 78 VAL D C 1
ATOM 4808 O O . VAL D 1 86 ? -11.911 -20.067 1.714 1.00 39.33 78 VAL D O 1
ATOM 4812 N N . VAL D 1 87 ? -10.699 -21.923 1.289 1.00 37.76 79 VAL D N 1
ATOM 4813 C CA . VAL D 1 87 ? -11.364 -22.790 2.252 1.00 40.91 79 VAL D CA 1
ATOM 4814 C C . VAL D 1 87 ? -10.338 -23.290 3.272 1.00 44.77 79 VAL D C 1
ATOM 4815 O O . VAL D 1 87 ? -9.263 -23.764 2.891 1.00 44.47 79 VAL D O 1
ATOM 4819 N N . ALA D 1 88 ? -10.683 -23.232 4.559 1.00 41.48 80 ALA D N 1
ATOM 4820 C CA . ALA D 1 88 ? -9.836 -23.762 5.622 1.00 44.48 80 ALA D CA 1
ATOM 4821 C C . ALA D 1 88 ? -10.481 -25.009 6.218 1.00 54.32 80 ALA D C 1
ATOM 4822 O O . ALA D 1 88 ? -11.605 -24.945 6.731 1.00 45.31 80 ALA D O 1
ATOM 4824 N N . VAL D 1 89 ? -9.757 -26.127 6.176 1.00 50.14 81 VAL D N 1
ATOM 4825 C CA . VAL D 1 89 ? -10.245 -27.410 6.686 1.00 57.95 81 VAL D CA 1
ATOM 4826 C C . VAL D 1 89 ? -9.198 -27.981 7.639 1.00 64.98 81 VAL D C 1
ATOM 4827 O O . VAL D 1 89 ? -8.053 -27.507 7.653 1.00 65.05 81 VAL D O 1
ATOM 4831 N N . PRO D 1 90 ? -9.524 -28.992 8.441 1.00 62.66 82 PRO D N 1
ATOM 4832 C CA . PRO D 1 90 ? -8.495 -29.590 9.295 1.00 71.84 82 PRO D CA 1
ATOM 4833 C C . PRO D 1 90 ? -7.357 -30.170 8.476 1.00 70.87 82 PRO D C 1
ATOM 4834 O O . PRO D 1 90 ? -7.531 -30.574 7.326 1.00 75.90 82 PRO D O 1
ATOM 4838 N N . ALA D 1 91 ? -6.170 -30.175 9.081 1.00 70.16 83 ALA D N 1
ATOM 4839 C CA . ALA D 1 91 ? -4.986 -30.653 8.381 1.00 76.93 83 ALA D CA 1
ATOM 4840 C C . ALA D 1 91 ? -5.231 -32.014 7.739 1.00 81.86 83 ALA D C 1
ATOM 4841 O O . ALA D 1 91 ? -4.922 -32.217 6.561 1.00 86.38 83 ALA D O 1
ATOM 4843 N N . ASP D 1 92 ? -5.842 -32.940 8.481 1.00 79.01 84 ASP D N 1
ATOM 4844 C CA . ASP D 1 92 ? -5.985 -34.307 7.995 1.00 83.05 84 ASP D CA 1
ATOM 4845 C C . ASP D 1 92 ? -7.048 -34.473 6.907 1.00 80.59 84 ASP D C 1
ATOM 4846 O O . ASP D 1 92 ? -7.143 -35.557 6.328 1.00 84.09 84 ASP D O 1
ATOM 4848 N N . ARG D 1 93 ? -7.832 -33.447 6.583 1.00 75.64 85 ARG D N 1
ATOM 4849 C CA . ARG D 1 93 ? -8.807 -33.569 5.505 1.00 73.86 85 ARG D CA 1
ATOM 4850 C C . ARG D 1 93 ? -8.496 -32.655 4.318 1.00 72.73 85 ARG D C 1
ATOM 4851 O O . ARG D 1 93 ? -9.304 -32.565 3.387 1.00 75.15 85 ARG D O 1
ATOM 4853 N N . VAL D 1 94 ? -7.334 -31.993 4.323 1.00 69.93 86 VAL D N 1
ATOM 4854 C CA . VAL D 1 94 ? -6.985 -31.040 3.269 1.00 72.16 86 VAL D CA 1
ATOM 4855 C C . VAL D 1 94 ? -6.952 -31.724 1.905 1.00 70.27 86 VAL D C 1
ATOM 4856 O O . VAL D 1 94 ? -7.571 -31.257 0.943 1.00 68.91 86 VAL D O 1
ATOM 4860 N N . ASP D 1 95 ? -6.205 -32.826 1.794 1.00 81.06 87 ASP D N 1
ATOM 4861 C CA . ASP D 1 95 ? -6.085 -33.518 0.511 1.00 81.51 87 ASP D CA 1
ATOM 4862 C C . ASP D 1 95 ? -7.451 -33.957 0.005 1.00 76.12 87 ASP D C 1
ATOM 4863 O O . ASP D 1 95 ? -7.749 -33.863 -1.191 1.00 75.53 87 ASP D O 1
ATOM 4868 N N . GLU D 1 96 ? -8.299 -34.423 0.912 1.00 79.06 88 GLU D N 1
ATOM 4869 C CA . GLU D 1 96 ? -9.639 -34.845 0.539 1.00 78.46 88 GLU D CA 1
ATOM 4870 C C . GLU D 1 96 ? -10.451 -33.671 0.007 1.00 73.51 88 GLU D C 1
ATOM 4871 O O . GLU D 1 96 ? -11.033 -33.740 -1.082 1.00 73.39 88 GLU D O 1
ATOM 4877 N N . ALA D 1 97 ? -10.470 -32.567 0.751 1.00 67.51 89 ALA D N 1
ATOM 4878 C CA . ALA D 1 97 ? -11.176 -31.374 0.293 1.00 70.56 89 ALA D CA 1
ATOM 4879 C C . ALA D 1 97 ? -10.706 -30.936 -1.091 1.00 66.83 89 ALA D C 1
ATOM 4880 O O . ALA D 1 97 ? -11.514 -30.503 -1.923 1.00 58.81 89 ALA D O 1
ATOM 4882 N N . LYS D 1 98 ? -9.402 -31.048 -1.357 1.00 62.86 90 LYS D N 1
ATOM 4883 C CA . LYS D 1 98 ? -8.881 -30.562 -2.627 1.00 62.66 90 LYS D CA 1
ATOM 4884 C C . LYS D 1 98 ? -9.448 -31.367 -3.778 1.00 67.42 90 LYS D C 1
ATOM 4885 O O . LYS D 1 98 ? -9.771 -30.809 -4.835 1.00 68.18 90 LYS D O 1
ATOM 4891 N N . ARG D 1 99 ? -9.591 -32.683 -3.587 1.00 69.23 91 ARG D N 1
ATOM 4892 C CA . ARG D 1 99 ? -10.201 -33.521 -4.609 1.00 72.08 91 ARG D CA 1
ATOM 4893 C C . ARG D 1 99 ? -11.705 -33.302 -4.680 1.00 69.29 91 ARG D C 1
ATOM 4894 O O . ARG D 1 99 ? -12.315 -33.577 -5.718 1.00 70.50 91 ARG D O 1
ATOM 4896 N N . LEU D 1 100 ? -12.300 -32.734 -3.640 1.00 65.76 92 LEU D N 1
ATOM 4897 C CA . LEU D 1 100 ? -13.734 -32.517 -3.625 1.00 66.22 92 LEU D CA 1
ATOM 4898 C C . LEU D 1 100 ? -14.107 -31.126 -4.091 1.00 65.57 92 LEU D C 1
ATOM 4899 O O . LEU D 1 100 ? -15.296 -30.839 -4.238 1.00 70.54 92 LEU D O 1
ATOM 4904 N N . LEU D 1 101 ? -13.128 -30.262 -4.320 1.00 65.94 93 LEU D N 1
ATOM 4905 C CA . LEU D 1 101 ? -13.465 -28.897 -4.659 1.00 70.73 93 LEU D CA 1
ATOM 4906 C C . LEU D 1 101 ? -13.029 -28.545 -6.077 1.00 76.03 93 LEU D C 1
ATOM 4907 O O . LEU D 1 101 ? -12.032 -29.080 -6.577 1.00 69.53 93 LEU D O 1
ATOM 4912 N N . PRO D 1 102 ? -13.755 -27.635 -6.740 1.00 81.28 94 PRO D N 1
ATOM 4913 C CA . PRO D 1 102 ? -13.309 -27.132 -8.044 1.00 79.78 94 PRO D CA 1
ATOM 4914 C C . PRO D 1 102 ? -11.920 -26.525 -7.975 1.00 74.02 94 PRO D C 1
ATOM 4915 O O . PRO D 1 102 ? -11.487 -26.021 -6.936 1.00 68.76 94 PRO D O 1
ATOM 4919 N N . GLY D 1 103 ? -11.201 -26.636 -9.092 1.00 73.27 95 GLY D N 1
ATOM 4920 C CA . GLY D 1 103 ? -9.869 -26.078 -9.170 1.00 71.17 95 GLY D CA 1
ATOM 4921 C C . GLY D 1 103 ? -9.836 -24.595 -8.863 1.00 75.64 95 GLY D C 1
ATOM 4922 O O . GLY D 1 103 ? -8.785 -24.074 -8.484 1.00 78.05 95 GLY D O 1
ATOM 4923 N N . GLN D 1 104 ? -10.958 -23.894 -9.044 1.00 77.40 96 GLN D N 1
ATOM 4924 C CA . GLN D 1 104 ? -10.974 -22.463 -8.773 1.00 86.47 96 GLN D CA 1
ATOM 4925 C C . GLN D 1 104 ? -10.901 -22.153 -7.280 1.00 89.85 96 GLN D C 1
ATOM 4926 O O . GLN D 1 104 ? -10.633 -21.005 -6.913 1.00 87.59 96 GLN D O 1
ATOM 4932 N N . ALA D 1 105 ? -11.176 -23.128 -6.417 1.00 74.21 97 ALA D N 1
ATOM 4933 C CA . ALA D 1 105 ? -11.073 -22.938 -4.977 1.00 64.64 97 ALA D CA 1
ATOM 4934 C C . ALA D 1 105 ? -9.658 -23.262 -4.495 1.00 59.34 97 ALA D C 1
ATOM 4935 O O . ALA D 1 105 ? -8.926 -24.030 -5.120 1.00 55.86 97 ALA D O 1
ATOM 4937 N N . THR D 1 106 ? -9.268 -22.656 -3.378 1.00 52.89 98 THR D N 1
ATOM 4938 C CA . THR D 1 106 ? -7.976 -22.932 -2.770 1.00 47.28 98 THR D CA 1
ATOM 4939 C C . THR D 1 106 ? -8.224 -23.513 -1.389 1.00 43.55 98 THR D C 1
ATOM 4940 O O . THR D 1 106 ? -9.137 -23.087 -0.680 1.00 40.79 98 THR D O 1
ATOM 4944 N N . VAL D 1 107 ? -7.388 -24.450 -0.973 1.00 46.49 99 VAL D N 1
ATOM 4945 C CA . VAL D 1 107 ? -7.627 -25.138 0.281 1.00 47.44 99 VAL D CA 1
ATOM 4946 C C . VAL D 1 107 ? -6.372 -25.005 1.115 1.00 48.12 99 VAL D C 1
ATOM 4947 O O . VAL D 1 107 ? -5.264 -25.265 0.631 1.00 45.45 99 VAL D O 1
ATOM 4951 N N . VAL D 1 108 ? -6.547 -24.535 2.348 1.00 47.60 100 VAL D N 1
ATOM 4952 C CA . VAL D 1 108 ? -5.478 -24.428 3.326 1.00 47.18 100 VAL D CA 1
ATOM 4953 C C . VAL D 1 108 ? -5.877 -25.183 4.580 1.00 51.20 100 VAL D C 1
ATOM 4954 O O . VAL D 1 108 ? -7.059 -25.425 4.845 1.00 51.40 100 VAL D O 1
ATOM 4958 N N . ALA D 1 109 ? -4.870 -25.514 5.375 1.00 55.67 101 ALA D N 1
ATOM 4959 C CA . ALA D 1 109 ? -5.114 -26.058 6.699 1.00 56.85 101 ALA D CA 1
ATOM 4960 C C . ALA D 1 109 ? -5.649 -24.977 7.637 1.00 57.71 101 ALA D C 1
ATOM 4961 O O . ALA D 1 109 ? -5.216 -23.822 7.587 1.00 49.39 101 ALA D O 1
ATOM 4963 N N . GLY D 1 110 ? -6.698 -25.334 8.398 1.00 57.23 102 GLY D N 1
ATOM 4964 C CA . GLY D 1 110 ? -7.337 -24.426 9.328 1.00 57.55 102 GLY D CA 1
ATOM 4965 C C . GLY D 1 110 ? -6.662 -24.378 10.701 1.00 58.22 102 GLY D C 1
ATOM 4966 O O . GLY D 1 110 ? -5.690 -25.078 10.990 1.00 50.31 102 GLY D O 1
ATOM 4967 N N . GLY D 1 111 ? -7.212 -23.509 11.556 1.00 57.08 103 GLY D N 1
ATOM 4968 C CA . GLY D 1 111 ? -6.723 -23.262 12.894 1.00 56.93 103 GLY D CA 1
ATOM 4969 C C . GLY D 1 111 ? -7.598 -23.845 13.990 1.00 69.66 103 GLY D C 1
ATOM 4970 O O . GLY D 1 111 ? -8.456 -24.707 13.754 1.00 74.08 103 GLY D O 1
ATOM 4971 N N . ALA D 1 112 ? -7.382 -23.346 15.219 1.00 68.63 104 ALA D N 1
ATOM 4972 C CA . ALA D 1 112 ? -8.100 -23.804 16.407 1.00 71.51 104 ALA D CA 1
ATOM 4973 C C . ALA D 1 112 ? -9.544 -23.327 16.457 1.00 75.69 104 ALA D C 1
ATOM 4974 O O . ALA D 1 112 ? -10.484 -24.126 16.374 1.00 84.91 104 ALA D O 1
ATOM 4976 N N . ASP D 1 113 ? -9.727 -22.019 16.478 1.00 74.01 105 ASP D N 1
ATOM 4977 C CA . ASP D 1 113 ? -11.061 -21.469 16.522 1.00 69.38 105 ASP D CA 1
ATOM 4978 C C . ASP D 1 113 ? -11.418 -20.983 15.130 1.00 67.29 105 ASP D C 1
ATOM 4979 O O . ASP D 1 113 ? -10.646 -21.094 14.179 1.00 68.25 105 ASP D O 1
ATOM 4984 N N . ARG D 1 114 ? -12.620 -20.448 15.010 1.00 66.58 106 ARG D N 1
ATOM 4985 C CA . ARG D 1 114 ? -13.094 -19.969 13.724 1.00 61.13 106 ARG D CA 1
ATOM 4986 C C . ARG D 1 114 ? -12.241 -18.815 13.200 1.00 59.57 106 ARG D C 1
ATOM 4987 O O . ARG D 1 114 ? -11.837 -18.804 12.032 1.00 54.81 106 ARG D O 1
ATOM 4995 N N . THR D 1 115 ? -11.926 -17.851 14.066 1.00 61.30 107 THR D N 1
ATOM 4996 C CA . THR D 1 115 ? -11.172 -16.675 13.637 1.00 57.96 107 THR D CA 1
ATOM 4997 C C . THR D 1 115 ? -9.766 -17.029 13.159 1.00 53.10 107 THR D C 1
ATOM 4998 O O . THR D 1 115 ? -9.252 -16.410 12.220 1.00 51.13 107 THR D O 1
ATOM 5002 N N . ALA D 1 116 ? -9.124 -18.007 13.799 1.00 59.21 108 ALA D N 1
ATOM 5003 C CA . ALA D 1 116 ? -7.820 -18.473 13.331 1.00 58.34 108 ALA D CA 1
ATOM 5004 C C . ALA D 1 116 ? -7.886 -19.034 11.913 1.00 54.03 108 ALA D C 1
ATOM 5005 O O . ALA D 1 116 ? -7.006 -18.766 11.086 1.00 51.42 108 ALA D O 1
ATOM 5007 N N . SER D 1 117 ? -8.922 -19.821 11.614 1.00 55.45 109 SER D N 1
ATOM 5008 C CA . SER D 1 117 ? -9.068 -20.391 10.277 1.00 48.65 109 SER D CA 1
ATOM 5009 C C . SER D 1 117 ? -9.231 -19.297 9.225 1.00 47.81 109 SER D C 1
ATOM 5010 O O . SER D 1 117 ? -8.676 -19.392 8.122 1.00 44.78 109 SER D O 1
ATOM 5013 N N . VAL D 1 118 ? -9.974 -18.239 9.560 1.00 46.04 110 VAL D N 1
ATOM 5014 C CA . VAL D 1 118 ? -10.204 -17.148 8.617 1.00 45.86 110 VAL D CA 1
ATOM 5015 C C . VAL D 1 118 ? -8.889 -16.450 8.283 1.00 46.49 110 VAL D C 1
ATOM 5016 O O . VAL D 1 118 ? -8.575 -16.186 7.116 1.00 42.65 110 VAL D O 1
ATOM 5020 N N . ARG D 1 119 ? -8.088 -16.172 9.312 1.00 41.12 111 ARG D N 1
ATOM 5021 C CA . ARG D 1 119 ? -6.788 -15.532 9.135 1.00 45.50 111 ARG D CA 1
ATOM 5022 C C . ARG D 1 119 ? -5.878 -16.369 8.247 1.00 42.13 111 ARG D C 1
ATOM 5023 O O . ARG D 1 119 ? -5.201 -15.845 7.352 1.00 42.56 111 ARG D O 1
ATOM 5031 N N . LEU D 1 120 ? -5.826 -17.677 8.510 1.00 44.66 112 LEU D N 1
ATOM 5032 C CA . LEU D 1 120 ? -5.035 -18.584 7.686 1.00 39.92 112 LEU D CA 1
ATOM 5033 C C . LEU D 1 120 ? -5.546 -18.600 6.251 1.00 41.18 112 LEU D C 1
ATOM 5034 O O . LEU D 1 120 ? -4.759 -18.532 5.302 1.00 45.99 112 LEU D O 1
ATOM 5039 N N . ALA D 1 121 ? -6.867 -18.696 6.071 1.00 39.46 113 ALA D N 1
ATOM 5040 C CA . ALA D 1 121 ? -7.415 -18.698 4.717 1.00 47.01 113 ALA D CA 1
ATOM 5041 C C . ALA D 1 121 ? -7.140 -17.387 4.012 1.00 42.57 113 ALA D C 1
ATOM 5042 O O . ALA D 1 121 ? -6.797 -17.364 2.824 1.00 38.24 113 ALA D O 1
ATOM 5044 N N . LEU D 1 122 ? -7.254 -16.282 4.743 1.00 40.78 114 LEU D N 1
ATOM 5045 C CA . LEU D 1 122 ? -7.037 -14.982 4.129 1.00 44.58 114 LEU D CA 1
ATOM 5046 C C . LEU D 1 122 ? -5.584 -14.831 3.711 1.00 43.99 114 LEU D C 1
ATOM 5047 O O . LEU D 1 122 ? -5.303 -14.250 2.657 1.00 42.96 114 LEU D O 1
ATOM 5052 N N . ALA D 1 123 ? -4.666 -15.431 4.477 1.00 40.39 115 ALA D N 1
ATOM 5053 C CA . ALA D 1 123 ? -3.260 -15.424 4.115 1.00 44.64 115 ALA D CA 1
ATOM 5054 C C . ALA D 1 123 ? -3.010 -16.096 2.780 1.00 46.91 115 ALA D C 1
ATOM 5055 O O . ALA D 1 123 ? -2.002 -15.789 2.126 1.00 47.25 115 ALA D O 1
ATOM 5057 N N . ALA D 1 124 ? -3.904 -16.992 2.351 1.00 45.18 116 ALA D N 1
ATOM 5058 C CA . ALA D 1 124 ? -3.743 -17.685 1.080 1.00 41.47 116 ALA D CA 1
ATOM 5059 C C . ALA D 1 124 ? -4.429 -17.002 -0.095 1.00 41.28 116 ALA D C 1
ATOM 5060 O O . ALA D 1 124 ? -4.283 -17.477 -1.230 1.00 43.51 116 ALA D O 1
ATOM 5062 N N . VAL D 1 125 ? -5.110 -15.884 0.108 1.00 42.12 117 VAL D N 1
ATOM 5063 C CA . VAL D 1 125 ? -5.746 -15.231 -1.037 1.00 43.32 117 VAL D CA 1
ATOM 5064 C C . VAL D 1 125 ? -4.670 -14.530 -1.853 1.00 44.37 117 VAL D C 1
ATOM 5065 O O . VAL D 1 125 ? -3.905 -13.725 -1.294 1.00 47.21 117 VAL D O 1
ATOM 5069 N N . PRO D 1 126 ? -4.592 -14.796 -3.153 1.00 43.18 118 PRO D N 1
ATOM 5070 C CA . PRO D 1 126 ? -3.633 -14.075 -3.994 1.00 40.72 118 PRO D CA 1
ATOM 5071 C C . PRO D 1 126 ? -3.940 -12.585 -4.010 1.00 43.26 118 PRO D C 1
ATOM 5072 O O . PRO D 1 126 ? -5.081 -12.158 -3.818 1.00 48.16 118 PRO D O 1
ATOM 5076 N N . GLY D 1 127 ? -2.894 -11.790 -4.206 1.00 40.68 119 GLY D N 1
ATOM 5077 C CA . GLY D 1 127 ? -3.066 -10.355 -4.263 1.00 44.73 119 GLY D CA 1
ATOM 5078 C C . GLY D 1 127 ? -3.447 -9.744 -2.923 1.00 45.17 119 GLY D C 1
ATOM 5079 O O . GLY D 1 127 ? -3.265 -10.325 -1.854 1.00 47.62 119 GLY D O 1
ATOM 5080 N N . ASN D 1 128 ? -3.978 -8.525 -3.007 1.00 46.53 120 ASN D N 1
ATOM 5081 C CA . ASN D 1 128 ? -4.462 -7.750 -1.866 1.00 43.74 120 ASN D CA 1
ATOM 5082 C C . ASN D 1 128 ? -5.933 -7.446 -2.095 1.00 42.68 120 ASN D C 1
ATOM 5083 O O . ASN D 1 128 ? -6.276 -6.415 -2.700 1.00 40.50 120 ASN D O 1
ATOM 5088 N N . PRO D 1 129 ? -6.831 -8.321 -1.648 1.00 39.16 121 PRO D N 1
ATOM 5089 C CA . PRO D 1 129 ? -8.262 -8.091 -1.864 1.00 34.81 121 PRO D CA 1
ATOM 5090 C C . PRO D 1 129 ? -8.774 -6.843 -1.152 1.00 34.45 121 PRO D C 1
ATOM 5091 O O . PRO D 1 129 ? -8.348 -6.507 -0.050 1.00 38.17 121 PRO D O 1
ATOM 5095 N N . ALA D 1 130 ? -9.648 -6.111 -1.834 1.00 35.98 122 ALA D N 1
ATOM 5096 C CA . ALA D 1 130 ? -10.326 -4.987 -1.200 1.00 36.05 122 ALA D CA 1
ATOM 5097 C C . ALA D 1 130 ? -11.398 -5.458 -0.219 1.00 37.48 122 ALA D C 1
ATOM 5098 O O . ALA D 1 130 ? -11.723 -4.742 0.739 1.00 31.34 122 ALA D O 1
ATOM 5100 N N . PHE D 1 131 ? -11.964 -6.651 -0.449 1.00 30.85 123 PHE D N 1
ATOM 5101 C CA . PHE D 1 131 ? -13.109 -7.101 0.314 1.00 29.12 123 PHE D CA 1
ATOM 5102 C C . PHE D 1 131 ? -12.968 -8.566 0.630 1.00 30.12 123 PHE D C 1
ATOM 5103 O O . PHE D 1 131 ? -12.466 -9.341 -0.186 1.00 28.17 123 PHE D O 1
ATOM 5111 N N . VAL D 1 132 ? -13.390 -8.914 1.842 1.00 27.43 124 VAL D N 1
ATOM 5112 C CA . VAL D 1 132 ? -13.393 -10.278 2.334 1.00 27.99 124 VAL D CA 1
ATOM 5113 C C . VAL D 1 132 ? -14.799 -10.616 2.800 1.00 28.90 124 VAL D C 1
ATOM 5114 O O . VAL D 1 132 ? -15.389 -9.885 3.604 1.00 22.35 124 VAL D O 1
ATOM 5118 N N . LEU D 1 133 ? -15.334 -11.702 2.261 1.00 26.71 125 LEU D N 1
ATOM 5119 C CA . LEU D 1 133 ? -16.579 -12.305 2.694 1.00 29.56 125 LEU D CA 1
ATOM 5120 C C . LEU D 1 133 ? -16.240 -13.520 3.532 1.00 29.44 125 LEU D C 1
ATOM 5121 O O . LEU D 1 133 ? -15.448 -14.364 3.108 1.00 33.53 125 LEU D O 1
ATOM 5126 N N . VAL D 1 134 ? -16.857 -13.637 4.695 1.00 30.15 126 VAL D N 1
ATOM 5127 C CA . VAL D 1 134 ? -16.672 -14.804 5.542 1.00 31.71 126 VAL D CA 1
ATOM 5128 C C . VAL D 1 134 ? -17.984 -15.560 5.520 1.00 33.71 126 VAL D C 1
ATOM 5129 O O . VAL D 1 134 ? -19.041 -14.978 5.806 1.00 34.06 126 VAL D O 1
ATOM 5133 N N . HIS D 1 135 ? -17.925 -16.840 5.145 1.00 29.21 127 HIS D N 1
ATOM 5134 C CA . HIS D 1 135 ? -19.114 -17.604 4.799 1.00 32.00 127 HIS D CA 1
ATOM 5135 C C . HIS D 1 135 ? -19.168 -18.934 5.540 1.00 35.20 127 HIS D C 1
ATOM 5136 O O . HIS D 1 135 ? -18.226 -19.734 5.462 1.00 34.51 127 HIS D O 1
ATOM 5143 N N . ASP D 1 136 ? -20.315 -19.197 6.177 1.00 30.87 128 ASP D N 1
ATOM 5144 C CA . ASP D 1 136 ? -20.549 -20.433 6.914 1.00 35.82 128 ASP D CA 1
ATOM 5145 C C . ASP D 1 136 ? -20.684 -21.599 5.934 1.00 36.64 128 ASP D C 1
ATOM 5146 O O . ASP D 1 136 ? -21.558 -21.587 5.059 1.00 33.88 128 ASP D O 1
ATOM 5151 N N . ALA D 1 137 ? -19.847 -22.620 6.091 1.00 37.94 129 ALA D N 1
ATOM 5152 C CA . ALA D 1 137 ? -20.018 -23.816 5.268 1.00 40.54 129 ALA D CA 1
ATOM 5153 C C . ALA D 1 137 ? -21.393 -24.462 5.481 1.00 35.80 129 ALA D C 1
ATOM 5154 O O . ALA D 1 137 ? -21.941 -25.079 4.559 1.00 39.70 129 ALA D O 1
ATOM 5156 N N . ALA D 1 138 ? -21.969 -24.329 6.677 1.00 33.39 130 ALA D N 1
ATOM 5157 C CA . ALA D 1 138 ? -23.252 -24.962 6.977 1.00 42.47 130 ALA D CA 1
ATOM 5158 C C . ALA D 1 138 ? -24.418 -24.278 6.298 1.00 40.13 130 ALA D C 1
ATOM 5159 O O . ALA D 1 138 ? -25.515 -24.839 6.302 1.00 45.43 130 ALA D O 1
ATOM 5161 N N . ARG D 1 139 ? -24.226 -23.078 5.755 1.00 39.00 131 ARG D N 1
ATOM 5162 C CA . ARG D 1 139 ? -25.273 -22.413 4.977 1.00 36.34 131 ARG D CA 1
ATOM 5163 C C . ARG D 1 139 ? -25.148 -22.779 3.495 1.00 39.20 131 ARG D C 1
ATOM 5164 O O . ARG D 1 139 ? -25.146 -21.930 2.598 1.00 25.95 131 ARG D O 1
ATOM 5172 N N . ALA D 1 140 ? -25.151 -24.098 3.257 1.00 33.62 132 ALA D N 1
ATOM 5173 C CA . ALA D 1 140 ? -24.790 -24.647 1.954 1.00 35.01 132 ALA D CA 1
ATOM 5174 C C . ALA D 1 140 ? -25.777 -24.251 0.848 1.00 35.55 132 ALA D C 1
ATOM 5175 O O . ALA D 1 140 ? -25.424 -24.310 -0.336 1.00 39.02 132 ALA D O 1
ATOM 5177 N N . LEU D 1 141 ? -27.008 -23.885 1.189 1.00 32.46 133 LEU D N 1
ATOM 5178 C CA . LEU D 1 141 ? -27.989 -23.549 0.173 1.00 36.10 133 LEU D CA 1
ATOM 5179 C C . LEU D 1 141 ? -28.134 -22.041 -0.031 1.00 32.06 133 LEU D C 1
ATOM 5180 O O . LEU D 1 141 ? -29.069 -21.609 -0.705 1.00 31.92 133 LEU D O 1
ATOM 5185 N N . THR D 1 142 ? -27.226 -21.242 0.513 1.00 31.30 134 THR D N 1
ATOM 5186 C CA . THR D 1 142 ? -27.269 -19.802 0.304 1.00 31.12 134 THR D CA 1
ATOM 5187 C C . THR D 1 142 ? -27.434 -19.495 -1.179 1.00 31.74 134 THR D C 1
ATOM 5188 O O . THR D 1 142 ? -26.673 -20.018 -2.003 1.00 33.78 134 THR D O 1
ATOM 5192 N N . PRO D 1 143 ? -28.429 -18.715 -1.563 1.00 31.04 135 PRO D N 1
ATOM 5193 C CA . PRO D 1 143 ? -28.630 -18.423 -2.982 1.00 32.17 135 PRO D CA 1
ATOM 5194 C C . PRO D 1 143 ? -27.521 -17.529 -3.501 1.00 32.69 135 PRO D C 1
ATOM 5195 O O . PRO D 1 143 ? -27.124 -16.568 -2.819 1.00 32.63 135 PRO D O 1
ATOM 5199 N N . PRO D 1 144 ? -27.014 -17.798 -4.707 1.00 29.58 136 PRO D N 1
ATOM 5200 C CA . PRO D 1 144 ? -25.958 -16.944 -5.268 1.00 31.08 136 PRO D CA 1
ATOM 5201 C C . PRO D 1 144 ? -26.339 -15.470 -5.352 1.00 32.55 136 PRO D C 1
ATOM 5202 O O . PRO D 1 144 ? -25.471 -14.612 -5.148 1.00 31.42 136 PRO D O 1
ATOM 5206 N N . ALA D 1 145 ? -27.612 -15.142 -5.586 1.00 30.65 137 ALA D N 1
ATOM 5207 C CA . ALA D 1 145 ? -27.986 -13.730 -5.658 1.00 30.70 137 ALA D CA 1
ATOM 5208 C C . ALA D 1 145 ? -27.839 -13.030 -4.309 1.00 28.58 137 ALA D C 1
ATOM 5209 O O . ALA D 1 145 ? -27.549 -11.833 -4.269 1.00 31.16 137 ALA D O 1
ATOM 5211 N N . LEU D 1 146 ? -28.046 -13.742 -3.203 1.00 28.26 138 LEU D N 1
ATOM 5212 C CA . LEU D 1 146 ? -27.778 -13.160 -1.890 1.00 28.48 138 LEU D CA 1
ATOM 5213 C C . LEU D 1 146 ? -26.304 -12.779 -1.762 1.00 33.63 138 LEU D C 1
ATOM 5214 O O . LEU D 1 146 ? -25.960 -11.663 -1.333 1.00 28.40 138 LEU D O 1
ATOM 5219 N N . ILE D 1 147 ? -25.415 -13.702 -2.137 1.00 32.31 139 ILE D N 1
ATOM 5220 C CA . ILE D 1 147 ? -23.984 -13.415 -2.124 1.00 29.53 139 ILE D CA 1
ATOM 5221 C C . ILE D 1 147 ? -23.694 -12.174 -2.962 1.00 30.21 139 ILE D C 1
ATOM 5222 O O . ILE D 1 147 ? -22.894 -11.314 -2.573 1.00 28.56 139 ILE D O 1
ATOM 5227 N N . ALA D 1 148 ? -24.362 -12.042 -4.109 1.00 25.39 140 ALA D N 1
ATOM 5228 C CA . ALA D 1 148 ? -24.138 -10.858 -4.926 1.00 31.22 140 ALA D CA 1
ATOM 5229 C C . ALA D 1 148 ? -24.671 -9.584 -4.249 1.00 31.21 140 ALA D C 1
ATOM 5230 O O . ALA D 1 148 ? -24.097 -8.503 -4.443 1.00 31.89 140 ALA D O 1
ATOM 5232 N N . ARG D 1 149 ? -25.775 -9.671 -3.495 1.00 28.54 141 ARG D N 1
ATOM 5233 C CA . ARG D 1 149 ? -26.271 -8.491 -2.783 1.00 29.32 141 ARG D CA 1
ATOM 5234 C C . ARG D 1 149 ? -25.259 -7.979 -1.769 1.00 29.37 141 ARG D C 1
ATOM 5235 O O . ARG D 1 149 ? -25.062 -6.768 -1.636 1.00 32.09 141 ARG D O 1
ATOM 5243 N N . VAL D 1 150 ? -24.619 -8.886 -1.032 1.00 25.29 142 VAL D N 1
ATOM 5244 C CA . VAL D 1 150 ? -23.577 -8.474 -0.100 1.00 26.90 142 VAL D CA 1
ATOM 5245 C C . VAL D 1 150 ? -22.442 -7.788 -0.850 1.00 29.59 142 VAL D C 1
ATOM 5246 O O . VAL D 1 150 ? -21.952 -6.729 -0.445 1.00 28.63 142 VAL D O 1
ATOM 5250 N N . VAL D 1 151 ? -22.009 -8.378 -1.963 1.00 27.61 143 VAL D N 1
ATOM 5251 C CA . VAL D 1 151 ? -20.888 -7.799 -2.683 1.00 27.48 143 VAL D CA 1
ATOM 5252 C C . VAL D 1 151 ? -21.277 -6.450 -3.284 1.00 32.37 143 VAL D C 1
ATOM 5253 O O . VAL D 1 151 ? -20.487 -5.500 -3.257 1.00 33.58 143 VAL D O 1
ATOM 5257 N N . GLN D 1 152 ? -22.515 -6.326 -3.789 1.00 27.88 144 GLN D N 1
ATOM 5258 C CA . GLN D 1 152 ? -22.951 -5.065 -4.385 1.00 36.93 144 GLN D CA 1
ATOM 5259 C C . GLN D 1 152 ? -23.011 -3.947 -3.349 1.00 38.70 144 GLN D C 1
ATOM 5260 O O . GLN D 1 152 ? -22.687 -2.789 -3.661 1.00 35.90 144 GLN D O 1
ATOM 5266 N N . ALA D 1 153 ? -23.414 -4.271 -2.109 1.00 33.55 145 ALA D N 1
ATOM 5267 C CA . ALA D 1 153 ? -23.478 -3.246 -1.072 1.00 35.46 145 ALA D CA 1
ATOM 5268 C C . ALA D 1 153 ? -22.082 -2.755 -0.699 1.00 36.58 145 ALA D C 1
ATOM 5269 O O . ALA D 1 153 ? -21.893 -1.562 -0.415 1.00 33.05 145 ALA D O 1
ATOM 5271 N N . LEU D 1 154 ? -21.088 -3.648 -0.732 1.00 33.62 146 LEU D N 1
ATOM 5272 C CA . LEU D 1 154 ? -19.706 -3.218 -0.546 1.00 33.99 146 LEU D CA 1
ATOM 5273 C C . LEU D 1 154 ? -19.276 -2.262 -1.662 1.00 36.65 146 LEU D C 1
ATOM 5274 O O . LEU D 1 154 ? -18.766 -1.167 -1.393 1.00 34.17 146 LEU D O 1
ATOM 5279 N N . ARG D 1 155 ? -19.527 -2.633 -2.926 1.00 32.04 147 ARG D N 1
ATOM 5280 C CA . ARG D 1 155 ? -19.174 -1.743 -4.027 1.00 37.41 147 ARG D CA 1
ATOM 5281 C C . ARG D 1 155 ? -19.873 -0.395 -3.903 1.00 38.73 147 ARG D C 1
ATOM 5282 O O . ARG D 1 155 ? -19.328 0.622 -4.330 1.00 42.15 147 ARG D O 1
ATOM 5290 N N . ASP D 1 156 ? -21.061 -0.372 -3.303 1.00 39.79 148 ASP D N 1
ATOM 5291 C CA . ASP D 1 156 ? -21.806 0.857 -3.067 1.00 42.81 148 ASP D CA 1
ATOM 5292 C C . ASP D 1 156 ? -21.179 1.772 -2.012 1.00 43.86 148 ASP D C 1
ATOM 5293 O O . ASP D 1 156 ? -21.679 2.887 -1.825 1.00 47.19 148 ASP D O 1
ATOM 5298 N N . GLY D 1 157 ? -20.124 1.351 -1.313 1.00 41.69 149 GLY D N 1
ATOM 5299 C CA . GLY D 1 157 ? -19.476 2.207 -0.334 1.00 43.16 149 GLY D CA 1
ATOM 5300 C C . GLY D 1 157 ? -19.636 1.763 1.113 1.00 41.26 149 GLY D C 1
ATOM 5301 O O . GLY D 1 157 ? -18.957 2.316 1.992 1.00 42.34 149 GLY D O 1
ATOM 5302 N N . HIS D 1 158 ? -20.512 0.803 1.397 1.00 38.85 150 HIS D N 1
ATOM 5303 C CA . HIS D 1 158 ? -20.563 0.232 2.736 1.00 39.23 150 HIS D CA 1
ATOM 5304 C C . HIS D 1 158 ? -19.303 -0.583 2.982 1.00 34.88 150 HIS D C 1
ATOM 5305 O O . HIS D 1 158 ? -18.775 -1.222 2.069 1.00 37.23 150 HIS D O 1
ATOM 5312 N N . ARG D 1 159 ? -18.796 -0.530 4.212 1.00 35.34 151 ARG D N 1
ATOM 5313 C CA . ARG D 1 159 ? -17.562 -1.227 4.536 1.00 33.65 151 ARG D CA 1
ATOM 5314 C C . ARG D 1 159 ? -17.789 -2.503 5.329 1.00 31.20 151 ARG D C 1
ATOM 5315 O O . ARG D 1 159 ? -16.829 -3.249 5.569 1.00 30.99 151 ARG D O 1
ATOM 5323 N N . ALA D 1 160 ? -19.028 -2.780 5.728 1.00 30.33 152 ALA D N 1
ATOM 5324 C CA . ALA D 1 160 ? -19.362 -4.019 6.425 1.00 28.34 152 ALA D CA 1
ATOM 5325 C C . ALA D 1 160 ? -20.833 -4.296 6.165 1.00 28.72 152 ALA D C 1
ATOM 5326 O O . ALA D 1 160 ? -21.670 -3.401 6.310 1.00 30.92 152 ALA D O 1
ATOM 5328 N N . VAL D 1 161 ? -21.133 -5.504 5.705 1.00 26.27 153 VAL D N 1
ATOM 5329 C CA . VAL D 1 161 ? -22.446 -5.837 5.159 1.00 27.75 153 VAL D CA 1
ATOM 5330 C C . VAL D 1 161 ? -22.828 -7.253 5.582 1.00 24.85 153 VAL D C 1
ATOM 5331 O O . VAL D 1 161 ? -22.047 -8.194 5.400 1.00 27.50 153 VAL D O 1
ATOM 5335 N N . VAL D 1 162 ? -24.038 -7.416 6.103 1.00 25.96 154 VAL D N 1
ATOM 5336 C CA . VAL D 1 162 ? -24.527 -8.755 6.425 1.00 32.01 154 VAL D CA 1
ATOM 5337 C C . VAL D 1 162 ? -25.895 -8.948 5.791 1.00 32.88 154 VAL D C 1
ATOM 5338 O O . VAL D 1 162 ? -26.643 -7.977 5.583 1.00 28.60 154 VAL D O 1
ATOM 5342 N N . PRO D 1 163 ? -26.246 -10.179 5.445 1.00 31.94 155 PRO D N 1
ATOM 5343 C CA . PRO D 1 163 ? -27.631 -10.476 5.079 1.00 32.19 155 PRO D CA 1
ATOM 5344 C C . PRO D 1 163 ? -28.469 -10.715 6.326 1.00 30.99 155 PRO D C 1
ATOM 5345 O O . PRO D 1 163 ? -27.987 -11.224 7.335 1.00 32.02 155 PRO D O 1
ATOM 5349 N N . ALA D 1 164 ? -29.741 -10.337 6.262 1.00 29.59 156 ALA D N 1
ATOM 5350 C CA . ALA D 1 164 ? -30.560 -10.473 7.452 1.00 32.64 156 ALA D CA 1
ATOM 5351 C C . ALA D 1 164 ? -32.027 -10.624 7.071 1.00 37.01 156 ALA D C 1
ATOM 5352 O O . ALA D 1 164 ? -32.470 -10.179 6.007 1.00 33.93 156 ALA D O 1
ATOM 5354 N N . LEU D 1 165 ? -32.783 -11.227 7.983 1.00 36.07 157 LEU D N 1
ATOM 5355 C CA . LEU D 1 165 ? -34.200 -11.517 7.852 1.00 38.83 157 LEU D CA 1
ATOM 5356 C C . LEU D 1 165 ? -34.924 -11.023 9.093 1.00 40.21 157 LEU D C 1
ATOM 5357 O O . LEU D 1 165 ? -34.318 -10.920 10.166 1.00 42.79 157 LEU D O 1
ATOM 5362 N N . PRO D 1 166 ? -36.205 -10.668 8.973 1.00 43.97 158 PRO D N 1
ATOM 5363 C CA . PRO D 1 166 ? -37.009 -10.410 10.179 1.00 44.98 158 PRO D CA 1
ATOM 5364 C C . PRO D 1 166 ? -37.085 -11.656 11.054 1.00 43.25 158 PRO D C 1
ATOM 5365 O O . PRO D 1 166 ? -37.002 -12.782 10.562 1.00 45.14 158 PRO D O 1
ATOM 5369 N N . LEU D 1 167 ? -37.228 -11.450 12.367 1.00 45.17 159 LEU D N 1
ATOM 5370 C CA . LEU D 1 167 ? -37.318 -12.579 13.294 1.00 51.65 159 LEU D CA 1
ATOM 5371 C C . LEU D 1 167 ? -38.602 -13.379 13.105 1.00 54.19 159 LEU D C 1
ATOM 5372 O O . LEU D 1 167 ? -39.682 -12.823 12.867 1.00 53.73 159 LEU D O 1
ATOM 5377 N N . HIS D 1 168 ? -38.482 -14.695 13.274 1.00 58.21 160 HIS D N 1
ATOM 5378 C CA . HIS D 1 168 ? -39.618 -15.607 13.221 1.00 72.90 160 HIS D CA 1
ATOM 5379 C C . HIS D 1 168 ? -40.311 -15.719 14.567 1.00 68.08 160 HIS D C 1
ATOM 5380 O O . HIS D 1 168 ? -41.526 -15.550 14.657 1.00 75.33 160 HIS D O 1
ATOM 5387 N N . ASP D 1 169 ? -39.548 -15.960 15.623 1.00 67.16 161 ASP D N 1
ATOM 5388 C CA . ASP D 1 169 ? -40.073 -16.094 16.971 1.00 49.03 161 ASP D CA 1
ATOM 5389 C C . ASP D 1 169 ? -39.783 -14.832 17.762 1.00 48.02 161 ASP D C 1
ATOM 5390 O O . ASP D 1 169 ? -38.871 -14.062 17.444 1.00 46.53 161 ASP D O 1
ATOM 5395 N N . THR D 1 170 ? -40.565 -14.644 18.819 1.00 48.51 162 THR D N 1
ATOM 5396 C CA . THR D 1 170 ? -40.234 -13.654 19.828 1.00 47.65 162 THR D CA 1
ATOM 5397 C C . THR D 1 170 ? -38.927 -14.029 20.520 1.00 43.74 162 THR D C 1
ATOM 5398 O O . THR D 1 170 ? -38.693 -15.189 20.875 1.00 44.71 162 THR D O 1
ATOM 5402 N N . VAL D 1 171 ? -38.080 -13.034 20.714 1.00 40.13 163 VAL D N 1
ATOM 5403 C CA . VAL D 1 171 ? -36.776 -13.188 21.339 1.00 40.66 163 VAL D CA 1
ATOM 5404 C C . VAL D 1 171 ? -36.811 -12.511 22.701 1.00 42.26 163 VAL D C 1
ATOM 5405 O O . VAL D 1 171 ? -37.395 -11.430 22.854 1.00 43.00 163 VAL D O 1
ATOM 5409 N N . LYS D 1 172 ? -36.251 -13.180 23.704 1.00 44.72 164 LYS D N 1
ATOM 5410 C CA . LYS D 1 172 ? -36.229 -12.652 25.059 1.00 42.53 164 LYS D CA 1
ATOM 5411 C C . LYS D 1 172 ? -34.831 -12.778 25.637 1.00 39.21 164 LYS D C 1
ATOM 5412 O O . LYS D 1 172 ? -34.118 -13.742 25.361 1.00 39.77 164 LYS D O 1
ATOM 5418 N N . ALA D 1 173 ? -34.446 -11.793 26.436 1.00 45.58 165 ALA D N 1
ATOM 5419 C CA . ALA D 1 173 ? -33.215 -11.872 27.199 1.00 42.95 165 ALA D CA 1
ATOM 5420 C C . ALA D 1 173 ? -33.466 -12.664 28.469 1.00 42.79 165 ALA D C 1
ATOM 5421 O O . ALA D 1 173 ? -34.484 -12.475 29.147 1.00 47.73 165 ALA D O 1
ATOM 5423 N N . VAL D 1 174 ? -32.535 -13.558 28.786 1.00 43.96 166 VAL D N 1
ATOM 5424 C CA . VAL D 1 174 ? -32.742 -14.590 29.800 1.00 51.56 166 VAL D CA 1
ATOM 5425 C C . VAL D 1 174 ? -31.473 -14.727 30.629 1.00 51.93 166 VAL D C 1
ATOM 5426 O O . VAL D 1 174 ? -30.385 -14.890 30.071 1.00 55.12 166 VAL D O 1
ATOM 5430 N N . ASP D 1 175 ? -31.602 -14.681 31.955 1.00 51.05 167 ASP D N 1
ATOM 5431 C CA . ASP D 1 175 ? -30.401 -14.857 32.759 1.00 58.35 167 ASP D CA 1
ATOM 5432 C C . ASP D 1 175 ? -30.019 -16.337 32.790 1.00 62.20 167 ASP D C 1
ATOM 5433 O O . ASP D 1 175 ? -30.694 -17.193 32.211 1.00 63.99 167 ASP D O 1
ATOM 5438 N N . ALA D 1 176 ? -28.928 -16.652 33.494 1.00 64.08 168 ALA D N 1
ATOM 5439 C CA . ALA D 1 176 ? -28.398 -18.012 33.467 1.00 64.28 168 ALA D CA 1
ATOM 5440 C C . ALA D 1 176 ? -29.274 -19.003 34.215 1.00 62.79 168 ALA D C 1
ATOM 5441 O O . ALA D 1 176 ? -29.094 -20.210 34.043 1.00 64.05 168 ALA D O 1
ATOM 5443 N N . ASN D 1 177 ? -30.193 -18.529 35.054 1.00 62.43 169 ASN D N 1
ATOM 5444 C CA . ASN D 1 177 ? -31.174 -19.386 35.706 1.00 61.42 169 ASN D CA 1
ATOM 5445 C C . ASN D 1 177 ? -32.439 -19.577 34.873 1.00 66.13 169 ASN D C 1
ATOM 5446 O O . ASN D 1 177 ? -33.412 -20.161 35.368 1.00 66.68 169 ASN D O 1
ATOM 5451 N N . GLY D 1 178 ? -32.457 -19.084 33.636 1.00 63.02 170 GLY D N 1
ATOM 5452 C CA . GLY D 1 178 ? -33.643 -19.161 32.815 1.00 61.28 170 GLY D CA 1
ATOM 5453 C C . GLY D 1 178 ? -34.703 -18.137 33.136 1.00 57.37 170 GLY D C 1
ATOM 5454 O O . GLY D 1 178 ? -35.806 -18.218 32.589 1.00 56.17 170 GLY D O 1
ATOM 5455 N N . VAL D 1 179 ? -34.394 -17.145 33.957 1.00 58.04 171 VAL D N 1
ATOM 5456 C CA . VAL D 1 179 ? -35.375 -16.124 34.284 1.00 57.03 171 VAL D CA 1
ATOM 5457 C C . VAL D 1 179 ? -35.356 -15.077 33.184 1.00 51.87 171 VAL D C 1
ATOM 5458 O O . VAL D 1 179 ? -34.285 -14.622 32.765 1.00 53.38 171 VAL D O 1
ATOM 5462 N N . VAL D 1 180 ? -36.541 -14.711 32.689 1.00 47.95 172 VAL D N 1
ATOM 5463 C CA . VAL D 1 180 ? -36.608 -13.707 31.637 1.00 49.47 172 VAL D CA 1
ATOM 5464 C C . VAL D 1 180 ? -36.233 -12.338 32.190 1.00 53.21 172 VAL D C 1
ATOM 5465 O O . VAL D 1 180 ? -36.784 -11.880 33.199 1.00 54.99 172 VAL D O 1
ATOM 5469 N N . LEU D 1 181 ? -35.283 -11.678 31.529 1.00 47.46 173 LEU D N 1
ATOM 5470 C CA . LEU D 1 181 ? -34.902 -10.321 31.891 1.00 52.25 173 LEU D CA 1
ATOM 5471 C C . LEU D 1 181 ? -35.584 -9.258 31.041 1.00 47.04 173 LEU D C 1
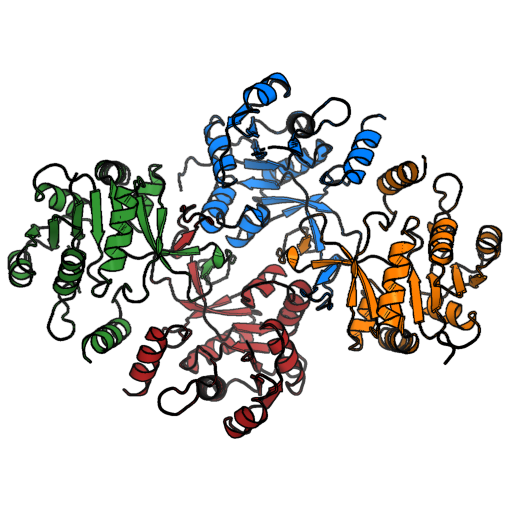ATOM 5472 O O . LEU D 1 181 ? -35.690 -8.109 31.482 1.00 55.49 173 LEU D O 1
ATOM 5477 N N . GLY D 1 182 ? -36.023 -9.588 29.837 1.00 46.74 174 GLY D N 1
ATOM 5478 C CA . GLY D 1 182 ? -36.758 -8.615 29.054 1.00 43.91 174 GLY D CA 1
ATOM 5479 C C . GLY D 1 182 ? -37.065 -9.162 27.685 1.00 43.22 174 GLY D C 1
ATOM 5480 O O . GLY D 1 182 ? -36.619 -10.252 27.311 1.00 44.51 174 GLY D O 1
ATOM 5481 N N . THR D 1 183 ? -37.894 -8.409 26.964 1.00 41.86 175 THR D N 1
ATOM 5482 C CA . THR D 1 183 ? -38.275 -8.737 25.588 1.00 47.41 175 THR D CA 1
ATOM 5483 C C . THR D 1 183 ? -38.000 -7.502 24.737 1.00 50.32 175 THR D C 1
ATOM 5484 O O . THR D 1 183 ? -38.786 -6.539 24.764 1.00 53.44 175 THR D O 1
ATOM 5488 N N . PRO D 1 184 ? -36.908 -7.481 23.981 1.00 50.45 176 PRO D N 1
ATOM 5489 C CA . PRO D 1 184 ? -36.661 -6.337 23.102 1.00 52.59 176 PRO D CA 1
ATOM 5490 C C . PRO D 1 184 ? -37.674 -6.307 21.968 1.00 47.07 176 PRO D C 1
ATOM 5491 O O . PRO D 1 184 ? -38.164 -7.345 21.519 1.00 48.48 176 PRO D O 1
ATOM 5495 N N . GLU D 1 185 ? -37.987 -5.095 21.516 1.00 47.93 177 GLU D N 1
ATOM 5496 C CA . GLU D 1 185 ? -38.953 -4.891 20.439 1.00 50.55 177 GLU D CA 1
ATOM 5497 C C . GLU D 1 185 ? -38.558 -5.690 19.206 1.00 50.38 177 GLU D C 1
ATOM 5498 O O . GLU D 1 185 ? -37.514 -5.435 18.600 1.00 52.47 177 GLU D O 1
ATOM 5500 N N . ARG D 1 186 ? -39.426 -6.634 18.820 1.00 57.79 178 ARG D N 1
ATOM 5501 C CA . ARG D 1 186 ? -39.130 -7.540 17.708 1.00 51.00 178 ARG D CA 1
ATOM 5502 C C . ARG D 1 186 ? -38.810 -6.773 16.429 1.00 46.50 178 ARG D C 1
ATOM 5503 O O . ARG D 1 186 ? -37.852 -7.099 15.721 1.00 44.22 178 ARG D O 1
ATOM 5511 N N . ASP D 1 187 ? -39.592 -5.740 16.128 1.00 49.15 179 ASP D N 1
ATOM 5512 C CA . ASP D 1 187 ? -39.397 -4.985 14.897 1.00 54.69 179 ASP D CA 1
ATOM 5513 C C . ASP D 1 187 ? -38.018 -4.340 14.808 1.00 51.53 179 ASP D C 1
ATOM 5514 O O . ASP D 1 187 ? -37.580 -3.989 13.705 1.00 49.91 179 ASP D O 1
ATOM 5519 N N . GLY D 1 188 ? -37.336 -4.156 15.934 1.00 45.38 180 GLY D N 1
ATOM 5520 C CA . GLY D 1 188 ? -36.023 -3.553 15.902 1.00 45.75 180 GLY D CA 1
ATOM 5521 C C . GLY D 1 188 ? -34.901 -4.540 15.754 1.00 43.67 180 GLY D C 1
ATOM 5522 O O . GLY D 1 188 ? -33.731 -4.158 15.793 1.00 44.07 180 GLY D O 1
ATOM 5523 N N . LEU D 1 189 ? -35.226 -5.813 15.605 1.00 43.80 181 LEU D N 1
ATOM 5524 C CA . LEU D 1 189 ? -34.234 -6.859 15.525 1.00 40.68 181 LEU D CA 1
ATOM 5525 C C . LEU D 1 189 ? -34.286 -7.527 14.162 1.00 46.60 181 LEU D C 1
ATOM 5526 O O . LEU D 1 189 ? -35.327 -7.561 13.503 1.00 44.48 181 LEU D O 1
ATOM 5531 N N . ARG D 1 190 ? -33.141 -8.067 13.758 1.00 46.01 182 ARG D N 1
ATOM 5532 C CA . ARG D 1 190 ? -33.014 -8.900 12.577 1.00 38.39 182 ARG D CA 1
ATOM 5533 C C . ARG D 1 190 ? -32.161 -10.103 12.950 1.00 39.32 182 ARG D C 1
ATOM 5534 O O . ARG D 1 190 ? -31.288 -10.014 13.825 1.00 34.08 182 ARG D O 1
ATOM 5542 N N . ALA D 1 191 ? -32.438 -11.233 12.311 1.00 34.39 183 ALA D N 1
ATOM 5543 C CA . ALA D 1 191 ? -31.563 -12.395 12.400 1.00 41.83 183 ALA D CA 1
ATOM 5544 C C . ALA D 1 191 ? -30.578 -12.383 11.228 1.00 39.74 183 ALA D C 1
ATOM 5545 O O . ALA D 1 191 ? -30.983 -12.265 10.068 1.00 36.76 183 ALA D O 1
ATOM 5547 N N . VAL D 1 192 ? -29.286 -12.507 11.529 1.00 36.31 184 VAL D N 1
ATOM 5548 C CA . VAL D 1 192 ? -28.217 -12.309 10.550 1.00 31.94 184 VAL D CA 1
ATOM 5549 C C . VAL D 1 192 ? -27.734 -13.646 9.982 1.00 35.43 184 VAL D C 1
ATOM 5550 O O . VAL D 1 192 ? -27.684 -14.666 10.684 1.00 35.94 184 VAL D O 1
ATOM 5554 N N . GLN D 1 193 ? -27.418 -13.655 8.686 1.00 34.48 185 GLN D N 1
ATOM 5555 C CA . GLN D 1 193 ? -26.898 -14.859 8.041 1.00 35.75 185 GLN D CA 1
ATOM 5556 C C . GLN D 1 193 ? -25.473 -14.596 7.541 1.00 35.07 185 GLN D C 1
ATOM 5557 O O . GLN D 1 193 ? -24.803 -13.678 8.029 1.00 32.24 185 GLN D O 1
ATOM 5563 N N . THR D 1 194 ? -24.971 -15.406 6.617 1.00 31.39 186 THR D N 1
ATOM 5564 C CA . THR D 1 194 ? -23.705 -15.154 5.938 1.00 28.46 186 THR D CA 1
ATOM 5565 C C . THR D 1 194 ? -23.922 -15.392 4.453 1.00 30.34 186 THR D C 1
ATOM 5566 O O . THR D 1 194 ? -24.955 -15.933 4.055 1.00 30.88 186 THR D O 1
ATOM 5570 N N . PRO D 1 195 ? -22.965 -14.977 3.581 1.00 31.36 187 PRO D N 1
ATOM 5571 C CA . PRO D 1 195 ? -21.649 -14.390 3.847 1.00 25.90 187 PRO D CA 1
ATOM 5572 C C . PRO D 1 195 ? -21.759 -13.016 4.445 1.00 29.32 187 PRO D C 1
ATOM 5573 O O . PRO D 1 195 ? -22.662 -12.261 4.080 1.00 32.04 187 PRO D O 1
ATOM 5577 N N . GLN D 1 196 ? -20.877 -12.731 5.397 1.00 29.45 188 GLN D N 1
ATOM 5578 C CA . GLN D 1 196 ? -20.695 -11.388 5.929 1.00 29.70 188 GLN D CA 1
ATOM 5579 C C . GLN D 1 196 ? -19.462 -10.785 5.269 1.00 30.77 188 GLN D C 1
ATOM 5580 O O . GLN D 1 196 ? -18.398 -11.419 5.235 1.00 32.96 188 GLN D O 1
ATOM 5586 N N . GLY D 1 197 ? -19.609 -9.580 4.733 1.00 26.30 189 GLY D N 1
ATOM 5587 C CA . GLY D 1 197 ? -18.585 -8.979 3.889 1.00 26.85 189 GLY D CA 1
ATOM 5588 C C . GLY D 1 197 ? -18.013 -7.713 4.488 1.00 26.02 189 GLY D C 1
ATOM 5589 O O . GLY D 1 197 ? -18.750 -6.891 5.033 1.00 26.67 189 GLY D O 1
ATOM 5590 N N . PHE D 1 198 ? -16.703 -7.552 4.353 1.00 25.01 190 PHE D N 1
ATOM 5591 C CA . PHE D 1 198 ? -15.997 -6.455 4.981 1.00 25.10 190 PHE D CA 1
ATOM 5592 C C . PHE D 1 198 ? -14.901 -5.947 4.062 1.00 31.65 190 PHE D C 1
ATOM 5593 O O . PHE D 1 198 ? -14.224 -6.733 3.383 1.00 28.78 190 PHE D O 1
ATOM 5601 N N . ALA D 1 199 ? -14.703 -4.630 4.083 1.00 28.06 191 ALA D N 1
ATOM 5602 C CA . ALA D 1 199 ? -13.422 -4.090 3.667 1.00 32.33 191 ALA D CA 1
ATOM 5603 C C . ALA D 1 199 ? -12.329 -4.816 4.429 1.00 31.03 191 ALA D C 1
ATOM 5604 O O . ALA D 1 199 ? -12.456 -5.060 5.626 1.00 32.05 191 ALA D O 1
ATOM 5606 N N . THR D 1 200 ? -11.296 -5.234 3.710 1.00 29.80 192 THR D N 1
ATOM 5607 C CA . THR D 1 200 ? -10.235 -6.039 4.302 1.00 29.44 192 THR D CA 1
ATOM 5608 C C . THR D 1 200 ? -9.607 -5.366 5.522 1.00 30.83 192 THR D C 1
ATOM 5609 O O . THR D 1 200 ? -9.484 -5.987 6.582 1.00 27.45 192 THR D O 1
ATOM 5613 N N . ASP D 1 201 ? -9.208 -4.088 5.402 1.00 31.29 193 ASP D N 1
ATOM 5614 C CA . ASP D 1 201 ? -8.559 -3.429 6.539 1.00 32.92 193 ASP D CA 1
ATOM 5615 C C . ASP D 1 201 ? -9.465 -3.421 7.769 1.00 39.47 193 ASP D C 1
ATOM 5616 O O . ASP D 1 201 ? -9.007 -3.693 8.887 1.00 35.22 193 ASP D O 1
ATOM 5621 N N . LEU D 1 202 ? -10.765 -3.200 7.570 1.00 34.85 194 LEU D N 1
ATOM 5622 C CA . LEU D 1 202 ? -11.699 -3.187 8.687 1.00 31.64 194 LEU D CA 1
ATOM 5623 C C . LEU D 1 202 ? -11.770 -4.555 9.364 1.00 30.98 194 LEU D C 1
ATOM 5624 O O . LEU D 1 202 ? -11.751 -4.647 10.601 1.00 30.16 194 LEU D O 1
ATOM 5629 N N . LEU D 1 203 ? -11.871 -5.638 8.579 1.00 31.48 195 LEU D N 1
ATOM 5630 C CA . LEU D 1 203 ? -11.879 -6.974 9.180 1.00 27.65 195 LEU D CA 1
ATOM 5631 C C . LEU D 1 203 ? -10.598 -7.229 9.976 1.00 30.10 195 LEU D C 1
ATOM 5632 O O . LEU D 1 203 ? -10.651 -7.759 11.095 1.00 28.64 195 LEU D O 1
ATOM 5637 N N . LEU D 1 204 ? -9.438 -6.836 9.426 1.00 27.41 196 LEU D N 1
ATOM 5638 C CA . LEU D 1 204 ? -8.171 -7.027 10.136 1.00 31.36 196 LEU D CA 1
ATOM 5639 C C . LEU D 1 204 ? -8.101 -6.189 11.409 1.00 31.51 196 LEU D C 1
ATOM 5640 O O . LEU D 1 204 ? -7.610 -6.656 12.443 1.00 35.74 196 LEU D O 1
ATOM 5645 N N . ARG D 1 205 ? -8.558 -4.941 11.349 1.00 30.22 197 ARG D N 1
ATOM 5646 C CA . ARG D 1 205 ? -8.611 -4.119 12.555 1.00 31.87 197 ARG D CA 1
ATOM 5647 C C . ARG D 1 205 ? -9.483 -4.787 13.618 1.00 36.56 197 ARG D C 1
ATOM 5648 O O . ARG D 1 205 ? -9.110 -4.837 14.801 1.00 33.03 197 ARG D O 1
ATOM 5656 N N . ALA D 1 206 ? -10.614 -5.377 13.199 1.00 31.77 198 ALA D N 1
ATOM 5657 C CA . ALA D 1 206 ? -11.473 -6.073 14.149 1.00 32.26 198 ALA D CA 1
ATOM 5658 C C . ALA D 1 206 ? -10.795 -7.317 14.712 1.00 33.58 198 ALA D C 1
ATOM 5659 O O . ALA D 1 206 ? -10.934 -7.607 15.905 1.00 34.79 198 ALA D O 1
ATOM 5661 N N . TYR D 1 207 ? -10.058 -8.064 13.881 1.00 33.19 199 TYR D N 1
ATOM 5662 C CA . TYR D 1 207 ? -9.378 -9.257 14.390 1.00 32.67 199 TYR D CA 1
ATOM 5663 C C . TYR D 1 207 ? -8.230 -8.909 15.334 1.00 35.72 199 TYR D C 1
ATOM 5664 O O . TYR D 1 207 ? -7.946 -9.672 16.259 1.00 37.52 199 TYR D O 1
ATOM 5673 N N . ALA D 1 208 ? -7.523 -7.802 15.103 1.00 31.76 200 ALA D N 1
ATOM 5674 C CA . ALA D 1 208 ? -6.433 -7.472 16.010 1.00 33.54 200 ALA D CA 1
ATOM 5675 C C . ALA D 1 208 ? -6.951 -7.200 17.415 1.00 34.82 200 ALA D C 1
ATOM 5676 O O . ALA D 1 208 ? -6.234 -7.419 18.398 1.00 37.45 200 ALA D O 1
ATOM 5678 N N . ALA D 1 209 ? -8.154 -6.663 17.527 1.00 35.68 201 ALA D N 1
ATOM 5679 C CA . ALA D 1 209 ? -8.705 -6.384 18.840 1.00 38.33 201 ALA D CA 1
ATOM 5680 C C . ALA D 1 209 ? -9.476 -7.544 19.431 1.00 38.06 201 ALA D C 1
ATOM 5681 O O . ALA D 1 209 ? -9.529 -7.656 20.654 1.00 38.47 201 ALA D O 1
ATOM 5683 N N . GLY D 1 210 ? -10.131 -8.364 18.607 1.00 39.41 202 GLY D N 1
ATOM 5684 C CA . GLY D 1 210 ? -11.064 -9.349 19.143 1.00 41.10 202 GLY D CA 1
ATOM 5685 C C . GLY D 1 210 ? -10.821 -10.827 18.917 1.00 42.69 202 GLY D C 1
ATOM 5686 O O . GLY D 1 210 ? -11.642 -11.659 19.316 1.00 46.53 202 GLY D O 1
ATOM 5687 N N . ALA D 1 211 ? -9.666 -11.170 18.361 1.00 41.28 203 ALA D N 1
ATOM 5688 C CA . ALA D 1 211 ? -9.394 -12.553 17.968 1.00 52.61 203 ALA D CA 1
ATOM 5689 C C . ALA D 1 211 ? -9.489 -13.540 19.136 1.00 49.82 203 ALA D C 1
ATOM 5690 O O . ALA D 1 211 ? -9.953 -14.673 18.957 1.00 62.97 203 ALA D O 1
ATOM 5692 N N . GLY D 1 212 ? -9.054 -13.146 20.328 1.00 50.80 204 GLY D N 1
ATOM 5693 C CA . GLY D 1 212 ? -8.993 -14.091 21.432 1.00 49.94 204 GLY D CA 1
ATOM 5694 C C . GLY D 1 212 ? -10.259 -14.334 22.233 1.00 55.61 204 GLY D C 1
ATOM 5695 O O . GLY D 1 212 ? -10.177 -14.748 23.397 1.00 63.78 204 GLY D O 1
ATOM 5696 N N . THR D 1 213 ? -11.430 -14.123 21.621 1.00 58.86 205 THR D N 1
ATOM 5697 C CA . THR D 1 213 ? -12.713 -14.288 22.303 1.00 66.00 205 THR D CA 1
ATOM 5698 C C . THR D 1 213 ? -13.075 -15.763 22.454 1.00 75.92 205 THR D C 1
ATOM 5699 O O . THR D 1 213 ? -13.108 -16.514 21.471 1.00 66.95 205 THR D O 1
ATOM 5703 N N . ALA D 1 214 ? -13.389 -16.165 23.683 1.00 90.08 206 ALA D N 1
ATOM 5704 C CA . ALA D 1 214 ? -13.943 -17.491 23.906 1.00 100.26 206 ALA D CA 1
ATOM 5705 C C . ALA D 1 214 ? -15.339 -17.593 23.297 1.00 102.06 206 ALA D C 1
ATOM 5706 O O . ALA D 1 214 ? -16.040 -16.592 23.109 1.00 95.48 206 ALA D O 1
ATOM 5708 N N . GLY D 1 215 ? -15.737 -18.823 22.982 1.00 107.30 207 GLY D N 1
ATOM 5709 C CA . GLY D 1 215 ? -17.078 -19.064 22.494 1.00 102.84 207 GLY D CA 1
ATOM 5710 C C . GLY D 1 215 ? -17.256 -18.714 21.029 1.00 97.88 207 GLY D C 1
ATOM 5711 O O . GLY D 1 215 ? -16.310 -18.718 20.226 1.00 93.61 207 GLY D O 1
ATOM 5712 N N . PHE D 1 216 ? -18.502 -18.374 20.694 1.00 98.13 208 PHE D N 1
ATOM 5713 C CA . PHE D 1 216 ? -18.932 -18.269 19.308 1.00 91.32 208 PHE D CA 1
ATOM 5714 C C . PHE D 1 216 ? -18.601 -16.902 18.730 1.00 85.20 208 PHE D C 1
ATOM 5715 O O . PHE D 1 216 ? -18.805 -15.871 19.377 1.00 87.04 208 PHE D O 1
ATOM 5717 N N . THR D 1 217 ? -18.117 -16.908 17.490 1.00 80.21 209 THR D N 1
ATOM 5718 C CA . THR D 1 217 ? -17.695 -15.707 16.784 1.00 78.31 209 THR D CA 1
ATOM 5719 C C . THR D 1 217 ? -18.695 -15.332 15.697 1.00 71.96 209 THR D C 1
ATOM 5720 O O . THR D 1 217 ? -19.132 -16.184 14.907 1.00 57.09 209 THR D O 1
ATOM 5724 N N . ASP D 1 218 ? -19.005 -14.042 15.648 1.00 54.35 210 ASP D N 1
ATOM 5725 C CA . ASP D 1 218 ? -19.797 -13.415 14.601 1.00 47.45 210 ASP D CA 1
ATOM 5726 C C . ASP D 1 218 ? -18.938 -12.242 14.150 1.00 37.23 210 ASP D C 1
ATOM 5727 O O . ASP D 1 218 ? -18.722 -11.296 14.912 1.00 35.93 210 ASP D O 1
ATOM 5732 N N . ASP D 1 219 ? -18.406 -12.343 12.936 1.00 33.08 211 ASP D N 1
ATOM 5733 C CA . ASP D 1 219 ? -17.416 -11.386 12.467 1.00 31.87 211 ASP D CA 1
ATOM 5734 C C . ASP D 1 219 ? -17.942 -9.956 12.533 1.00 33.47 211 ASP D C 1
ATOM 5735 O O . ASP D 1 219 ? -17.189 -9.024 12.846 1.00 31.45 211 ASP D O 1
ATOM 5740 N N . ALA D 1 220 ? -19.224 -9.757 12.214 1.00 30.64 212 ALA D N 1
ATOM 5741 C CA . ALA D 1 220 ? -19.780 -8.409 12.251 1.00 31.77 212 ALA D CA 1
ATOM 5742 C C . ALA D 1 220 ? -19.732 -7.840 13.663 1.00 31.98 212 ALA D C 1
ATOM 5743 O O . ALA D 1 220 ? -19.471 -6.645 13.846 1.00 28.49 212 ALA D O 1
ATOM 5745 N N . SER D 1 221 ? -19.962 -8.681 14.678 1.00 30.09 213 SER D N 1
ATOM 5746 C CA . SER D 1 221 ? -19.871 -8.195 16.058 1.00 34.32 213 SER D CA 1
ATOM 5747 C C . SER D 1 221 ? -18.486 -7.630 16.356 1.00 32.99 213 SER D C 1
ATOM 5748 O O . SER D 1 221 ? -18.359 -6.557 16.962 1.00 31.08 213 SER D O 1
ATOM 5751 N N . LEU D 1 222 ? -17.438 -8.336 15.913 1.00 29.41 214 LEU D N 1
ATOM 5752 C CA . LEU D 1 222 ? -16.066 -7.879 16.111 1.00 28.77 214 LEU D CA 1
ATOM 5753 C C . LEU D 1 222 ? -15.819 -6.566 15.383 1.00 30.67 214 LEU D C 1
ATOM 5754 O O . LEU D 1 222 ? -15.123 -5.683 15.895 1.00 31.02 214 LEU D O 1
ATOM 5759 N N . VAL D 1 223 ? -16.381 -6.415 14.184 1.00 28.54 215 VAL D N 1
ATOM 5760 C CA . VAL D 1 223 ? -16.215 -5.170 13.452 1.00 25.91 215 VAL D CA 1
ATOM 5761 C C . VAL D 1 223 ? -16.928 -4.042 14.176 1.00 28.89 215 VAL D C 1
ATOM 5762 O O . VAL D 1 223 ? -16.376 -2.947 14.338 1.00 32.49 215 VAL D O 1
ATOM 5766 N N . GLU D 1 224 ? -18.152 -4.302 14.648 1.00 28.36 216 GLU D N 1
ATOM 5767 C CA . GLU D 1 224 ? -18.887 -3.319 15.434 1.00 30.37 216 GLU D CA 1
ATOM 5768 C C . GLU D 1 224 ? -18.069 -2.827 16.618 1.00 35.16 216 GLU D C 1
ATOM 5769 O O . GLU D 1 224 ? -18.050 -1.620 16.908 1.00 33.13 216 GLU D O 1
ATOM 5775 N N . HIS D 1 225 ? -17.356 -3.743 17.289 1.00 31.44 217 HIS D N 1
ATOM 5776 C CA . HIS D 1 225 ? -16.612 -3.397 18.492 1.00 33.16 217 HIS D CA 1
ATOM 5777 C C . HIS D 1 225 ? -15.471 -2.438 18.204 1.00 34.48 217 HIS D C 1
ATOM 5778 O O . HIS D 1 225 ? -15.011 -1.760 19.137 1.00 36.68 217 HIS D O 1
ATOM 5785 N N . VAL D 1 226 ? -14.962 -2.404 16.968 1.00 31.39 218 VAL D N 1
ATOM 5786 C CA . VAL D 1 226 ? -13.927 -1.438 16.600 1.00 32.19 218 VAL D CA 1
ATOM 5787 C C . VAL D 1 226 ? -14.495 -0.227 15.843 1.00 38.09 218 VAL D C 1
ATOM 5788 O O . VAL D 1 226 ? -13.727 0.539 15.233 1.00 38.48 218 VAL D O 1
ATOM 5792 N N . GLY D 1 227 ? -15.821 -0.059 15.819 1.00 34.61 219 GLY D N 1
ATOM 5793 C CA . GLY D 1 227 ? -16.417 1.128 15.229 1.00 34.27 219 GLY D CA 1
ATOM 5794 C C . GLY D 1 227 ? -16.943 0.968 13.823 1.00 37.24 219 GLY D C 1
ATOM 5795 O O . GLY D 1 227 ? -17.493 1.935 13.265 1.00 33.39 219 GLY D O 1
ATOM 5796 N N . GLY D 1 228 ? -16.822 -0.225 13.245 1.00 35.91 220 GLY D N 1
ATOM 5797 C CA . GLY D 1 228 ? -17.310 -0.441 11.894 1.00 35.02 220 GLY D CA 1
ATOM 5798 C C . GLY D 1 228 ? -18.813 -0.331 11.842 1.00 34.85 220 GLY D C 1
ATOM 5799 O O . GLY D 1 228 ? -19.528 -0.904 12.673 1.00 36.06 220 GLY D O 1
ATOM 5800 N N A GLN D 1 229 ? -19.307 0.415 10.866 0.47 35.44 221 GLN D N 1
ATOM 5801 N N B GLN D 1 229 ? -19.304 0.420 10.874 0.53 37.44 221 GLN D N 1
ATOM 5802 C CA A GLN D 1 229 ? -20.740 0.584 10.690 0.47 38.08 221 GLN D CA 1
ATOM 5803 C CA B GLN D 1 229 ? -20.735 0.570 10.700 0.53 36.90 221 GLN D CA 1
ATOM 5804 C C A GLN D 1 229 ? -21.229 -0.469 9.705 0.47 37.70 221 GLN D C 1
ATOM 5805 C C B GLN D 1 229 ? -21.209 -0.487 9.718 0.53 35.83 221 GLN D C 1
ATOM 5806 O O A GLN D 1 229 ? -20.734 -0.548 8.577 0.47 34.72 221 GLN D O 1
ATOM 5807 O O B GLN D 1 229 ? -20.691 -0.583 8.602 0.53 32.88 221 GLN D O 1
ATOM 5818 N N . VAL D 1 230 ? -22.185 -1.278 10.133 1.00 33.28 222 VAL D N 1
ATOM 5819 C CA . VAL D 1 230 ? -22.628 -2.436 9.374 1.00 32.19 222 VAL D CA 1
ATOM 5820 C C . VAL D 1 230 ? -23.967 -2.154 8.720 1.00 31.20 222 VAL D C 1
ATOM 5821 O O . VAL D 1 230 ? -24.900 -1.654 9.363 1.00 33.80 222 VAL D O 1
ATOM 5825 N N . GLN D 1 231 ? -24.076 -2.547 7.456 1.00 29.70 223 GLN D N 1
ATOM 5826 C CA . GLN D 1 231 ? -25.285 -2.405 6.669 1.00 26.94 223 GLN D CA 1
ATOM 5827 C C . GLN D 1 231 ? -25.920 -3.772 6.456 1.00 33.71 223 GLN D C 1
ATOM 5828 O O . GLN D 1 231 ? -25.230 -4.759 6.146 1.00 30.50 223 GLN D O 1
ATOM 5834 N N . VAL D 1 232 ? -27.245 -3.810 6.560 1.00 27.47 224 VAL D N 1
ATOM 5835 C CA . VAL D 1 232 ? -28.015 -5.030 6.370 1.00 30.91 224 VAL D CA 1
ATOM 5836 C C . VAL D 1 232 ? -28.556 -5.034 4.940 1.00 32.67 224 VAL D C 1
ATOM 5837 O O . VAL D 1 232 ? -29.059 -4.013 4.458 1.00 31.01 224 VAL D O 1
ATOM 5841 N N . VAL D 1 233 ? -28.432 -6.173 4.251 1.00 29.82 225 VAL D N 1
ATOM 5842 C CA . VAL D 1 233 ? -29.140 -6.433 3.001 1.00 30.11 225 VAL D CA 1
ATOM 5843 C C . VAL D 1 233 ? -30.078 -7.600 3.254 1.00 30.27 225 VAL D C 1
ATOM 5844 O O . VAL D 1 233 ? -29.912 -8.374 4.204 1.00 36.69 225 VAL D O 1
ATOM 5848 N N . ASP D 1 234 ? -31.034 -7.761 2.354 1.00 33.22 226 ASP D N 1
ATOM 5849 C CA . ASP D 1 234 ? -32.007 -8.836 2.492 1.00 35.08 226 ASP D CA 1
ATOM 5850 C C . ASP D 1 234 ? -31.309 -10.180 2.456 1.00 32.46 226 ASP D C 1
ATOM 5851 O O . ASP D 1 234 ? -30.489 -10.444 1.572 1.00 35.55 226 ASP D O 1
ATOM 5856 N N . GLY D 1 235 ? -31.600 -11.004 3.448 1.00 30.92 227 GLY D N 1
ATOM 5857 C CA . GLY D 1 235 ? -31.153 -12.381 3.464 1.00 30.46 227 GLY D CA 1
ATOM 5858 C C . GLY D 1 235 ? -32.075 -13.245 2.631 1.00 39.15 227 GLY D C 1
ATOM 5859 O O . GLY D 1 235 ? -32.686 -12.783 1.658 1.00 38.12 227 GLY D O 1
ATOM 5860 N N . ASP D 1 236 ? -32.175 -14.529 3.013 1.00 33.32 228 ASP D N 1
ATOM 5861 C CA . ASP D 1 236 ? -33.020 -15.482 2.316 1.00 32.33 228 ASP D CA 1
ATOM 5862 C C . ASP D 1 236 ? -33.246 -16.707 3.198 1.00 40.21 228 ASP D C 1
ATOM 5863 O O . ASP D 1 236 ? -32.282 -17.242 3.768 1.00 36.58 228 ASP D O 1
ATOM 5868 N N . PRO D 1 237 ? -34.484 -17.206 3.316 1.00 39.56 229 PRO D N 1
ATOM 5869 C CA . PRO D 1 237 ? -34.692 -18.421 4.112 1.00 38.25 229 PRO D CA 1
ATOM 5870 C C . PRO D 1 237 ? -33.783 -19.568 3.714 1.00 35.68 229 PRO D C 1
ATOM 5871 O O . PRO D 1 237 ? -33.389 -20.357 4.581 1.00 35.72 229 PRO D O 1
ATOM 5875 N N . LEU D 1 238 ? -33.396 -19.663 2.441 1.00 37.23 230 LEU D N 1
ATOM 5876 C CA . LEU D 1 238 ? -32.591 -20.794 1.992 1.00 35.31 230 LEU D CA 1
ATOM 5877 C C . LEU D 1 238 ? -31.168 -20.779 2.542 1.00 39.32 230 LEU D C 1
ATOM 5878 O O . LEU D 1 238 ? -30.503 -21.829 2.536 1.00 35.05 230 LEU D O 1
ATOM 5883 N N . ALA D 1 239 ? -30.695 -19.635 3.049 1.00 34.57 231 ALA D N 1
ATOM 5884 C CA . ALA D 1 239 ? -29.347 -19.540 3.594 1.00 32.12 231 ALA D CA 1
ATOM 5885 C C . ALA D 1 239 ? -29.289 -19.938 5.068 1.00 37.06 231 ALA D C 1
ATOM 5886 O O . ALA D 1 239 ? -28.387 -19.486 5.799 1.00 29.92 231 ALA D O 1
ATOM 5888 N N . PHE D 1 240 ? -30.238 -20.763 5.528 1.00 35.79 232 PHE D N 1
ATOM 5889 C CA . PHE D 1 240 ? -30.252 -21.158 6.930 1.00 35.99 232 PHE D CA 1
ATOM 5890 C C . PHE D 1 240 ? -29.021 -21.995 7.260 1.00 38.94 232 PHE D C 1
ATOM 5891 O O . PHE D 1 240 ? -28.508 -22.764 6.435 1.00 41.95 232 PHE D O 1
ATOM 5899 N N . LYS D 1 241 ? -28.542 -21.828 8.480 1.00 36.26 233 LYS D N 1
ATOM 5900 C CA . LYS D 1 241 ? -27.382 -22.572 8.948 1.00 40.34 233 LYS D CA 1
ATOM 5901 C C . LYS D 1 241 ? -27.829 -23.988 9.296 1.00 44.03 233 LYS D C 1
ATOM 5902 O O . LYS D 1 241 ? -28.699 -24.180 10.155 1.00 46.20 233 LYS D O 1
ATOM 5908 N N . ILE D 1 242 ? -27.258 -24.978 8.616 1.00 45.55 234 ILE D N 1
ATOM 5909 C CA . ILE D 1 242 ? -27.687 -26.364 8.794 1.00 43.60 234 ILE D CA 1
ATOM 5910 C C . ILE D 1 242 ? -26.999 -26.901 10.044 1.00 49.63 234 ILE D C 1
ATOM 5911 O O . ILE D 1 242 ? -25.833 -27.299 10.019 1.00 45.68 234 ILE D O 1
ATOM 5916 N N . THR D 1 243 ? -27.740 -26.920 11.148 1.00 52.04 235 THR D N 1
ATOM 5917 C CA . THR D 1 243 ? -27.213 -27.307 12.447 1.00 52.56 235 THR D CA 1
ATOM 5918 C C . THR D 1 243 ? -27.812 -28.617 12.942 1.00 54.01 235 THR D C 1
ATOM 5919 O O . THR D 1 243 ? -27.071 -29.553 13.238 1.00 54.78 235 THR D O 1
ATOM 5923 N N . THR D 1 244 ? -29.135 -28.706 13.053 1.00 57.34 236 THR D N 1
ATOM 5924 C CA . THR D 1 244 ? -29.764 -29.893 13.625 1.00 58.92 236 THR D CA 1
ATOM 5925 C C . THR D 1 244 ? -29.974 -30.963 12.560 1.00 56.94 236 THR D C 1
ATOM 5926 O O . THR D 1 244 ? -29.932 -30.701 11.353 1.00 57.30 236 THR D O 1
ATOM 5930 N N . GLN D 1 245 ? -30.212 -32.188 13.030 1.00 63.91 237 GLN D N 1
ATOM 5931 C CA . GLN D 1 245 ? -30.644 -33.243 12.123 1.00 66.45 237 GLN D CA 1
ATOM 5932 C C . GLN D 1 245 ? -31.938 -32.845 11.426 1.00 59.25 237 GLN D C 1
ATOM 5933 O O . GLN D 1 245 ? -32.137 -33.170 10.254 1.00 59.41 237 GLN D O 1
ATOM 5935 N N . LEU D 1 246 ? -32.783 -32.063 12.102 1.00 58.63 238 LEU D N 1
ATOM 5936 C CA . LEU D 1 246 ? -33.982 -31.528 11.467 1.00 57.18 238 LEU D CA 1
ATOM 5937 C C . LEU D 1 246 ? -33.622 -30.589 10.317 1.00 56.29 238 LEU D C 1
ATOM 5938 O O . LEU D 1 246 ? -34.247 -30.643 9.248 1.00 53.90 238 LEU D O 1
ATOM 5943 N N . ASP D 1 247 ? -32.603 -29.734 10.512 1.00 57.49 239 ASP D N 1
ATOM 5944 C CA . ASP D 1 247 ? -32.139 -28.839 9.446 1.00 56.27 239 ASP D CA 1
ATOM 5945 C C . ASP D 1 247 ? -31.713 -29.622 8.213 1.00 54.18 239 ASP D C 1
ATOM 5946 O O . ASP D 1 247 ? -32.027 -29.237 7.080 1.00 48.85 239 ASP D O 1
ATOM 5951 N N . LEU D 1 248 ? -30.988 -30.724 8.422 1.00 58.96 240 LEU D N 1
ATOM 5952 C CA . LEU D 1 248 ? -30.483 -31.530 7.315 1.00 55.37 240 LEU D CA 1
ATOM 5953 C C . LEU D 1 248 ? -31.614 -32.121 6.484 1.00 57.45 240 LEU D C 1
ATOM 5954 O O . LEU D 1 248 ? -31.567 -32.082 5.249 1.00 57.78 240 LEU D O 1
ATOM 5959 N N . LEU D 1 249 ? -32.648 -32.656 7.144 1.00 54.28 241 LEU D N 1
ATOM 5960 C CA . LEU D 1 249 ? -33.794 -33.196 6.423 1.00 55.98 241 LEU D CA 1
ATOM 5961 C C . LEU D 1 249 ? -34.423 -32.133 5.534 1.00 56.24 241 LEU D C 1
ATOM 5962 O O . LEU D 1 249 ? -34.769 -32.398 4.376 1.00 57.18 241 LEU D O 1
ATOM 5967 N N . LEU D 1 250 ? -34.556 -30.917 6.060 1.00 52.59 242 LEU D N 1
ATOM 5968 C CA . LEU D 1 250 ? -35.064 -29.795 5.277 1.00 55.95 242 LEU D CA 1
ATOM 5969 C C . LEU D 1 250 ? -34.187 -29.529 4.056 1.00 51.48 242 LEU D C 1
ATOM 5970 O O . LEU D 1 250 ? -34.689 -29.380 2.932 1.00 49.55 242 LEU D O 1
ATOM 5975 N N . ALA D 1 251 ? -32.870 -29.472 4.261 1.00 48.35 243 ALA D N 1
ATOM 5976 C CA . ALA D 1 251 ? -31.954 -29.206 3.155 1.00 52.04 243 ALA D CA 1
ATOM 5977 C C . ALA D 1 251 ? -32.090 -30.258 2.071 1.00 58.68 243 ALA D C 1
ATOM 5978 O O . ALA D 1 251 ? -32.243 -29.938 0.884 1.00 45.94 243 ALA D O 1
ATOM 5980 N N . GLU D 1 252 ? -32.073 -31.530 2.472 1.00 55.76 244 GLU D N 1
ATOM 5981 C CA . GLU D 1 252 ? -32.213 -32.600 1.502 1.00 59.30 244 GLU D CA 1
ATOM 5982 C C . GLU D 1 252 ? -33.561 -32.509 0.800 1.00 61.88 244 GLU D C 1
ATOM 5983 O O . GLU D 1 252 ? -33.654 -32.721 -0.417 1.00 63.46 244 GLU D O 1
ATOM 5989 N N . THR D 1 253 ? -34.601 -32.111 1.536 1.00 53.47 245 THR D N 1
ATOM 5990 C CA . THR D 1 253 ? -35.914 -31.967 0.923 1.00 58.55 245 THR D CA 1
ATOM 5991 C C . THR D 1 253 ? -35.920 -30.841 -0.106 1.00 58.27 245 THR D C 1
ATOM 5992 O O . THR D 1 253 ? -36.479 -30.994 -1.201 1.00 58.48 245 THR D O 1
ATOM 5996 N N . ILE D 1 254 ? -35.289 -29.709 0.221 1.00 54.57 246 ILE D N 1
ATOM 5997 C CA . ILE D 1 254 ? -35.276 -28.577 -0.695 1.00 51.75 246 ILE D CA 1
ATOM 5998 C C . ILE D 1 254 ? -34.627 -28.960 -2.019 1.00 59.20 246 ILE D C 1
ATOM 5999 O O . ILE D 1 254 ? -35.189 -28.726 -3.097 1.00 62.68 246 ILE D O 1
ATOM 6004 N N . VAL D 1 255 ? -33.457 -29.598 -1.959 1.00 55.59 247 VAL D N 1
ATOM 6005 C CA . VAL D 1 255 ? -32.688 -29.777 -3.189 1.00 61.10 247 VAL D CA 1
ATOM 6006 C C . VAL D 1 255 ? -33.265 -30.893 -4.046 1.00 67.18 247 VAL D C 1
ATOM 6007 O O . VAL D 1 255 ? -33.121 -30.866 -5.272 1.00 68.52 247 VAL D O 1
ATOM 6011 N N . ARG D 1 256 ? -33.877 -31.908 -3.435 1.00 67.34 248 ARG D N 1
ATOM 6012 C CA . ARG D 1 256 ? -34.432 -33.004 -4.219 1.00 72.81 248 ARG D CA 1
ATOM 6013 C C . ARG D 1 256 ? -35.698 -32.625 -4.970 1.00 75.99 248 ARG D C 1
ATOM 6014 O O . ARG D 1 256 ? -36.185 -33.439 -5.762 1.00 84.57 248 ARG D O 1
ATOM 6022 N N . ARG D 1 257 ? -36.238 -31.429 -4.753 1.00 81.47 249 ARG D N 1
ATOM 6023 C CA . ARG D 1 257 ? -37.489 -31.035 -5.397 1.00 83.66 249 ARG D CA 1
ATOM 6024 C C . ARG D 1 257 ? -37.316 -30.818 -6.899 1.00 84.92 249 ARG D C 1
ATOM 6025 O O . ARG D 1 257 ? -38.162 -31.236 -7.695 1.00 92.73 249 ARG D O 1
#